Protein AF-0000000076581565 (afdb_homodimer)

InterPro domains:
  IPR003347 JmjC domain [PS51184] (188-381)
  IPR003347 JmjC domain [SM00558] (191-381)
  IPR014710 RmlC-like jelly roll fold [G3DSA:2.60.120.10] (54-390)
  IPR041667 Cupin-like domain 8 [PF13621] (93-371)

Foldseek 3Di:
DPPVVVVVVVVVVVVVVVVVVVVVVVVVVVVVVVVVVVVVVVVVVPPDDDPPVVLVVVCVVFVLVSVLQVVLVCLCVPAAPQAAAEEEDDAQVCCLVRDQVSLYKHKYFLLFVVFLCLPDDDPVVCCVQFQAWKAKKFKFLQQEAFAWDFADADDVDGTDTAGEHTDIDIDGPNVVSVCQQVDDHRIFIKRDDWQQCCVVTPVRCPNRGDQDRPSVCVNLVDGFPHKGKIKGAQRHKYAKDFAQWWKKKAWSFFKKKKWWDALLLPLQLQKDKHKYWYWDQDPNHTHTDGDPPIDIDTDRNADLDDPDPVVRCVVRVSQVPPSGRRTHMDMHHRSMIMGRGGNIIMIMGTHGHPPRRMIMMMMTTHHDDDDPVVVVSVVSVVSSCVSVSYPDDPDPPPPPPPPPPPPPPDPPPPPDDDDDD/DPPVVVVVVVVVVVVVVVVVVVVVVVVVVVVVVVVVVVVVVVVVVPPDDDPPVVLVVVCVVFVLVSVLQVVLVCLCVPAAPQAAAEEEDDAQVCCCPRDQVSLYKHKYFLLFVVFQCLPDDDPVVCCVQFQAWKAKKFKFLQQEAFAWDFADADDVDGTDTAGEHTDIDIDGVNVVSCCQQVDDHRIFIKRDDWQQCCVVTPVRCPNRGDQDRPSVCVNLVDGFPHKGKIKGAQRHKYAKDFAQWWKKKAWSFFKKKKWWDALLLPLQLQKDKHKYWYWDQDPNHTHTDTDPPIDIDTDRNADLDDPDPVVRCVVRVSQVPPSGRRTHMDMHHRSMIMGRGGNIIMIMGTHGHPPRRMIMMMMTTHHDDDDPVVVVSVVSVVSSCVSVSYPDDPDPPPPPVPPPPPPPPDPPDPDDDDDDD

Organism: Tetradesmus obliquus (NCBI:txid3088)

Radius of gyration: 33.64 Å; Cα contacts (8 Å, |Δi|>4): 1573; chains: 2; bounding box: 87×87×158 Å

Secondary structure (DSSP, 8-state):
--GGGHHHHHHHHHHHHHHHHHHHHHHHHHHHHHHHHHHHHHHHH---SS-HHHHHHHHHH-HHHHHHHHHHHHHIIIII-SS-EEEES--HHHHIIIIITTT--EEEETTTTT-HHHHH--HHHHHHHHTTSEEEEEEESSSEESEEEEE--STTPPPEEEEEEPEEEEEEHHHHHHHHHH-BTTBEEEB---S-HHHHH-GGGGGGS-SS-HHHHHHHTS--SEEEEEEE-TT-EEEEEE-SEEEEEEEEESEEEEEEE-GGGGGGS--EEEEEEEEEEETTEEEEEE-SS--EEEE----SS-SSHHHHHHH-TTTT-TTSPPPEEEEE-TT-EEEE-TT-EEEEEEE--TTTS-EEEEEEEEEPP-SHHHHHHHHHHHHHHHTTSS-----TT-----------TT--------S--/--TTTHHHHHHHHHHHHHHHHHHHHHHHHHHHHHHHHHHHHHHHH---SS-HHHHHHHHHH-HHHHHHHHHHHHHIIIII-SS-EEEES--HHHHIIIIITTT--EEEETTTTT-HHHHH--HHHHHHHHTTSEEEEEEESSSEESEEEEE--STTPPPEEEEEEPEEEEEEHHHHHHHHHH-BTTBEEEB---S-HHHHH-GGGGGGS-SS-HHHHHHHTS--SEEEEEEE-TT-EEEEE--SEEEEEEEEESEEEEEEE-GGGGGGS--EEEEEEEEEEETTEEEEEE-SS--EEEE----SS-SSHHHHHHH-TTTT-TTSPPPEEEEE-TT-EEEE-TT-EEEEEEE--TTTS-EEEEEEEEEPP-SHHHHHHHHHHHHHHHTTSS-----TT-----------TT-----------

pLDDT: mean 82.8, std 25.44, range [16.7, 99.0]

Structure (mmCIF, N/CA/C/O backbone):
data_AF-0000000076581565-model_v1
#
loop_
_entity.id
_entity.type
_entity.pdbx_description
1 polymer 'JmjC domain-containing protein'
#
loop_
_atom_site.group_PDB
_atom_site.id
_atom_site.type_symbol
_atom_site.label_atom_id
_atom_site.label_alt_id
_atom_site.label_comp_id
_atom_site.label_asym_id
_atom_site.label_entity_id
_atom_site.label_seq_id
_atom_site.pdbx_PDB_ins_code
_atom_site.Cartn_x
_atom_site.Cartn_y
_atom_site.Cartn_z
_atom_site.occupancy
_atom_site.B_iso_or_equiv
_atom_site.auth_seq_id
_atom_site.auth_comp_id
_atom_site.auth_asym_id
_atom_site.auth_atom_id
_atom_site.pdbx_PDB_model_num
ATOM 1 N N . MET A 1 1 ? -32.312 6.695 55.781 1 26.33 1 MET A N 1
ATOM 2 C CA . MET A 1 1 ? -31.453 7.801 55.406 1 26.33 1 MET A CA 1
ATOM 3 C C . MET A 1 1 ? -30 7.328 55.281 1 26.33 1 MET A C 1
ATOM 5 O O . MET A 1 1 ? -29.219 7.91 54.531 1 26.33 1 MET A O 1
ATOM 9 N N . GLN A 1 2 ? -29.594 6.312 56.125 1 29.3 2 GLN A N 1
ATOM 10 C CA . GLN A 1 2 ? -28.188 5.941 56.312 1 29.3 2 GLN A CA 1
ATOM 11 C C . GLN A 1 2 ? -27.703 5.031 55.188 1 29.3 2 GLN A C 1
ATOM 13 O O . GLN A 1 2 ? -26.531 5.051 54.844 1 29.3 2 GLN A O 1
ATOM 18 N N . ASP A 1 3 ? -28.531 4.047 54.781 1 34.47 3 ASP A N 1
ATOM 19 C CA . ASP A 1 3 ? -28.016 2.945 53.969 1 34.47 3 ASP A CA 1
ATOM 20 C C . ASP A 1 3 ? -27.672 3.42 52.562 1 34.47 3 ASP A C 1
ATOM 22 O O . ASP A 1 3 ? -27 2.703 51.812 1 34.47 3 ASP A O 1
ATOM 26 N N . GLN A 1 4 ? -28.328 4.477 52.125 1 32.69 4 GLN A N 1
ATOM 27 C CA . GLN A 1 4 ? -28.141 4.848 50.719 1 32.69 4 GLN A CA 1
ATOM 28 C C . GLN A 1 4 ? -26.781 5.496 50.5 1 32.69 4 GLN A C 1
ATOM 30 O O . GLN A 1 4 ? -26.438 5.852 49.375 1 32.69 4 GLN A O 1
ATOM 35 N N . GLN A 1 5 ? -26.031 5.832 51.656 1 33.09 5 GLN A N 1
ATOM 36 C CA . GLN A 1 5 ? -24.781 6.551 51.5 1 33.09 5 GLN A CA 1
ATOM 37 C C . GLN A 1 5 ? -23.641 5.609 51.094 1 33.09 5 GLN A C 1
ATOM 39 O O . GLN A 1 5 ? -22.625 6.051 50.562 1 33.09 5 GLN A O 1
ATOM 44 N N . GLN A 1 6 ? -23.797 4.312 51.562 1 32.72 6 GLN A N 1
ATOM 45 C CA . GLN A 1 6 ? -22.594 3.492 51.438 1 32.72 6 GLN A CA 1
ATOM 46 C C . GLN A 1 6 ? -22.391 3.051 49.969 1 32.72 6 GLN A C 1
ATOM 48 O O . GLN A 1 6 ? -21.297 2.611 49.594 1 32.72 6 GLN A O 1
ATOM 53 N N . SER A 1 7 ? -23.594 2.936 49.281 1 35.91 7 SER A N 1
ATOM 54 C CA . SER A 1 7 ? -23.406 2.314 47.969 1 35.91 7 SER A CA 1
ATOM 55 C C . SER A 1 7 ? -22.672 3.25 47 1 35.91 7 SER A C 1
ATOM 57 O O . SER A 1 7 ? -22.156 2.812 45.969 1 35.91 7 SER A O 1
ATOM 59 N N . GLY A 1 8 ? -22.703 4.602 47.344 1 34.56 8 GLY A N 1
ATOM 60 C CA . GLY A 1 8 ? -22.094 5.551 46.438 1 34.56 8 GLY A CA 1
ATOM 61 C C . GLY A 1 8 ? -20.578 5.539 46.469 1 34.56 8 GLY A C 1
ATOM 62 O O . GLY A 1 8 ? -19.938 6.012 45.531 1 34.56 8 GLY A O 1
ATOM 63 N N . HIS A 1 9 ? -20.062 5.176 47.688 1 33.94 9 HIS A N 1
ATOM 64 C CA . HIS A 1 9 ? -18.609 5.25 47.844 1 33.94 9 HIS A CA 1
ATOM 65 C C . HIS A 1 9 ? -17.922 4.094 47.125 1 33.94 9 HIS A C 1
ATOM 67 O O . HIS A 1 9 ? -16.719 4.16 46.844 1 33.94 9 HIS A O 1
ATOM 73 N N . ALA A 1 10 ? -18.609 2.871 47.125 1 38.34 10 ALA A N 1
ATOM 74 C CA . ALA A 1 10 ? -17.906 1.735 46.531 1 38.34 10 ALA A CA 1
ATOM 75 C C . ALA A 1 10 ? -17.734 1.92 45.031 1 38.34 10 ALA A C 1
ATOM 77 O O . ALA A 1 10 ? -16.75 1.48 44.469 1 38.34 10 ALA A O 1
ATOM 78 N N . GLN A 1 11 ? -18.844 2.514 44.469 1 34.88 11 GLN A N 1
ATOM 79 C CA . GLN A 1 11 ? -18.734 2.629 43.031 1 34.88 11 GLN A CA 1
ATOM 80 C C . GLN A 1 11 ? -17.641 3.621 42.625 1 34.88 11 GLN A C 1
ATOM 82 O O . GLN A 1 11 ? -17.125 3.564 41.531 1 34.88 11 GLN A O 1
ATOM 87 N N . LEU A 1 12 ? -17.328 4.609 43.625 1 38.5 12 LEU A N 1
ATOM 88 C CA . LEU A 1 12 ? -16.281 5.57 43.281 1 38.5 12 LEU A CA 1
ATOM 89 C C . LEU A 1 12 ? -14.898 4.926 43.375 1 38.5 12 LEU A C 1
ATOM 91 O O . LEU A 1 12 ? -14.008 5.215 42.594 1 38.5 12 LEU A O 1
ATOM 95 N N . LEU A 1 13 ? -14.734 3.965 44.406 1 39.19 13 LEU A N 1
ATOM 96 C CA . LEU A 1 13 ? -13.406 3.393 44.594 1 39.19 13 LEU A CA 1
ATOM 97 C C . LEU A 1 13 ? -13.086 2.398 43.5 1 39.19 13 LEU A C 1
ATOM 99 O O . LEU A 1 13 ? -11.93 2.279 43.062 1 39.19 13 LEU A O 1
ATOM 103 N N . PHE A 1 14 ? -14.156 1.626 43.062 1 39.12 14 PHE A N 1
ATOM 104 C CA . PHE A 1 14 ? -13.875 0.671 42 1 39.12 14 PHE A CA 1
ATOM 105 C C . PHE A 1 14 ? -13.461 1.392 40.719 1 39.12 14 PHE A C 1
ATOM 107 O O . PHE A 1 14 ? -12.586 0.92 39.969 1 39.12 14 PHE A O 1
ATOM 114 N N . SER A 1 15 ? -14.055 2.65 40.562 1 40.38 15 SER A N 1
ATOM 115 C CA . SER A 1 15 ? -13.734 3.371 39.344 1 40.38 15 SER A CA 1
ATOM 116 C C . SER A 1 15 ? -12.312 3.926 39.375 1 40.38 15 SER A C 1
ATOM 118 O O . SER A 1 15 ? -11.633 3.977 38.375 1 40.38 15 SER A O 1
ATOM 120 N N . GLN A 1 16 ? -11.828 4.145 40.688 1 39.91 16 GLN A N 1
ATOM 121 C CA . GLN A 1 16 ? -10.469 4.656 40.75 1 39.91 16 GLN A CA 1
ATOM 122 C C . GLN A 1 16 ? -9.445 3.545 40.531 1 39.91 16 GLN A C 1
ATOM 124 O O . GLN A 1 16 ? -8.43 3.766 39.875 1 39.91 16 GLN A O 1
ATOM 129 N N . HIS A 1 17 ? -9.727 2.334 41.062 1 41.78 17 HIS A N 1
ATOM 130 C CA . HIS A 1 17 ? -8.773 1.239 40.906 1 41.78 17 HIS A CA 1
ATOM 131 C C . HIS A 1 17 ? -8.695 0.795 39.469 1 41.78 17 HIS A C 1
ATOM 133 O O . HIS A 1 17 ? -7.613 0.501 38.938 1 41.78 17 HIS A O 1
ATOM 139 N N . GLU A 1 18 ? -9.828 0.765 38.75 1 41.97 18 GLU A N 1
ATOM 140 C CA . GLU A 1 18 ? -9.797 0.39 37.344 1 41.97 18 GLU A CA 1
ATOM 141 C C . GLU A 1 18 ? -9.109 1.46 36.5 1 41.97 18 GLU A C 1
ATOM 143 O O . GLU A 1 18 ? -8.422 1.145 35.531 1 41.97 18 GLU A O 1
ATOM 148 N N . GLN A 1 19 ? -9.234 2.65 37.062 1 37.78 19 GLN A N 1
ATOM 149 C CA . GLN A 1 19 ? -8.539 3.727 36.375 1 37.78 19 GLN A CA 1
ATOM 150 C C . GLN A 1 19 ? -7.027 3.635 36.562 1 37.78 19 GLN A C 1
ATOM 152 O O . GLN A 1 19 ? -6.254 3.861 35.625 1 37.78 19 GLN A O 1
ATOM 157 N N . GLN A 1 20 ? -6.594 3.271 37.844 1 40.56 20 GLN A N 1
ATOM 158 C CA . GLN A 1 20 ? -5.164 3.102 38.094 1 40.56 20 GLN A CA 1
ATOM 159 C C . GLN A 1 20 ? -4.617 1.912 37.281 1 40.56 20 GLN A C 1
ATOM 161 O O . GLN A 1 20 ? -3.51 1.976 36.75 1 40.56 20 GLN A O 1
ATOM 166 N N . GLN A 1 21 ? -5.375 0.827 37.25 1 40.78 21 GLN A N 1
ATOM 167 C CA . GLN A 1 21 ? -4.906 -0.319 36.469 1 40.78 21 GLN A CA 1
ATOM 168 C C . GLN A 1 21 ? -4.863 0.003 34.969 1 40.78 21 GLN A C 1
ATOM 170 O O . GLN A 1 21 ? -3.941 -0.412 34.281 1 40.78 21 GLN A O 1
ATOM 175 N N . GLN A 1 22 ? -5.785 0.793 34.531 1 36.28 22 GLN A N 1
ATOM 176 C CA . GLN A 1 22 ? -5.797 1.166 33.125 1 36.28 22 GLN A CA 1
ATOM 177 C C . GLN A 1 22 ? -4.695 2.174 32.812 1 36.28 22 GLN A C 1
ATOM 179 O O . GLN A 1 22 ? -4.066 2.105 31.766 1 36.28 22 GLN A O 1
ATOM 184 N N . GLN A 1 23 ? -4.375 3.029 33.812 1 38.19 23 GLN A N 1
ATOM 185 C CA . GLN A 1 23 ? -3.232 3.922 33.656 1 38.19 23 GLN A CA 1
ATOM 186 C C . GLN A 1 23 ? -1.923 3.139 33.625 1 38.19 23 GLN A C 1
ATOM 188 O O . GLN A 1 23 ? -1.025 3.443 32.844 1 38.19 23 GLN A O 1
ATOM 193 N N . GLN A 1 24 ? -1.737 2.17 34.5 1 40.31 24 GLN A N 1
ATOM 194 C CA . GLN A 1 24 ? -0.532 1.348 34.5 1 40.31 24 GLN A CA 1
ATOM 195 C C . GLN A 1 24 ? -0.431 0.531 33.219 1 40.31 24 GLN A C 1
ATOM 197 O O . GLN A 1 24 ? 0.657 0.377 32.656 1 40.31 24 GLN A O 1
ATOM 202 N N . GLN A 1 25 ? -1.54 0.106 32.719 1 37.56 25 GLN A N 1
ATOM 203 C CA . GLN A 1 25 ? -1.507 -0.643 31.469 1 37.56 25 GLN A CA 1
ATOM 204 C C . GLN A 1 25 ? -1.219 0.276 30.281 1 37.56 25 GLN A C 1
ATOM 206 O O . GLN A 1 25 ? -0.501 -0.104 29.359 1 37.56 25 GLN A O 1
ATOM 211 N N . GLN A 1 26 ? -1.717 1.478 30.375 1 35.91 26 GLN A N 1
ATOM 212 C CA . GLN A 1 26 ? -1.449 2.441 29.312 1 35.91 26 GLN A CA 1
ATOM 213 C C . GLN A 1 26 ? 0.002 2.912 29.344 1 35.91 26 GLN A C 1
ATOM 215 O O . GLN A 1 26 ? 0.639 3.062 28.297 1 35.91 26 GLN A O 1
ATOM 220 N N . GLN A 1 27 ? 0.596 3.172 30.516 1 38.53 27 GLN A N 1
ATOM 221 C CA . GLN A 1 27 ? 2.021 3.451 30.641 1 38.53 27 GLN A CA 1
ATOM 222 C C . GLN A 1 27 ? 2.857 2.26 30.188 1 38.53 27 GLN A C 1
ATOM 224 O O . GLN A 1 27 ? 3.893 2.436 29.531 1 38.53 27 GLN A O 1
ATOM 229 N N . GLN A 1 28 ? 2.418 1.092 30.469 1 38.47 28 GLN A N 1
ATOM 230 C CA . GLN A 1 28 ? 3.131 -0.092 30.016 1 38.47 28 GLN A CA 1
ATOM 231 C C . GLN A 1 28 ? 3.033 -0.233 28.5 1 38.47 28 GLN A C 1
ATOM 233 O O . GLN A 1 28 ? 4.004 -0.608 27.828 1 38.47 28 GLN A O 1
ATOM 238 N N . GLN A 1 29 ? 1.911 0.152 27.953 1 35.78 29 GLN A N 1
ATOM 239 C CA . GLN A 1 29 ? 1.755 0.038 26.5 1 35.78 29 GLN A CA 1
ATOM 240 C C . GLN A 1 29 ? 2.488 1.164 25.781 1 35.78 29 GLN A C 1
ATOM 242 O O . GLN A 1 29 ? 3.09 0.945 24.719 1 35.78 29 GLN A O 1
ATOM 247 N N . GLN A 1 30 ? 2.484 2.375 26.281 1 37.09 30 GLN A N 1
ATOM 248 C CA . GLN A 1 30 ? 3.33 3.436 25.734 1 37.09 30 GLN A CA 1
ATOM 249 C C . GLN A 1 30 ? 4.809 3.078 25.875 1 37.09 30 GLN A C 1
ATOM 251 O O . GLN A 1 30 ? 5.594 3.324 24.953 1 37.09 30 GLN A O 1
ATOM 256 N N . GLN A 1 31 ? 5.238 2.523 26.969 1 38.34 31 GLN A N 1
ATOM 257 C CA . GLN A 1 31 ? 6.594 2.012 27.125 1 38.34 31 GLN A CA 1
ATOM 258 C C . GLN A 1 31 ? 6.863 0.843 26.188 1 38.34 31 GLN A C 1
ATOM 260 O O . GLN A 1 31 ? 7.961 0.716 25.641 1 38.34 31 GLN A O 1
ATOM 265 N N . GLN A 1 32 ? 5.844 0.114 25.969 1 37.66 32 GLN A N 1
ATOM 266 C CA . GLN A 1 32 ? 6.035 -0.985 25.016 1 37.66 32 GLN A CA 1
ATOM 267 C C . GLN A 1 32 ? 6.113 -0.473 23.594 1 37.66 32 GLN A C 1
ATOM 269 O O . GLN A 1 32 ? 6.91 -0.967 22.781 1 37.66 32 GLN A O 1
ATOM 274 N N . GLN A 1 33 ? 5.285 0.43 23.234 1 37.62 33 GLN A N 1
ATOM 275 C CA . GLN A 1 33 ? 5.328 0.996 21.891 1 37.62 33 GLN A CA 1
ATOM 276 C C . GLN A 1 33 ? 6.578 1.849 21.688 1 37.62 33 GLN A C 1
ATOM 278 O O . GLN A 1 33 ? 7.219 1.785 20.625 1 37.62 33 GLN A O 1
ATOM 283 N N . GLN A 1 34 ? 6.988 2.684 22.594 1 40.53 34 GLN A N 1
ATOM 284 C CA . GLN A 1 34 ? 8.32 3.275 22.609 1 40.53 34 GLN A CA 1
ATOM 285 C C . GLN A 1 34 ? 9.398 2.197 22.656 1 40.53 34 GLN A C 1
ATOM 287 O O . GLN A 1 34 ? 10.469 2.348 22.062 1 40.53 34 GLN A O 1
ATOM 292 N N . GLN A 1 35 ? 9.07 1.171 23.281 1 39.44 35 GLN A N 1
ATOM 293 C CA . GLN A 1 35 ? 9.969 0.021 23.281 1 39.44 35 GLN A CA 1
ATOM 294 C C . GLN A 1 35 ? 9.977 -0.681 21.938 1 39.44 35 GLN A C 1
ATOM 296 O O . GLN A 1 35 ? 11.031 -1.105 21.453 1 39.44 35 GLN A O 1
ATOM 301 N N . GLN A 1 36 ? 8.867 -0.865 21.344 1 39.81 36 GLN A N 1
ATOM 302 C CA . GLN A 1 36 ? 8.875 -1.46 20 1 39.81 36 GLN A CA 1
ATOM 303 C C . GLN A 1 36 ? 9.5 -0.515 18.984 1 39.81 36 GLN A C 1
ATOM 305 O O . GLN A 1 36 ? 10.234 -0.951 18.094 1 39.81 36 GLN A O 1
ATOM 310 N N . GLN A 1 37 ? 9.188 0.705 18.969 1 41.22 37 GLN A N 1
ATOM 311 C CA . GLN A 1 37 ? 9.93 1.695 18.188 1 41.22 37 GLN A CA 1
ATOM 312 C C . GLN A 1 37 ? 11.406 1.703 18.562 1 41.22 37 GLN A C 1
ATOM 314 O O . GLN A 1 37 ? 12.273 1.731 17.688 1 41.22 37 GLN A O 1
ATOM 319 N N . ARG A 1 38 ? 11.703 1.734 19.859 1 40.72 38 ARG A N 1
ATOM 320 C CA . ARG A 1 38 ? 13.07 1.575 20.344 1 40.72 38 ARG A CA 1
ATOM 321 C C . ARG A 1 38 ? 13.617 0.199 19.984 1 40.72 38 ARG A C 1
ATOM 323 O O . ARG A 1 38 ? 14.789 0.067 19.641 1 40.72 38 ARG A O 1
ATOM 330 N N . GLN A 1 39 ? 12.867 -0.815 20.125 1 41.16 39 GLN A N 1
ATOM 331 C CA . GLN A 1 39 ? 13.305 -2.141 19.719 1 41.16 39 GLN A CA 1
ATOM 332 C C . GLN A 1 39 ? 13.523 -2.195 18.203 1 41.16 39 GLN A C 1
ATOM 334 O O . GLN A 1 39 ? 14.477 -2.818 17.734 1 41.16 39 GLN A O 1
ATOM 339 N N . HIS A 1 40 ? 12.711 -1.688 17.422 1 39.88 40 HIS A N 1
ATOM 340 C CA . HIS A 1 40 ? 12.891 -1.65 15.977 1 39.88 40 HIS A CA 1
ATOM 341 C C . HIS A 1 40 ? 14.023 -0.715 15.586 1 39.88 40 HIS A C 1
ATOM 343 O O . HIS A 1 40 ? 14.828 -1.039 14.703 1 39.88 40 HIS A O 1
ATOM 349 N N . GLU A 1 41 ? 14.109 0.388 16.172 1 41.12 41 GLU A N 1
ATOM 350 C CA . GLU A 1 41 ? 15.305 1.212 16.016 1 41.12 41 GLU A CA 1
ATOM 351 C C . GLU A 1 41 ? 16.547 0.491 16.547 1 41.12 41 GLU A C 1
ATOM 353 O O . GLU A 1 41 ? 17.625 0.596 15.961 1 41.12 41 GLU A O 1
ATOM 358 N N . GLN A 1 42 ? 16.375 -0.149 17.625 1 37.22 42 GLN A N 1
ATOM 359 C CA . GLN A 1 42 ? 17.422 -1.01 18.141 1 37.22 42 GLN A CA 1
ATOM 360 C C . GLN A 1 42 ? 17.688 -2.193 17.203 1 37.22 42 GLN A C 1
ATOM 362 O O . GLN A 1 42 ? 18.828 -2.615 17.031 1 37.22 42 GLN A O 1
ATOM 367 N N . HIS A 1 43 ? 16.703 -2.832 16.781 1 36.53 43 HIS A N 1
ATOM 368 C CA . HIS A 1 43 ? 16.938 -3.896 15.82 1 36.53 43 HIS A CA 1
ATOM 369 C C . HIS A 1 43 ? 17.625 -3.363 14.57 1 36.53 43 HIS A C 1
ATOM 371 O O . HIS A 1 43 ? 18.406 -4.082 13.93 1 36.53 43 HIS A O 1
ATOM 377 N N . GLN A 1 44 ? 17.266 -2.318 14.07 1 35.34 44 GLN A N 1
ATOM 378 C CA . GLN A 1 44 ? 18.062 -1.719 13.008 1 35.34 44 GLN A CA 1
ATOM 379 C C . GLN A 1 44 ? 19.516 -1.545 13.438 1 35.34 44 GLN A C 1
ATOM 381 O O . GLN A 1 44 ? 20.422 -1.557 12.602 1 35.34 44 GLN A O 1
ATOM 386 N N . GLN A 1 45 ? 19.656 -1.284 14.719 1 32.78 45 GLN A N 1
ATOM 387 C CA . GLN A 1 45 ? 21.031 -1.22 15.219 1 32.78 45 GLN A CA 1
ATOM 388 C C . GLN A 1 45 ? 21.641 -2.611 15.32 1 32.78 45 GLN A C 1
ATOM 390 O O . GLN A 1 45 ? 22.875 -2.758 15.312 1 32.78 45 GLN A O 1
ATOM 395 N N . GLN A 1 46 ? 20.938 -3.582 15.734 1 30.89 46 GLN A N 1
ATOM 396 C CA . GLN A 1 46 ? 21.562 -4.895 15.906 1 30.89 46 GLN A CA 1
ATOM 397 C C . GLN A 1 46 ? 21.812 -5.559 14.555 1 30.89 46 GLN A C 1
ATOM 399 O O . GLN A 1 46 ? 22.156 -6.738 14.492 1 30.89 46 GLN A O 1
ATOM 404 N N . GLN A 1 47 ? 21.344 -5.125 13.539 1 32.16 47 GLN A N 1
ATOM 405 C CA . GLN A 1 47 ? 21.781 -5.848 12.344 1 32.16 47 GLN A CA 1
ATOM 406 C C . GLN A 1 47 ? 23.281 -6.145 12.398 1 32.16 47 GLN A C 1
ATOM 408 O O . GLN A 1 47 ? 24.094 -5.23 12.508 1 32.16 47 GLN A O 1
ATOM 413 N N . HIS A 1 48 ? 23.562 -7.402 12.648 1 33.16 48 HIS A N 1
ATOM 414 C CA . HIS A 1 48 ? 24.703 -8.242 13.008 1 33.16 48 HIS A CA 1
ATOM 415 C C . HIS A 1 48 ? 25.953 -7.812 12.258 1 33.16 48 HIS A C 1
ATOM 417 O O . HIS A 1 48 ? 25.891 -6.992 11.344 1 33.16 48 HIS A O 1
ATOM 423 N N . ALA A 1 49 ? 26.766 -9.102 11.859 1 36.44 49 ALA A N 1
ATOM 424 C CA . ALA A 1 49 ? 28.125 -9.633 11.805 1 36.44 49 ALA A CA 1
ATOM 425 C C . ALA A 1 49 ? 28.844 -9.164 10.547 1 36.44 49 ALA A C 1
ATOM 427 O O . ALA A 1 49 ? 29.953 -9.625 10.25 1 36.44 49 ALA A O 1
ATOM 428 N N . VAL A 1 50 ? 28.125 -8.773 9.469 1 39.69 50 VAL A N 1
ATOM 429 C CA . VAL A 1 50 ? 29.078 -8.453 8.414 1 39.69 50 VAL A CA 1
ATOM 430 C C . VAL A 1 50 ? 29.875 -7.203 8.797 1 39.69 50 VAL A C 1
ATOM 432 O O . VAL A 1 50 ? 29.297 -6.207 9.242 1 39.69 50 VAL A O 1
ATOM 435 N N . PRO A 1 51 ? 30.984 -7.168 8.82 1 41.38 51 PRO A N 1
ATOM 436 C CA . PRO A 1 51 ? 31.812 -6.035 9.227 1 41.38 51 PRO A CA 1
ATOM 437 C C . PRO A 1 51 ? 31.422 -4.734 8.523 1 41.38 51 PRO A C 1
ATOM 439 O O . PRO A 1 51 ? 31.109 -4.75 7.332 1 41.38 51 PRO A O 1
ATOM 442 N N . GLN A 1 52 ? 30.922 -3.721 9.297 1 45.22 52 GLN A N 1
ATOM 443 C CA . GLN A 1 52 ? 30.609 -2.365 8.859 1 45.22 52 GLN A CA 1
ATOM 444 C C . GLN A 1 52 ? 31.406 -1.994 7.609 1 45.22 52 GLN A C 1
ATOM 446 O O . GLN A 1 52 ? 30.891 -1.333 6.711 1 45.22 52 GLN A O 1
ATOM 451 N N . GLN A 1 53 ? 32.5 -2.541 7.668 1 45.19 53 GLN A N 1
ATOM 452 C CA . GLN A 1 53 ? 33.406 -2.184 6.566 1 45.19 53 GLN A CA 1
ATOM 453 C C . GLN A 1 53 ? 32.938 -2.807 5.254 1 45.19 53 GLN A C 1
ATOM 455 O O . GLN A 1 53 ? 32.969 -2.158 4.207 1 45.19 53 GLN A O 1
ATOM 460 N N . GLN A 1 54 ? 32.531 -3.967 5.273 1 45.28 54 GLN A N 1
ATOM 461 C CA . GLN A 1 54 ? 32.125 -4.645 4.051 1 45.28 54 GLN A CA 1
ATOM 462 C C . GLN A 1 54 ? 30.797 -4.102 3.539 1 45.28 54 GLN A C 1
ATOM 464 O O . GLN A 1 54 ? 30.594 -3.973 2.328 1 45.28 54 GLN A O 1
ATOM 469 N N . GLN A 1 55 ? 29.969 -3.746 4.398 1 49.97 55 GLN A N 1
ATOM 470 C CA . GLN A 1 55 ? 28.703 -3.127 3.984 1 49.97 55 GLN A CA 1
ATOM 471 C C . GLN A 1 55 ? 28.953 -1.793 3.287 1 49.97 55 GLN A C 1
ATOM 473 O O . GLN A 1 55 ? 28.328 -1.49 2.271 1 49.97 55 GLN A O 1
ATOM 478 N N . GLN A 1 56 ? 29.844 -1.105 3.836 1 51.66 56 GLN A N 1
ATOM 479 C CA . GLN A 1 56 ? 30.172 0.18 3.232 1 51.66 56 GLN A CA 1
ATOM 480 C C . GLN A 1 56 ? 30.781 -0.004 1.844 1 51.66 56 GLN A C 1
ATOM 482 O O . GLN A 1 56 ? 30.484 0.771 0.929 1 51.66 56 GLN A O 1
ATOM 487 N N . GLN A 1 57 ? 31.531 -1.041 1.679 1 48.06 57 GLN A N 1
ATOM 488 C CA . GLN A 1 57 ? 32.156 -1.271 0.379 1 48.06 57 GLN A CA 1
ATOM 489 C C . GLN A 1 57 ? 31.125 -1.719 -0.653 1 48.06 57 GLN A C 1
ATOM 491 O O . GLN A 1 57 ? 31.156 -1.276 -1.804 1 48.06 57 GLN A O 1
ATOM 496 N N . GLN A 1 58 ? 30.297 -2.535 -0.32 1 51.59 58 GLN A N 1
ATOM 497 C CA . GLN A 1 58 ? 29.266 -2.996 -1.249 1 51.59 58 GLN A CA 1
ATOM 498 C C . GLN A 1 58 ? 28.328 -1.858 -1.637 1 51.59 58 GLN A C 1
ATOM 500 O O . GLN A 1 58 ? 27.891 -1.766 -2.789 1 51.59 58 GLN A O 1
ATOM 505 N N . GLN A 1 59 ? 28.031 -1.045 -0.705 1 56.22 59 GLN A N 1
ATOM 506 C CA . GLN A 1 59 ? 27.188 0.118 -0.971 1 56.22 59 GLN A CA 1
ATOM 507 C C . GLN A 1 59 ? 27.828 1.034 -2.008 1 56.22 59 GLN A C 1
ATOM 509 O O . GLN A 1 59 ? 27.141 1.576 -2.877 1 56.22 59 GLN A O 1
ATOM 514 N N . GLN A 1 60 ? 29.016 1.121 -1.932 1 56.09 60 GLN A N 1
ATOM 515 C CA . GLN A 1 60 ? 29.719 2.023 -2.836 1 56.09 60 GLN A CA 1
ATOM 516 C C . GLN A 1 60 ? 29.797 1.44 -4.246 1 56.09 60 GLN A C 1
ATOM 518 O O . GLN A 1 60 ? 29.703 2.172 -5.23 1 56.09 60 GLN A O 1
ATOM 523 N N . GLN A 1 61 ? 29.875 0.142 -4.309 1 61.22 61 GLN A N 1
ATOM 524 C CA . GLN A 1 61 ? 30.109 -0.436 -5.629 1 61.22 61 GLN A CA 1
ATOM 525 C C . GLN A 1 61 ? 28.781 -0.683 -6.359 1 61.22 61 GLN A C 1
ATOM 527 O O . GLN A 1 61 ? 28.703 -0.488 -7.574 1 61.22 61 GLN A O 1
ATOM 532 N N . HIS A 1 62 ? 27.703 -0.991 -5.605 1 79.19 62 HIS A N 1
ATOM 533 C CA . HIS A 1 62 ? 26.406 -1.256 -6.219 1 79.19 62 HIS A CA 1
ATOM 534 C C . HIS A 1 62 ? 25.266 -0.714 -5.359 1 79.19 62 HIS A C 1
ATOM 536 O O . HIS A 1 62 ? 24.531 -1.486 -4.75 1 79.19 62 HIS A O 1
ATOM 542 N N . PRO A 1 63 ? 25.156 0.543 -5.355 1 83.31 63 PRO A N 1
ATOM 543 C CA . PRO A 1 63 ? 24.234 1.184 -4.414 1 83.31 63 PRO A CA 1
ATOM 544 C C . PRO A 1 63 ? 22.797 0.679 -4.559 1 83.31 63 PRO A C 1
ATOM 546 O O . PRO A 1 63 ? 22.109 0.473 -3.559 1 83.31 63 PRO A O 1
ATOM 549 N N . ASN A 1 64 ? 22.391 0.407 -5.758 1 89.75 64 ASN A N 1
ATOM 550 C CA . ASN A 1 64 ? 21.016 -0.048 -5.957 1 89.75 64 ASN A CA 1
ATOM 551 C C . ASN A 1 64 ? 20.812 -1.459 -5.41 1 89.75 64 ASN A C 1
ATOM 553 O O . ASN A 1 64 ? 19.781 -1.747 -4.797 1 89.75 64 ASN A O 1
ATOM 557 N N . LEU A 1 65 ? 21.781 -2.293 -5.621 1 93.88 65 LEU A N 1
ATOM 558 C CA . LEU A 1 65 ? 21.641 -3.65 -5.105 1 93.88 65 LEU A CA 1
ATOM 559 C C . LEU A 1 65 ? 21.578 -3.646 -3.582 1 93.88 65 LEU A C 1
ATOM 561 O O . LEU A 1 65 ? 20.797 -4.398 -2.99 1 93.88 65 LEU A O 1
ATOM 565 N N . TYR A 1 66 ? 22.422 -2.818 -2.977 1 94.5 66 TYR A N 1
ATOM 566 C CA . TYR A 1 66 ? 22.391 -2.707 -1.522 1 94.5 66 TYR A CA 1
ATOM 567 C C . TYR A 1 66 ? 21.016 -2.301 -1.028 1 94.5 66 TYR A C 1
ATOM 569 O O . TYR A 1 66 ? 20.469 -2.908 -0.099 1 94.5 66 TYR A O 1
ATOM 577 N N . LEU A 1 67 ? 20.438 -1.315 -1.632 1 95.31 67 LEU A N 1
ATOM 578 C CA . LEU A 1 67 ? 19.125 -0.806 -1.242 1 95.31 67 LEU A CA 1
ATOM 579 C C . LEU A 1 67 ? 18.047 -1.857 -1.469 1 95.31 67 LEU A C 1
ATOM 581 O O . LEU A 1 67 ? 17.125 -1.993 -0.658 1 95.31 67 LEU A O 1
ATOM 585 N N . LEU A 1 68 ? 18.141 -2.566 -2.549 1 97.12 68 LEU A N 1
ATOM 586 C CA . LEU A 1 68 ? 17.172 -3.602 -2.863 1 97.12 68 LEU A CA 1
ATOM 587 C C . LEU A 1 68 ? 17.219 -4.723 -1.833 1 97.12 68 LEU A C 1
ATOM 589 O O . LEU A 1 68 ? 16.172 -5.191 -1.37 1 97.12 68 LEU A O 1
ATOM 593 N N . LYS A 1 69 ? 18.406 -5.137 -1.451 1 97.75 69 LYS A N 1
ATOM 594 C CA . LYS A 1 69 ? 18.547 -6.168 -0.426 1 97.75 69 LYS A CA 1
ATOM 595 C C . LYS A 1 69 ? 18 -5.691 0.914 1 97.75 69 LYS A C 1
ATOM 597 O O . LYS A 1 69 ? 17.328 -6.449 1.619 1 97.75 69 LYS A O 1
ATOM 602 N N . GLN A 1 70 ? 18.281 -4.484 1.205 1 96.88 70 GLN A N 1
ATOM 603 C CA . GLN A 1 70 ? 17.766 -3.91 2.447 1 96.88 70 GLN A CA 1
ATOM 604 C C . GLN A 1 70 ? 16.25 -3.891 2.463 1 96.88 70 GLN A C 1
ATOM 606 O O . GLN A 1 70 ? 15.625 -4.16 3.494 1 96.88 70 GLN A O 1
ATOM 611 N N . LEU A 1 71 ? 15.664 -3.527 1.376 1 97.69 71 LEU A N 1
ATOM 612 C CA . LEU A 1 71 ? 14.211 -3.502 1.263 1 97.69 71 LEU A CA 1
ATOM 613 C C . LEU A 1 71 ? 13.617 -4.875 1.557 1 97.69 71 LEU A C 1
ATOM 615 O O . LEU A 1 71 ? 12.656 -4.992 2.312 1 97.69 71 LEU A O 1
ATOM 619 N N . SER A 1 72 ? 14.203 -5.914 0.958 1 98 72 SER A N 1
ATOM 620 C CA . SER A 1 72 ? 13.727 -7.273 1.195 1 98 72 SER A CA 1
ATOM 621 C C . SER A 1 72 ? 13.781 -7.629 2.678 1 98 72 SER A C 1
ATOM 623 O O . SER A 1 72 ? 12.836 -8.203 3.219 1 98 72 SER A O 1
ATOM 625 N N . ARG A 1 73 ? 14.883 -7.262 3.316 1 97.88 73 ARG A N 1
ATOM 626 C CA . ARG A 1 73 ? 15.047 -7.566 4.734 1 97.88 73 ARG A CA 1
ATOM 627 C C . ARG A 1 73 ? 14.039 -6.793 5.582 1 97.88 73 ARG A C 1
ATOM 629 O O . ARG A 1 73 ? 13.438 -7.352 6.5 1 97.88 73 ARG A O 1
ATOM 636 N N . GLU A 1 74 ? 13.828 -5.582 5.258 1 97 74 GLU A N 1
ATOM 637 C CA . GLU A 1 74 ? 12.922 -4.738 6.027 1 97 74 GLU A CA 1
ATOM 638 C C . GLU A 1 74 ? 11.477 -5.223 5.902 1 97 74 GLU A C 1
ATOM 640 O O . GLU A 1 74 ? 10.742 -5.258 6.891 1 97 74 GLU A O 1
ATOM 645 N N . ILE A 1 75 ? 11.109 -5.578 4.734 1 97.44 75 ILE A N 1
ATOM 646 C CA . ILE A 1 75 ? 9.75 -6.055 4.512 1 97.44 75 ILE A CA 1
ATOM 647 C C . ILE A 1 75 ? 9.5 -7.32 5.332 1 97.44 75 ILE A C 1
ATOM 649 O O . ILE A 1 75 ? 8.453 -7.465 5.965 1 97.44 75 ILE A O 1
ATOM 653 N N . SER A 1 76 ? 10.43 -8.188 5.34 1 97.44 76 SER A N 1
ATOM 654 C CA . SER A 1 76 ? 10.312 -9.422 6.105 1 97.44 76 SER A CA 1
ATOM 655 C C . SER A 1 76 ? 10.242 -9.141 7.605 1 97.44 76 SER A C 1
ATOM 657 O O . SER A 1 76 ? 9.406 -9.703 8.312 1 97.44 76 SER A O 1
ATOM 659 N N . GLU A 1 77 ? 11.031 -8.227 8.031 1 96.19 77 GLU A N 1
ATOM 660 C CA . GLU A 1 77 ? 11.141 -7.934 9.461 1 96.19 77 GLU A CA 1
ATOM 661 C C . GLU A 1 77 ? 9.914 -7.176 9.969 1 96.19 77 GLU A C 1
ATOM 663 O O . GLU A 1 77 ? 9.461 -7.402 11.086 1 96.19 77 GLU A O 1
ATOM 668 N N . LEU A 1 78 ? 9.398 -6.352 9.18 1 94.12 78 LEU A N 1
ATOM 669 C CA . LEU A 1 78 ? 8.32 -5.469 9.609 1 94.12 78 LEU A CA 1
ATOM 670 C C . LEU A 1 78 ? 6.984 -6.203 9.609 1 94.12 78 LEU A C 1
ATOM 672 O O . LEU A 1 78 ? 6.16 -6.004 10.508 1 94.12 78 LEU A O 1
ATOM 676 N N . ASP A 1 79 ? 6.762 -7.016 8.609 1 93.12 79 ASP A N 1
ATOM 677 C CA . ASP A 1 79 ? 5.367 -7.422 8.461 1 93.12 79 ASP A CA 1
ATOM 678 C C . ASP A 1 79 ? 5.258 -8.859 7.953 1 93.12 79 ASP A C 1
ATOM 680 O O . ASP A 1 79 ? 4.555 -9.68 8.547 1 93.12 79 ASP A O 1
ATOM 684 N N . ILE A 1 80 ? 5.961 -9.227 6.914 1 95.88 80 ILE A N 1
ATOM 685 C CA . ILE A 1 80 ? 5.723 -10.469 6.184 1 95.88 80 ILE A CA 1
ATOM 686 C C . ILE A 1 80 ? 6.188 -11.656 7.023 1 95.88 80 ILE A C 1
ATOM 688 O O . ILE A 1 80 ? 5.484 -12.664 7.133 1 95.88 80 ILE A O 1
ATOM 692 N N . GLY A 1 81 ? 7.402 -11.547 7.594 1 95.62 81 GLY A N 1
ATOM 693 C CA . GLY A 1 81 ? 7.945 -12.648 8.375 1 95.62 81 GLY A CA 1
ATOM 694 C C . GLY A 1 81 ? 8.391 -13.828 7.527 1 95.62 81 GLY A C 1
ATOM 695 O O . GLY A 1 81 ? 8.711 -13.656 6.352 1 95.62 81 GLY A O 1
ATOM 696 N N . ASP A 1 82 ? 8.398 -15.055 8.195 1 96.56 82 ASP A N 1
ATOM 697 C CA . ASP A 1 82 ? 8.93 -16.234 7.516 1 96.56 82 ASP A CA 1
ATOM 698 C C . ASP A 1 82 ? 7.84 -17.266 7.289 1 96.56 82 ASP A C 1
ATOM 700 O O . ASP A 1 82 ? 8.109 -18.359 6.789 1 96.56 82 ASP A O 1
ATOM 704 N N . THR A 1 83 ? 6.664 -16.953 7.734 1 97.94 83 THR A N 1
ATOM 705 C CA . THR A 1 83 ? 5.535 -17.844 7.527 1 97.94 83 THR A CA 1
ATOM 706 C C . THR A 1 83 ? 4.301 -17.078 7.078 1 97.94 83 THR A C 1
ATOM 708 O O . THR A 1 83 ? 4.18 -15.883 7.344 1 97.94 83 THR A O 1
ATOM 711 N N . VAL A 1 84 ? 3.455 -17.734 6.434 1 98.69 84 VAL A N 1
ATOM 712 C CA . VAL A 1 84 ? 2.189 -17.141 6.012 1 98.69 84 VAL A CA 1
ATOM 713 C C . VAL A 1 84 ? 1.197 -17.156 7.176 1 98.69 84 VAL A C 1
ATOM 715 O O . VAL A 1 84 ? 1.041 -18.188 7.844 1 98.69 84 VAL A O 1
ATOM 718 N N . ASP A 1 85 ? 0.519 -16.031 7.43 1 98.31 85 ASP A N 1
ATOM 719 C CA . ASP A 1 85 ? -0.516 -15.969 8.453 1 98.31 85 ASP A CA 1
ATOM 720 C C . ASP A 1 85 ? -1.634 -16.969 8.164 1 98.31 85 ASP A C 1
ATOM 722 O O . ASP A 1 85 ? -1.95 -17.234 7.008 1 98.31 85 ASP A O 1
ATOM 726 N N . ILE A 1 86 ? -2.17 -17.562 9.234 1 98.75 86 ILE A N 1
ATOM 727 C CA . ILE A 1 86 ? -3.318 -18.453 9.148 1 98.75 86 ILE A CA 1
ATOM 728 C C . ILE A 1 86 ? -4.48 -17.891 9.953 1 98.75 86 ILE A C 1
ATOM 730 O O . ILE A 1 86 ? -4.352 -17.641 11.156 1 98.75 86 ILE A O 1
ATOM 734 N N . ILE A 1 87 ? -5.582 -17.641 9.242 1 98.62 87 ILE A N 1
ATOM 735 C CA . ILE A 1 87 ? -6.75 -17.094 9.914 1 98.62 87 ILE A CA 1
ATOM 736 C C . ILE A 1 87 ? -7.996 -17.875 9.516 1 98.62 87 ILE A C 1
ATOM 738 O O . ILE A 1 87 ? -7.922 -18.797 8.695 1 98.62 87 ILE A O 1
ATOM 742 N N . SER A 1 88 ? -9.125 -17.516 10.164 1 98.06 88 SER A N 1
ATOM 743 C CA . SER A 1 88 ? -10.414 -18.109 9.82 1 98.06 88 SER A CA 1
ATOM 744 C C . SER A 1 88 ? -11.516 -17.062 9.789 1 98.06 88 SER A C 1
ATOM 746 O O . SER A 1 88 ? -11.508 -16.125 10.594 1 98.06 88 SER A O 1
ATOM 748 N N . ASP A 1 89 ? -12.352 -17.172 8.867 1 95.19 89 ASP A N 1
ATOM 749 C CA . ASP A 1 89 ? -13.609 -16.438 8.773 1 95.19 89 ASP A CA 1
ATOM 750 C C . ASP A 1 89 ? -13.383 -14.938 8.961 1 95.19 89 ASP A C 1
ATOM 752 O O . ASP A 1 89 ? -14 -14.312 9.828 1 95.19 89 ASP A O 1
ATOM 756 N N . PRO A 1 90 ? -12.609 -14.391 8.141 1 96.62 90 PRO A N 1
ATOM 757 C CA . PRO A 1 90 ? -12.414 -12.945 8.273 1 96.62 90 PRO A CA 1
ATOM 758 C C . PRO A 1 90 ? -13.617 -12.133 7.812 1 96.62 90 PRO A C 1
ATOM 760 O O . PRO A 1 90 ? -14.328 -12.547 6.891 1 96.62 90 PRO A O 1
ATOM 763 N N . ASP A 1 91 ? -13.844 -10.969 8.484 1 96.38 91 ASP A N 1
ATOM 764 C CA . ASP A 1 91 ? -14.742 -10 7.871 1 96.38 91 ASP A CA 1
ATOM 765 C C . ASP A 1 91 ? -14.008 -9.141 6.84 1 96.38 91 ASP A C 1
ATOM 767 O O . ASP A 1 91 ? -12.781 -9.141 6.789 1 96.38 91 ASP A O 1
ATOM 771 N N . ALA A 1 92 ? -14.742 -8.422 6.055 1 97.25 92 ALA A N 1
ATOM 772 C CA . ALA A 1 92 ? -14.195 -7.676 4.922 1 97.25 92 ALA A CA 1
ATOM 773 C C . ALA A 1 92 ? -13.211 -6.609 5.391 1 97.25 92 ALA A C 1
ATOM 775 O O . ALA A 1 92 ? -12.148 -6.43 4.789 1 97.25 92 ALA A O 1
ATOM 776 N N . ALA A 1 93 ? -13.508 -5.898 6.43 1 96.62 93 ALA A N 1
ATOM 777 C CA . ALA A 1 93 ? -12.672 -4.809 6.914 1 96.62 93 ALA A CA 1
ATOM 778 C C . ALA A 1 93 ? -11.32 -5.332 7.398 1 96.62 93 ALA A C 1
ATOM 780 O O . ALA A 1 93 ? -10.273 -4.77 7.07 1 96.62 93 ALA A O 1
ATOM 781 N N . THR A 1 94 ? -11.406 -6.379 8.156 1 96.44 94 THR A N 1
ATOM 782 C CA . THR A 1 94 ? -10.18 -6.984 8.656 1 96.44 94 THR A CA 1
ATOM 783 C C . THR A 1 94 ? -9.32 -7.512 7.512 1 96.44 94 THR A C 1
ATOM 785 O O . THR A 1 94 ? -8.109 -7.293 7.48 1 96.44 94 THR A O 1
ATOM 788 N N . PHE A 1 95 ? -9.953 -8.219 6.609 1 98.31 95 PHE A N 1
ATOM 789 C CA . PHE A 1 95 ? -9.273 -8.758 5.438 1 98.31 95 PHE A CA 1
ATOM 790 C C . PHE A 1 95 ? -8.617 -7.645 4.633 1 98.31 95 PHE A C 1
ATOM 792 O O . PHE A 1 95 ? -7.453 -7.754 4.246 1 98.31 95 PHE A O 1
ATOM 799 N N . LEU A 1 96 ? -9.32 -6.531 4.422 1 97.56 96 LEU A N 1
ATOM 800 C CA . LEU A 1 96 ? -8.805 -5.383 3.684 1 97.56 96 LEU A CA 1
ATOM 801 C C . LEU A 1 96 ? -7.648 -4.73 4.43 1 97.56 96 LEU A C 1
ATOM 803 O O . LEU A 1 96 ? -6.602 -4.461 3.838 1 97.56 96 LEU A O 1
ATOM 807 N N . ARG A 1 97 ? -7.805 -4.516 5.637 1 96.38 97 ARG A N 1
ATOM 808 C CA . ARG A 1 97 ? -6.867 -3.76 6.461 1 96.38 97 ARG A CA 1
ATOM 809 C C . ARG A 1 97 ? -5.566 -4.527 6.652 1 96.38 97 ARG A C 1
ATOM 811 O O . ARG A 1 97 ? -4.477 -3.977 6.465 1 96.38 97 ARG A O 1
ATOM 818 N N . GLU A 1 98 ? -5.664 -5.816 6.898 1 96.75 98 GLU A N 1
ATOM 819 C CA . GLU A 1 98 ? -4.5 -6.562 7.363 1 96.75 98 GLU A CA 1
ATOM 820 C C . GLU A 1 98 ? -3.764 -7.223 6.199 1 96.75 98 GLU A C 1
ATOM 822 O O . GLU A 1 98 ? -2.562 -7.484 6.285 1 96.75 98 GLU A O 1
ATOM 827 N N . TYR A 1 99 ? -4.461 -7.406 5.102 1 98 99 TYR A N 1
ATOM 828 C CA . TYR A 1 99 ? -3.822 -8.258 4.102 1 98 99 TYR A CA 1
ATOM 829 C C . TYR A 1 99 ? -3.865 -7.598 2.727 1 98 99 TYR A C 1
ATOM 831 O O . TYR A 1 99 ? -2.832 -7.457 2.066 1 98 99 TYR A O 1
ATOM 839 N N . VAL A 1 100 ? -5.051 -7.141 2.301 1 97.88 100 VAL A N 1
ATOM 840 C CA . VAL A 1 100 ? -5.125 -6.539 0.974 1 97.88 100 VAL A CA 1
ATOM 841 C C . VAL A 1 100 ? -4.301 -5.25 0.945 1 97.88 100 VAL A C 1
ATOM 843 O O . VAL A 1 100 ? -3.459 -5.066 0.065 1 97.88 100 VAL A O 1
ATOM 846 N N . ALA A 1 101 ? -4.488 -4.359 1.951 1 96.19 101 ALA A N 1
ATOM 847 C CA . ALA A 1 101 ? -3.785 -3.082 2.01 1 96.19 101 ALA A CA 1
ATOM 848 C C . ALA A 1 101 ? -2.279 -3.293 2.152 1 96.19 101 ALA A C 1
ATOM 850 O O . ALA A 1 101 ? -1.485 -2.547 1.573 1 96.19 101 ALA A O 1
ATOM 851 N N . ALA A 1 102 ? -1.927 -4.293 2.873 1 96.19 102 ALA A N 1
ATOM 852 C CA . ALA A 1 102 ? -0.522 -4.578 3.15 1 96.19 102 ALA A CA 1
ATOM 853 C C . ALA A 1 102 ? 0.103 -5.402 2.029 1 96.19 102 ALA A C 1
ATOM 855 O O . ALA A 1 102 ? 1.308 -5.672 2.043 1 96.19 102 ALA A O 1
ATOM 856 N N . ASN A 1 103 ? -0.69 -5.812 1.042 1 97.25 103 ASN A N 1
ATOM 857 C CA . ASN A 1 103 ? -0.212 -6.73 0.015 1 97.25 103 ASN A CA 1
ATOM 858 C C . ASN A 1 103 ? 0.473 -7.949 0.629 1 97.25 103 ASN A C 1
ATOM 860 O O . ASN A 1 103 ? 1.605 -8.273 0.269 1 97.25 103 ASN A O 1
ATOM 864 N N . LYS A 1 104 ? -0.227 -8.586 1.543 1 98.38 104 LYS A N 1
ATOM 865 C CA . LYS A 1 104 ? 0.33 -9.68 2.332 1 98.38 104 LYS A CA 1
ATOM 866 C C . LYS A 1 104 ? -0.497 -10.953 2.168 1 98.38 104 LYS A C 1
ATOM 868 O O . LYS A 1 104 ? -1.706 -10.945 2.408 1 98.38 104 LYS A O 1
ATOM 873 N N . PRO A 1 105 ? 0.169 -12.078 1.773 1 98.81 105 PRO A N 1
ATOM 874 C CA . PRO A 1 105 ? -0.585 -13.328 1.647 1 98.81 105 PRO A CA 1
ATOM 875 C C . PRO A 1 105 ? -1.115 -13.836 2.986 1 98.81 105 PRO A C 1
ATOM 877 O O . PRO A 1 105 ? -0.507 -13.586 4.031 1 98.81 105 PRO A O 1
ATOM 880 N N . VAL A 1 106 ? -2.213 -14.594 2.9 1 98.94 106 VAL A N 1
ATOM 881 C CA . VAL A 1 106 ? -2.781 -15.188 4.109 1 98.94 106 VAL A CA 1
ATOM 882 C C . VAL A 1 106 ? -3.553 -16.453 3.748 1 98.94 106 VAL A C 1
ATOM 884 O O . VAL A 1 106 ? -4.195 -16.516 2.699 1 98.94 106 VAL A O 1
ATOM 887 N N . LEU A 1 107 ? -3.404 -17.469 4.578 1 98.94 107 LEU A N 1
ATOM 888 C CA . LEU A 1 107 ? -4.176 -18.703 4.453 1 98.94 107 LEU A CA 1
ATOM 889 C C . LEU A 1 107 ? -5.449 -18.625 5.293 1 98.94 107 LEU A C 1
ATOM 891 O O . LEU A 1 107 ? -5.387 -18.422 6.508 1 98.94 107 LEU A O 1
ATOM 895 N N . ILE A 1 108 ? -6.594 -18.781 4.676 1 98.94 108 ILE A N 1
ATOM 896 C CA . ILE A 1 108 ? -7.887 -18.75 5.352 1 98.94 108 ILE A CA 1
ATOM 897 C C . ILE A 1 108 ? -8.438 -20.172 5.477 1 98.94 108 ILE A C 1
ATOM 899 O O . ILE A 1 108 ? -8.883 -20.766 4.488 1 98.94 108 ILE A O 1
ATOM 903 N N . LYS A 1 109 ? -8.539 -20.656 6.648 1 98.75 109 LYS A N 1
ATOM 904 C CA . LYS A 1 109 ? -8.914 -22.047 6.914 1 98.75 109 LYS A CA 1
ATOM 905 C C . LYS A 1 109 ? -10.422 -22.234 6.789 1 98.75 109 LYS A C 1
ATOM 907 O O . LYS A 1 109 ? -11.195 -21.406 7.266 1 98.75 109 LYS A O 1
ATOM 912 N N . GLY A 1 110 ? -10.789 -23.266 6.109 1 98.56 110 GLY A N 1
ATOM 913 C CA . GLY A 1 110 ? -12.164 -23.734 6.078 1 98.56 110 GLY A CA 1
ATOM 914 C C . GLY A 1 110 ? -13.109 -22.766 5.391 1 98.56 110 GLY A C 1
ATOM 915 O O . GLY A 1 110 ? -14.305 -22.75 5.668 1 98.56 110 GLY A O 1
ATOM 916 N N . ALA A 1 111 ? -12.617 -21.969 4.551 1 98.44 111 ALA A N 1
ATOM 917 C CA . ALA A 1 111 ? -13.406 -20.891 3.959 1 98.44 111 ALA A CA 1
ATOM 918 C C . ALA A 1 111 ? -14.469 -21.438 3.014 1 98.44 111 ALA A C 1
ATOM 920 O O . ALA A 1 111 ? -15.484 -20.797 2.76 1 98.44 111 ALA A O 1
ATOM 921 N N . ILE A 1 112 ? -14.312 -22.688 2.494 1 98.62 112 ILE A N 1
ATOM 922 C CA . ILE A 1 112 ? -15.266 -23.188 1.507 1 98.62 112 ILE A CA 1
ATOM 923 C C . ILE A 1 112 ? -15.828 -24.531 1.973 1 98.62 112 ILE A C 1
ATOM 925 O O . ILE A 1 112 ? -16.375 -25.281 1.17 1 98.62 112 ILE A O 1
ATOM 929 N N . ASP A 1 113 ? -15.695 -24.844 3.17 1 98.31 113 ASP A N 1
ATOM 930 C CA . ASP A 1 113 ? -16.156 -26.109 3.723 1 98.31 113 ASP A CA 1
ATOM 931 C C . ASP A 1 113 ? -17.641 -26.328 3.434 1 98.31 113 ASP A C 1
ATOM 933 O O . ASP A 1 113 ? -18.094 -27.469 3.295 1 98.31 113 ASP A O 1
ATOM 937 N N . HIS A 1 114 ? -18.344 -25.266 3.309 1 97.81 114 HIS A N 1
ATOM 938 C CA . HIS A 1 114 ? -19.797 -25.328 3.188 1 97.81 114 HIS A CA 1
ATOM 939 C C . HIS A 1 114 ? -20.219 -25.562 1.741 1 97.81 114 HIS A C 1
ATOM 941 O O . HIS A 1 114 ? -21.406 -25.781 1.463 1 97.81 114 HIS A O 1
ATOM 947 N N . TRP A 1 115 ? -19.297 -25.547 0.789 1 98.56 115 TRP A N 1
ATOM 948 C CA . TRP A 1 115 ? -19.656 -25.734 -0.614 1 98.56 115 TRP A CA 1
ATOM 949 C C . TRP A 1 115 ? -20.188 -27.141 -0.861 1 98.56 115 TRP A C 1
ATOM 951 O O . TRP A 1 115 ? -19.625 -28.109 -0.374 1 98.56 115 TRP A O 1
ATOM 961 N N . PRO A 1 116 ? -21.25 -27.312 -1.667 1 98.38 116 PRO A N 1
ATOM 962 C CA . PRO A 1 116 ? -21.656 -28.656 -2.096 1 98.38 116 PRO A CA 1
ATOM 963 C C . PRO A 1 116 ? -20.531 -29.406 -2.801 1 98.38 116 PRO A C 1
ATOM 965 O O . PRO A 1 116 ? -20.422 -30.625 -2.686 1 98.38 116 PRO A O 1
ATOM 968 N N . ALA A 1 117 ? -19.672 -28.734 -3.496 1 98.5 117 ALA A N 1
ATOM 969 C CA . ALA A 1 117 ? -18.547 -29.344 -4.211 1 98.5 117 ALA A CA 1
ATOM 970 C C . ALA A 1 117 ? -17.656 -30.125 -3.26 1 98.5 117 ALA A C 1
ATOM 972 O O . ALA A 1 117 ? -17.094 -31.156 -3.639 1 98.5 117 ALA A O 1
ATOM 973 N N . MET A 1 118 ? -17.531 -29.672 -2.037 1 97.94 118 MET A N 1
ATOM 974 C CA . MET A 1 118 ? -16.656 -30.312 -1.049 1 97.94 118 MET A CA 1
ATOM 975 C C . MET A 1 118 ? -17.203 -31.688 -0.667 1 97.94 118 MET A C 1
ATOM 977 O O . MET A 1 118 ? -16.438 -32.594 -0.317 1 97.94 118 MET A O 1
ATOM 981 N N . GLN A 1 119 ? -18.422 -31.812 -0.863 1 95.25 119 GLN A N 1
ATOM 982 C CA . GLN A 1 119 ? -19.078 -33.031 -0.44 1 95.25 119 GLN A CA 1
ATOM 983 C C . GLN A 1 119 ? -19.312 -33.969 -1.626 1 95.25 119 GLN A C 1
ATOM 985 O O . GLN A 1 119 ? -19.156 -35.188 -1.514 1 95.25 119 GLN A O 1
ATOM 990 N N . HIS A 1 120 ? -19.609 -33.406 -2.734 1 93.88 120 HIS A N 1
ATOM 991 C CA . HIS A 1 120 ? -20.219 -34.25 -3.771 1 93.88 120 HIS A CA 1
ATOM 992 C C . HIS A 1 120 ? -19.25 -34.469 -4.93 1 93.88 120 HIS A C 1
ATOM 994 O O . HIS A 1 120 ? -19.453 -35.406 -5.727 1 93.88 120 HIS A O 1
ATOM 1000 N N . TRP A 1 121 ? -18.266 -33.656 -5.105 1 96.56 121 TRP A N 1
ATOM 1001 C CA . TRP A 1 121 ? -17.438 -33.781 -6.301 1 96.56 121 TRP A CA 1
ATOM 1002 C C . TRP A 1 121 ? -16.609 -35.031 -6.25 1 96.56 121 TRP A C 1
ATOM 1004 O O . TRP A 1 121 ? -15.844 -35.25 -5.301 1 96.56 121 TRP A O 1
ATOM 1014 N N . SER A 1 122 ? -16.797 -35.875 -7.141 1 95.75 122 SER A N 1
ATOM 1015 C CA . SER A 1 122 ? -16.031 -37.062 -7.469 1 95.75 122 SER A CA 1
ATOM 1016 C C . SER A 1 122 ? -15.867 -37.219 -8.977 1 95.75 122 SER A C 1
ATOM 1018 O O . SER A 1 122 ? -16.5 -36.5 -9.75 1 95.75 122 SER A O 1
ATOM 1020 N N . ARG A 1 123 ? -14.984 -38.156 -9.305 1 95.31 123 ARG A N 1
ATOM 1021 C CA . ARG A 1 123 ? -14.812 -38.438 -10.719 1 95.31 123 ARG A CA 1
ATOM 1022 C C . ARG A 1 123 ? -16.141 -38.781 -11.383 1 95.31 123 ARG A C 1
ATOM 1024 O O . ARG A 1 123 ? -16.469 -38.25 -12.453 1 95.31 123 ARG A O 1
ATOM 1031 N N . ALA A 1 124 ? -16.891 -39.562 -10.75 1 96.5 124 ALA A N 1
ATOM 1032 C CA . ALA A 1 124 ? -18.156 -40.031 -11.289 1 96.5 124 ALA A CA 1
ATOM 1033 C C . ALA A 1 124 ? -19.141 -38.875 -11.414 1 96.5 124 ALA A C 1
ATOM 1035 O O . ALA A 1 124 ? -19.844 -38.719 -12.422 1 96.5 124 ALA A O 1
ATOM 1036 N N . VAL A 1 125 ? -19.234 -38.125 -10.422 1 96.94 125 VAL A N 1
ATOM 1037 C CA . VAL A 1 125 ? -20.188 -37 -10.383 1 96.94 125 VAL A CA 1
ATOM 1038 C C . VAL A 1 125 ? -19.812 -35.969 -11.461 1 96.94 125 VAL A C 1
ATOM 1040 O O . VAL A 1 125 ? -20.688 -35.469 -12.172 1 96.94 125 VAL A O 1
ATOM 1043 N N . LEU A 1 126 ? -18.531 -35.688 -11.57 1 97.38 126 LEU A N 1
ATOM 1044 C CA . LEU A 1 126 ? -18.094 -34.688 -12.555 1 97.38 126 LEU A CA 1
ATOM 1045 C C . LEU A 1 126 ? -18.297 -35.219 -13.977 1 97.38 126 LEU A C 1
ATOM 1047 O O . LEU A 1 126 ? -18.672 -34.438 -14.875 1 97.38 126 LEU A O 1
ATOM 1051 N N . GLN A 1 127 ? -18.047 -36.469 -14.156 1 97.12 127 GLN A N 1
ATOM 1052 C CA . GLN A 1 127 ? -18.312 -37.094 -15.445 1 97.12 127 GLN A CA 1
ATOM 1053 C C . GLN A 1 127 ? -19.781 -36.969 -15.828 1 97.12 127 GLN A C 1
ATOM 1055 O O . GLN A 1 127 ? -20.109 -36.656 -16.969 1 97.12 127 GLN A O 1
ATOM 1060 N N . ALA A 1 128 ? -20.578 -37.25 -14.953 1 97.5 128 ALA A N 1
ATOM 1061 C CA . ALA A 1 128 ? -22.016 -37.188 -15.203 1 97.5 128 ALA A CA 1
ATOM 1062 C C . ALA A 1 128 ? -22.469 -35.781 -15.492 1 97.5 128 ALA A C 1
ATOM 1064 O O . ALA A 1 128 ? -23.297 -35.531 -16.391 1 97.5 128 ALA A O 1
ATOM 1065 N N . LYS A 1 129 ? -21.969 -34.812 -14.75 1 96.94 129 LYS A N 1
ATOM 1066 C CA . LYS A 1 129 ? -22.438 -33.406 -14.828 1 96.94 129 LYS A CA 1
ATOM 1067 C C . LYS A 1 129 ? -21.828 -32.719 -16.031 1 96.94 129 LYS A C 1
ATOM 1069 O O . LYS A 1 129 ? -22.469 -31.859 -16.656 1 96.94 129 LYS A O 1
ATOM 1074 N N . ALA A 1 130 ? -20.578 -33.031 -16.359 1 97.81 130 ALA A N 1
ATOM 1075 C CA . ALA A 1 130 ? -19.844 -32.156 -17.25 1 97.81 130 ALA A CA 1
ATOM 1076 C C . ALA A 1 130 ? -19.125 -32.938 -18.344 1 97.81 130 ALA A C 1
ATOM 1078 O O . ALA A 1 130 ? -18.453 -32.375 -19.188 1 97.81 130 ALA A O 1
ATOM 1079 N N . GLY A 1 131 ? -19.25 -34.188 -18.391 1 97.88 131 GLY A N 1
ATOM 1080 C CA . GLY A 1 131 ? -18.484 -35.062 -19.281 1 97.88 131 GLY A CA 1
ATOM 1081 C C . GLY A 1 131 ? -18.641 -34.688 -20.75 1 97.88 131 GLY A C 1
ATOM 1082 O O . GLY A 1 131 ? -17.719 -34.875 -21.547 1 97.88 131 GLY A O 1
ATOM 1083 N N . HIS A 1 132 ? -19.719 -34.125 -21.125 1 97.44 132 HIS A N 1
ATOM 1084 C CA . HIS A 1 132 ? -20.047 -33.844 -22.516 1 97.44 132 HIS A CA 1
ATOM 1085 C C . HIS A 1 132 ? -19.5 -32.469 -22.938 1 97.44 132 HIS A C 1
ATOM 1087 O O . HIS A 1 132 ? -19.453 -32.156 -24.141 1 97.44 132 HIS A O 1
ATOM 1093 N N . LEU A 1 133 ? -19.094 -31.625 -22.031 1 97.69 133 LEU A N 1
ATOM 1094 C CA . LEU A 1 133 ? -18.656 -30.266 -22.312 1 97.69 133 LEU A CA 1
ATOM 1095 C C . LEU A 1 133 ? -17.281 -30.266 -22.984 1 97.69 133 LEU A C 1
ATOM 1097 O O . LEU A 1 133 ? -16.406 -31.047 -22.625 1 97.69 133 LEU A O 1
ATOM 1101 N N . GLN A 1 134 ? -17.156 -29.359 -23.938 1 97.31 134 GLN A N 1
ATOM 1102 C CA . GLN A 1 134 ? -15.852 -29.156 -24.562 1 97.31 134 GLN A CA 1
ATOM 1103 C C . GLN A 1 134 ? -14.977 -28.234 -23.734 1 97.31 134 GLN A C 1
ATOM 1105 O O . GLN A 1 134 ? -15.391 -27.125 -23.375 1 97.31 134 GLN A O 1
ATOM 1110 N N . VAL A 1 135 ? -13.789 -28.75 -23.438 1 96.38 135 VAL A N 1
ATOM 1111 C CA . VAL A 1 135 ? -12.906 -27.984 -22.562 1 96.38 135 VAL A CA 1
ATOM 1112 C C . VAL A 1 135 ? -11.508 -27.938 -23.156 1 96.38 135 VAL A C 1
ATOM 1114 O O . VAL A 1 135 ? -11.164 -28.75 -24.031 1 96.38 135 VAL A O 1
ATOM 1117 N N . SER A 1 136 ? -10.758 -26.922 -22.75 1 94.94 136 SER A N 1
ATOM 1118 C CA . SER A 1 136 ? -9.359 -26.797 -23.156 1 94.94 136 SER A CA 1
ATOM 1119 C C . SER A 1 136 ? -8.422 -27.453 -22.156 1 94.94 136 SER A C 1
ATOM 1121 O O . SER A 1 136 ? -8.477 -27.156 -20.953 1 94.94 136 SER A O 1
ATOM 1123 N N . VAL A 1 137 ? -7.574 -28.312 -22.672 1 96.44 137 VAL A N 1
ATOM 1124 C CA . VAL A 1 137 ? -6.664 -29.047 -21.797 1 96.44 137 VAL A CA 1
ATOM 1125 C C . VAL A 1 137 ? -5.223 -28.812 -22.234 1 96.44 137 VAL A C 1
ATOM 1127 O O . VAL A 1 137 ? -4.918 -28.844 -23.422 1 96.44 137 VAL A O 1
ATOM 1130 N N . ALA A 1 138 ? -4.418 -28.516 -21.281 1 96.81 138 ALA A N 1
ATOM 1131 C CA . ALA A 1 138 ? -2.979 -28.422 -21.516 1 96.81 138 ALA A CA 1
ATOM 1132 C C . ALA A 1 138 ? -2.287 -29.75 -21.297 1 96.81 138 ALA A C 1
ATOM 1134 O O . ALA A 1 138 ? -2.613 -30.484 -20.344 1 96.81 138 ALA A O 1
ATOM 1135 N N . THR A 1 139 ? -1.329 -30.109 -22.172 1 97.12 139 THR A N 1
ATOM 1136 C CA . THR A 1 139 ? -0.527 -31.312 -22 1 97.12 139 THR A CA 1
ATOM 1137 C C . THR A 1 139 ? 0.956 -31 -22.188 1 97.12 139 THR A C 1
ATOM 1139 O O . THR A 1 139 ? 1.322 -30.203 -23.047 1 97.12 139 THR A O 1
ATOM 1142 N N . THR A 1 140 ? 1.712 -31.562 -21.391 1 97.19 140 THR A N 1
ATOM 1143 C CA . THR A 1 140 ? 3.168 -31.547 -21.484 1 97.19 140 THR A CA 1
ATOM 1144 C C . THR A 1 140 ? 3.752 -32.938 -21.188 1 97.19 140 THR A C 1
ATOM 1146 O O . THR A 1 140 ? 3.086 -33.781 -20.594 1 97.19 140 THR A O 1
ATOM 1149 N N . PRO A 1 141 ? 4.996 -33.156 -21.641 1 96.12 141 PRO A N 1
ATOM 1150 C CA . PRO A 1 141 ? 5.582 -34.469 -21.359 1 96.12 141 PRO A CA 1
ATOM 1151 C C . PRO A 1 141 ? 6.055 -34.594 -19.906 1 96.12 141 PRO A C 1
ATOM 1153 O O . PRO A 1 141 ? 6.199 -35.688 -19.391 1 96.12 141 PRO A O 1
ATOM 1156 N N . ASN A 1 142 ? 6.266 -33.5 -19.25 1 94.44 142 ASN A N 1
ATOM 1157 C CA . ASN A 1 142 ? 6.926 -33.531 -17.953 1 94.44 142 ASN A CA 1
ATOM 1158 C C . ASN A 1 142 ? 6.098 -32.812 -16.875 1 94.44 142 ASN A C 1
ATOM 1160 O O . ASN A 1 142 ? 6.535 -32.688 -15.734 1 94.44 142 ASN A O 1
ATOM 1164 N N . GLY A 1 143 ? 4.984 -32.219 -17.188 1 96.06 143 GLY A N 1
ATOM 1165 C CA . GLY A 1 143 ? 4.105 -31.578 -16.219 1 96.06 143 GLY A CA 1
ATOM 1166 C C . GLY A 1 143 ? 4.398 -30.094 -16.047 1 96.06 143 GLY A C 1
ATOM 1167 O O . GLY A 1 143 ? 3.697 -29.406 -15.297 1 96.06 143 GLY A O 1
ATOM 1168 N N . LEU A 1 144 ? 5.363 -29.609 -16.703 1 94.56 144 LEU A N 1
ATOM 1169 C CA . LEU A 1 144 ? 5.777 -28.219 -16.562 1 94.56 144 LEU A CA 1
ATOM 1170 C C . LEU A 1 144 ? 5.18 -27.344 -17.672 1 94.56 144 LEU A C 1
ATOM 1172 O O . LEU A 1 144 ? 5.805 -27.156 -18.719 1 94.56 144 LEU A O 1
ATOM 1176 N N . ALA A 1 145 ? 3.949 -26.859 -17.266 1 87.56 145 ALA A N 1
ATOM 1177 C CA . ALA A 1 145 ? 3.328 -25.922 -18.188 1 87.56 145 ALA A CA 1
ATOM 1178 C C . ALA A 1 145 ? 3.893 -24.516 -18 1 87.56 145 ALA A C 1
ATOM 1180 O O . ALA A 1 145 ? 3.877 -23.969 -16.891 1 87.56 145 ALA A O 1
ATOM 1181 N N . ASP A 1 146 ? 4.5 -23.844 -19 1 92.31 146 ASP A N 1
ATOM 1182 C CA . ASP A 1 146 ? 5.129 -22.531 -18.906 1 92.31 146 ASP A CA 1
ATOM 1183 C C . ASP A 1 146 ? 6.438 -22.609 -18.125 1 92.31 146 ASP A C 1
ATOM 1185 O O . ASP A 1 146 ? 6.512 -22.125 -16.984 1 92.31 146 ASP A O 1
ATOM 1189 N N . ALA A 1 147 ? 7.383 -23.109 -18.688 1 96.56 147 ALA A N 1
ATOM 1190 C CA . ALA A 1 147 ? 8.672 -23.312 -18.031 1 96.56 147 ALA A CA 1
ATOM 1191 C C . ALA A 1 147 ? 9.828 -23.109 -19.016 1 96.56 147 ALA A C 1
ATOM 1193 O O . ALA A 1 147 ? 9.656 -23.266 -20.219 1 96.56 147 ALA A O 1
ATOM 1194 N N . VAL A 1 148 ? 10.906 -22.719 -18.438 1 96.69 148 VAL A N 1
ATOM 1195 C CA . VAL A 1 148 ? 12.133 -22.656 -19.234 1 96.69 148 VAL A CA 1
ATOM 1196 C C . VAL A 1 148 ? 12.758 -24.047 -19.328 1 96.69 148 VAL A C 1
ATOM 1198 O O . VAL A 1 148 ? 13.086 -24.656 -18.297 1 96.69 148 VAL A O 1
ATOM 1201 N N . MET A 1 149 ? 12.922 -24.531 -20.594 1 94.5 149 MET A N 1
ATOM 1202 C CA . MET A 1 149 ? 13.453 -25.859 -20.844 1 94.5 149 MET A CA 1
ATOM 1203 C C . MET A 1 149 ? 14.477 -25.844 -21.969 1 94.5 149 MET A C 1
ATOM 1205 O O . MET A 1 149 ? 14.398 -24.984 -22.875 1 94.5 149 MET A O 1
ATOM 1209 N N . PRO A 1 150 ? 15.398 -26.734 -21.875 1 93.25 150 PRO A N 1
ATOM 1210 C CA . PRO A 1 150 ? 16.297 -26.875 -23.016 1 93.25 150 PRO A CA 1
ATOM 1211 C C . PRO A 1 150 ? 15.609 -27.453 -24.25 1 93.25 150 PRO A C 1
ATOM 1213 O O . PRO A 1 150 ? 14.914 -28.469 -24.141 1 93.25 150 PRO A O 1
ATOM 1216 N N . VAL A 1 151 ? 15.766 -26.812 -25.391 1 92.06 151 VAL A N 1
ATOM 1217 C CA . VAL A 1 151 ? 15.172 -27.25 -26.641 1 92.06 151 VAL A CA 1
ATOM 1218 C C . VAL A 1 151 ? 16.266 -27.422 -27.703 1 92.06 151 VAL A C 1
ATOM 1220 O O . VAL A 1 151 ? 17.094 -26.531 -27.891 1 92.06 151 VAL A O 1
ATOM 1223 N N . VAL A 1 152 ? 16.25 -28.609 -28.297 1 85.06 152 VAL A N 1
ATOM 1224 C CA . VAL A 1 152 ? 17.188 -28.859 -29.391 1 85.06 152 VAL A CA 1
ATOM 1225 C C . VAL A 1 152 ? 16.516 -28.484 -30.719 1 85.06 152 VAL A C 1
ATOM 1227 O O . VAL A 1 152 ? 15.508 -29.078 -31.109 1 85.06 152 VAL A O 1
ATOM 1230 N N . THR A 1 153 ? 16.812 -27.375 -31.453 1 72.94 153 THR A N 1
ATOM 1231 C CA . THR A 1 153 ? 16.156 -26.859 -32.656 1 72.94 153 THR A CA 1
ATOM 1232 C C . THR A 1 153 ? 16.703 -27.531 -33.906 1 72.94 153 THR A C 1
ATOM 1234 O O . THR A 1 153 ? 16.016 -27.609 -34.938 1 72.94 153 THR A O 1
ATOM 1237 N N . ALA A 1 154 ? 17.875 -27.75 -34.125 1 64.62 154 ALA A N 1
ATOM 1238 C CA . ALA A 1 154 ? 18.406 -28.406 -35.312 1 64.62 154 ALA A CA 1
ATOM 1239 C C . ALA A 1 154 ? 19.109 -29.719 -34.938 1 64.62 154 ALA A C 1
ATOM 1241 O O . ALA A 1 154 ? 19.656 -29.844 -33.844 1 64.62 154 ALA A O 1
ATOM 1242 N N . ALA A 1 155 ? 18.719 -30.656 -35.844 1 61 155 ALA A N 1
ATOM 1243 C CA . ALA A 1 155 ? 19.391 -31.938 -35.656 1 61 155 ALA A CA 1
ATOM 1244 C C . ALA A 1 155 ? 20.891 -31.75 -35.438 1 61 155 ALA A C 1
ATOM 1246 O O . ALA A 1 155 ? 21.562 -31.109 -36.219 1 61 155 ALA A O 1
ATOM 1247 N N . GLY A 1 156 ? 21.359 -32.25 -34.25 1 64.88 156 GLY A N 1
ATOM 1248 C CA . GLY A 1 156 ? 22.766 -32.219 -33.875 1 64.88 156 GLY A CA 1
ATOM 1249 C C . GLY A 1 156 ? 23.188 -30.906 -33.25 1 64.88 156 GLY A C 1
ATOM 1250 O O . GLY A 1 156 ? 24.375 -30.703 -32.969 1 64.88 156 GLY A O 1
ATOM 1251 N N . GLY A 1 157 ? 22.188 -29.984 -33.031 1 68.19 157 GLY A N 1
ATOM 1252 C CA . GLY A 1 157 ? 22.594 -28.672 -32.562 1 68.19 157 GLY A CA 1
ATOM 1253 C C . GLY A 1 157 ? 22.562 -28.562 -31.062 1 68.19 157 GLY A C 1
ATOM 1254 O O . GLY A 1 157 ? 22.172 -29.5 -30.359 1 68.19 157 GLY A O 1
ATOM 1255 N N . GLU A 1 158 ? 23.156 -27.562 -30.5 1 82.62 158 GLU A N 1
ATOM 1256 C CA . GLU A 1 158 ? 23.203 -27.25 -29.062 1 82.62 158 GLU A CA 1
ATOM 1257 C C . GLU A 1 158 ? 21.828 -26.844 -28.547 1 82.62 158 GLU A C 1
ATOM 1259 O O . GLU A 1 158 ? 21.062 -26.203 -29.25 1 82.62 158 GLU A O 1
ATOM 1264 N N . ALA A 1 159 ? 21.516 -27.391 -27.375 1 88.94 159 ALA A N 1
ATOM 1265 C CA . ALA A 1 159 ? 20.234 -27.062 -26.734 1 88.94 159 ALA A CA 1
ATOM 1266 C C . ALA A 1 159 ? 20.203 -25.609 -26.312 1 88.94 159 ALA A C 1
ATOM 1268 O O . ALA A 1 159 ? 21.203 -25.062 -25.828 1 88.94 159 ALA A O 1
ATOM 1269 N N . GLN A 1 160 ? 19.125 -25 -26.656 1 92 160 GLN A N 1
ATOM 1270 C CA . GLN A 1 160 ? 18.875 -23.625 -26.219 1 92 160 GLN A CA 1
ATOM 1271 C C . GLN A 1 160 ? 17.75 -23.562 -25.188 1 92 160 GLN A C 1
ATOM 1273 O O . GLN A 1 160 ? 16.766 -24.297 -25.297 1 92 160 GLN A O 1
ATOM 1278 N N . GLN A 1 161 ? 17.969 -22.719 -24.141 1 95.25 161 GLN A N 1
ATOM 1279 C CA . GLN A 1 161 ? 16.906 -22.516 -23.172 1 95.25 161 GLN A CA 1
ATOM 1280 C C . GLN A 1 161 ? 15.742 -21.75 -23.781 1 95.25 161 GLN A C 1
ATOM 1282 O O . GLN A 1 161 ? 15.93 -20.656 -24.328 1 95.25 161 GLN A O 1
ATOM 1287 N N . CYS A 1 162 ? 14.516 -22.344 -23.734 1 96.56 162 CYS A N 1
ATOM 1288 C CA . CYS A 1 162 ? 13.312 -21.719 -24.281 1 96.56 162 CYS A CA 1
ATOM 1289 C C . CYS A 1 162 ? 12.18 -21.734 -23.266 1 96.56 162 CYS A C 1
ATOM 1291 O O . CYS A 1 162 ? 12.141 -22.594 -22.375 1 96.56 162 CYS A O 1
ATOM 1293 N N . PHE A 1 163 ? 11.398 -20.688 -23.375 1 97.38 163 PHE A N 1
ATOM 1294 C CA . PHE A 1 163 ? 10.125 -20.719 -22.641 1 97.38 163 PHE A CA 1
ATOM 1295 C C . PHE A 1 163 ? 9.117 -21.609 -23.375 1 97.38 163 PHE A C 1
ATOM 1297 O O . PHE A 1 163 ? 8.672 -21.281 -24.469 1 97.38 163 PHE A O 1
ATOM 1304 N N . CYS A 1 164 ? 8.695 -22.672 -22.75 1 96.88 164 CYS A N 1
ATOM 1305 C CA . CYS A 1 164 ? 7.859 -23.672 -23.422 1 96.88 164 CYS A CA 1
ATOM 1306 C C . CYS A 1 164 ? 6.426 -23.609 -22.906 1 96.88 164 CYS A C 1
ATOM 1308 O O . CYS A 1 164 ? 6.168 -23.859 -21.734 1 96.88 164 CYS A O 1
ATOM 1310 N N . LEU A 1 165 ? 5.547 -23.297 -23.797 1 96.5 165 LEU A N 1
ATOM 1311 C CA . LEU A 1 165 ? 4.113 -23.375 -23.531 1 96.5 165 LEU A CA 1
ATOM 1312 C C . LEU A 1 165 ? 3.596 -24.797 -23.734 1 96.5 165 LEU A C 1
ATOM 1314 O O . LEU A 1 165 ? 4.18 -25.578 -24.484 1 96.5 165 LEU A O 1
ATOM 1318 N N . PRO A 1 166 ? 2.564 -25.156 -23.094 1 96.81 166 PRO A N 1
ATOM 1319 C CA . PRO A 1 166 ? 2.01 -26.5 -23.266 1 96.81 166 PRO A CA 1
ATOM 1320 C C . PRO A 1 166 ? 1.312 -26.672 -24.625 1 96.81 166 PRO A C 1
ATOM 1322 O O . PRO A 1 166 ? 1.044 -25.688 -25.312 1 96.81 166 PRO A O 1
ATOM 1325 N N . HIS A 1 167 ? 1.18 -27.922 -24.938 1 96.69 167 HIS A N 1
ATOM 1326 C CA . HIS A 1 167 ? 0.236 -28.25 -26.016 1 96.69 167 HIS A CA 1
ATOM 1327 C C . HIS A 1 167 ? -1.204 -28.094 -25.531 1 96.69 167 HIS A C 1
ATOM 1329 O O . HIS A 1 167 ? -1.592 -28.703 -24.531 1 96.69 167 HIS A O 1
ATOM 1335 N N . THR A 1 168 ? -1.981 -27.25 -26.172 1 95 168 THR A N 1
ATOM 1336 C CA . THR A 1 168 ? -3.371 -27.062 -25.766 1 95 168 THR A CA 1
ATOM 1337 C C . THR A 1 168 ? -4.32 -27.688 -26.797 1 95 168 THR A C 1
ATOM 1339 O O . THR A 1 168 ? -4.195 -27.438 -28 1 95 168 THR A O 1
ATOM 1342 N N . GLN A 1 169 ? -5.238 -28.469 -26.281 1 94.12 169 GLN A N 1
ATOM 1343 C CA . GLN A 1 169 ? -6.215 -29.109 -27.156 1 94.12 169 GLN A CA 1
ATOM 1344 C C . GLN A 1 169 ? -7.621 -29.016 -26.562 1 94.12 169 GLN A C 1
ATOM 1346 O O . GLN A 1 169 ? -7.793 -29.094 -25.344 1 94.12 169 GLN A O 1
ATOM 1351 N N . ARG A 1 170 ? -8.555 -28.859 -27.453 1 96.44 170 ARG A N 1
ATOM 1352 C CA . ARG A 1 170 ? -9.953 -28.953 -27.062 1 96.44 170 ARG A CA 1
ATOM 1353 C C . ARG A 1 170 ? -10.445 -30.391 -27.094 1 96.44 170 ARG A C 1
ATOM 1355 O O . ARG A 1 170 ? -10.141 -31.141 -28.031 1 96.44 170 ARG A O 1
ATOM 1362 N N . MET A 1 171 ? -11.164 -30.828 -26.078 1 97.25 171 MET A N 1
ATOM 1363 C CA . MET A 1 171 ? -11.734 -32.156 -26 1 97.25 171 MET A CA 1
ATOM 1364 C C . MET A 1 171 ? -12.906 -32.188 -25.031 1 97.25 171 MET A C 1
ATOM 1366 O O . MET A 1 171 ? -13.117 -31.25 -24.266 1 97.25 171 MET A O 1
ATOM 1370 N N . ALA A 1 172 ? -13.625 -33.25 -25.156 1 98.31 172 ALA A N 1
ATOM 1371 C CA . ALA A 1 172 ? -14.68 -33.438 -24.156 1 98.31 172 ALA A CA 1
ATOM 1372 C C . ALA A 1 172 ? -14.086 -33.656 -22.766 1 98.31 172 ALA A C 1
ATOM 1374 O O . ALA A 1 172 ? -13.078 -34.375 -22.625 1 98.31 172 ALA A O 1
ATOM 1375 N N . PHE A 1 173 ? -14.727 -33.062 -21.797 1 98.5 173 PHE A N 1
ATOM 1376 C CA . PHE A 1 173 ? -14.258 -33.219 -20.422 1 98.5 173 PHE A CA 1
ATOM 1377 C C . PHE A 1 173 ? -14.156 -34.688 -20.031 1 98.5 173 PHE A C 1
ATOM 1379 O O . PHE A 1 173 ? -13.234 -35.062 -19.312 1 98.5 173 PHE A O 1
ATOM 1386 N N . GLY A 1 174 ? -15.078 -35.469 -20.453 1 98.12 174 GLY A N 1
ATOM 1387 C CA . GLY A 1 174 ? -14.992 -36.906 -20.219 1 98.12 174 GLY A CA 1
ATOM 1388 C C . GLY A 1 174 ? -13.734 -37.531 -20.781 1 98.12 174 GLY A C 1
ATOM 1389 O O . GLY A 1 174 ? -13.148 -38.406 -20.172 1 98.12 174 GLY A O 1
ATOM 1390 N N . ASP A 1 175 ? -13.383 -37.125 -22 1 97.88 175 ASP A N 1
ATOM 1391 C CA . ASP A 1 175 ? -12.141 -37.625 -22.609 1 97.88 175 ASP A CA 1
ATOM 1392 C C . ASP A 1 175 ? -10.922 -37.188 -21.797 1 97.88 175 ASP A C 1
ATOM 1394 O O . ASP A 1 175 ? -9.953 -37.906 -21.672 1 97.88 175 ASP A O 1
ATOM 1398 N N . PHE A 1 176 ? -10.961 -36.031 -21.328 1 98.06 176 PHE A N 1
ATOM 1399 C CA . PHE A 1 176 ? -9.906 -35.531 -20.453 1 98.06 176 PHE A CA 1
ATOM 1400 C C . PHE A 1 176 ? -9.781 -36.438 -19.219 1 98.06 176 PHE A C 1
ATOM 1402 O O . PHE A 1 176 ? -8.672 -36.844 -18.844 1 98.06 176 PHE A O 1
ATOM 1409 N N . LEU A 1 177 ? -10.953 -36.688 -18.547 1 97.69 177 LEU A N 1
ATOM 1410 C CA . LEU A 1 177 ? -10.93 -37.531 -17.359 1 97.69 177 LEU A CA 1
ATOM 1411 C C . LEU A 1 177 ? -10.336 -38.906 -17.672 1 97.69 177 LEU A C 1
ATOM 1413 O O . LEU A 1 177 ? -9.57 -39.438 -16.891 1 97.69 177 LEU A O 1
ATOM 1417 N N . GLN A 1 178 ? -10.688 -39.375 -18.812 1 96.81 178 GLN A N 1
ATOM 1418 C CA . GLN A 1 178 ? -10.141 -40.656 -19.25 1 96.81 178 GLN A CA 1
ATOM 1419 C C . GLN A 1 178 ? -8.625 -40.594 -19.422 1 96.81 178 GLN A C 1
ATOM 1421 O O . GLN A 1 178 ? -7.895 -41.438 -18.906 1 96.81 178 GLN A O 1
ATOM 1426 N N . LEU A 1 179 ? -8.211 -39.656 -20.156 1 95.94 179 LEU A N 1
ATOM 1427 C CA . LEU A 1 179 ? -6.785 -39.438 -20.391 1 95.94 179 LEU A CA 1
ATOM 1428 C C . LEU A 1 179 ? -6.051 -39.25 -19.062 1 95.94 179 LEU A C 1
ATOM 1430 O O . LEU A 1 179 ? -4.957 -39.781 -18.875 1 95.94 179 LEU A O 1
ATOM 1434 N N . PHE A 1 180 ? -6.652 -38.562 -18.219 1 96.19 180 PHE A N 1
ATOM 1435 C CA . PHE A 1 180 ? -6.09 -38.219 -16.906 1 96.19 180 PHE A CA 1
ATOM 1436 C C . PHE A 1 180 ? -5.895 -39.438 -16.047 1 96.19 180 PHE A C 1
ATOM 1438 O O . PHE A 1 180 ? -4.816 -39.656 -15.492 1 96.19 180 PHE A O 1
ATOM 1445 N N . PHE A 1 181 ? -6.859 -40.312 -15.93 1 95.19 181 PHE A N 1
ATOM 1446 C CA . PHE A 1 181 ? -6.836 -41.406 -14.969 1 95.19 181 PHE A CA 1
ATOM 1447 C C . PHE A 1 181 ? -6.223 -42.656 -15.594 1 95.19 181 PHE A C 1
ATOM 1449 O O . PHE A 1 181 ? -5.605 -43.469 -14.898 1 95.19 181 PHE A O 1
ATOM 1456 N N . GLU A 1 182 ? -6.406 -42.844 -16.859 1 94.56 182 GLU A N 1
ATOM 1457 C CA . GLU A 1 182 ? -5.785 -43.969 -17.516 1 94.56 182 GLU A CA 1
ATOM 1458 C C . GLU A 1 182 ? -4.301 -43.719 -17.781 1 94.56 182 GLU A C 1
ATOM 1460 O O . GLU A 1 182 ? -3.496 -44.656 -17.781 1 94.56 182 GLU A O 1
ATOM 1465 N N . GLY A 1 183 ? -4.02 -42.562 -18.016 1 91.81 183 GLY A N 1
ATOM 1466 C CA . GLY A 1 183 ? -2.631 -42.188 -18.234 1 91.81 183 GLY A CA 1
ATOM 1467 C C . GLY A 1 183 ? -2.125 -42.531 -19.625 1 91.81 183 GLY A C 1
ATOM 1468 O O . GLY A 1 183 ? -2.676 -43.406 -20.281 1 91.81 183 GLY A O 1
ATOM 1469 N N . ARG A 1 184 ? -1.19 -41.781 -20.031 1 91.25 184 ARG A N 1
ATOM 1470 C CA . ARG A 1 184 ? -0.409 -42.031 -21.25 1 91.25 184 ARG A CA 1
ATOM 1471 C C . ARG A 1 184 ? 1.035 -41.562 -21.062 1 91.25 184 ARG A C 1
ATOM 1473 O O . ARG A 1 184 ? 1.286 -40.469 -20.547 1 91.25 184 ARG A O 1
ATOM 1480 N N . GLU A 1 185 ? 1.881 -42.438 -21.469 1 92.31 185 GLU A N 1
ATOM 1481 C CA . GLU A 1 185 ? 3.295 -42.125 -21.297 1 92.31 185 GLU A CA 1
ATOM 1482 C C . GLU A 1 185 ? 3.666 -40.844 -22.031 1 92.31 185 GLU A C 1
ATOM 1484 O O . GLU A 1 185 ? 3.266 -40.625 -23.172 1 92.31 185 GLU A O 1
ATOM 1489 N N . GLY A 1 186 ? 4.32 -40.031 -21.328 1 94 186 GLY A N 1
ATOM 1490 C CA . GLY A 1 186 ? 4.824 -38.781 -21.938 1 94 186 GLY A CA 1
ATOM 1491 C C . GLY A 1 186 ? 3.764 -37.719 -22.062 1 94 186 GLY A C 1
ATOM 1492 O O . GLY A 1 186 ? 3.963 -36.719 -22.766 1 94 186 GLY A O 1
ATOM 1493 N N . VAL A 1 187 ? 2.686 -37.938 -21.469 1 96.12 187 VAL A N 1
ATOM 1494 C CA . VAL A 1 187 ? 1.607 -36.938 -21.547 1 96.12 187 VAL A CA 1
ATOM 1495 C C . VAL A 1 187 ? 1.068 -36.656 -20.141 1 96.12 187 VAL A C 1
ATOM 1497 O O . VAL A 1 187 ? 0.531 -37.562 -19.484 1 96.12 187 VAL A O 1
ATOM 1500 N N . VAL A 1 188 ? 1.234 -35.5 -19.672 1 97.25 188 VAL A N 1
ATOM 1501 C CA . VAL A 1 188 ? 0.68 -35.062 -18.391 1 97.25 188 VAL A CA 1
ATOM 1502 C C . VAL A 1 188 ? -0.415 -34.031 -18.656 1 97.25 188 VAL A C 1
ATOM 1504 O O . VAL A 1 188 ? -0.125 -32.875 -18.984 1 97.25 188 VAL A O 1
ATOM 1507 N N . PRO A 1 189 ? -1.642 -34.375 -18.516 1 97.19 189 PRO A N 1
ATOM 1508 C CA . PRO A 1 189 ? -2.732 -33.438 -18.75 1 97.19 189 PRO A CA 1
ATOM 1509 C C . PRO A 1 189 ? -2.977 -32.531 -17.547 1 97.19 189 PRO A C 1
ATOM 1511 O O . PRO A 1 189 ? -2.848 -32.969 -16.391 1 97.19 189 PRO A O 1
ATOM 1514 N N . TYR A 1 190 ? -3.32 -31.344 -17.75 1 97.5 190 TYR A N 1
ATOM 1515 C CA . TYR A 1 190 ? -3.623 -30.344 -16.734 1 97.5 190 TYR A CA 1
ATOM 1516 C C . TYR A 1 190 ? -4.711 -29.391 -17.219 1 97.5 190 TYR A C 1
ATOM 1518 O O . TYR A 1 190 ? -4.547 -28.703 -18.219 1 97.5 190 TYR A O 1
ATOM 1526 N N . LEU A 1 191 ? -5.902 -29.453 -16.562 1 97.44 191 LEU A N 1
ATOM 1527 C CA . LEU A 1 191 ? -6.926 -28.438 -16.797 1 97.44 191 LEU A CA 1
ATOM 1528 C C . LEU A 1 191 ? -6.562 -27.125 -16.109 1 97.44 191 LEU A C 1
ATOM 1530 O O . LEU A 1 191 ? -6.75 -26.984 -14.906 1 97.44 191 LEU A O 1
ATOM 1534 N N . GLN A 1 192 ? -6.113 -26.141 -16.922 1 94.38 192 GLN A N 1
ATOM 1535 C CA . GLN A 1 192 ? -5.523 -24.953 -16.297 1 94.38 192 GLN A CA 1
ATOM 1536 C C . GLN A 1 192 ? -5.805 -23.703 -17.125 1 94.38 192 GLN A C 1
ATOM 1538 O O . GLN A 1 192 ? -5.094 -22.703 -17 1 94.38 192 GLN A O 1
ATOM 1543 N N . GLN A 1 193 ? -6.777 -23.781 -17.984 1 92.31 193 GLN A N 1
ATOM 1544 C CA . GLN A 1 193 ? -7.105 -22.594 -18.75 1 92.31 193 GLN A CA 1
ATOM 1545 C C . GLN A 1 193 ? -7.504 -21.438 -17.828 1 92.31 193 GLN A C 1
ATOM 1547 O O . GLN A 1 193 ? -8.25 -21.625 -16.875 1 92.31 193 GLN A O 1
ATOM 1552 N N . GLN A 1 194 ? -6.988 -20.266 -18.125 1 90.56 194 GLN A N 1
ATOM 1553 C CA . GLN A 1 194 ? -7.117 -19.141 -17.203 1 90.56 194 GLN A CA 1
ATOM 1554 C C . GLN A 1 194 ? -7.969 -18.031 -17.812 1 90.56 194 GLN A C 1
ATOM 1556 O O . GLN A 1 194 ? -7.594 -16.859 -17.766 1 90.56 194 GLN A O 1
ATOM 1561 N N . ASN A 1 195 ? -8.992 -18.312 -18.391 1 91.19 195 ASN A N 1
ATOM 1562 C CA . ASN A 1 195 ? -9.898 -17.359 -19.016 1 91.19 195 ASN A CA 1
ATOM 1563 C C . ASN A 1 195 ? -11.305 -17.453 -18.438 1 91.19 195 ASN A C 1
ATOM 1565 O O . ASN A 1 195 ? -12.289 -17.391 -19.172 1 91.19 195 ASN A O 1
ATOM 1569 N N . SER A 1 196 ? -11.281 -17.734 -17.203 1 96.31 196 SER A N 1
ATOM 1570 C CA . SER A 1 196 ? -12.539 -17.953 -16.5 1 96.31 196 SER A CA 1
ATOM 1571 C C . SER A 1 196 ? -13.227 -19.219 -16.984 1 96.31 196 SER A C 1
ATOM 1573 O O . SER A 1 196 ? -14.422 -19.219 -17.266 1 96.31 196 SER A O 1
ATOM 1575 N N . ASN A 1 197 ? -12.562 -20.266 -17.125 1 96.12 197 ASN A N 1
ATOM 1576 C CA . ASN A 1 197 ? -13.07 -21.5 -17.703 1 96.12 197 ASN A CA 1
ATOM 1577 C C . ASN A 1 197 ? -14.234 -22.062 -16.891 1 96.12 197 ASN A C 1
ATOM 1579 O O . ASN A 1 197 ? -15.141 -22.688 -17.453 1 96.12 197 ASN A O 1
ATOM 1583 N N . LEU A 1 198 ? -14.234 -21.875 -15.578 1 97.31 198 LEU A N 1
ATOM 1584 C CA . LEU A 1 198 ? -15.344 -22.406 -14.781 1 97.31 198 LEU A CA 1
ATOM 1585 C C . LEU A 1 198 ? -16.656 -21.766 -15.203 1 97.31 198 LEU A C 1
ATOM 1587 O O . LEU A 1 198 ? -17.656 -22.453 -15.414 1 97.31 198 LEU A O 1
ATOM 1591 N N . THR A 1 199 ? -16.625 -20.469 -15.328 1 96.44 199 THR A N 1
ATOM 1592 C CA . THR A 1 199 ? -17.859 -19.781 -15.68 1 96.44 199 THR A CA 1
ATOM 1593 C C . THR A 1 199 ? -18.172 -19.922 -17.172 1 96.44 199 THR A C 1
ATOM 1595 O O . THR A 1 199 ? -19.328 -19.953 -17.562 1 96.44 199 THR A O 1
ATOM 1598 N N . GLU A 1 200 ? -17.141 -20.141 -18 1 94.44 200 GLU A N 1
ATOM 1599 C CA . GLU A 1 200 ? -17.328 -20.109 -19.438 1 94.44 2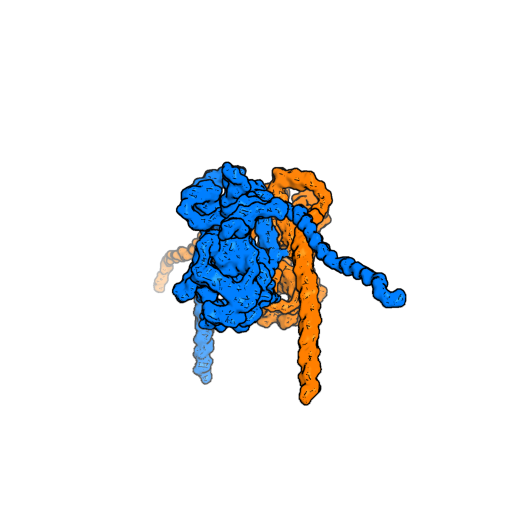00 GLU A CA 1
ATOM 1600 C C . GLU A 1 200 ? -17.547 -21.516 -19.984 1 94.44 200 GLU A C 1
ATOM 1602 O O . GLU A 1 200 ? -18.234 -21.688 -21 1 94.44 200 GLU A O 1
ATOM 1607 N N . GLU A 1 201 ? -17 -22.516 -19.297 1 92.75 201 GLU A N 1
ATOM 1608 C CA . GLU A 1 201 ? -17 -23.844 -19.891 1 92.75 201 GLU A CA 1
ATOM 1609 C C . GLU A 1 201 ? -17.75 -24.844 -19.031 1 92.75 201 GLU A C 1
ATOM 1611 O O . GLU A 1 201 ? -18.141 -25.922 -19.5 1 92.75 201 GLU A O 1
ATOM 1616 N N . PHE A 1 202 ? -18 -24.484 -17.781 1 96.56 202 PHE A N 1
ATOM 1617 C CA . PHE A 1 202 ? -18.516 -25.484 -16.844 1 96.56 202 PHE A CA 1
ATOM 1618 C C . PHE A 1 202 ? -19.781 -24.984 -16.172 1 96.56 202 PHE A C 1
ATOM 1620 O O . PHE A 1 202 ? -19.906 -25.031 -14.938 1 96.56 202 PHE A O 1
ATOM 1627 N N . ALA A 1 203 ? -20.75 -24.594 -16.844 1 94 203 ALA A N 1
ATOM 1628 C CA . ALA A 1 203 ? -21.984 -24 -16.328 1 94 203 ALA A CA 1
ATOM 1629 C C . ALA A 1 203 ? -22.672 -24.938 -15.336 1 94 203 ALA A C 1
ATOM 1631 O O . ALA A 1 203 ? -23.094 -24.5 -14.266 1 94 203 ALA A O 1
ATOM 1632 N N . PRO A 1 204 ? -22.703 -26.234 -15.555 1 95.81 204 PRO A N 1
ATOM 1633 C CA . PRO A 1 204 ? -23.406 -27.125 -14.648 1 95.81 204 PRO A CA 1
ATOM 1634 C C . PRO A 1 204 ? -22.75 -27.234 -13.273 1 95.81 204 PRO A C 1
ATOM 1636 O O . PRO A 1 204 ? -23.375 -27.672 -12.312 1 95.81 204 PRO A O 1
ATOM 1639 N N . LEU A 1 205 ? -21.484 -26.891 -13.18 1 97.5 205 LEU A N 1
ATOM 1640 C CA . LEU A 1 205 ? -20.75 -27.031 -11.93 1 97.5 205 LEU A CA 1
ATOM 1641 C C . LEU A 1 205 ? -20.906 -25.797 -11.062 1 97.5 205 LEU A C 1
ATOM 1643 O O . LEU A 1 205 ? -20.562 -25.812 -9.875 1 97.5 205 LEU A O 1
ATOM 1647 N N . LEU A 1 206 ? -21.469 -24.734 -11.594 1 97.19 206 LEU A N 1
ATOM 1648 C CA . LEU A 1 206 ? -21.516 -23.453 -10.914 1 97.19 206 LEU A CA 1
ATOM 1649 C C . LEU A 1 206 ? -22.438 -23.5 -9.703 1 97.19 206 LEU A C 1
ATOM 1651 O O . LEU A 1 206 ? -22.25 -22.75 -8.742 1 97.19 206 LEU A O 1
ATOM 1655 N N . ALA A 1 207 ? -23.344 -24.406 -9.711 1 96.62 207 ALA A N 1
ATOM 1656 C CA . ALA A 1 207 ? -24.297 -24.531 -8.602 1 96.62 207 ALA A CA 1
ATOM 1657 C C . ALA A 1 207 ? -23.609 -25.109 -7.363 1 96.62 207 ALA A C 1
ATOM 1659 O O . ALA A 1 207 ? -24.125 -25 -6.25 1 96.62 207 ALA A O 1
ATOM 1660 N N . ASP A 1 208 ? -22.484 -25.734 -7.531 1 98.25 208 ASP A N 1
ATOM 1661 C CA . ASP A 1 208 ? -21.812 -26.422 -6.434 1 98.25 208 ASP A CA 1
ATOM 1662 C C . ASP A 1 208 ? -20.75 -25.531 -5.781 1 98.25 208 ASP A C 1
ATOM 1664 O O . ASP A 1 208 ? -20.125 -25.922 -4.793 1 98.25 208 ASP A O 1
ATOM 1668 N N . VAL A 1 209 ? -20.5 -24.375 -6.395 1 98.12 209 VAL A N 1
ATOM 1669 C CA . VAL A 1 209 ? -19.5 -23.438 -5.895 1 98.12 209 VAL A CA 1
ATOM 1670 C C . VAL A 1 209 ? -20.094 -22.047 -5.801 1 98.12 209 VAL A C 1
ATOM 1672 O O . VAL A 1 209 ? -21.016 -21.703 -6.543 1 98.12 209 VAL A O 1
ATOM 1675 N N . GLU A 1 210 ? -19.594 -21.266 -4.875 1 97.56 210 GLU A N 1
ATOM 1676 C CA . GLU A 1 210 ? -20.031 -19.875 -4.816 1 97.56 210 GLU A CA 1
ATOM 1677 C C . GLU A 1 210 ? -19.359 -19.031 -5.902 1 97.56 210 GLU A C 1
ATOM 1679 O O . GLU A 1 210 ? -18.188 -19.219 -6.207 1 97.56 210 GLU A O 1
ATOM 1684 N N . PRO A 1 211 ? -20.172 -18.156 -6.484 1 96.25 211 PRO A N 1
ATOM 1685 C CA . PRO A 1 211 ? -19.594 -17.312 -7.531 1 96.25 211 PRO A CA 1
ATOM 1686 C C . PRO A 1 211 ? -18.469 -16.422 -7.012 1 96.25 211 PRO A C 1
ATOM 1688 O O . PRO A 1 211 ? -17.656 -15.93 -7.797 1 96.25 211 PRO A O 1
ATOM 1691 N N . GLN A 1 212 ? -18.531 -16.141 -5.758 1 96.62 212 GLN A N 1
ATOM 1692 C CA . GLN A 1 212 ? -17.469 -15.422 -5.059 1 96.62 212 GLN A CA 1
ATOM 1693 C C . GLN A 1 212 ? -17.5 -15.711 -3.561 1 96.62 212 GLN A C 1
ATOM 1695 O O . GLN A 1 212 ? -18.5 -16.188 -3.037 1 96.62 212 GLN A O 1
ATOM 1700 N N . LEU A 1 213 ? -16.438 -15.422 -2.91 1 97.31 213 LEU A N 1
ATOM 1701 C CA . LEU A 1 213 ? -16.422 -15.477 -1.453 1 97.31 213 LEU A CA 1
ATOM 1702 C C . LEU A 1 213 ? -16.984 -14.18 -0.857 1 97.31 213 LEU A C 1
ATOM 1704 O O . LEU A 1 213 ? -16.531 -13.094 -1.216 1 97.31 213 LEU A O 1
ATOM 1708 N N . GLY A 1 214 ? -17.906 -14.297 0.057 1 96.62 214 GLY A N 1
ATOM 1709 C CA . GLY A 1 214 ? -18.625 -13.148 0.589 1 96.62 214 GLY A CA 1
ATOM 1710 C C . GLY A 1 214 ? -17.703 -12.047 1.087 1 96.62 214 GLY A C 1
ATOM 1711 O O . GLY A 1 214 ? -17.859 -10.883 0.706 1 96.62 214 GLY A O 1
ATOM 1712 N N . PHE A 1 215 ? -16.75 -12.375 1.966 1 97.12 215 PHE A N 1
ATOM 1713 C CA . PHE A 1 215 ? -15.859 -11.375 2.535 1 97.12 215 PHE A CA 1
ATOM 1714 C C . PHE A 1 215 ? -15.023 -10.719 1.448 1 97.12 215 PHE A C 1
ATOM 1716 O O . PHE A 1 215 ? -14.75 -9.516 1.508 1 97.12 215 PHE A O 1
ATOM 1723 N N . ALA A 1 216 ? -14.617 -11.453 0.439 1 97.94 216 ALA A N 1
ATOM 1724 C CA . ALA A 1 216 ? -13.797 -10.922 -0.648 1 97.94 216 ALA A CA 1
ATOM 1725 C C . ALA A 1 216 ? -14.625 -10 -1.548 1 97.94 216 ALA A C 1
ATOM 1727 O O . ALA A 1 216 ? -14.148 -8.945 -1.963 1 97.94 216 ALA A O 1
ATOM 1728 N N . GLY A 1 217 ? -15.789 -10.469 -1.853 1 97.19 217 GLY A N 1
ATOM 1729 C CA . GLY A 1 217 ? -16.672 -9.617 -2.633 1 97.19 217 GLY A CA 1
ATOM 1730 C C . GLY A 1 217 ? -16.891 -8.258 -2.004 1 97.19 217 GLY A C 1
ATOM 1731 O O . GLY A 1 217 ? -16.859 -7.234 -2.691 1 97.19 217 GLY A O 1
ATOM 1732 N N . GLU A 1 218 ? -17.141 -8.297 -0.737 1 96.5 218 GLU A N 1
ATOM 1733 C CA . GLU A 1 218 ? -17.344 -7.047 -0.004 1 96.5 218 GLU A CA 1
ATOM 1734 C C . GLU A 1 218 ? -16.062 -6.223 0.031 1 96.5 218 GLU A C 1
ATOM 1736 O O . GLU A 1 218 ? -16.094 -5 -0.133 1 96.5 218 GLU A O 1
ATOM 1741 N N . ALA A 1 219 ? -15.008 -6.844 0.237 1 97.5 219 ALA A N 1
ATOM 1742 C CA . ALA A 1 219 ? -13.719 -6.172 0.348 1 97.5 219 ALA A CA 1
ATOM 1743 C C . ALA A 1 219 ? -13.328 -5.504 -0.968 1 97.5 219 ALA A C 1
ATOM 1745 O O . ALA A 1 219 ? -12.938 -4.332 -0.986 1 97.5 219 ALA A O 1
ATOM 1746 N N . PHE A 1 220 ? -13.484 -6.223 -2.037 1 97.81 220 PHE A N 1
ATOM 1747 C CA . PHE A 1 220 ? -13.016 -5.715 -3.322 1 97.81 220 PHE A CA 1
ATOM 1748 C C . PHE A 1 220 ? -14.086 -4.859 -3.988 1 97.81 220 PHE A C 1
ATOM 1750 O O . PHE A 1 220 ? -13.797 -4.105 -4.918 1 97.81 220 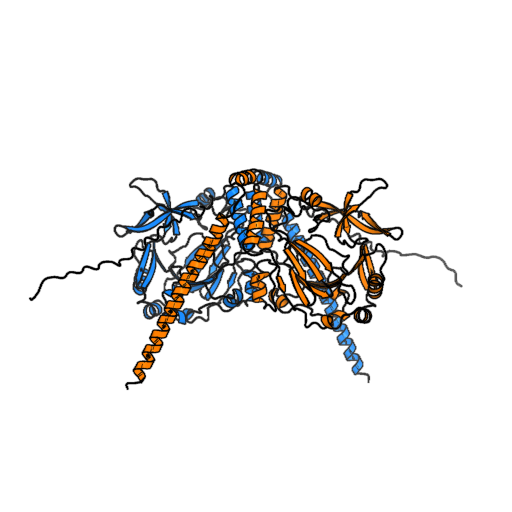PHE A O 1
ATOM 1757 N N . GLY A 1 221 ? -15.32 -4.992 -3.523 1 95.88 221 GLY A N 1
ATOM 1758 C CA . GLY A 1 221 ? -16.406 -4.164 -4.023 1 95.88 221 GLY A CA 1
ATOM 1759 C C . GLY A 1 221 ? -16.797 -4.48 -5.457 1 95.88 221 GLY A C 1
ATOM 1760 O O . GLY A 1 221 ? -17.328 -3.623 -6.164 1 95.88 221 GLY A O 1
ATOM 1761 N N . ALA A 1 222 ? -16.391 -5.625 -5.926 1 95.69 222 ALA A N 1
ATOM 1762 C CA . ALA A 1 222 ? -16.656 -6.062 -7.297 1 95.69 222 ALA A CA 1
ATOM 1763 C C . ALA A 1 222 ? -16.703 -7.586 -7.387 1 95.69 222 ALA A C 1
ATOM 1765 O O . ALA A 1 222 ? -16.203 -8.281 -6.504 1 95.69 222 ALA A O 1
ATOM 1766 N N . ALA A 1 223 ? -17.375 -8.047 -8.406 1 96.56 223 ALA A N 1
ATOM 1767 C CA . ALA A 1 223 ? -17.328 -9.477 -8.719 1 96.56 223 ALA A CA 1
ATOM 1768 C C . ALA A 1 223 ? -15.969 -9.859 -9.312 1 96.56 223 ALA A C 1
ATOM 1770 O O . ALA A 1 223 ? -15.258 -9.016 -9.859 1 96.56 223 ALA A O 1
ATOM 1771 N N . PRO A 1 224 ? -15.617 -11.117 -9.188 1 97.81 224 PRO A N 1
ATOM 1772 C CA . PRO A 1 224 ? -14.367 -11.547 -9.828 1 97.81 224 PRO A CA 1
ATOM 1773 C C . PRO A 1 224 ? -14.398 -11.398 -11.344 1 97.81 224 PRO A C 1
ATOM 1775 O O . PRO A 1 224 ? -15.445 -11.625 -11.969 1 97.81 224 PRO A O 1
ATOM 1778 N N . ASP A 1 225 ? -13.242 -11.023 -11.836 1 97.19 225 ASP A N 1
ATOM 1779 C CA . ASP A 1 225 ? -13.07 -10.938 -13.289 1 97.19 225 ASP A CA 1
ATOM 1780 C C . ASP A 1 225 ? -13.055 -12.328 -13.922 1 97.19 225 ASP A C 1
ATOM 1782 O O . ASP A 1 225 ? -13.469 -12.5 -15.07 1 97.19 225 ASP A O 1
ATOM 1786 N N . ALA A 1 226 ? -12.492 -13.242 -13.211 1 97.56 226 ALA A N 1
ATOM 1787 C CA . ALA A 1 226 ? -12.383 -14.609 -13.703 1 97.56 226 ALA A CA 1
ATOM 1788 C C . ALA A 1 226 ? -12.477 -15.617 -12.562 1 97.56 226 ALA A C 1
ATOM 1790 O O . ALA A 1 226 ? -12.008 -15.344 -11.453 1 97.56 226 ALA A O 1
ATOM 1791 N N . VAL A 1 227 ? -13.109 -16.672 -12.844 1 98.25 227 VAL A N 1
ATOM 1792 C CA . VAL A 1 227 ? -13.172 -17.844 -11.969 1 98.25 227 VAL A CA 1
ATOM 1793 C C . VAL A 1 227 ? -12.719 -19.078 -12.734 1 98.25 227 VAL A C 1
ATOM 1795 O O . VAL A 1 227 ? -13.305 -19.438 -13.758 1 98.25 227 VAL A O 1
ATOM 1798 N N . ASN A 1 228 ? -11.656 -19.734 -12.219 1 98.31 228 ASN A N 1
ATOM 1799 C CA . ASN A 1 228 ? -11.07 -20.844 -12.961 1 98.31 228 ASN A CA 1
ATOM 1800 C C . ASN A 1 228 ? -11.102 -22.141 -12.164 1 98.31 228 ASN A C 1
ATOM 1802 O O . ASN A 1 228 ? -10.898 -22.125 -10.945 1 98.31 228 ASN A O 1
ATOM 1806 N N . LEU A 1 229 ? -11.359 -23.156 -12.891 1 98.38 229 LEU A N 1
ATOM 1807 C CA . LEU A 1 229 ? -11.234 -24.516 -12.383 1 98.38 229 LEU A CA 1
ATOM 1808 C C . LEU A 1 229 ? -9.891 -25.125 -12.773 1 98.38 229 LEU A C 1
ATOM 1810 O O . LEU A 1 229 ? -9.453 -24.984 -13.922 1 98.38 229 LEU A O 1
ATOM 1814 N N . TRP A 1 230 ? -9.219 -25.734 -11.805 1 98.25 230 TRP A N 1
ATOM 1815 C CA . TRP A 1 230 ? -7.934 -26.391 -12 1 98.25 230 TRP A CA 1
ATOM 1816 C C . TRP A 1 230 ? -8.016 -27.859 -11.625 1 98.25 230 TRP A C 1
ATOM 1818 O O . TRP A 1 230 ? -8.43 -28.203 -10.516 1 98.25 230 TRP A O 1
ATOM 1828 N N . ILE A 1 231 ? -7.594 -28.75 -12.516 1 98.19 231 ILE A N 1
ATOM 1829 C CA . ILE A 1 231 ? -7.539 -30.188 -12.219 1 98.19 231 ILE A CA 1
ATOM 1830 C C . ILE A 1 231 ? -6.219 -30.766 -12.734 1 98.19 231 ILE A C 1
ATOM 1832 O O . ILE A 1 231 ? -5.941 -30.719 -13.93 1 98.19 231 ILE A O 1
ATOM 1836 N N . GLY A 1 232 ? -5.449 -31.219 -11.859 1 97.62 232 GLY A N 1
ATOM 1837 C CA . GLY A 1 232 ? -4.18 -31.844 -12.164 1 97.62 232 GLY A CA 1
ATOM 1838 C C . GLY A 1 232 ? -3.75 -32.844 -11.109 1 97.62 232 GLY A C 1
ATOM 1839 O O . GLY A 1 232 ? -4.566 -33.281 -10.297 1 97.62 232 GLY A O 1
ATOM 1840 N N . ASP A 1 233 ? -2.518 -33.375 -11.234 1 95.19 233 ASP A N 1
ATOM 1841 C CA . ASP A 1 233 ? -1.941 -34.25 -10.227 1 95.19 233 ASP A CA 1
ATOM 1842 C C . ASP A 1 233 ? -0.512 -33.844 -9.883 1 95.19 233 ASP A C 1
ATOM 1844 O O . ASP A 1 233 ? -0.093 -32.719 -10.188 1 95.19 233 ASP A O 1
ATOM 1848 N N . ALA A 1 234 ? 0.149 -34.656 -9.133 1 95.19 234 ALA A N 1
ATOM 1849 C CA . ALA A 1 234 ? 1.433 -34.312 -8.523 1 95.19 234 ALA A CA 1
ATOM 1850 C C . ALA A 1 234 ? 2.475 -34 -9.594 1 95.19 234 ALA A C 1
ATOM 1852 O O . ALA A 1 234 ? 3.492 -33.344 -9.312 1 95.19 234 ALA A O 1
ATOM 1853 N N . ARG A 1 235 ? 2.285 -34.406 -10.82 1 95 235 ARG A N 1
ATOM 1854 C CA . ARG A 1 235 ? 3.254 -34.188 -11.891 1 95 235 ARG A CA 1
ATOM 1855 C C . ARG A 1 235 ? 3.217 -32.719 -12.383 1 95 235 ARG A C 1
ATOM 1857 O O . ARG A 1 235 ? 4.211 -32.219 -12.906 1 95 235 ARG A O 1
ATOM 1864 N N . SER A 1 236 ? 2.092 -32.094 -12.289 1 95.75 236 SER A N 1
ATOM 1865 C CA . SER A 1 236 ? 1.91 -30.75 -12.844 1 95.75 236 SER A CA 1
ATOM 1866 C C . SER A 1 236 ? 2.414 -29.672 -11.883 1 95.75 236 SER A C 1
ATOM 1868 O O . SER A 1 236 ? 2.02 -29.641 -10.711 1 95.75 236 SER A O 1
ATOM 1870 N N . GLU A 1 237 ? 3.281 -28.875 -12.328 1 95.81 237 GLU A N 1
ATOM 1871 C CA . GLU A 1 237 ? 3.783 -27.703 -11.602 1 95.81 237 GLU A CA 1
ATOM 1872 C C . GLU A 1 237 ? 3.76 -26.453 -12.469 1 95.81 237 GLU A C 1
ATOM 1874 O O . GLU A 1 237 ? 3.771 -26.547 -13.695 1 95.81 237 GLU A O 1
ATOM 1879 N N . THR A 1 238 ? 3.598 -25.359 -11.859 1 96.38 238 THR A N 1
ATOM 1880 C CA . THR A 1 238 ? 3.744 -24.078 -12.539 1 96.38 238 THR A CA 1
ATOM 1881 C C . THR A 1 238 ? 4.934 -23.297 -11.984 1 96.38 238 THR A C 1
ATOM 1883 O O . THR A 1 238 ? 5.027 -23.078 -10.773 1 96.38 238 THR A O 1
ATOM 1886 N N . THR A 1 239 ? 5.832 -22.906 -12.867 1 97.62 239 THR A N 1
ATOM 1887 C CA . THR A 1 239 ? 7.078 -22.281 -12.445 1 97.62 239 THR A CA 1
ATOM 1888 C C . THR A 1 239 ? 6.844 -20.844 -12 1 97.62 239 THR A C 1
ATOM 1890 O O . THR A 1 239 ? 5.727 -20.328 -12.117 1 97.62 239 THR A O 1
ATOM 1893 N N . PHE A 1 240 ? 7.863 -20.188 -11.438 1 98.19 240 PHE A N 1
ATOM 1894 C CA . PHE A 1 240 ? 7.742 -18.875 -10.836 1 98.19 240 PHE A CA 1
ATOM 1895 C C . PHE A 1 240 ? 7.18 -17.875 -11.844 1 98.19 240 PHE A C 1
ATOM 1897 O O . PHE A 1 240 ? 7.695 -17.734 -12.953 1 98.19 240 PHE A O 1
ATOM 1904 N N . HIS A 1 241 ? 6.195 -17.156 -11.438 1 97.62 241 HIS A N 1
ATOM 1905 C CA . HIS A 1 241 ? 5.598 -16.047 -12.188 1 97.62 241 HIS A CA 1
ATOM 1906 C C . HIS A 1 241 ? 4.797 -15.133 -11.273 1 97.62 241 HIS A C 1
ATOM 1908 O O . HIS A 1 241 ? 4.723 -15.367 -10.062 1 97.62 241 HIS A O 1
ATOM 1914 N N . LYS A 1 242 ? 4.355 -14.07 -11.797 1 97.38 242 LYS A N 1
ATOM 1915 C CA . LYS A 1 242 ? 3.469 -13.156 -11.086 1 97.38 242 LYS A CA 1
ATOM 1916 C C . LYS A 1 242 ? 2.221 -12.852 -11.906 1 97.38 242 LYS A C 1
ATOM 1918 O O . LYS A 1 242 ? 2.238 -12.953 -13.141 1 97.38 242 LYS A O 1
ATOM 1923 N N . ASP A 1 243 ? 1.161 -12.609 -11.211 1 96.06 243 ASP A N 1
ATOM 1924 C CA . ASP A 1 243 ? -0.094 -12.242 -11.859 1 96.06 243 ASP A CA 1
ATOM 1925 C C . ASP A 1 243 ? -0.506 -10.82 -11.477 1 96.06 243 ASP A C 1
ATOM 1927 O O . ASP A 1 243 ? -0.196 -10.344 -10.383 1 96.06 243 ASP A O 1
ATOM 1931 N N . HIS A 1 244 ? -1.255 -10.172 -12.383 1 96.44 244 HIS A N 1
ATOM 1932 C CA . HIS A 1 244 ? -1.767 -8.828 -12.141 1 96.44 244 HIS A CA 1
ATOM 1933 C C . HIS A 1 244 ? -3.207 -8.867 -11.633 1 96.44 244 HIS A C 1
ATOM 1935 O O . HIS A 1 244 ? -4.055 -8.102 -12.102 1 96.44 244 HIS A O 1
ATOM 1941 N N . TYR A 1 245 ? -3.475 -9.82 -10.703 1 97.69 245 TYR A N 1
ATOM 1942 C CA . TYR A 1 245 ? -4.785 -9.992 -10.094 1 97.69 245 TYR A CA 1
ATOM 1943 C C . TYR A 1 245 ? -4.66 -10.258 -8.594 1 97.69 245 TYR A C 1
ATOM 1945 O O . TYR A 1 245 ? -3.688 -10.875 -8.156 1 97.69 245 TYR A O 1
ATOM 1953 N N . GLU A 1 246 ? -5.656 -9.727 -7.918 1 98.56 246 GLU A N 1
ATOM 1954 C CA . GLU A 1 246 ? -5.887 -10.273 -6.586 1 98.56 246 GLU A CA 1
ATOM 1955 C C . GLU A 1 246 ? -6.48 -11.68 -6.664 1 98.56 246 GLU A C 1
ATOM 1957 O O . GLU A 1 246 ? -7.523 -11.883 -7.281 1 98.56 246 GLU A O 1
ATOM 1962 N N . ASN A 1 247 ? -5.766 -12.633 -6.035 1 98.81 247 ASN A N 1
ATOM 1963 C CA . ASN A 1 247 ? -6.113 -14.039 -6.242 1 98.81 247 ASN A CA 1
ATOM 1964 C C . ASN A 1 247 ? -6.586 -14.695 -4.945 1 98.81 247 ASN A C 1
ATOM 1966 O O . ASN A 1 247 ? -5.902 -14.625 -3.924 1 98.81 247 ASN A O 1
ATOM 1970 N N . LEU A 1 248 ? -7.762 -15.227 -4.93 1 98.94 248 LEU A N 1
ATOM 1971 C CA . LEU A 1 248 ? -8.219 -16.156 -3.898 1 98.94 248 LEU A CA 1
ATOM 1972 C C . LEU A 1 248 ? -8.258 -17.578 -4.43 1 98.94 248 LEU A C 1
ATOM 1974 O O . LEU A 1 248 ? -9.094 -17.922 -5.27 1 98.94 248 LEU A O 1
ATOM 1978 N N . TYR A 1 249 ? -7.352 -18.391 -3.904 1 98.88 249 TYR A N 1
ATOM 1979 C CA . TYR A 1 249 ? -7.129 -19.734 -4.438 1 98.88 249 TYR A CA 1
ATOM 1980 C C . TYR A 1 249 ? -7.66 -20.797 -3.477 1 98.88 249 TYR A C 1
ATOM 1982 O O . TYR A 1 249 ? -7.051 -21.062 -2.436 1 98.88 249 TYR A O 1
ATOM 1990 N N . ALA A 1 250 ? -8.719 -21.469 -3.881 1 98.88 250 ALA A N 1
ATOM 1991 C CA . ALA A 1 250 ? -9.406 -22.453 -3.049 1 98.88 250 ALA A CA 1
ATOM 1992 C C . ALA A 1 250 ? -9.07 -23.875 -3.494 1 98.88 250 ALA A C 1
ATOM 1994 O O . ALA A 1 250 ? -9.141 -24.188 -4.684 1 98.88 250 ALA A O 1
ATOM 1995 N N . VAL A 1 251 ? -8.766 -24.719 -2.545 1 98.88 251 VAL A N 1
ATOM 1996 C CA . VAL A 1 251 ? -8.477 -26.109 -2.881 1 98.88 251 VAL A CA 1
ATOM 1997 C C . VAL A 1 251 ? -9.625 -27.016 -2.41 1 98.88 251 VAL A C 1
ATOM 1999 O O . VAL A 1 251 ? -10.031 -26.953 -1.248 1 98.88 251 VAL A O 1
ATOM 2002 N N . LEU A 1 252 ? -10.117 -27.828 -3.289 1 98.56 252 LEU A N 1
ATOM 2003 C CA . LEU A 1 252 ? -11.227 -28.734 -2.98 1 98.56 252 LEU A CA 1
ATOM 2004 C C . LEU A 1 252 ? -10.727 -30.141 -2.693 1 98.56 252 LEU A C 1
ATOM 2006 O O . LEU A 1 252 ? -11.258 -30.828 -1.816 1 98.56 252 LEU A O 1
ATOM 2010 N N . ARG A 1 253 ? -9.781 -30.609 -3.473 1 98.12 253 ARG A N 1
ATOM 2011 C CA . ARG A 1 253 ? -9.156 -31.922 -3.328 1 98.12 253 ARG A CA 1
ATOM 2012 C C . ARG A 1 253 ? -7.641 -31.828 -3.49 1 98.12 253 ARG A C 1
ATOM 2014 O O . ARG A 1 253 ? -7.145 -31.016 -4.277 1 98.12 253 ARG A O 1
ATOM 2021 N N . GLY A 1 254 ? -6.973 -32.75 -2.76 1 98.38 254 GLY A N 1
ATOM 2022 C CA . GLY A 1 254 ? -5.52 -32.688 -2.82 1 98.38 254 GLY A CA 1
ATOM 2023 C C . GLY A 1 254 ? -4.945 -31.5 -2.062 1 98.38 254 GLY A C 1
ATOM 2024 O O . GLY A 1 254 ? -5.52 -31.062 -1.068 1 98.38 254 GLY A O 1
ATOM 2025 N N . ARG A 1 255 ? -3.709 -31.141 -2.533 1 98.56 255 ARG A N 1
ATOM 2026 C CA . ARG A 1 255 ? -3.008 -30.016 -1.896 1 98.56 255 ARG A CA 1
ATOM 2027 C C . ARG A 1 255 ? -2.193 -29.234 -2.914 1 98.56 255 ARG A C 1
ATOM 2029 O O . ARG A 1 255 ? -1.622 -29.812 -3.842 1 98.56 255 ARG A O 1
ATOM 2036 N N . LYS A 1 256 ? -2.234 -27.953 -2.766 1 98.81 256 LYS A N 1
ATOM 2037 C CA . LYS A 1 256 ? -1.321 -27.078 -3.49 1 98.81 256 LYS A CA 1
ATOM 2038 C C . LYS A 1 256 ? -0.23 -26.531 -2.57 1 98.81 256 LYS A C 1
ATOM 2040 O O . LYS A 1 256 ? -0.496 -26.203 -1.415 1 98.81 256 LYS A O 1
ATOM 2045 N N . VAL A 1 257 ? 0.976 -26.562 -3.047 1 98.69 257 VAL A N 1
ATOM 2046 C CA . VAL A 1 257 ? 2.104 -26 -2.316 1 98.69 257 VAL A CA 1
ATOM 2047 C C . VAL A 1 257 ? 2.641 -24.766 -3.059 1 98.69 257 VAL A C 1
ATOM 2049 O O . VAL A 1 257 ? 3.113 -24.891 -4.191 1 98.69 257 VAL A O 1
ATOM 2052 N N . PHE A 1 258 ? 2.598 -23.641 -2.371 1 98.88 258 PHE A N 1
ATOM 2053 C CA . PHE A 1 258 ? 3.064 -22.375 -2.951 1 98.88 258 PHE A CA 1
ATOM 2054 C C . PHE A 1 258 ? 4.402 -21.969 -2.35 1 98.88 258 PHE A C 1
ATOM 2056 O O . PHE A 1 258 ? 4.617 -22.109 -1.145 1 98.88 258 PHE A O 1
ATOM 2063 N N . HIS A 1 259 ? 5.285 -21.516 -3.205 1 98.81 259 HIS A N 1
ATOM 2064 C CA . HIS A 1 259 ? 6.48 -20.766 -2.82 1 98.81 259 HIS A CA 1
ATOM 2065 C C . HIS A 1 259 ? 6.375 -19.297 -3.232 1 98.81 259 HIS A C 1
ATOM 2067 O O . HIS A 1 259 ? 6.23 -19 -4.418 1 98.81 259 HIS A O 1
ATOM 2073 N N . LEU A 1 260 ? 6.465 -18.422 -2.271 1 98.88 260 LEU A N 1
ATOM 2074 C CA . LEU A 1 260 ? 6.066 -17.047 -2.502 1 98.88 260 LEU A CA 1
ATOM 2075 C C . LEU A 1 260 ? 7.219 -16.094 -2.209 1 98.88 260 LEU A C 1
ATOM 2077 O O . LEU A 1 260 ? 7.965 -16.281 -1.245 1 98.88 260 LEU A O 1
ATOM 2081 N N . LEU A 1 261 ? 7.418 -15.094 -3.008 1 98.75 261 LEU A N 1
ATOM 2082 C CA . LEU A 1 261 ? 8.273 -13.938 -2.764 1 98.75 261 LEU A CA 1
ATOM 2083 C C . LEU A 1 261 ? 7.543 -12.641 -3.094 1 98.75 261 LEU A C 1
ATOM 2085 O O . LEU A 1 261 ? 6.777 -12.586 -4.059 1 98.75 261 LEU A O 1
ATOM 2089 N N . PRO A 1 262 ? 7.754 -11.586 -2.342 1 98.31 262 PRO A N 1
ATOM 2090 C CA . PRO A 1 262 ? 7.051 -10.328 -2.605 1 98.31 262 PRO A CA 1
ATOM 2091 C C . PRO A 1 262 ? 7.457 -9.695 -3.93 1 98.31 262 PRO A C 1
ATOM 2093 O O . PRO A 1 262 ? 8.516 -10.016 -4.48 1 98.31 262 PRO A O 1
ATOM 2096 N N . PRO A 1 263 ? 6.625 -8.75 -4.418 1 97.75 263 PRO A N 1
ATOM 2097 C CA . PRO A 1 263 ? 6.898 -8.062 -5.684 1 97.75 263 PRO A CA 1
ATOM 2098 C C . PRO A 1 263 ? 8.273 -7.395 -5.703 1 97.75 263 PRO A C 1
ATOM 2100 O O . PRO A 1 263 ? 8.922 -7.34 -6.754 1 97.75 263 PRO A O 1
ATOM 2103 N N . THR A 1 264 ? 8.727 -6.984 -4.578 1 97.5 264 THR A N 1
ATOM 2104 C CA . THR A 1 264 ? 9.953 -6.195 -4.496 1 97.5 264 THR A CA 1
ATOM 2105 C C . THR A 1 264 ? 11.18 -7.086 -4.676 1 97.5 264 THR A C 1
ATOM 2107 O O . THR A 1 264 ? 12.289 -6.586 -4.848 1 97.5 264 THR A O 1
ATOM 2110 N N . ASP A 1 265 ? 10.984 -8.375 -4.742 1 98.12 265 ASP A N 1
ATOM 2111 C CA . ASP A 1 265 ? 12.102 -9.297 -4.898 1 98.12 265 ASP A CA 1
ATOM 2112 C C . ASP A 1 265 ? 12.383 -9.57 -6.375 1 98.12 265 ASP A C 1
ATOM 2114 O O . ASP A 1 265 ? 13.148 -10.477 -6.707 1 98.12 265 ASP A O 1
ATOM 2118 N N . VAL A 1 266 ? 11.914 -8.766 -7.211 1 97.81 266 VAL A N 1
ATOM 2119 C CA . VAL A 1 266 ? 12.07 -8.938 -8.656 1 97.81 266 VAL A CA 1
ATOM 2120 C C . VAL A 1 266 ? 13.555 -9.031 -9 1 97.81 266 VAL A C 1
ATOM 2122 O O . VAL A 1 266 ? 13.945 -9.797 -9.891 1 97.81 266 VAL A O 1
ATOM 2125 N N . TYR A 1 267 ? 14.461 -8.383 -8.328 1 97.38 267 TYR A N 1
ATOM 2126 C CA . TYR A 1 267 ? 15.883 -8.281 -8.641 1 97.38 267 TYR A CA 1
ATOM 2127 C C . TYR A 1 267 ? 16.578 -9.617 -8.43 1 97.38 267 TYR A C 1
ATOM 2129 O O . TYR A 1 267 ? 17.672 -9.844 -8.961 1 97.38 267 TYR A O 1
ATOM 2137 N N . ARG A 1 268 ? 16.031 -10.461 -7.746 1 98.38 268 ARG A N 1
ATOM 2138 C CA . ARG A 1 268 ? 16.734 -11.695 -7.406 1 98.38 268 ARG A CA 1
ATOM 2139 C C . ARG A 1 268 ? 16.078 -12.898 -8.07 1 98.38 268 ARG A C 1
ATOM 2141 O O . ARG A 1 268 ? 16.438 -14.047 -7.789 1 98.38 268 ARG A O 1
ATOM 2148 N N . MET A 1 269 ? 15.156 -12.633 -8.984 1 98.25 269 MET A N 1
ATOM 2149 C CA . MET A 1 269 ? 14.422 -13.703 -9.641 1 98.25 269 MET A CA 1
ATOM 2150 C C . MET A 1 269 ? 15.195 -14.234 -10.844 1 98.25 269 MET A C 1
ATOM 2152 O O . MET A 1 269 ? 14.805 -15.242 -11.438 1 98.25 269 MET A O 1
ATOM 2156 N N . HIS A 1 270 ? 16.281 -13.602 -11.18 1 97.69 270 HIS A N 1
ATOM 2157 C CA . HIS A 1 270 ? 17.125 -13.977 -12.312 1 97.69 270 HIS A CA 1
ATOM 2158 C C . HIS A 1 270 ? 16.297 -14.102 -13.594 1 97.69 270 HIS A C 1
ATOM 2160 O O . HIS A 1 270 ? 16.391 -15.109 -14.297 1 97.69 270 HIS A O 1
ATOM 2166 N N . LEU A 1 271 ? 15.562 -13.016 -13.828 1 97.25 271 LEU A N 1
ATOM 2167 C CA . LEU A 1 271 ? 14.742 -12.992 -15.039 1 97.25 271 LEU A CA 1
ATOM 2168 C C . LEU A 1 271 ? 15.609 -12.961 -16.281 1 97.25 271 LEU A C 1
ATOM 2170 O O . LEU A 1 271 ? 16.641 -12.281 -16.312 1 97.25 271 LEU A O 1
ATOM 2174 N N . GLY A 1 272 ? 15.188 -13.742 -17.297 1 95.44 272 GLY A N 1
ATOM 2175 C CA . GLY A 1 272 ? 15.82 -13.758 -18.609 1 95.44 272 GLY A CA 1
ATOM 2176 C C . GLY A 1 272 ? 14.828 -13.734 -19.75 1 95.44 272 GLY A C 1
ATOM 2177 O O . GLY A 1 272 ? 13.648 -14.031 -19.562 1 95.44 272 GLY A O 1
ATOM 2178 N N . LEU A 1 273 ? 15.328 -13.227 -20.859 1 94.44 273 LEU A N 1
ATOM 2179 C CA . LEU A 1 273 ? 14.539 -13.297 -22.094 1 94.44 273 LEU A CA 1
ATOM 2180 C C . LEU A 1 273 ? 14.742 -14.641 -22.781 1 94.44 273 LEU A C 1
ATOM 2182 O O . LEU A 1 273 ? 15.875 -15 -23.125 1 94.44 273 LEU A O 1
ATOM 2186 N N . TYR A 1 274 ? 13.664 -15.32 -23.031 1 95.25 274 TYR A N 1
ATOM 2187 C CA . TYR A 1 274 ? 13.742 -16.656 -23.609 1 95.25 274 TYR A CA 1
ATOM 2188 C C . TYR A 1 274 ? 12.898 -16.75 -24.875 1 95.25 274 TYR A C 1
ATOM 2190 O O . TYR A 1 274 ? 11.773 -16.25 -24.906 1 95.25 274 TYR A O 1
ATOM 2198 N N . PRO A 1 275 ? 13.461 -17.406 -25.891 1 95.31 275 PRO A N 1
ATOM 2199 C CA . PRO A 1 275 ? 12.594 -17.703 -27.031 1 95.31 275 PRO A CA 1
ATOM 2200 C C . PRO A 1 275 ? 11.391 -18.562 -26.656 1 95.31 275 PRO A C 1
ATOM 2202 O O . PRO A 1 275 ? 11.516 -19.469 -25.828 1 95.31 275 PRO A O 1
ATOM 2205 N N . THR A 1 276 ? 10.305 -18.297 -27.359 1 96.19 276 THR A N 1
ATOM 2206 C CA . THR A 1 276 ? 9.078 -19 -27.016 1 96.19 276 THR A CA 1
ATOM 2207 C C . THR A 1 276 ? 8.914 -20.25 -27.875 1 96.19 276 THR A C 1
ATOM 2209 O O . THR A 1 276 ? 9.062 -20.188 -29.094 1 96.19 276 THR A O 1
ATOM 2212 N N . ALA A 1 277 ? 8.672 -21.328 -27.234 1 96.38 277 ALA A N 1
ATOM 2213 C CA . ALA A 1 277 ? 8.328 -22.594 -27.891 1 96.38 277 ALA A CA 1
ATOM 2214 C C . ALA A 1 277 ? 7.004 -23.141 -27.359 1 96.38 277 ALA A C 1
ATOM 2216 O O . ALA A 1 277 ? 6.508 -22.688 -26.312 1 96.38 277 ALA A O 1
ATOM 2217 N N . GLN A 1 278 ? 6.445 -23.984 -28.109 1 96.25 278 GLN A N 1
ATOM 2218 C CA . GLN A 1 278 ? 5.207 -24.641 -27.688 1 96.25 278 GLN A CA 1
ATOM 2219 C C . GLN A 1 278 ? 5.262 -26.141 -27.969 1 96.25 278 GLN A C 1
ATOM 2221 O O . GLN A 1 278 ? 5.758 -26.562 -29.016 1 96.25 278 GLN A O 1
ATOM 2226 N N . TYR A 1 279 ? 4.883 -26.891 -26.984 1 96.62 279 TYR A N 1
ATOM 2227 C CA . TYR A 1 279 ? 4.797 -28.328 -27.234 1 96.62 279 TYR A CA 1
ATOM 2228 C C . TYR A 1 279 ? 3.748 -28.641 -28.297 1 96.62 279 TYR A C 1
ATOM 2230 O O . TYR A 1 279 ? 2.656 -28.062 -28.281 1 96.62 279 TYR A O 1
ATOM 2238 N N . GLN A 1 280 ? 4.113 -29.5 -29.172 1 95.5 280 GLN A N 1
ATOM 2239 C CA . GLN A 1 280 ? 3.238 -30 -30.234 1 95.5 280 GLN A CA 1
ATOM 2240 C C . GLN A 1 280 ? 3.373 -31.5 -30.406 1 95.5 280 GLN A C 1
ATOM 2242 O O . GLN A 1 280 ? 4.379 -32.094 -30 1 95.5 280 GLN A O 1
ATOM 2247 N N . GLN A 1 281 ? 2.311 -32.031 -30.891 1 93.06 281 GLN A N 1
ATOM 2248 C CA . GLN A 1 281 ? 2.379 -33.438 -31.203 1 93.06 281 GLN A CA 1
ATOM 2249 C C . GLN A 1 281 ? 3.156 -33.688 -32.5 1 93.06 281 GLN A C 1
ATOM 2251 O O . GLN A 1 281 ? 2.709 -33.312 -33.562 1 93.06 281 GLN A O 1
ATOM 2256 N N . VAL A 1 282 ? 4.289 -34.25 -32.344 1 89.94 282 VAL A 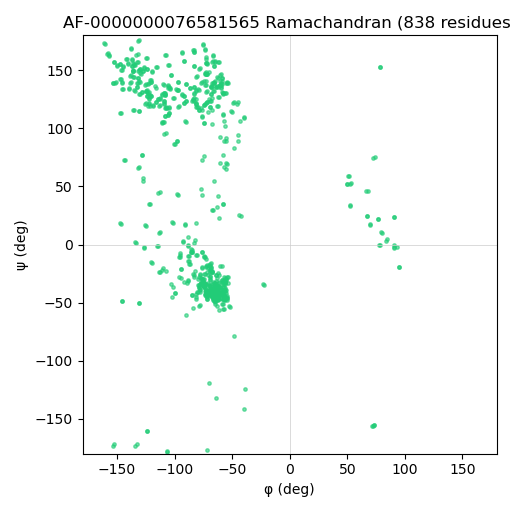N 1
ATOM 2257 C CA . VAL A 1 282 ? 5.133 -34.625 -33.469 1 89.94 282 VAL A CA 1
ATOM 2258 C C . VAL A 1 282 ? 5.43 -36.125 -33.406 1 89.94 282 VAL A C 1
ATOM 2260 O O . VAL A 1 282 ? 6.055 -36.594 -32.469 1 89.94 282 VAL A O 1
ATOM 2263 N N . ASP A 1 283 ? 5.012 -36.844 -34.438 1 90.5 283 ASP A N 1
ATOM 2264 C CA . ASP A 1 283 ? 5.215 -38.281 -34.531 1 90.5 283 ASP A CA 1
ATOM 2265 C C . ASP A 1 283 ? 4.711 -39 -33.281 1 90.5 283 ASP A C 1
ATOM 2267 O O . ASP A 1 283 ? 5.402 -39.844 -32.719 1 90.5 283 ASP A O 1
ATOM 2271 N N . GLY A 1 284 ? 3.67 -38.438 -32.719 1 89.12 284 GLY A N 1
ATOM 2272 C CA . GLY A 1 284 ? 2.996 -39.094 -31.609 1 89.12 284 GLY A CA 1
ATOM 2273 C C . GLY A 1 284 ? 3.551 -38.688 -30.266 1 89.12 284 GLY A C 1
ATOM 2274 O O . GLY A 1 284 ? 3.062 -39.125 -29.219 1 89.12 284 GLY A O 1
ATOM 2275 N N . GLU A 1 285 ? 4.551 -37.875 -30.312 1 93.25 285 GLU A N 1
ATOM 2276 C CA . GLU A 1 285 ? 5.168 -37.438 -29.062 1 93.25 285 GLU A CA 1
ATOM 2277 C C . GLU A 1 285 ? 5.082 -35.906 -28.922 1 93.25 285 GLU A C 1
ATOM 2279 O O . GLU A 1 285 ? 5.031 -35.188 -29.906 1 93.25 285 GLU A O 1
ATOM 2284 N N . LEU A 1 286 ? 5.008 -35.5 -27.734 1 95.62 286 LEU A N 1
ATOM 2285 C CA . LEU A 1 286 ? 5.031 -34.062 -27.469 1 95.62 286 LEU A CA 1
ATOM 2286 C C . LEU A 1 286 ? 6.457 -33.531 -27.516 1 95.62 286 LEU A C 1
ATOM 2288 O O . LEU A 1 286 ? 7.312 -33.969 -26.734 1 95.62 286 LEU A O 1
ATOM 2292 N N . GLN A 1 287 ? 6.664 -32.625 -28.453 1 93.5 287 GLN A N 1
ATOM 2293 C CA . GLN A 1 287 ? 7.973 -32 -28.594 1 93.5 287 GLN A CA 1
ATOM 2294 C C . GLN A 1 287 ? 7.848 -30.484 -28.672 1 93.5 287 GLN A C 1
ATOM 2296 O O . GLN A 1 287 ? 6.902 -29.969 -29.266 1 93.5 287 GLN A O 1
ATOM 2301 N N . PRO A 1 288 ? 8.812 -29.828 -28 1 95 288 PRO A N 1
ATOM 2302 C CA . PRO A 1 288 ? 8.773 -28.375 -28.109 1 95 288 PRO A CA 1
ATOM 2303 C C . PRO A 1 288 ? 9.188 -27.859 -29.484 1 95 288 PRO A C 1
ATOM 2305 O O . PRO A 1 288 ? 10.203 -28.312 -30.031 1 95 288 PRO A O 1
ATOM 2308 N N . VAL A 1 289 ? 8.391 -26.984 -30 1 93.56 289 VAL A N 1
ATOM 2309 C CA . VAL A 1 289 ? 8.648 -26.375 -31.297 1 93.56 289 VAL A CA 1
ATOM 2310 C C . VAL A 1 289 ? 8.695 -24.859 -31.141 1 93.56 289 VAL A C 1
ATOM 2312 O O . VAL A 1 289 ? 7.789 -24.25 -30.562 1 93.56 289 VAL A O 1
ATOM 2315 N N . LEU A 1 290 ? 9.711 -24.297 -31.672 1 94 290 LEU A N 1
ATOM 2316 C CA . LEU A 1 290 ? 9.828 -22.844 -31.609 1 94 290 LEU A CA 1
ATOM 2317 C C . LEU A 1 290 ? 8.664 -22.172 -32.312 1 94 290 LEU A C 1
ATOM 2319 O O . LEU A 1 290 ? 8.266 -22.594 -33.406 1 94 290 LEU A O 1
ATOM 2323 N N . GLN A 1 291 ? 8.203 -21.156 -31.656 1 92.75 291 GLN A N 1
ATOM 2324 C CA . GLN A 1 291 ? 7.094 -20.438 -32.25 1 92.75 291 GLN A CA 1
ATOM 2325 C C . GLN A 1 291 ? 7.559 -19.594 -33.438 1 92.75 291 GLN A C 1
ATOM 2327 O O . GLN A 1 291 ? 8.672 -19.078 -33.438 1 92.75 291 GLN A O 1
ATOM 2332 N N . GLN A 1 292 ? 6.582 -19.469 -34.469 1 90.81 292 GLN A N 1
ATOM 2333 C CA . GLN A 1 292 ? 6.762 -18.609 -35.656 1 90.81 292 GLN A CA 1
ATOM 2334 C C . GLN A 1 292 ? 5.598 -17.641 -35.781 1 90.81 292 GLN A C 1
ATOM 2336 O O . GLN A 1 292 ? 4.434 -18.047 -35.812 1 90.81 292 GLN A O 1
ATOM 2341 N N . PRO A 1 293 ? 5.867 -16.344 -36 1 93.75 293 PRO A N 1
ATOM 2342 C CA . PRO A 1 293 ? 7.184 -15.703 -35.969 1 93.75 293 PRO A CA 1
ATOM 2343 C C . PRO A 1 293 ? 7.836 -15.789 -34.594 1 93.75 293 PRO A C 1
ATOM 2345 O O . PRO A 1 293 ? 7.145 -16.016 -33.594 1 93.75 293 PRO A O 1
ATOM 2348 N N . PRO A 1 294 ? 9.117 -15.68 -34.594 1 91.5 294 PRO A N 1
ATOM 2349 C CA . PRO A 1 294 ? 9.828 -15.781 -33.312 1 91.5 294 PRO A CA 1
ATOM 2350 C C . PRO A 1 294 ? 9.391 -14.719 -32.281 1 91.5 294 PRO A C 1
ATOM 2352 O O . PRO A 1 294 ? 9.102 -13.586 -32.688 1 91.5 294 PRO A O 1
ATOM 2355 N N . SER A 1 295 ? 9.297 -15.148 -31.031 1 93.31 295 SER A N 1
ATOM 2356 C CA . SER A 1 295 ? 8.992 -14.258 -29.922 1 93.31 295 SER A CA 1
ATOM 2357 C C . SER A 1 295 ? 9.797 -14.633 -28.688 1 93.31 295 SER A C 1
ATOM 2359 O O . SER A 1 295 ? 10.398 -15.711 -28.625 1 93.31 295 SER A O 1
ATOM 2361 N N . GLN A 1 296 ? 9.898 -13.656 -27.797 1 93.06 296 GLN A N 1
ATOM 2362 C CA . GLN A 1 296 ? 10.586 -13.883 -26.531 1 93.06 296 GLN A CA 1
ATOM 2363 C C . GLN A 1 296 ? 9.703 -13.492 -25.344 1 93.06 296 GLN A C 1
ATOM 2365 O O . GLN A 1 296 ? 8.828 -12.633 -25.469 1 93.06 296 GLN A O 1
ATOM 2370 N N . VAL A 1 297 ? 9.984 -14.172 -24.266 1 93.75 297 VAL A N 1
ATOM 2371 C CA . VAL A 1 297 ? 9.242 -13.875 -23.031 1 93.75 297 VAL A CA 1
ATOM 2372 C C . VAL A 1 297 ? 10.219 -13.742 -21.859 1 93.75 297 VAL A C 1
ATOM 2374 O O . VAL A 1 297 ? 11.203 -14.477 -21.781 1 93.75 297 VAL A O 1
ATOM 2377 N N . LEU A 1 298 ? 9.992 -12.719 -21.062 1 93.81 298 LEU A N 1
ATOM 2378 C CA . LEU A 1 298 ? 10.719 -12.57 -19.797 1 93.81 298 LEU A CA 1
ATOM 2379 C C . LEU A 1 298 ? 10.203 -13.555 -18.766 1 93.81 298 LEU A C 1
ATOM 2381 O O . LEU A 1 298 ? 9.016 -13.539 -18.422 1 93.81 298 LEU A O 1
ATOM 2385 N N . TRP A 1 299 ? 11.125 -14.453 -18.266 1 96.75 299 TRP A N 1
ATOM 2386 C CA . TRP A 1 299 ? 10.648 -15.484 -17.344 1 96.75 299 TRP A CA 1
ATOM 2387 C C . TRP A 1 299 ? 11.711 -15.844 -16.312 1 96.75 299 TRP A C 1
ATOM 2389 O O . TRP A 1 299 ? 12.898 -15.586 -16.531 1 96.75 299 TRP A O 1
ATOM 2399 N N . CYS A 1 300 ? 11.242 -16.344 -15.203 1 97.44 300 CYS A N 1
ATOM 2400 C CA . CYS A 1 300 ? 12.125 -16.797 -14.133 1 97.44 300 CYS A CA 1
ATOM 2401 C C . CYS A 1 300 ? 12.492 -18.266 -14.297 1 97.44 300 CYS A C 1
ATOM 2403 O O . CYS A 1 300 ? 11.609 -19.125 -14.305 1 97.44 300 CYS A O 1
ATOM 2405 N N . PRO A 1 301 ? 13.742 -18.609 -14.367 1 96.69 301 PRO A N 1
ATOM 2406 C CA . PRO A 1 301 ? 14.164 -19.984 -14.562 1 96.69 301 PRO A CA 1
ATOM 2407 C C . PRO A 1 301 ? 14.422 -20.719 -13.242 1 96.69 301 PRO A C 1
ATOM 2409 O O . PRO A 1 301 ? 14.781 -21.906 -13.242 1 96.69 301 PRO A O 1
ATOM 2412 N N . VAL A 1 302 ? 14.203 -20.094 -12.141 1 97.5 302 VAL A N 1
ATOM 2413 C CA . VAL A 1 302 ? 14.641 -20.594 -10.852 1 97.5 302 VAL A CA 1
ATOM 2414 C C . VAL A 1 302 ? 13.633 -21.609 -10.32 1 97.5 302 VAL A C 1
ATOM 2416 O O . VAL A 1 302 ? 12.422 -21.406 -10.43 1 97.5 302 VAL A O 1
ATOM 2419 N N . HIS A 1 303 ? 14.125 -22.688 -9.82 1 97.06 303 HIS A N 1
ATOM 2420 C CA . HIS A 1 303 ? 13.344 -23.625 -9.031 1 97.06 303 HIS A CA 1
ATOM 2421 C C . HIS A 1 303 ? 13.562 -23.406 -7.539 1 97.06 303 HIS A C 1
ATOM 2423 O O . HIS A 1 303 ? 14.703 -23.297 -7.082 1 97.06 303 HIS A O 1
ATOM 2429 N N . PRO A 1 304 ? 12.5 -23.375 -6.801 1 96.94 304 PRO A N 1
ATOM 2430 C CA . PRO A 1 304 ? 12.672 -23.062 -5.379 1 96.94 304 PRO A CA 1
ATOM 2431 C C . PRO A 1 304 ? 13.383 -24.188 -4.617 1 96.94 304 PRO A C 1
ATOM 2433 O O . PRO A 1 304 ? 14.008 -23.938 -3.584 1 96.94 304 PRO A O 1
ATOM 2436 N N . GLN A 1 305 ? 13.188 -25.375 -5.066 1 95.56 305 GLN A N 1
ATOM 2437 C CA . GLN A 1 305 ? 13.82 -26.547 -4.488 1 95.56 305 GLN A CA 1
ATOM 2438 C C . GLN A 1 305 ? 14.516 -27.391 -5.559 1 95.56 305 GLN A C 1
ATOM 2440 O O . GLN A 1 305 ? 14.102 -28.516 -5.848 1 95.56 305 GLN A O 1
ATOM 2445 N N . PRO A 1 306 ? 15.648 -26.891 -5.941 1 95.44 306 PRO A N 1
ATOM 2446 C CA . PRO A 1 306 ? 16.328 -27.594 -7.043 1 95.44 306 PRO A CA 1
ATOM 2447 C C . PRO A 1 306 ? 16.922 -28.938 -6.621 1 95.44 306 PRO A C 1
ATOM 2449 O O . PRO A 1 306 ? 17.391 -29.078 -5.492 1 95.44 306 PRO A O 1
ATOM 2452 N N . PRO A 1 307 ? 16.906 -29.844 -7.551 1 92.75 307 PRO A N 1
ATOM 2453 C CA . PRO A 1 307 ? 17.531 -31.141 -7.238 1 92.75 307 PRO A CA 1
ATOM 2454 C C . PRO A 1 307 ? 19.016 -31.016 -6.938 1 92.75 307 PRO A C 1
ATOM 2456 O O . PRO A 1 307 ? 19.531 -31.703 -6.047 1 92.75 307 PRO A O 1
ATOM 2459 N N . ASP A 1 308 ? 19.688 -30.172 -7.637 1 95.69 308 ASP A N 1
ATOM 2460 C CA . ASP A 1 308 ? 21.094 -29.859 -7.387 1 95.69 308 ASP A CA 1
ATOM 2461 C C . ASP A 1 308 ? 21.25 -28.469 -6.785 1 95.69 308 ASP A C 1
ATOM 2463 O O . ASP A 1 308 ? 21.422 -27.484 -7.516 1 95.69 308 ASP A O 1
ATOM 2467 N N . ALA A 1 309 ? 21.328 -28.438 -5.605 1 94.56 309 ALA A N 1
ATOM 2468 C CA . ALA A 1 309 ? 21.312 -27.172 -4.879 1 94.56 309 ALA A CA 1
ATOM 2469 C C . ALA A 1 309 ? 22.594 -26.375 -5.141 1 94.56 309 ALA A C 1
ATOM 2471 O O . ALA A 1 309 ? 22.547 -25.156 -5.27 1 94.56 309 ALA A O 1
ATOM 2472 N N . ASP A 1 310 ? 23.672 -27.062 -5.168 1 96.19 310 ASP A N 1
ATOM 2473 C CA . ASP A 1 310 ? 24.953 -26.391 -5.367 1 96.19 310 ASP A CA 1
ATOM 2474 C C . ASP A 1 310 ? 25.016 -25.719 -6.734 1 96.19 310 ASP A C 1
ATOM 2476 O O . ASP A 1 310 ? 25.438 -24.562 -6.848 1 96.19 310 ASP A O 1
ATOM 2480 N N . SER A 1 311 ? 24.625 -26.5 -7.676 1 95.75 311 SER A N 1
ATOM 2481 C CA . SER A 1 311 ? 24.594 -25.938 -9.023 1 95.75 311 SER A CA 1
ATOM 2482 C C . SER A 1 311 ? 23.625 -24.766 -9.109 1 95.75 311 SER A C 1
ATOM 2484 O O . SER A 1 311 ? 23.922 -23.75 -9.742 1 95.75 311 SER A O 1
ATOM 2486 N N . ALA A 1 312 ? 22.484 -24.875 -8.523 1 95.88 312 ALA A N 1
ATOM 2487 C CA . ALA A 1 312 ? 21.469 -23.812 -8.547 1 95.88 312 ALA A CA 1
ATOM 2488 C C . ALA A 1 312 ? 21.984 -22.547 -7.863 1 95.88 312 ALA A C 1
ATOM 2490 O O . ALA A 1 312 ? 21.75 -21.438 -8.344 1 95.88 312 ALA A O 1
ATOM 2491 N N . ARG A 1 313 ? 22.688 -22.688 -6.781 1 96.5 313 ARG A N 1
ATOM 2492 C CA . ARG A 1 313 ? 23.234 -21.562 -6.047 1 96.5 313 ARG A CA 1
ATOM 2493 C C . ARG A 1 313 ? 24.266 -20.797 -6.891 1 96.5 313 ARG A C 1
ATOM 2495 O O . ARG A 1 313 ? 24.359 -19.578 -6.812 1 96.5 313 ARG A O 1
ATOM 2502 N N . ARG A 1 314 ? 25 -21.547 -7.629 1 96.88 314 ARG A N 1
ATOM 2503 C CA . ARG A 1 314 ? 25.984 -20.938 -8.5 1 96.88 314 ARG A CA 1
ATOM 2504 C C . ARG A 1 314 ? 25.328 -20.188 -9.641 1 96.88 314 ARG A C 1
ATOM 2506 O O . ARG A 1 314 ? 25.781 -19.094 -10.031 1 96.88 314 ARG A O 1
ATOM 2513 N N . GLN A 1 315 ? 24.297 -20.734 -10.148 1 95.5 315 GLN A N 1
ATOM 2514 C CA . GLN A 1 315 ? 23.609 -20.156 -11.305 1 95.5 315 GLN A CA 1
ATOM 2515 C C . GLN A 1 315 ? 22.734 -18.984 -10.891 1 95.5 315 GLN A C 1
ATOM 2517 O O . GLN A 1 315 ? 22.531 -18.047 -11.664 1 95.5 315 GLN A O 1
ATOM 2522 N N . HIS A 1 316 ? 22.188 -19.062 -9.75 1 97.81 316 HIS A N 1
ATOM 2523 C CA . HIS A 1 316 ? 21.234 -18.078 -9.273 1 97.81 316 HIS A CA 1
ATOM 2524 C C . HIS A 1 316 ? 21.578 -17.609 -7.859 1 97.81 316 HIS A C 1
ATOM 2526 O O . HIS A 1 316 ? 20.781 -17.75 -6.938 1 97.81 316 HIS A O 1
ATOM 2532 N N . PRO A 1 317 ? 22.672 -16.938 -7.695 1 97.44 317 PRO A N 1
ATOM 2533 C CA . PRO A 1 317 ? 23.203 -16.625 -6.367 1 97.44 317 PRO A CA 1
ATOM 2534 C C . PRO A 1 317 ? 22.312 -15.664 -5.582 1 97.44 317 PRO A C 1
ATOM 2536 O O . PRO A 1 317 ? 22.219 -15.773 -4.355 1 97.44 317 PRO A O 1
ATOM 2539 N N . LEU A 1 318 ? 21.609 -14.734 -6.246 1 97.69 318 LEU A N 1
ATOM 2540 C CA . LEU A 1 318 ? 20.797 -13.766 -5.512 1 97.69 318 LEU A CA 1
ATOM 2541 C C . LEU A 1 318 ? 19.531 -14.414 -4.973 1 97.69 318 LEU A C 1
ATOM 2543 O O . LEU A 1 318 ? 19.047 -14.047 -3.904 1 97.69 318 LEU A O 1
ATOM 2547 N N . PHE A 1 319 ? 19.016 -15.359 -5.727 1 98.56 319 PHE A N 1
ATOM 2548 C CA . PHE A 1 319 ? 17.828 -16.062 -5.238 1 98.56 319 PHE A CA 1
ATOM 2549 C C . PHE A 1 319 ? 18.156 -16.844 -3.971 1 98.56 319 PHE A C 1
ATOM 2551 O O . PHE A 1 319 ? 17.344 -16.875 -3.033 1 98.56 319 PHE A O 1
ATOM 2558 N N . PHE A 1 320 ? 19.328 -17.422 -3.975 1 98.19 320 PHE A N 1
ATOM 2559 C CA . PHE A 1 320 ? 19.688 -18.328 -2.883 1 98.19 320 PHE A CA 1
ATOM 2560 C C . PHE A 1 320 ? 20.609 -17.625 -1.893 1 98.19 320 PHE A C 1
ATOM 2562 O O . PHE A 1 320 ? 21.297 -18.281 -1.101 1 98.19 320 PHE A O 1
ATOM 2569 N N . ASP A 1 321 ? 20.656 -16.344 -1.907 1 97.62 321 ASP A N 1
ATOM 2570 C CA . ASP A 1 321 ? 21.469 -15.586 -0.97 1 97.62 321 ASP A CA 1
ATOM 2571 C C . ASP A 1 321 ? 21.016 -15.812 0.47 1 97.62 321 ASP A C 1
ATOM 2573 O O . ASP A 1 321 ? 19.891 -15.484 0.831 1 97.62 321 ASP A O 1
ATOM 2577 N N . PRO A 1 322 ? 21.875 -16.344 1.329 1 96.25 322 PRO A N 1
ATOM 2578 C CA . PRO A 1 322 ? 21.469 -16.688 2.691 1 96.25 322 PRO A CA 1
ATOM 2579 C C . PRO A 1 322 ? 21.172 -15.469 3.549 1 96.25 322 PRO A C 1
ATOM 2581 O O . PRO A 1 322 ? 20.562 -15.594 4.621 1 96.25 322 PRO A O 1
ATOM 2584 N N . SER A 1 323 ? 21.594 -14.289 3.148 1 96.69 323 SER A N 1
ATOM 2585 C CA . SER A 1 323 ? 21.344 -13.062 3.906 1 96.69 323 SER A CA 1
ATOM 2586 C C . SER A 1 323 ? 19.938 -12.531 3.639 1 96.69 323 SER A C 1
ATOM 2588 O O . SER A 1 323 ? 19.5 -11.594 4.293 1 96.69 323 SER A O 1
ATOM 2590 N N . LEU A 1 324 ? 19.281 -13.102 2.686 1 98 324 LEU A N 1
ATOM 2591 C CA . LEU A 1 324 ? 17.938 -12.648 2.309 1 98 324 LEU A CA 1
ATOM 2592 C C . LEU A 1 324 ? 16.875 -13.625 2.811 1 98 324 LEU A C 1
ATOM 2594 O O . LEU A 1 324 ? 17.156 -14.805 3.008 1 98 324 LEU A O 1
ATOM 2598 N N . PRO A 1 325 ? 15.68 -13.07 2.998 1 98 325 PRO A N 1
ATOM 2599 C CA . PRO A 1 325 ? 14.602 -13.977 3.395 1 98 325 PRO A CA 1
ATOM 2600 C C . PRO A 1 325 ? 14.352 -15.086 2.373 1 98 325 PRO A C 1
ATOM 2602 O O . PRO A 1 325 ? 14.352 -14.828 1.167 1 98 325 PRO A O 1
ATOM 2605 N N . LYS A 1 326 ? 14.125 -16.297 2.898 1 97.38 326 LYS A N 1
ATOM 2606 C CA . LYS A 1 326 ? 13.758 -17.406 2.021 1 97.38 326 LYS A CA 1
ATOM 2607 C C . LYS A 1 326 ? 12.328 -17.25 1.496 1 97.38 326 LYS A C 1
ATOM 2609 O O . LYS A 1 326 ? 11.516 -16.562 2.109 1 97.38 326 LYS A O 1
ATOM 2614 N N . PRO A 1 327 ? 12.031 -17.875 0.313 1 98.25 327 PRO A N 1
ATOM 2615 C CA . PRO A 1 327 ? 10.625 -17.891 -0.099 1 98.25 327 PRO A CA 1
ATOM 2616 C C . PRO A 1 327 ? 9.695 -18.453 0.969 1 98.25 327 PRO A C 1
ATOM 2618 O O . PRO A 1 327 ? 10.047 -19.422 1.643 1 98.25 327 PRO A O 1
ATOM 2621 N N . LEU A 1 328 ? 8.539 -17.797 1.121 1 98.75 328 LEU A N 1
ATOM 2622 C CA . LEU A 1 328 ? 7.516 -18.375 1.989 1 98.75 328 LEU A CA 1
ATOM 2623 C C . LEU A 1 328 ? 6.938 -19.656 1.382 1 98.75 328 LEU A C 1
ATOM 2625 O O . LEU A 1 328 ? 6.715 -19.719 0.171 1 98.75 328 LEU A O 1
ATOM 2629 N N . ARG A 1 329 ? 6.809 -20.609 2.188 1 98.5 329 ARG A N 1
ATOM 2630 C CA . ARG A 1 329 ? 6.164 -21.859 1.763 1 98.5 329 ARG A CA 1
ATOM 2631 C C . ARG A 1 329 ? 4.816 -22.031 2.455 1 98.5 329 ARG A C 1
ATOM 2633 O O . ARG A 1 329 ? 4.719 -21.906 3.678 1 98.5 329 ARG A O 1
ATOM 2640 N N . VAL A 1 330 ? 3.783 -22.297 1.685 1 98.81 330 VAL A N 1
ATOM 2641 C CA . VAL A 1 330 ? 2.463 -22.516 2.271 1 98.81 330 VAL A CA 1
ATOM 2642 C C . VAL A 1 330 ? 1.748 -23.656 1.549 1 98.81 330 VAL A C 1
ATOM 2644 O O . VAL A 1 330 ? 1.838 -23.766 0.324 1 98.81 330 VAL A O 1
ATOM 2647 N N . GLU A 1 331 ? 1.188 -24.5 2.291 1 98.81 331 GLU A N 1
ATOM 2648 C CA . GLU A 1 331 ? 0.359 -25.578 1.779 1 98.81 331 GLU A CA 1
ATOM 2649 C C . GLU A 1 331 ? -1.126 -25.266 1.922 1 98.81 331 GLU A C 1
ATOM 2651 O O . GLU A 1 331 ? -1.586 -24.891 3.008 1 98.81 331 GLU A O 1
ATOM 2656 N N . VAL A 1 332 ? -1.803 -25.344 0.861 1 98.88 332 VAL A N 1
ATOM 2657 C CA . VAL A 1 332 ? -3.244 -25.125 0.844 1 98.88 332 VAL A CA 1
ATOM 2658 C C . VAL A 1 332 ? -3.975 -26.453 0.673 1 98.88 332 VAL A C 1
ATOM 2660 O O . VAL A 1 332 ? -3.822 -27.125 -0.35 1 98.88 332 VAL A O 1
ATOM 2663 N N . GLY A 1 333 ? -4.766 -26.812 1.675 1 98.75 333 GLY A N 1
ATOM 2664 C CA . GLY A 1 333 ? -5.484 -28.078 1.643 1 98.75 333 GLY A CA 1
ATOM 2665 C C . GLY A 1 333 ? -6.969 -27.906 1.386 1 98.75 333 GLY A C 1
ATOM 2666 O O . GLY A 1 333 ? -7.457 -26.797 1.226 1 98.75 333 GLY A O 1
ATOM 2667 N N . PRO A 1 334 ? -7.641 -29.094 1.396 1 98.69 334 PRO A N 1
ATOM 2668 C CA . PRO A 1 334 ? -9.078 -29.047 1.112 1 98.69 334 PRO A CA 1
ATOM 2669 C C . PRO A 1 334 ? -9.844 -28.156 2.088 1 98.69 334 PRO A C 1
ATOM 2671 O O . PRO A 1 334 ? -9.648 -28.266 3.301 1 98.69 334 PRO A O 1
ATOM 2674 N N . GLY A 1 335 ? -10.648 -27.266 1.499 1 98.75 335 GLY A N 1
ATOM 2675 C CA . GLY A 1 335 ? -11.461 -26.375 2.309 1 98.75 335 GLY A CA 1
ATOM 2676 C C . GLY A 1 335 ? -10.82 -25.031 2.545 1 98.75 335 GLY A C 1
ATOM 2677 O O . GLY A 1 335 ? -11.5 -24.062 2.91 1 98.75 335 GLY A O 1
ATOM 2678 N N . ASP A 1 336 ? -9.516 -24.969 2.348 1 98.88 336 ASP A N 1
ATOM 2679 C CA . ASP A 1 336 ? -8.766 -23.75 2.637 1 98.88 336 ASP A CA 1
ATOM 2680 C C . ASP A 1 336 ? -8.672 -22.859 1.401 1 98.88 336 ASP A C 1
ATOM 2682 O O . ASP A 1 336 ? -8.875 -23.312 0.278 1 98.88 336 ASP A O 1
ATOM 2686 N N . VAL A 1 337 ? -8.43 -21.578 1.654 1 98.94 337 VAL A N 1
ATOM 2687 C CA . VAL A 1 337 ? -8.25 -20.578 0.601 1 98.94 337 VAL A CA 1
ATOM 2688 C C . VAL A 1 337 ? -6.984 -19.766 0.872 1 98.94 337 VAL A C 1
ATOM 2690 O O . VAL A 1 337 ? -6.789 -19.266 1.98 1 98.94 337 VAL A O 1
ATOM 2693 N N . LEU A 1 338 ? -6.145 -19.641 -0.109 1 99 338 LEU A N 1
ATOM 2694 C CA . LEU A 1 338 ? -5 -18.734 -0.048 1 99 338 LEU A CA 1
ATOM 2695 C C . LEU A 1 338 ? -5.32 -17.406 -0.73 1 99 338 LEU A C 1
ATOM 2697 O O . LEU A 1 338 ? -5.719 -17.391 -1.897 1 99 338 LEU A O 1
ATOM 2701 N N . TYR A 1 339 ? -5.277 -16.359 0.007 1 98.94 339 TYR A N 1
ATOM 2702 C CA . TYR A 1 339 ? -5.199 -15.062 -0.647 1 98.94 339 TYR A CA 1
ATOM 2703 C C . TYR A 1 339 ? -3.779 -14.766 -1.116 1 98.94 339 TYR A C 1
ATOM 2705 O O . TYR A 1 339 ? -2.859 -14.672 -0.302 1 98.94 339 TYR A O 1
ATOM 2713 N N . LEU A 1 340 ? -3.596 -14.664 -2.352 1 98.88 340 LEU A N 1
ATOM 2714 C CA . LEU A 1 340 ? -2.346 -14.305 -3.014 1 98.88 340 LEU A CA 1
ATOM 2715 C C . LEU A 1 340 ? -2.439 -12.922 -3.637 1 98.88 340 LEU A C 1
ATOM 2717 O O . LEU A 1 340 ? -3.078 -12.742 -4.676 1 98.88 340 LEU A O 1
ATOM 2721 N N . PRO A 1 341 ? -1.807 -11.93 -3.016 1 98.56 341 PRO A N 1
ATOM 2722 C CA . PRO A 1 341 ? -1.945 -10.57 -3.531 1 98.56 341 PRO A CA 1
ATOM 2723 C C . PRO A 1 341 ? -1.335 -10.398 -4.918 1 98.56 341 PRO A C 1
ATOM 2725 O O . PRO A 1 341 ? -0.435 -11.148 -5.301 1 98.56 341 PRO A O 1
ATOM 2728 N N . ALA A 1 342 ? -1.799 -9.406 -5.59 1 98.19 342 ALA A N 1
ATOM 2729 C CA . ALA A 1 342 ? -1.324 -9.094 -6.934 1 98.19 342 ALA A CA 1
ATOM 2730 C C . ALA A 1 342 ? 0.191 -8.914 -6.953 1 98.19 342 ALA A C 1
ATOM 2732 O O . ALA A 1 342 ? 0.766 -8.352 -6.02 1 98.19 342 ALA A O 1
ATOM 2733 N N . ILE A 1 343 ? 0.836 -9.43 -7.98 1 98 343 ILE A N 1
ATOM 2734 C CA . ILE A 1 343 ? 2.213 -9.203 -8.406 1 98 343 ILE A CA 1
ATOM 2735 C C . ILE A 1 343 ? 3.164 -10.016 -7.527 1 98 343 ILE A C 1
ATOM 2737 O O . ILE A 1 343 ? 4.375 -10.023 -7.758 1 98 343 ILE A O 1
ATOM 2741 N N . TRP A 1 344 ? 2.68 -10.766 -6.543 1 98.81 344 TRP A N 1
ATOM 2742 C CA . TRP A 1 344 ? 3.551 -11.672 -5.801 1 98.81 344 TRP A CA 1
ATOM 2743 C C . TRP A 1 344 ? 4.105 -12.758 -6.711 1 98.81 344 TRP A C 1
ATOM 2745 O O . TRP A 1 344 ? 3.377 -13.32 -7.535 1 98.81 344 TRP A O 1
ATOM 2755 N N . TRP A 1 345 ? 5.375 -13.016 -6.578 1 98.69 345 TRP A N 1
ATOM 2756 C CA . TRP A 1 345 ? 5.98 -14.156 -7.258 1 98.69 345 TRP A CA 1
ATOM 2757 C C . TRP A 1 345 ? 5.566 -15.469 -6.594 1 98.69 345 TRP A C 1
ATOM 2759 O O . TRP A 1 345 ? 5.531 -15.562 -5.363 1 98.69 345 TRP A O 1
ATOM 2769 N N . HIS A 1 346 ? 5.25 -16.438 -7.465 1 98.81 346 HIS A N 1
ATOM 2770 C CA . HIS A 1 346 ? 4.844 -17.703 -6.867 1 98.81 346 HIS A CA 1
ATOM 2771 C C . HIS A 1 346 ? 5.172 -18.891 -7.781 1 98.81 346 HIS A C 1
ATOM 2773 O O . HIS A 1 346 ? 5.141 -18.75 -9.008 1 98.81 346 HIS A O 1
ATOM 2779 N N . TYR A 1 347 ? 5.625 -19.922 -7.211 1 98.69 347 TYR A N 1
ATOM 2780 C CA . TYR A 1 347 ? 5.797 -21.25 -7.758 1 98.69 347 TYR A CA 1
ATOM 2781 C C . TYR A 1 347 ? 4.789 -22.234 -7.152 1 98.69 347 TYR A C 1
ATOM 2783 O O . TYR A 1 347 ? 4.625 -22.281 -5.93 1 98.69 347 TYR A O 1
ATOM 2791 N N . VAL A 1 348 ? 4.098 -23 -7.98 1 98.5 348 VAL A N 1
ATOM 2792 C CA . VAL A 1 348 ? 2.996 -23.797 -7.461 1 98.5 348 VAL A CA 1
ATOM 2793 C C . VAL A 1 348 ? 3.244 -25.266 -7.77 1 98.5 348 VAL A C 1
ATOM 2795 O O . VAL A 1 348 ? 3.424 -25.656 -8.93 1 98.5 348 VAL A O 1
ATOM 2798 N N . GLN A 1 349 ? 3.295 -26.047 -6.766 1 98 349 GLN A N 1
ATOM 2799 C CA . GLN A 1 349 ? 3.281 -27.5 -6.836 1 98 349 GLN A CA 1
ATOM 2800 C C . GLN A 1 349 ? 1.948 -28.062 -6.352 1 98 349 GLN A C 1
ATOM 2802 O O . GLN A 1 349 ? 1.131 -27.328 -5.785 1 98 349 GLN A O 1
ATOM 2807 N N . GLN A 1 350 ? 1.698 -29.297 -6.691 1 97.31 350 GLN A N 1
ATOM 2808 C CA . GLN A 1 350 ? 0.448 -29.891 -6.211 1 97.31 350 GLN A CA 1
ATOM 2809 C C . GLN A 1 350 ? 0.609 -31.375 -5.922 1 97.31 350 GLN A C 1
ATOM 2811 O O . GLN A 1 350 ? 1.505 -32.031 -6.461 1 97.31 350 GLN A O 1
ATOM 2816 N N . GLN A 1 351 ? -0.167 -31.781 -4.996 1 97.62 351 GLN A N 1
ATOM 2817 C CA . GLN A 1 351 ? -0.243 -33.188 -4.566 1 97.62 351 GLN A CA 1
ATOM 2818 C C . GLN A 1 351 ? -1.653 -33.719 -4.75 1 97.62 351 GLN A C 1
ATOM 2820 O O . GLN A 1 351 ? -2.639 -33.031 -4.492 1 97.62 351 GLN A O 1
ATOM 2825 N N . ALA A 1 352 ? -1.68 -34.938 -5.195 1 96.44 352 ALA A N 1
ATOM 2826 C CA . ALA A 1 352 ? -2.967 -35.594 -5.414 1 96.44 352 ALA A CA 1
ATOM 2827 C C . ALA A 1 352 ? -3.564 -36.094 -4.102 1 96.44 352 ALA A C 1
ATOM 2829 O O . ALA A 1 352 ? -2.836 -36.344 -3.139 1 96.44 352 ALA A O 1
ATOM 2830 N N . ASP A 1 353 ? -4.887 -36.125 -4.102 1 95.38 353 ASP A N 1
ATOM 2831 C CA . ASP A 1 353 ? -5.531 -36.719 -2.928 1 95.38 353 ASP A CA 1
ATOM 2832 C C . ASP A 1 353 ? -5.383 -38.219 -2.916 1 95.38 353 ASP A C 1
ATOM 2834 O O . ASP A 1 353 ? -5.02 -38.812 -3.93 1 95.38 353 ASP A O 1
ATOM 2838 N N . GLU A 1 354 ? -5.684 -38.844 -1.814 1 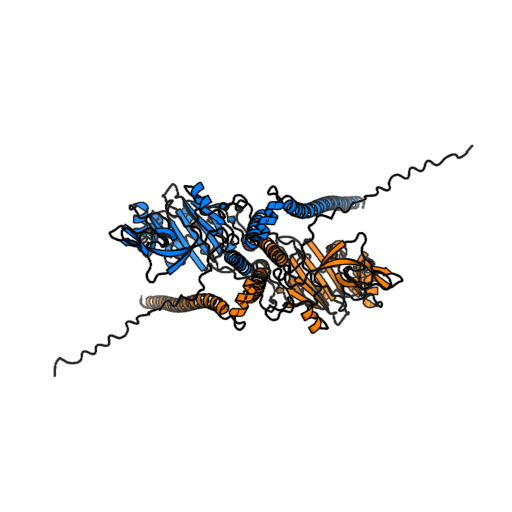92.38 354 GLU A N 1
ATOM 2839 C CA . GLU A 1 354 ? -5.5 -40.281 -1.651 1 92.38 354 GLU A CA 1
ATOM 2840 C C . GLU A 1 354 ? -6.676 -41.062 -2.238 1 92.38 354 GLU A C 1
ATOM 2842 O O . GLU A 1 354 ? -6.52 -42.219 -2.66 1 92.38 354 GLU A O 1
ATOM 2847 N N . ASP A 1 355 ? -7.742 -40.5 -2.293 1 90.31 355 ASP A N 1
ATOM 2848 C CA . ASP A 1 355 ? -8.961 -41.188 -2.684 1 90.31 355 ASP A CA 1
ATOM 2849 C C . ASP A 1 355 ? -9.039 -41.375 -4.199 1 90.31 355 ASP A C 1
ATOM 2851 O O . ASP A 1 355 ? -9.188 -42.469 -4.695 1 90.31 355 ASP A O 1
ATOM 2855 N N . GLU A 1 356 ? -8.867 -40.281 -4.938 1 92.06 356 GLU A N 1
ATOM 2856 C CA . GLU A 1 356 ? -9.086 -40.312 -6.379 1 92.06 356 GLU A CA 1
ATOM 2857 C C . GLU A 1 356 ? -7.777 -40.094 -7.141 1 92.06 356 GLU A C 1
ATOM 2859 O O . GLU A 1 356 ? -7.684 -40.438 -8.328 1 92.06 356 GLU A O 1
ATOM 2864 N N . GLY A 1 357 ? -6.84 -39.469 -6.52 1 95.19 357 GLY A N 1
ATOM 2865 C CA . GLY A 1 357 ? -5.551 -39.312 -7.168 1 95.19 357 GLY A CA 1
ATOM 2866 C C . GLY A 1 357 ? -5.453 -38.031 -7.977 1 95.19 357 GLY A C 1
ATOM 2867 O O . GLY A 1 357 ? -4.723 -37.969 -8.969 1 95.19 357 GLY A O 1
ATOM 2868 N N . TRP A 1 358 ? -6.211 -36.969 -7.715 1 97.38 358 TRP A N 1
ATOM 2869 C CA . TRP A 1 358 ? -6.164 -35.719 -8.414 1 97.38 358 TRP A CA 1
ATOM 2870 C C . TRP A 1 358 ? -6.137 -34.531 -7.426 1 97.38 358 TRP A C 1
ATOM 2872 O O . TRP A 1 358 ? -6.258 -34.75 -6.215 1 97.38 358 TRP A O 1
ATOM 2882 N N . CYS A 1 359 ? -5.781 -33.438 -7.871 1 98.25 359 CYS A N 1
ATOM 2883 C CA . CYS A 1 359 ? -5.934 -32.156 -7.203 1 98.25 359 CYS A CA 1
ATOM 2884 C C . CYS A 1 359 ? -6.934 -31.266 -7.938 1 98.25 359 CYS A C 1
ATOM 2886 O O . CYS A 1 359 ? -6.852 -31.109 -9.156 1 98.25 359 CYS A O 1
ATOM 2888 N N . VAL A 1 360 ? -7.918 -30.797 -7.207 1 98.44 360 VAL A N 1
ATOM 2889 C CA . VAL A 1 360 ? -8.953 -29.938 -7.766 1 98.44 360 VAL A CA 1
ATOM 2890 C C . VAL A 1 360 ? -8.992 -28.609 -7.012 1 98.44 360 VAL A C 1
ATOM 2892 O O . VAL A 1 360 ? -9.047 -28.578 -5.781 1 98.44 360 VAL A O 1
ATOM 2895 N N . ALA A 1 361 ? -8.93 -27.516 -7.766 1 98.69 361 ALA A N 1
ATOM 2896 C CA . ALA A 1 361 ? -8.953 -26.188 -7.152 1 98.69 361 ALA A CA 1
ATOM 2897 C C . ALA A 1 361 ? -9.789 -25.219 -7.973 1 98.69 361 ALA A C 1
ATOM 2899 O O . ALA A 1 361 ? -10.062 -25.453 -9.148 1 98.69 361 ALA A O 1
ATOM 2900 N N . VAL A 1 362 ? -10.273 -24.203 -7.324 1 98.75 362 VAL A N 1
ATOM 2901 C CA . VAL A 1 362 ? -10.969 -23.078 -7.93 1 98.75 362 VAL A CA 1
ATOM 2902 C C . VAL A 1 362 ? -10.336 -21.766 -7.457 1 98.75 362 VAL A C 1
ATOM 2904 O O . VAL A 1 362 ? -10.086 -21.594 -6.262 1 98.75 362 VAL A O 1
ATOM 2907 N N . ASN A 1 363 ? -10.047 -20.906 -8.391 1 98.69 363 ASN A N 1
ATOM 2908 C CA . ASN A 1 363 ? -9.555 -19.609 -7.926 1 98.69 363 ASN A CA 1
ATOM 2909 C C . ASN A 1 363 ? -10.406 -18.469 -8.461 1 98.69 363 ASN A C 1
ATOM 2911 O O . ASN A 1 363 ? -11.086 -18.609 -9.477 1 98.69 363 ASN A O 1
ATOM 2915 N N . TYR A 1 364 ? -10.477 -17.391 -7.73 1 98.81 364 TYR A N 1
ATOM 2916 C CA . TYR A 1 364 ? -11.133 -16.125 -8.07 1 98.81 364 TYR A CA 1
ATOM 2917 C C . TYR A 1 364 ? -10.109 -15.031 -8.336 1 98.81 364 TYR A C 1
ATOM 2919 O O . TYR A 1 364 ? -9.273 -14.734 -7.484 1 98.81 364 TYR A O 1
ATOM 2927 N N . TRP A 1 365 ? -10.172 -14.422 -9.531 1 98.56 365 TRP A N 1
ATOM 2928 C CA . TRP A 1 365 ? -9.32 -13.289 -9.875 1 98.56 365 TRP A CA 1
ATOM 2929 C C . TRP A 1 365 ? -10.102 -11.984 -9.836 1 98.56 365 TRP A C 1
ATOM 2931 O O . TRP A 1 365 ? -11.102 -11.828 -10.547 1 98.56 365 TRP A O 1
ATOM 2941 N N . TYR A 1 366 ? -9.68 -11.133 -8.961 1 98.25 366 TYR A N 1
ATOM 2942 C CA . TYR A 1 366 ? -10.195 -9.773 -8.922 1 98.25 366 TYR A CA 1
ATOM 2943 C C . TYR A 1 366 ? -9.195 -8.789 -9.523 1 98.25 366 TYR A C 1
ATOM 2945 O O . TYR A 1 366 ? -7.98 -8.953 -9.359 1 98.25 366 TYR A O 1
ATOM 2953 N N . ASP A 1 367 ? -9.68 -7.793 -10.156 1 96.06 367 ASP A N 1
ATOM 2954 C CA . ASP A 1 367 ? -8.797 -6.773 -10.703 1 96.06 367 ASP A CA 1
ATOM 2955 C C . ASP A 1 367 ? -7.973 -6.105 -9.609 1 96.06 367 ASP A C 1
ATOM 2957 O O . ASP A 1 367 ? -8.492 -5.816 -8.523 1 96.06 367 ASP A O 1
ATOM 2961 N N . MET A 1 368 ? -6.711 -5.914 -9.922 1 95.38 368 MET A N 1
ATOM 2962 C CA . MET A 1 368 ? -5.891 -5.16 -8.977 1 95.38 368 MET A CA 1
ATOM 2963 C C . MET A 1 368 ? -6.059 -3.66 -9.188 1 95.38 368 MET A C 1
ATOM 2965 O O . MET A 1 368 ? -6.547 -3.227 -10.234 1 95.38 368 MET A O 1
ATOM 2969 N N . ARG A 1 369 ? -5.602 -2.945 -8.211 1 93 369 ARG A N 1
ATOM 2970 C CA . ARG A 1 369 ? -5.57 -1.49 -8.328 1 93 369 ARG A CA 1
ATOM 2971 C C . ARG A 1 369 ? -4.195 -1.001 -8.766 1 93 369 ARG A C 1
ATOM 2973 O O . ARG A 1 369 ? -3.172 -1.532 -8.328 1 93 369 ARG A O 1
ATOM 2980 N N . PHE A 1 370 ? -4.238 -0.008 -9.641 1 94.88 370 PHE A N 1
ATOM 2981 C CA . PHE A 1 370 ? -3.002 0.64 -10.062 1 94.88 370 PHE A CA 1
ATOM 2982 C C . PHE A 1 370 ? -2.803 1.956 -9.32 1 94.88 370 PHE A C 1
ATOM 2984 O O . PHE A 1 370 ? -3.182 3.02 -9.82 1 94.88 370 PHE A O 1
ATOM 2991 N N . ASP A 1 371 ? -2.221 1.814 -8.188 1 95.12 371 ASP A N 1
ATOM 2992 C CA . ASP A 1 371 ? -2.02 2.957 -7.301 1 95.12 371 ASP A CA 1
ATOM 2993 C C . ASP A 1 371 ? -0.543 3.121 -6.945 1 95.12 371 ASP A C 1
ATOM 2995 O O . ASP A 1 371 ? 0.333 2.689 -7.695 1 95.12 371 ASP A O 1
ATOM 2999 N N . SER A 1 372 ? -0.272 3.838 -5.871 1 93.56 372 SER A N 1
ATOM 3000 C CA . SER A 1 372 ? 1.105 4.129 -5.484 1 93.56 372 SER A CA 1
ATOM 3001 C C . SER A 1 372 ? 1.897 2.846 -5.254 1 93.56 372 SER A C 1
ATOM 3003 O O . SER A 1 372 ? 3.107 2.809 -5.48 1 93.56 372 SER A O 1
ATOM 3005 N N . ARG A 1 373 ? 1.208 1.759 -4.801 1 93.5 373 ARG A N 1
ATOM 3006 C CA . ARG A 1 373 ? 1.895 0.487 -4.602 1 93.5 373 ARG A CA 1
ATOM 3007 C C . ARG A 1 373 ? 2.449 -0.048 -5.918 1 93.5 373 ARG A C 1
ATOM 3009 O O . ARG A 1 373 ? 3.621 -0.421 -5.996 1 93.5 373 ARG A O 1
ATOM 3016 N N . TYR A 1 374 ? 1.631 0.011 -6.906 1 96.19 374 TYR A N 1
ATOM 3017 C CA . TYR A 1 374 ? 2.07 -0.448 -8.219 1 96.19 374 TYR A CA 1
ATOM 3018 C C . TYR A 1 374 ? 3.207 0.418 -8.75 1 96.19 374 TYR A C 1
ATOM 3020 O O . TYR A 1 374 ? 4.176 -0.095 -9.312 1 96.19 374 TYR A O 1
ATOM 3028 N N . ALA A 1 375 ? 3.082 1.701 -8.594 1 95.94 375 ALA A N 1
ATOM 3029 C CA . ALA A 1 375 ? 4.129 2.619 -9.039 1 95.94 375 ALA A CA 1
ATOM 3030 C C . ALA A 1 375 ? 5.457 2.309 -8.359 1 95.94 375 ALA A C 1
ATOM 3032 O O . ALA A 1 375 ? 6.516 2.379 -8.984 1 95.94 375 ALA A O 1
ATOM 3033 N N . THR A 1 376 ? 5.398 1.988 -7.152 1 95.25 376 THR A N 1
ATOM 3034 C CA . THR A 1 376 ? 6.617 1.697 -6.41 1 95.25 376 THR A CA 1
ATOM 3035 C C . THR A 1 376 ? 7.211 0.362 -6.848 1 95.25 376 THR A C 1
ATOM 3037 O O . THR A 1 376 ? 8.438 0.212 -6.914 1 95.25 376 THR A O 1
ATOM 3040 N N . TYR A 1 377 ? 6.367 -0.595 -7.094 1 95.06 377 TYR A N 1
ATOM 3041 C CA . TYR A 1 377 ? 6.863 -1.858 -7.629 1 95.06 377 TYR A CA 1
ATOM 3042 C C . TYR A 1 377 ? 7.59 -1.643 -8.953 1 95.06 377 TYR A C 1
ATOM 3044 O O . TYR A 1 377 ? 8.641 -2.236 -9.195 1 95.06 377 TYR A O 1
ATOM 3052 N N . ASN A 1 378 ? 7.031 -0.795 -9.758 1 94.88 378 ASN A N 1
ATOM 3053 C CA . ASN A 1 378 ? 7.668 -0.468 -11.031 1 94.88 378 ASN A CA 1
ATOM 3054 C C . ASN A 1 378 ? 9.031 0.191 -10.828 1 94.88 378 ASN A C 1
ATOM 3056 O O . ASN A 1 378 ? 9.969 -0.064 -11.586 1 94.88 378 ASN A O 1
ATOM 3060 N N . MET A 1 379 ? 9.094 1.025 -9.898 1 96 379 MET A N 1
ATOM 3061 C CA . MET A 1 379 ? 10.375 1.671 -9.617 1 96 379 MET A CA 1
ATOM 3062 C C . MET A 1 379 ? 11.414 0.646 -9.18 1 96 379 MET A C 1
ATOM 3064 O O . MET A 1 379 ? 12.578 0.719 -9.594 1 96 379 MET A O 1
ATOM 3068 N N . VAL A 1 380 ? 11.016 -0.309 -8.359 1 96.38 380 VAL A N 1
ATOM 3069 C CA . VAL A 1 380 ? 11.914 -1.357 -7.902 1 96.38 380 VAL A CA 1
ATOM 3070 C C . VAL A 1 380 ? 12.422 -2.166 -9.094 1 96.38 380 VAL A C 1
ATOM 3072 O O . VAL A 1 380 ? 13.609 -2.475 -9.18 1 96.38 380 VAL A O 1
ATOM 3075 N N . ALA A 1 381 ? 11.523 -2.426 -9.953 1 95.31 381 ALA A N 1
ATOM 3076 C CA . ALA A 1 381 ? 11.922 -3.137 -11.172 1 95.31 381 ALA A CA 1
ATOM 3077 C C . ALA A 1 381 ? 12.906 -2.316 -11.992 1 95.31 381 ALA A C 1
ATOM 3079 O O . ALA A 1 381 ? 13.891 -2.85 -12.508 1 95.31 381 ALA A O 1
ATOM 3080 N N . SER A 1 382 ? 12.656 -1.058 -12.102 1 93.94 382 SER A N 1
ATOM 3081 C CA . SER A 1 382 ? 13.547 -0.169 -12.844 1 93.94 382 SER A CA 1
ATOM 3082 C C . SER A 1 382 ? 14.922 -0.078 -12.18 1 93.94 382 SER A C 1
ATOM 3084 O O . SER A 1 382 ? 15.938 0.031 -12.859 1 93.94 382 SER A O 1
ATOM 3086 N N . MET A 1 383 ? 14.914 -0.079 -10.891 1 93.81 383 MET A N 1
ATOM 3087 C CA . MET A 1 383 ? 16.172 -0.091 -10.156 1 93.81 383 MET A CA 1
ATOM 3088 C C . MET A 1 383 ? 16.969 -1.354 -10.461 1 93.81 383 MET A C 1
ATOM 3090 O O . MET A 1 383 ? 18.188 -1.299 -10.633 1 93.81 383 MET A O 1
ATOM 3094 N N . ALA A 1 384 ? 16.266 -2.455 -10.484 1 94.38 384 ALA A N 1
ATOM 3095 C CA . ALA A 1 384 ? 16.906 -3.729 -10.789 1 94.38 384 ALA A CA 1
ATOM 3096 C C . ALA A 1 384 ? 17.5 -3.717 -12.195 1 94.38 384 ALA A C 1
ATOM 3098 O O . ALA A 1 384 ? 18.625 -4.184 -12.406 1 94.38 384 ALA A O 1
ATOM 3099 N N . GLU A 1 385 ? 16.75 -3.162 -13.102 1 92.44 385 GLU A N 1
ATOM 3100 C CA . GLU A 1 385 ? 17.219 -3.043 -14.477 1 92.44 385 GLU A CA 1
ATOM 3101 C C . GLU A 1 385 ? 18.453 -2.154 -14.562 1 92.44 385 GLU A C 1
ATOM 3103 O O . GLU A 1 385 ? 19.438 -2.514 -15.211 1 92.44 385 GLU A O 1
ATOM 3108 N N . ALA A 1 386 ? 18.391 -1.072 -13.883 1 88.12 386 ALA A N 1
ATOM 3109 C CA . ALA A 1 386 ? 19.484 -0.12 -13.883 1 88.12 386 ALA A CA 1
ATOM 3110 C C . ALA A 1 386 ? 20.75 -0.733 -13.266 1 88.12 386 ALA A C 1
ATOM 3112 O O . ALA A 1 386 ? 21.859 -0.394 -13.656 1 88.12 386 ALA A O 1
ATOM 3113 N N . ALA A 1 387 ? 20.547 -1.676 -12.414 1 90.25 387 ALA A N 1
ATOM 3114 C CA . ALA A 1 387 ? 21.656 -2.336 -11.734 1 90.25 387 ALA A CA 1
ATOM 3115 C C . ALA A 1 387 ? 22.156 -3.527 -12.547 1 90.25 387 ALA A C 1
ATOM 3117 O O . ALA A 1 387 ? 23.094 -4.227 -12.125 1 90.25 387 ALA A O 1
ATOM 3118 N N . GLY A 1 388 ? 21.547 -3.791 -13.672 1 91.19 388 GLY A N 1
ATOM 3119 C CA . GLY A 1 388 ? 21.953 -4.887 -14.531 1 91.19 388 GLY A CA 1
ATOM 3120 C C . GLY A 1 388 ? 21.516 -6.246 -14.023 1 91.19 388 GLY A C 1
ATOM 3121 O O . GLY A 1 388 ? 22.125 -7.266 -14.352 1 91.19 388 GLY A O 1
ATOM 3122 N N . LEU A 1 389 ? 20.516 -6.219 -13.211 1 93.5 389 LEU A N 1
ATOM 3123 C CA . LEU A 1 389 ? 20.094 -7.457 -12.555 1 93.5 389 LEU A CA 1
ATOM 3124 C C . LEU A 1 389 ? 18.953 -8.117 -13.32 1 93.5 389 LEU A C 1
ATOM 3126 O O . LEU A 1 389 ? 18.578 -9.25 -13.016 1 93.5 389 LEU A O 1
ATOM 3130 N N . MET A 1 390 ? 18.391 -7.465 -14.25 1 89.81 390 MET A N 1
ATOM 3131 C CA . MET A 1 390 ? 17.375 -8.016 -15.141 1 89.81 390 MET A CA 1
ATOM 3132 C C . MET A 1 390 ? 17.422 -7.34 -16.5 1 89.81 390 MET A C 1
ATOM 3134 O O . MET A 1 390 ? 17.938 -6.223 -16.625 1 89.81 390 MET A O 1
ATOM 3138 N N . PRO A 1 391 ? 16.969 -8.07 -17.5 1 89.75 391 PRO A N 1
ATOM 3139 C CA . PRO A 1 391 ? 16.922 -7.43 -18.812 1 89.75 391 PRO A CA 1
ATOM 3140 C C . PRO A 1 391 ? 15.906 -6.289 -18.875 1 89.75 391 PRO A C 1
ATOM 3142 O O . PRO A 1 391 ? 15.023 -6.195 -18.016 1 89.75 391 PRO A O 1
ATOM 3145 N N . ALA A 1 392 ? 16.219 -5.445 -19.875 1 80.5 392 ALA A N 1
ATOM 3146 C CA . ALA A 1 392 ? 15.242 -4.379 -20.078 1 80.5 392 ALA A CA 1
ATOM 3147 C C . ALA A 1 392 ? 13.883 -4.945 -20.469 1 80.5 392 ALA A C 1
ATOM 3149 O O . ALA A 1 392 ? 13.805 -5.922 -21.219 1 80.5 392 ALA A O 1
ATOM 3150 N N . MET A 1 393 ? 12.977 -4.586 -19.812 1 65.81 393 MET A N 1
ATOM 3151 C CA . MET A 1 393 ? 11.625 -5.039 -20.141 1 65.81 393 MET A CA 1
ATOM 3152 C C . MET A 1 393 ? 11.242 -4.66 -21.562 1 65.81 393 MET A C 1
ATOM 3154 O O . MET A 1 393 ? 11.531 -3.549 -22.016 1 65.81 393 MET A O 1
ATOM 3158 N N . PRO A 1 394 ? 11.07 -5.672 -22.516 1 55.19 394 PRO A N 1
ATOM 3159 C CA . PRO A 1 394 ? 10.727 -5.348 -23.891 1 55.19 394 PRO A CA 1
ATOM 3160 C C . PRO A 1 394 ? 9.711 -4.219 -24 1 55.19 394 PRO A C 1
ATOM 3162 O O . PRO A 1 394 ? 8.789 -4.133 -23.188 1 55.19 394 PRO A O 1
ATOM 3165 N N . GLY A 1 395 ? 10.203 -3.166 -24.453 1 46 395 GLY A N 1
ATOM 3166 C CA . GLY A 1 395 ? 9.25 -2.104 -24.719 1 46 395 GLY A CA 1
ATOM 3167 C C . GLY A 1 395 ? 8.055 -2.566 -25.531 1 46 395 GLY A C 1
ATOM 3168 O O . GLY A 1 395 ? 8.133 -3.576 -26.234 1 46 395 GLY A O 1
ATOM 3169 N N . ASN A 1 396 ? 6.867 -2.482 -25.172 1 37.72 396 ASN A N 1
ATOM 3170 C CA . ASN A 1 396 ? 5.699 -2.867 -25.969 1 37.72 396 ASN A CA 1
ATOM 3171 C C . ASN A 1 396 ? 5.828 -2.414 -27.422 1 37.72 396 ASN A C 1
ATOM 3173 O O . ASN A 1 396 ? 4.859 -1.946 -28.016 1 37.72 396 ASN A O 1
ATOM 3177 N N . ASP A 1 397 ? 6.887 -2.174 -28.062 1 33.91 397 ASP A N 1
ATOM 3178 C CA . ASP A 1 397 ? 6.805 -1.795 -29.484 1 33.91 397 ASP A CA 1
ATOM 3179 C C . ASP A 1 397 ? 6.086 -2.869 -30.297 1 33.91 397 ASP A C 1
ATOM 3181 O O . ASP A 1 397 ? 5.449 -2.564 -31.297 1 33.91 397 ASP A O 1
ATOM 3185 N N . ASP A 1 398 ? 6.473 -4.082 -30.297 1 31.86 398 ASP A N 1
ATOM 3186 C CA . ASP A 1 398 ? 6.289 -4.965 -31.453 1 31.86 398 ASP A CA 1
ATOM 3187 C C . ASP A 1 398 ? 4.887 -5.574 -31.453 1 31.86 398 ASP A C 1
ATOM 3189 O O . ASP A 1 398 ? 4.637 -6.566 -32.156 1 31.86 398 ASP A O 1
ATOM 3193 N N . ASP A 1 399 ? 4.008 -5.387 -30.672 1 31.31 399 ASP A N 1
ATOM 3194 C CA . ASP A 1 399 ? 2.881 -6.273 -30.938 1 31.31 399 ASP A CA 1
ATOM 3195 C C . ASP A 1 399 ? 2.074 -5.789 -32.125 1 31.31 399 ASP A C 1
ATOM 3197 O O . ASP A 1 399 ? 1.107 -5.043 -31.984 1 31.31 399 ASP A O 1
ATOM 3201 N N . SER A 1 400 ? 2.648 -5.422 -33.312 1 28.62 400 SER A N 1
ATOM 3202 C CA . SER A 1 400 ? 1.882 -5.344 -34.531 1 28.62 400 SER A CA 1
ATOM 3203 C C . SER A 1 400 ? 1.216 -6.676 -34.875 1 28.62 400 SER A C 1
ATOM 3205 O O . SER A 1 400 ? 1.601 -7.352 -35.812 1 28.62 400 SER A O 1
ATOM 3207 N N . SER A 1 401 ? 0.763 -7.473 -33.969 1 26.25 401 SER A N 1
ATOM 3208 C CA . SER A 1 401 ? 0.073 -8.641 -34.5 1 26.25 401 SER A CA 1
ATOM 3209 C C . SER A 1 401 ? -1.091 -8.234 -35.406 1 26.25 401 SER A C 1
ATOM 3211 O O . SER A 1 401 ? -1.941 -7.441 -35 1 26.25 401 SER A O 1
ATOM 3213 N N . SER A 1 402 ? -0.946 -8.391 -36.812 1 24.47 402 SER A N 1
ATOM 3214 C CA . SER A 1 402 ? -1.829 -8.375 -37.969 1 24.47 402 SER A CA 1
ATOM 3215 C C . SER A 1 402 ? -3.057 -9.25 -37.75 1 24.47 402 SER A C 1
ATOM 3217 O O . SER A 1 402 ? -2.936 -10.469 -37.562 1 24.47 402 SER A O 1
ATOM 3219 N N . THR A 1 403 ? -4.109 -8.852 -37.125 1 24.72 403 THR A N 1
ATOM 3220 C CA . THR A 1 403 ? -5.43 -9.469 -37.125 1 24.72 403 THR A CA 1
ATOM 3221 C C . THR A 1 403 ? -5.945 -9.648 -38.562 1 24.72 403 THR A C 1
ATOM 3223 O O . THR A 1 403 ? -6.293 -8.672 -39.219 1 24.72 403 THR A O 1
ATOM 3226 N N . SER A 1 404 ? -5.387 -10.539 -39.438 1 22.83 404 SER A N 1
ATOM 3227 C CA . SER A 1 404 ? -5.957 -10.922 -40.719 1 22.83 404 SER A CA 1
ATOM 3228 C C . SER A 1 404 ? -7.363 -11.492 -40.562 1 22.83 404 SER A C 1
ATOM 3230 O O . SER A 1 404 ? -7.535 -12.594 -40.031 1 22.83 404 SER A O 1
ATOM 3232 N N . SER A 1 405 ? -8.391 -10.766 -40.156 1 22.58 405 SER A N 1
ATOM 3233 C CA . SER A 1 405 ? -9.789 -11.164 -40.281 1 22.58 405 SER A CA 1
ATOM 3234 C C . SER A 1 405 ? -10.18 -11.445 -41.719 1 22.58 405 SER A C 1
ATOM 3236 O O . SER A 1 405 ? -10.227 -10.531 -42.531 1 22.58 405 SER A O 1
ATOM 3238 N N . THR A 1 406 ? -9.812 -12.609 -42.312 1 23.33 406 THR A N 1
ATOM 3239 C CA . THR A 1 406 ? -10.297 -13.078 -43.594 1 23.33 406 THR A CA 1
ATOM 3240 C C . THR A 1 406 ? -11.82 -13.156 -43.625 1 23.33 406 THR A C 1
ATOM 3242 O O . THR A 1 406 ? -12.414 -13.883 -42.812 1 23.33 406 THR A O 1
ATOM 3245 N N . ASP A 1 407 ? -12.57 -12.109 -44 1 22.81 407 ASP A N 1
ATOM 3246 C CA . ASP A 1 407 ? -14 -12.023 -44.281 1 22.81 407 ASP A CA 1
ATOM 3247 C C . ASP A 1 407 ? -14.375 -12.953 -45.438 1 22.81 407 ASP A C 1
ATOM 3249 O O . ASP A 1 407 ? -13.844 -12.828 -46.562 1 22.81 407 ASP A O 1
ATOM 3253 N N . PRO A 1 408 ? -14.797 -14.234 -45.281 1 24.97 408 PRO A N 1
ATOM 3254 C CA . PRO A 1 408 ? -15.172 -15.141 -46.375 1 24.97 408 PRO A CA 1
ATOM 3255 C C . PRO A 1 408 ? -16.375 -14.633 -47.156 1 24.97 408 PRO A C 1
ATOM 3257 O O . PRO A 1 408 ? -16.984 -15.391 -47.938 1 24.97 408 PRO A O 1
ATOM 3260 N N . ASP A 1 409 ? -16.688 -13.367 -47.375 1 22.62 409 ASP A N 1
ATOM 3261 C CA . ASP A 1 409 ? -18 -13.039 -47.938 1 22.62 409 ASP A CA 1
ATOM 3262 C C . ASP A 1 409 ? -18.172 -13.656 -49.312 1 22.62 409 ASP A C 1
ATOM 3264 O O . ASP A 1 409 ? -19.281 -14.07 -49.688 1 22.62 409 ASP A O 1
ATOM 3268 N N . SER A 1 410 ? -17.375 -13.477 -50.344 1 22.25 410 SER A N 1
ATOM 3269 C CA . SER A 1 410 ? -17.906 -12.922 -51.594 1 22.25 410 SER A CA 1
ATOM 3270 C C . SER A 1 410 ? -18.438 -14.023 -52.5 1 22.25 410 SER A C 1
ATOM 3272 O O . SER A 1 410 ? -18.656 -13.797 -53.719 1 22.25 410 SER A O 1
ATOM 3274 N N . THR A 1 411 ? -18.594 -15.352 -52.281 1 21.83 411 THR A N 1
ATOM 3275 C CA . THR A 1 411 ? -18.688 -16.109 -53.531 1 21.83 411 THR A CA 1
ATOM 3276 C C . THR A 1 411 ? -20.062 -15.906 -54.188 1 21.83 411 THR A C 1
ATOM 3278 O O . THR A 1 411 ? -21.078 -16.375 -53.656 1 21.83 411 THR A O 1
ATOM 3281 N N . SER A 1 412 ? -20.406 -14.789 -54.844 1 22.2 412 SER A N 1
ATOM 3282 C CA . SER A 1 412 ? -21.625 -14.469 -55.562 1 22.2 412 SER A CA 1
ATOM 3283 C C . SER A 1 412 ? -21.766 -15.312 -56.812 1 22.2 412 SER A C 1
ATOM 3285 O O . SER A 1 412 ? -22.656 -15.07 -57.625 1 22.2 412 SER A O 1
ATOM 3287 N N . GLY A 1 413 ? -21.312 -16.594 -57.094 1 20.59 413 GLY A N 1
ATOM 3288 C CA . GLY A 1 413 ? -21.359 -16.953 -58.5 1 20.59 413 GLY A CA 1
ATOM 3289 C C . GLY A 1 413 ? -22.766 -17.078 -59.031 1 20.59 413 GLY A C 1
ATOM 3290 O O . GLY A 1 413 ? -23.641 -17.688 -58.406 1 20.59 413 GLY A O 1
ATOM 3291 N N . ASP A 1 414 ? -23.266 -16.25 -60 1 21.77 414 ASP A N 1
ATOM 3292 C CA . ASP A 1 414 ? -24.422 -15.938 -60.844 1 21.77 414 ASP A CA 1
ATOM 3293 C C . ASP A 1 414 ? -24.688 -17.047 -61.844 1 21.77 414 ASP A C 1
ATOM 3295 O O . ASP A 1 414 ? -25.5 -16.891 -62.781 1 21.77 414 ASP A O 1
ATOM 3299 N N . ASP A 1 415 ? -24.453 -18.328 -61.75 1 21.17 415 ASP A N 1
ATOM 3300 C CA . ASP A 1 415 ? -24.516 -19.031 -63 1 21.17 415 ASP A CA 1
ATOM 3301 C C . ASP A 1 415 ? -25.938 -19.062 -63.562 1 21.17 415 ASP A C 1
ATOM 3303 O O . ASP A 1 415 ? -26.859 -19.484 -62.875 1 21.17 415 ASP A O 1
ATOM 3307 N N . GLY A 1 416 ? -26.359 -18.25 -64.625 1 21.48 416 GLY A N 1
ATOM 3308 C CA . GLY A 1 416 ? -27.438 -17.906 -65.562 1 21.48 416 GLY A CA 1
ATOM 3309 C C . GLY A 1 416 ? -28.062 -19.109 -66.25 1 21.48 416 GLY A C 1
ATOM 3310 O O . GLY A 1 416 ? -29.281 -19.219 -66.312 1 21.48 416 GLY A O 1
ATOM 3311 N N . SER A 1 417 ? -27.469 -19.75 -67.312 1 21.11 417 SER A N 1
ATOM 3312 C CA . SER A 1 417 ? -28 -19.781 -68.688 1 21.11 417 SER A CA 1
ATOM 3313 C C . SER A 1 417 ? -29.047 -20.875 -68.875 1 21.11 417 SER A C 1
ATOM 3315 O O . SER A 1 417 ? -29.844 -20.859 -69.812 1 21.11 417 SER A O 1
ATOM 3317 N N . SER A 1 418 ? -28.953 -22.172 -68.625 1 18.75 418 SER A N 1
ATOM 3318 C CA . SER A 1 418 ? -29.219 -23.062 -69.75 1 18.75 418 SER A CA 1
ATOM 3319 C C . SER A 1 418 ? -30.719 -23.25 -69.938 1 18.75 418 SER A C 1
ATOM 3321 O O . SER A 1 418 ? -31.156 -23.75 -71 1 18.75 418 SER A O 1
ATOM 3323 N N . SER A 1 419 ? -31.688 -23.516 -69.125 1 19.47 419 SER A N 1
ATOM 3324 C CA . SER A 1 419 ? -32.594 -24.422 -69.812 1 19.47 419 SER A CA 1
ATOM 3325 C C . SER A 1 419 ? -33.344 -23.734 -70.938 1 19.47 419 SER A C 1
ATOM 3327 O O . SER A 1 419 ? -33.344 -24.203 -72.062 1 19.47 419 SER A O 1
ATOM 3329 N N . ASP A 1 420 ? -34.844 -23.641 -70.938 1 20.73 420 ASP A N 1
ATOM 3330 C CA . ASP A 1 420 ? -35.906 -24.094 -71.812 1 20.73 420 ASP A CA 1
ATOM 3331 C C . ASP A 1 420 ? -36.25 -23.031 -72.875 1 20.73 420 ASP A C 1
ATOM 3333 O O . ASP A 1 420 ? -36.625 -23.344 -74 1 20.73 420 ASP A O 1
ATOM 3337 N N . VAL A 1 421 ? -36.656 -21.891 -72.938 1 16.7 421 VAL A N 1
ATOM 3338 C CA . VAL A 1 421 ? -36.906 -21.453 -74.312 1 16.7 421 VAL A CA 1
ATOM 3339 C C . VAL A 1 421 ? -35.594 -21.25 -75 1 16.7 421 VAL A C 1
ATOM 3341 O O . VAL A 1 421 ? -34.625 -20.719 -74.438 1 16.7 421 VAL A O 1
ATOM 3344 N N . MET B 1 1 ? -54.469 -25.656 -25.719 1 26.39 1 MET B N 1
ATOM 3345 C CA . MET B 1 1 ? -53.281 -26.359 -26.219 1 26.39 1 MET B CA 1
ATOM 3346 C C . MET B 1 1 ? -52.375 -25.391 -26.953 1 26.39 1 MET B C 1
ATOM 3348 O O . MET B 1 1 ? -51.156 -25.562 -26.938 1 26.39 1 MET B O 1
ATOM 3352 N N . GLN B 1 2 ? -53 -24.375 -27.719 1 29.08 2 GLN B N 1
ATOM 3353 C CA . GLN B 1 2 ? -52.281 -23.562 -28.688 1 29.08 2 GLN B CA 1
ATOM 3354 C C . GLN B 1 2 ? -51.531 -22.422 -28 1 29.08 2 GLN B C 1
ATOM 3356 O O . GLN B 1 2 ? -50.469 -22.016 -28.453 1 29.08 2 GLN B O 1
ATOM 3361 N N . ASP B 1 3 ? -52.219 -21.719 -27.047 1 33.09 3 ASP B N 1
ATOM 3362 C CA . ASP B 1 3 ? -51.719 -20.422 -26.609 1 33.09 3 ASP B CA 1
ATOM 3363 C C . ASP B 1 3 ? -50.469 -20.562 -25.766 1 33.09 3 ASP B C 1
ATOM 3365 O O . ASP B 1 3 ? -49.812 -19.562 -25.453 1 33.09 3 ASP B O 1
ATOM 3369 N N . GLN B 1 4 ? -50.312 -21.734 -25.156 1 33.22 4 GLN B N 1
ATOM 3370 C CA . GLN B 1 4 ? -49.188 -21.875 -24.203 1 33.22 4 GLN B CA 1
ATOM 3371 C C . GLN B 1 4 ? -47.875 -21.969 -24.938 1 33.22 4 GLN B C 1
ATOM 3373 O O . GLN B 1 4 ? -46.812 -22.062 -24.297 1 33.22 4 GLN B O 1
ATOM 3378 N N . GLN B 1 5 ? -47.938 -22.141 -26.344 1 34.06 5 GLN B N 1
ATOM 3379 C CA . GLN B 1 5 ? -46.719 -22.344 -27.109 1 34.06 5 GLN B CA 1
ATOM 3380 C C . GLN B 1 5 ? -45.969 -21.031 -27.312 1 34.06 5 GLN B C 1
ATOM 3382 O O . GLN B 1 5 ? -44.75 -21.031 -27.531 1 34.06 5 GLN B O 1
ATOM 3387 N N . GLN B 1 6 ? -46.781 -19.906 -27.406 1 32.25 6 GLN B N 1
ATOM 3388 C CA . GLN B 1 6 ? -46.125 -18.703 -27.922 1 32.25 6 GLN B CA 1
ATOM 3389 C C . GLN B 1 6 ? -45.25 -18.062 -26.844 1 32.25 6 GLN B C 1
ATOM 3391 O O . GLN B 1 6 ? -44.375 -17.25 -27.141 1 32.25 6 GLN B O 1
ATOM 3396 N N . SER B 1 7 ? -45.719 -18.297 -25.531 1 35.47 7 SER B N 1
ATOM 3397 C CA . SER B 1 7 ? -45.031 -17.5 -24.531 1 35.47 7 SER B CA 1
ATOM 3398 C C . SER B 1 7 ? -43.625 -18 -24.312 1 35.47 7 SER B C 1
ATOM 3400 O O . SER B 1 7 ? -42.781 -17.312 -23.719 1 35.47 7 SER B O 1
ATOM 3402 N N . GLY B 1 8 ? -43.375 -19.328 -24.734 1 33.94 8 GLY B N 1
ATOM 3403 C CA . GLY B 1 8 ? -42.062 -19.906 -24.469 1 33.94 8 GLY B CA 1
ATOM 3404 C C . GLY B 1 8 ? -40.969 -19.375 -25.391 1 33.94 8 GLY B C 1
ATOM 3405 O O . GLY B 1 8 ? -39.781 -19.484 -25.094 1 33.94 8 GLY B O 1
ATOM 3406 N N . HIS B 1 9 ? -41.469 -19 -26.641 1 31.28 9 HIS B N 1
ATOM 3407 C CA . HIS B 1 9 ? -40.469 -18.578 -27.641 1 31.28 9 HIS B CA 1
ATOM 3408 C C . HIS B 1 9 ? -39.938 -17.172 -27.328 1 31.28 9 HIS B C 1
ATOM 3410 O O . HIS B 1 9 ? -38.875 -16.781 -27.812 1 31.28 9 HIS B O 1
ATOM 3416 N N . ALA B 1 10 ? -40.875 -16.297 -26.766 1 39.09 10 ALA B N 1
ATOM 3417 C CA . ALA B 1 10 ? -40.438 -14.922 -26.562 1 39.09 10 ALA B CA 1
ATOM 3418 C C . ALA B 1 10 ? -39.344 -14.844 -25.484 1 39.09 10 ALA B C 1
ATOM 3420 O O . ALA B 1 10 ? -38.469 -14 -25.562 1 39.09 10 ALA B O 1
ATOM 3421 N N . GLN B 1 11 ? -39.625 -15.727 -24.484 1 33.59 11 GLN B N 1
ATOM 3422 C CA . GLN B 1 11 ? -38.625 -15.625 -23.406 1 33.59 11 GLN B CA 1
ATOM 3423 C C . GLN B 1 11 ? -37.25 -16.109 -23.859 1 33.59 11 GLN B C 1
ATOM 3425 O O . GLN B 1 11 ? -36.25 -15.758 -23.25 1 33.59 11 GLN B O 1
ATOM 3430 N N . LEU B 1 12 ? -37.281 -17.016 -24.953 1 37.56 12 LEU B N 1
ATOM 3431 C CA . LEU B 1 12 ? -36 -17.484 -25.453 1 37.56 12 LEU B CA 1
ATOM 3432 C C . LEU B 1 12 ? -35.281 -16.406 -26.266 1 37.56 12 LEU B C 1
ATOM 3434 O O . LEU B 1 12 ? -34.062 -16.266 -26.203 1 37.56 12 LEU B O 1
ATOM 3438 N N . LEU B 1 13 ? -36.125 -15.602 -27.047 1 38.16 13 LEU B N 1
ATOM 3439 C CA . LEU B 1 13 ? -35.5 -14.609 -27.922 1 38.16 13 LEU B CA 1
ATOM 3440 C C . LEU B 1 13 ? -34.969 -13.43 -27.109 1 38.16 13 LEU B C 1
ATOM 3442 O O . LEU B 1 13 ? -33.969 -12.82 -27.484 1 38.16 13 LEU B O 1
ATOM 3446 N N . PHE B 1 14 ? -35.75 -13.047 -26.047 1 39.09 14 PHE B N 1
ATOM 3447 C CA . PHE B 1 14 ? -35.25 -11.922 -25.266 1 39.09 14 PHE B CA 1
ATOM 3448 C C . PHE B 1 14 ? -33.938 -12.258 -24.609 1 39.09 14 PHE B C 1
ATOM 3450 O O . PHE B 1 14 ? -33.062 -11.398 -24.469 1 39.09 14 PHE B O 1
ATOM 3457 N N . SER B 1 15 ? -33.812 -13.617 -24.328 1 40 15 SER B N 1
ATOM 3458 C CA . SER B 1 15 ? -32.594 -14.016 -23.641 1 40 15 SER B CA 1
ATOM 3459 C C . SER B 1 15 ? -31.391 -14.008 -24.594 1 40 15 SER B C 1
ATOM 3461 O O . SER B 1 15 ? -30.281 -13.656 -24.188 1 40 15 SER B O 1
ATOM 3463 N N . GLN B 1 16 ? -31.719 -14.18 -25.922 1 39.56 16 GLN B N 1
ATOM 3464 C CA . GLN B 1 16 ? -30.609 -14.164 -26.875 1 39.56 16 GLN B CA 1
ATOM 3465 C C . GLN B 1 16 ? -30.141 -12.734 -27.141 1 39.56 16 GLN B C 1
ATOM 3467 O O . GLN B 1 16 ? -28.938 -12.492 -27.266 1 39.56 16 GLN B O 1
ATOM 3472 N N . HIS B 1 17 ? -31.125 -11.797 -27.266 1 40.84 17 HIS B N 1
ATOM 3473 C CA . HIS B 1 17 ? -30.75 -10.414 -27.562 1 40.84 17 HIS B CA 1
ATOM 3474 C C . HIS B 1 17 ? -29.969 -9.797 -26.406 1 40.84 17 HIS B C 1
ATOM 3476 O O . HIS B 1 17 ? -29 -9.062 -26.625 1 40.84 17 HIS B O 1
ATOM 3482 N N . GLU B 1 18 ? -30.375 -10.086 -25.188 1 41.34 18 GLU B N 1
ATOM 3483 C CA . GLU B 1 18 ? -29.641 -9.547 -24.047 1 41.34 18 GLU B CA 1
ATOM 3484 C C . GLU B 1 18 ? -28.25 -10.18 -23.922 1 41.34 18 GLU B C 1
ATOM 3486 O O . GLU B 1 18 ? -27.297 -9.516 -23.5 1 41.34 18 GLU B O 1
ATOM 3491 N N . GLN B 1 19 ? -28.25 -11.383 -24.438 1 37.38 19 GLN B N 1
ATOM 3492 C CA . GLN B 1 19 ? -26.953 -12.047 -24.438 1 37.38 19 GLN B CA 1
ATOM 3493 C C . GLN B 1 19 ? -26.016 -11.438 -25.484 1 37.38 19 GLN B C 1
ATOM 3495 O O . GLN B 1 19 ? -24.828 -11.258 -25.234 1 37.38 19 GLN B O 1
ATOM 3500 N N . GLN B 1 20 ? -26.578 -11.102 -26.703 1 40.34 20 GLN B N 1
ATOM 3501 C CA . GLN B 1 20 ? -25.75 -10.453 -27.719 1 40.34 20 GLN B CA 1
ATOM 3502 C C . GLN B 1 20 ? -25.312 -9.062 -27.281 1 40.34 20 GLN B C 1
ATOM 3504 O O . GLN B 1 20 ? -24.172 -8.656 -27.516 1 40.34 20 GLN B O 1
ATOM 3509 N N . GLN B 1 21 ? -26.203 -8.344 -26.625 1 40.22 21 GLN B N 1
ATOM 3510 C CA . GLN B 1 21 ? -25.828 -7.023 -26.141 1 40.22 21 GLN B CA 1
ATOM 3511 C C . GLN B 1 21 ? -24.781 -7.125 -25.031 1 40.22 21 GLN B C 1
ATOM 3513 O O . GLN B 1 21 ? -23.844 -6.316 -24.969 1 40.22 21 GLN B O 1
ATOM 3518 N N . GLN B 1 22 ? -24.875 -8.133 -24.266 1 35.84 22 GLN B N 1
ATOM 3519 C CA . GLN B 1 22 ? -23.906 -8.312 -23.172 1 35.84 22 GLN B CA 1
ATOM 3520 C C . GLN B 1 22 ? -22.562 -8.805 -23.719 1 35.84 22 GLN B C 1
ATOM 3522 O O . GLN B 1 22 ? -21.516 -8.375 -23.234 1 35.84 22 GLN B O 1
ATOM 3527 N N . GLN B 1 23 ? -22.625 -9.602 -24.781 1 38.16 23 GLN B N 1
ATOM 3528 C CA . GLN B 1 23 ? -21.375 -9.977 -25.453 1 38.16 23 GLN B CA 1
ATOM 3529 C C . GLN B 1 23 ? -20.719 -8.773 -26.109 1 38.16 23 GLN B C 1
ATOM 3531 O O . GLN B 1 23 ? -19.5 -8.625 -26.062 1 38.16 23 GLN B O 1
ATOM 3536 N N . GLN B 1 24 ? -21.469 -7.91 -26.781 1 39.62 24 GLN B N 1
ATOM 3537 C CA . GLN B 1 24 ? -20.906 -6.707 -27.391 1 39.62 24 GLN B CA 1
ATOM 3538 C C . GLN B 1 24 ? -20.375 -5.758 -26.312 1 39.62 24 GLN B C 1
ATOM 3540 O O . GLN B 1 24 ? -19.312 -5.141 -26.5 1 39.62 24 GLN B O 1
ATOM 3545 N N . GLN B 1 25 ? -21 -5.754 -25.203 1 37 25 GLN B N 1
ATOM 3546 C CA . GLN B 1 25 ? -20.5 -4.891 -24.141 1 37 25 GLN B CA 1
ATOM 3547 C C . GLN B 1 25 ? -19.25 -5.484 -23.484 1 37 25 GLN B C 1
ATOM 3549 O O . GLN B 1 25 ? -18.328 -4.754 -23.141 1 37 25 GLN B O 1
ATOM 3554 N N . GLN B 1 26 ? -19.234 -6.77 -23.406 1 35.47 26 GLN B N 1
ATOM 3555 C CA . GLN B 1 26 ? -18.047 -7.426 -22.844 1 35.47 26 GLN B CA 1
ATOM 3556 C C . GLN B 1 26 ? -16.875 -7.328 -23.797 1 35.47 26 GLN B C 1
ATOM 3558 O O . GLN B 1 26 ? -15.734 -7.098 -23.375 1 35.47 26 GLN B O 1
ATOM 3563 N N . GLN B 1 27 ? -17.047 -7.508 -25.125 1 38.28 27 GLN B N 1
ATOM 3564 C CA . GLN B 1 27 ? -16 -7.242 -26.109 1 38.28 27 GLN B CA 1
ATOM 3565 C C . GLN B 1 27 ? -15.586 -5.777 -26.078 1 38.28 27 GLN B C 1
ATOM 3567 O O . GLN B 1 27 ? -14.398 -5.465 -26.219 1 38.28 27 GLN B O 1
ATOM 3572 N N . GLN B 1 28 ? -16.5 -4.918 -25.875 1 37.69 28 GLN B N 1
ATOM 3573 C CA . GLN B 1 28 ? -16.156 -3.502 -25.766 1 37.69 28 GLN B CA 1
ATOM 3574 C C . GLN B 1 28 ? -15.375 -3.219 -24.484 1 37.69 28 GLN B C 1
ATOM 3576 O O . GLN B 1 28 ? -14.438 -2.424 -24.484 1 37.69 28 GLN B O 1
ATOM 3581 N N . GLN B 1 29 ? -15.719 -3.924 -23.438 1 34.88 29 GLN B N 1
ATOM 3582 C CA . GLN B 1 29 ? -15.016 -3.684 -22.188 1 34.88 29 GLN B CA 1
ATOM 3583 C C . GLN B 1 29 ? -13.641 -4.352 -22.188 1 34.88 29 GLN B C 1
ATOM 3585 O O . GLN B 1 29 ? -12.672 -3.791 -21.672 1 34.88 29 GLN B O 1
ATOM 3590 N N . GLN B 1 30 ? -13.484 -5.539 -22.734 1 36.94 30 GLN B N 1
ATOM 3591 C CA . GLN B 1 30 ? -12.164 -6.117 -22.969 1 36.94 30 GLN B CA 1
ATOM 3592 C C . GLN B 1 30 ? -11.344 -5.246 -23.906 1 36.94 30 GLN B C 1
ATOM 3594 O O . GLN B 1 30 ? -10.141 -5.055 -23.703 1 36.94 30 GLN B O 1
ATOM 3599 N N . GLN B 1 31 ? -11.906 -4.711 -24.938 1 37.47 31 GLN B N 1
ATOM 3600 C CA . GLN B 1 31 ? -11.266 -3.738 -25.828 1 37.47 31 GLN B CA 1
ATOM 3601 C C . GLN B 1 31 ? -10.961 -2.443 -25.078 1 37.47 31 GLN B C 1
ATOM 3603 O O . GLN B 1 31 ? -9.914 -1.823 -25.297 1 37.47 31 GLN B O 1
ATOM 3608 N N . GLN B 1 32 ? -11.828 -2.127 -24.188 1 37.12 32 GLN B N 1
ATOM 3609 C CA . GLN B 1 32 ? -11.547 -0.923 -23.406 1 37.12 32 GLN B CA 1
ATOM 3610 C C . GLN B 1 32 ? -10.438 -1.171 -22.391 1 37.12 32 GLN B C 1
ATOM 3612 O O . GLN B 1 32 ? -9.586 -0.309 -22.172 1 37.12 32 GLN B O 1
ATOM 3617 N N . GLN B 1 33 ? -10.461 -2.26 -21.719 1 37 33 GLN B N 1
ATOM 3618 C CA . GLN B 1 33 ? -9.398 -2.586 -20.766 1 37 33 GLN B CA 1
ATOM 3619 C C . GLN B 1 33 ? -8.086 -2.865 -21.469 1 37 33 GLN B C 1
ATOM 3621 O O . GLN B 1 33 ? -7.023 -2.432 -21.016 1 37 33 GLN B O 1
ATOM 3626 N N . GLN B 1 34 ? -8.023 -3.586 -22.547 1 39.88 34 GLN B N 1
ATOM 3627 C CA . GLN B 1 34 ? -6.887 -3.605 -23.453 1 39.88 34 GLN B CA 1
ATOM 3628 C C . GLN B 1 34 ? -6.59 -2.211 -24 1 39.88 34 GLN B C 1
ATOM 3630 O O . GLN B 1 34 ? -5.43 -1.85 -24.203 1 39.88 34 GLN B O 1
ATOM 3635 N N . GLN B 1 35 ? -7.586 -1.475 -24.125 1 38.69 35 GLN B N 1
ATOM 3636 C CA . GLN B 1 35 ? -7.41 -0.076 -24.5 1 38.69 35 GLN B CA 1
ATOM 3637 C C . GLN B 1 35 ? -6.84 0.739 -23.344 1 38.69 35 GLN B C 1
ATOM 3639 O O . GLN B 1 35 ? -5.977 1.596 -23.547 1 38.69 35 GLN B O 1
ATOM 3644 N N . GLN B 1 36 ? -7.324 0.575 -22.172 1 39.12 36 GLN B N 1
ATOM 3645 C CA . GLN B 1 36 ? -6.73 1.29 -21.047 1 39.12 36 GLN B CA 1
ATOM 3646 C C . GLN B 1 36 ? -5.316 0.787 -20.766 1 39.12 36 GLN B C 1
ATOM 3648 O O . GLN B 1 36 ? -4.426 1.576 -20.453 1 39.12 36 GLN B O 1
ATOM 3653 N N . GLN B 1 37 ? -5.062 -0.446 -20.734 1 40.59 37 GLN B N 1
ATOM 3654 C CA . GLN B 1 37 ? -3.703 -0.975 -20.75 1 40.59 37 GLN B CA 1
ATOM 3655 C C . GLN B 1 37 ? -2.914 -0.46 -21.938 1 40.59 37 GLN B C 1
ATOM 3657 O O . GLN B 1 37 ? -1.76 -0.05 -21.812 1 40.59 37 GLN B O 1
ATOM 3662 N N . ARG B 1 38 ? -3.514 -0.522 -23.125 1 40.12 38 ARG B N 1
ATOM 3663 C CA . ARG B 1 38 ? -2.936 0.102 -24.312 1 40.12 38 ARG B CA 1
ATOM 3664 C C . ARG B 1 38 ? -2.85 1.615 -24.156 1 40.12 38 ARG B C 1
ATOM 3666 O O . ARG B 1 38 ? -1.874 2.236 -24.578 1 40.12 38 ARG B O 1
ATOM 3673 N N . GLN B 1 39 ? -3.824 2.229 -23.641 1 40.69 39 GLN B N 1
ATOM 3674 C CA . GLN B 1 39 ? -3.746 3.66 -23.375 1 40.69 39 GLN B CA 1
ATOM 3675 C C . GLN B 1 39 ? -2.672 3.971 -22.344 1 40.69 39 GLN B C 1
ATOM 3677 O O . GLN B 1 39 ? -1.947 4.961 -22.469 1 40.69 39 GLN B O 1
ATOM 3682 N N . HIS B 1 40 ? -2.549 3.289 -21.312 1 39.12 40 HIS B N 1
ATOM 3683 C CA . HIS B 1 40 ? -1.507 3.484 -20.312 1 39.12 40 HIS B CA 1
ATOM 3684 C C . HIS B 1 40 ? -0.137 3.1 -20.859 1 39.12 40 HIS B C 1
ATOM 3686 O O . HIS B 1 40 ? 0.851 3.801 -20.625 1 39.12 40 HIS B O 1
ATOM 3692 N N . GLU B 1 41 ? -0.063 2.051 -21.547 1 40.5 41 GLU B N 1
ATOM 3693 C CA . GLU B 1 41 ? 1.151 1.763 -22.312 1 40.5 41 GLU B CA 1
ATOM 3694 C C . GLU B 1 41 ? 1.403 2.828 -23.375 1 40.5 41 GLU B C 1
ATOM 3696 O O . GLU B 1 41 ? 2.551 3.209 -23.609 1 40.5 41 GLU B O 1
ATOM 3701 N N . GLN B 1 42 ? 0.384 3.223 -24 1 36.78 42 GLN B N 1
ATOM 3702 C CA . GLN B 1 42 ? 0.466 4.352 -24.906 1 36.78 42 GLN B CA 1
ATOM 3703 C C . GLN B 1 42 ? 0.808 5.641 -24.172 1 36.78 42 GLN B C 1
ATOM 3705 O O . GLN B 1 42 ? 1.553 6.48 -24.688 1 36.78 42 GLN B O 1
ATOM 3710 N N . HIS B 1 43 ? 0.192 5.922 -23.141 1 36.12 43 HIS B N 1
ATOM 3711 C CA . HIS B 1 43 ? 0.595 7.098 -22.375 1 36.12 43 HIS B CA 1
ATOM 3712 C C . HIS B 1 43 ? 2.055 6.996 -21.938 1 36.12 43 HIS B C 1
ATOM 3714 O O . HIS B 1 43 ? 2.74 8.016 -21.828 1 36.12 43 HIS B O 1
ATOM 3720 N N . GLN B 1 44 ? 2.492 5.945 -21.531 1 35.16 44 GLN B N 1
ATOM 3721 C CA . GLN B 1 44 ? 3.93 5.805 -21.312 1 35.16 44 GLN B CA 1
ATOM 3722 C C . GLN B 1 44 ? 4.707 6.125 -22.594 1 35.16 44 GLN B C 1
ATOM 3724 O O . GLN B 1 44 ? 5.844 6.598 -22.531 1 35.16 44 GLN B O 1
ATOM 3729 N N . GLN B 1 45 ? 4.07 5.77 -23.688 1 32.31 45 GLN B N 1
ATOM 3730 C CA . GLN B 1 45 ? 4.707 6.152 -24.953 1 32.31 45 GLN B CA 1
ATOM 3731 C C . GLN B 1 45 ? 4.574 7.652 -25.203 1 32.31 45 GLN B C 1
ATOM 3733 O O . GLN B 1 45 ? 5.359 8.234 -25.953 1 32.31 45 GLN B O 1
ATOM 3738 N N . GLN B 1 46 ? 3.504 8.25 -24.922 1 30.72 46 GLN B N 1
ATOM 3739 C CA . GLN B 1 46 ? 3.369 9.664 -25.234 1 30.72 46 GLN B CA 1
ATOM 3740 C C . GLN B 1 46 ? 4.203 10.516 -24.281 1 30.72 46 GLN B C 1
ATOM 3742 O O . GLN B 1 46 ? 4.082 11.742 -24.266 1 30.72 46 GLN B O 1
ATOM 3747 N N . GLN B 1 47 ? 4.668 10.062 -23.297 1 32.5 47 GLN B N 1
ATOM 3748 C CA . GLN B 1 47 ? 5.527 11.008 -22.594 1 32.5 47 GLN B CA 1
ATOM 3749 C C . GLN B 1 47 ? 6.457 11.727 -23.562 1 32.5 47 GLN B C 1
ATOM 3751 O O . GLN B 1 47 ? 7.32 11.109 -24.188 1 32.5 47 GLN B O 1
ATOM 3756 N N . HIS B 1 48 ? 6.012 12.883 -24 1 32.94 48 HIS B N 1
ATOM 3757 C CA . HIS B 1 48 ? 6.293 13.938 -24.969 1 32.94 48 HIS B CA 1
ATOM 3758 C C . HIS B 1 48 ? 7.793 14.203 -25.078 1 32.94 48 HIS B C 1
ATOM 3760 O O . HIS B 1 48 ? 8.445 13.742 -26.016 1 32.94 48 HIS B O 1
ATOM 3766 N N . ALA B 1 49 ? 8.055 15.727 -24.797 1 36.28 49 ALA B N 1
ATOM 3767 C CA . ALA B 1 49 ? 8.812 16.812 -25.438 1 36.28 49 ALA B CA 1
ATOM 3768 C C . ALA B 1 49 ? 10.281 16.766 -25.031 1 36.28 49 ALA B C 1
ATOM 3770 O O . ALA B 1 49 ? 11.062 17.641 -25.406 1 36.28 49 ALA B O 1
ATOM 3771 N N . VAL B 1 50 ? 10.633 16.234 -23.812 1 40 50 VAL B N 1
ATOM 3772 C CA . VAL B 1 50 ? 12.07 16.406 -23.656 1 40 50 VAL B CA 1
ATOM 3773 C C . VAL B 1 50 ? 12.812 15.484 -24.609 1 40 50 VAL B C 1
ATOM 3775 O O . VAL B 1 50 ? 12.477 14.305 -24.734 1 40 50 VAL B O 1
ATOM 3778 N N . PRO B 1 51 ? 13.578 15.844 -25.344 1 41.5 51 PRO B N 1
ATOM 3779 C CA . PRO B 1 51 ? 14.297 15.031 -26.328 1 41.5 51 PRO B CA 1
ATOM 3780 C C . PRO B 1 51 ? 14.93 13.781 -25.719 1 41.5 51 PRO B C 1
ATOM 3782 O O . PRO B 1 51 ? 15.453 13.828 -24.609 1 41.5 51 PRO B O 1
ATOM 3785 N N . GLN B 1 52 ? 14.445 12.562 -26.125 1 44.75 52 GLN B N 1
ATOM 3786 C CA . GLN B 1 52 ? 14.977 11.25 -25.781 1 44.75 52 GLN B CA 1
ATOM 3787 C C . GLN B 1 52 ? 16.438 11.336 -25.375 1 44.75 52 GLN B C 1
ATOM 3789 O O . GLN B 1 52 ? 16.875 10.648 -24.438 1 44.75 52 GLN B O 1
ATOM 3794 N N . GLN B 1 53 ? 17 12.211 -26.031 1 45.12 53 GLN B N 1
ATOM 3795 C CA . GLN B 1 53 ? 18.438 12.32 -25.797 1 45.12 53 GLN B CA 1
ATOM 3796 C C . GLN B 1 53 ? 18.719 12.898 -24.406 1 45.12 53 GLN B C 1
ATOM 3798 O O . GLN B 1 53 ? 19.609 12.43 -23.703 1 45.12 53 GLN B O 1
ATOM 3803 N N . GLN B 1 54 ? 18.047 13.844 -24.031 1 45.25 54 GLN B N 1
ATOM 3804 C CA . GLN B 1 54 ? 18.297 14.484 -22.75 1 45.25 54 GLN B CA 1
ATOM 3805 C C . GLN B 1 54 ? 17.875 13.586 -21.594 1 45.25 54 GLN B C 1
ATOM 3807 O O . GLN B 1 54 ? 18.547 13.539 -20.547 1 45.25 54 GLN B O 1
ATOM 3812 N N . GLN B 1 55 ? 16.891 12.844 -21.766 1 49.59 55 GLN B N 1
ATOM 3813 C CA . GLN B 1 55 ? 16.484 11.891 -20.75 1 49.59 55 GLN B CA 1
ATOM 3814 C C . GLN B 1 55 ? 17.562 10.82 -20.547 1 49.59 55 GLN B C 1
ATOM 3816 O O . GLN B 1 55 ? 17.859 10.453 -19.406 1 49.59 55 GLN B O 1
ATOM 3821 N N . GLN B 1 56 ? 18.062 10.414 -21.594 1 51.41 56 GLN B N 1
ATOM 3822 C CA . GLN B 1 56 ? 19.109 9.406 -21.5 1 51.41 56 GLN B CA 1
ATOM 3823 C C . GLN B 1 56 ? 20.344 9.961 -20.797 1 51.41 56 GLN B C 1
ATOM 3825 O O . GLN B 1 56 ? 21 9.258 -20.016 1 51.41 56 GLN B O 1
ATOM 3830 N N . GLN B 1 57 ? 20.641 11.211 -21.016 1 48 57 GLN B N 1
ATOM 3831 C CA . GLN B 1 57 ? 21.812 11.805 -20.375 1 48 57 GLN B CA 1
ATOM 3832 C C . GLN B 1 57 ? 21.594 11.992 -18.875 1 48 57 GLN B C 1
ATOM 3834 O O . GLN B 1 57 ? 22.484 11.734 -18.078 1 48 57 GLN B O 1
ATOM 3839 N N . GLN B 1 58 ? 20.516 12.422 -18.516 1 51.47 58 GLN B N 1
ATOM 3840 C CA . GLN B 1 58 ? 20.234 12.609 -17.094 1 51.47 58 GLN B CA 1
ATOM 3841 C C . GLN B 1 58 ? 20.203 11.281 -16.359 1 51.47 58 GLN B C 1
ATOM 3843 O O . GLN B 1 58 ? 20.656 11.188 -15.211 1 51.47 58 GLN B O 1
ATOM 3848 N N . GLN B 1 59 ? 19.703 10.297 -16.984 1 55.88 59 GLN B N 1
ATOM 3849 C CA . GLN B 1 59 ? 19.688 8.961 -16.406 1 55.88 59 GLN B CA 1
ATOM 3850 C C . GLN B 1 59 ? 21.094 8.461 -16.125 1 55.88 59 GLN B C 1
ATOM 3852 O O . GLN B 1 59 ? 21.359 7.836 -15.102 1 55.88 59 GLN B O 1
ATOM 3857 N N . GLN B 1 60 ? 21.891 8.789 -16.938 1 56 60 GLN B N 1
ATOM 3858 C CA . GLN B 1 60 ? 23.266 8.305 -16.797 1 56 60 GLN B CA 1
ATOM 3859 C C . GLN B 1 60 ? 24.016 9.055 -15.695 1 56 60 GLN B C 1
ATOM 3861 O O . GLN B 1 60 ? 24.812 8.469 -14.969 1 56 60 GLN B O 1
ATOM 3866 N N . GLN B 1 61 ? 23.672 10.305 -15.531 1 60.84 61 GLN B N 1
ATOM 3867 C CA . GLN B 1 61 ? 24.469 11.086 -14.594 1 60.84 61 GLN B CA 1
ATOM 3868 C C . GLN B 1 61 ? 23.922 10.969 -13.172 1 60.84 61 GLN B C 1
ATOM 3870 O O . GLN B 1 61 ? 24.703 10.898 -12.211 1 60.84 61 GLN B O 1
ATOM 3875 N N . HIS B 1 62 ? 22.578 10.781 -13.039 1 79.31 62 HIS B N 1
ATOM 3876 C CA . HIS B 1 62 ? 21.969 10.664 -11.719 1 79.31 62 HIS B CA 1
ATOM 3877 C C . HIS B 1 62 ? 20.812 9.664 -11.734 1 79.31 62 HIS B C 1
ATOM 3879 O O . HIS B 1 62 ? 19.641 10.047 -11.641 1 79.31 62 HIS B O 1
ATOM 3885 N N . PRO B 1 63 ? 21.156 8.453 -11.82 1 83.12 63 PRO B N 1
ATOM 3886 C CA . PRO B 1 63 ? 20.141 7.418 -12.047 1 83.12 63 PRO B CA 1
ATOM 3887 C C . PRO B 1 63 ? 19.062 7.414 -10.969 1 83.12 63 PRO B C 1
ATOM 3889 O O . PRO B 1 63 ? 17.875 7.238 -11.281 1 83.12 63 PRO B O 1
ATOM 3892 N N . ASN B 1 64 ? 19.438 7.672 -9.758 1 89.88 64 ASN B N 1
ATOM 3893 C CA . ASN B 1 64 ? 18.438 7.652 -8.688 1 89.88 64 ASN B CA 1
ATOM 3894 C C . ASN B 1 64 ? 17.469 8.82 -8.805 1 89.88 64 ASN B C 1
ATOM 3896 O O . ASN B 1 64 ? 16.266 8.664 -8.602 1 89.88 64 ASN B O 1
ATOM 3900 N N . LEU B 1 65 ? 18 9.961 -9.148 1 93.94 65 LEU B N 1
ATOM 3901 C CA . LEU B 1 65 ? 17.109 11.117 -9.297 1 93.94 65 LEU B CA 1
ATOM 3902 C C . LEU B 1 65 ? 16.109 10.898 -10.422 1 93.94 65 LEU B C 1
ATOM 3904 O O . LEU B 1 65 ? 14.938 11.25 -10.297 1 93.94 65 LEU B O 1
ATOM 3908 N N . TYR B 1 66 ? 16.609 10.336 -11.516 1 94.5 66 TYR B N 1
ATOM 3909 C CA . TYR B 1 66 ? 15.719 10.039 -12.633 1 94.5 66 TYR B CA 1
ATOM 3910 C C . TYR B 1 66 ? 14.578 9.125 -12.195 1 94.5 66 TYR B C 1
ATOM 3912 O O . TYR B 1 66 ? 13.414 9.383 -12.5 1 94.5 66 TYR B O 1
ATOM 3920 N N . LEU B 1 67 ? 14.891 8.078 -11.5 1 95.31 67 LEU B N 1
ATOM 3921 C CA . LEU B 1 67 ? 13.906 7.109 -11.047 1 95.31 67 LEU B CA 1
ATOM 3922 C C . LEU B 1 67 ? 12.93 7.746 -10.062 1 95.31 67 LEU B C 1
ATOM 3924 O O . LEU B 1 67 ? 11.734 7.457 -10.094 1 95.31 67 LEU B O 1
ATOM 3928 N N . LEU B 1 68 ? 13.445 8.578 -9.211 1 97.12 68 LEU B N 1
ATOM 3929 C CA . LEU B 1 68 ? 12.602 9.25 -8.227 1 97.12 68 LEU B CA 1
ATOM 3930 C C . LEU B 1 68 ? 11.602 10.18 -8.898 1 97.12 68 LEU B C 1
ATOM 3932 O O . LEU B 1 68 ? 10.422 10.203 -8.539 1 97.12 68 LEU B O 1
ATOM 3936 N N . LYS B 1 69 ? 12.055 10.93 -9.883 1 97.75 69 LYS B N 1
ATOM 3937 C CA . LYS B 1 69 ? 11.156 11.805 -10.633 1 97.75 69 LYS B CA 1
ATOM 3938 C C . LYS B 1 69 ? 10.094 11.008 -11.375 1 97.75 69 LYS B C 1
ATOM 3940 O O . LYS B 1 69 ? 8.922 11.391 -11.406 1 97.75 69 LYS B O 1
ATOM 3945 N N . GLN B 1 70 ? 10.516 9.938 -11.93 1 96.94 70 GLN B N 1
ATOM 3946 C CA . GLN B 1 70 ? 9.578 9.07 -12.641 1 96.94 70 GLN B CA 1
ATOM 3947 C C . GLN B 1 70 ? 8.508 8.531 -11.695 1 96.94 70 GLN B C 1
ATOM 3949 O O . GLN B 1 70 ? 7.34 8.438 -12.07 1 96.94 70 GLN B O 1
ATOM 3954 N N . LEU B 1 71 ? 8.914 8.133 -10.539 1 97.69 71 LEU B N 1
ATOM 3955 C CA . LEU B 1 71 ? 7.98 7.621 -9.547 1 97.69 71 LEU B CA 1
ATOM 3956 C C . LEU B 1 71 ? 6.914 8.664 -9.227 1 97.69 71 LEU B C 1
ATOM 3958 O O . LEU B 1 71 ? 5.723 8.344 -9.18 1 97.69 71 LEU B O 1
ATOM 3962 N N . SER B 1 72 ? 7.336 9.906 -9 1 98 72 SER B N 1
ATOM 3963 C CA . SER B 1 72 ? 6.391 10.984 -8.711 1 98 72 SER B CA 1
ATOM 3964 C C . SER B 1 72 ? 5.375 11.141 -9.836 1 98 72 SER B C 1
ATOM 3966 O O . SER B 1 72 ? 4.18 11.289 -9.586 1 98 72 SER B O 1
ATOM 3968 N N . ARG B 1 73 ? 5.863 11.094 -11.062 1 97.94 73 ARG B N 1
ATOM 3969 C CA . ARG B 1 73 ? 4.984 11.258 -12.211 1 97.94 73 ARG B CA 1
ATOM 3970 C C . ARG B 1 73 ? 4.016 10.086 -12.328 1 97.94 73 ARG B C 1
ATOM 3972 O O . ARG B 1 73 ? 2.824 10.281 -12.578 1 97.94 73 ARG B O 1
ATOM 3979 N N . GLU B 1 74 ? 4.484 8.93 -12.102 1 97.06 74 GLU B N 1
ATOM 3980 C CA . GLU B 1 74 ? 3.654 7.734 -12.227 1 97.06 74 GLU B CA 1
ATOM 3981 C C . GLU B 1 74 ? 2.562 7.707 -11.164 1 97.06 74 GLU B C 1
ATOM 3983 O O . GLU B 1 74 ? 1.414 7.359 -11.453 1 97.06 74 GLU B O 1
ATOM 3988 N N . ILE B 1 75 ? 2.918 8.055 -9.984 1 97.5 75 ILE B N 1
ATOM 3989 C CA . ILE B 1 75 ? 1.947 8.062 -8.898 1 97.5 75 ILE B CA 1
ATOM 3990 C C . ILE B 1 75 ? 0.827 9.047 -9.219 1 97.5 75 ILE B C 1
ATOM 3992 O O . ILE B 1 75 ? -0.352 8.742 -9.023 1 97.5 75 ILE B O 1
ATOM 3996 N N . SER B 1 76 ? 1.177 10.172 -9.695 1 97.44 76 SER B N 1
ATOM 3997 C CA . SER B 1 76 ? 0.189 11.188 -10.055 1 97.44 76 SER B CA 1
ATOM 3998 C C . SER B 1 76 ? -0.7 10.711 -11.203 1 97.44 76 SER B C 1
ATOM 4000 O O . SER B 1 76 ? -1.922 10.859 -11.148 1 97.44 76 SER B O 1
ATOM 4002 N N . GLU B 1 77 ? -0.109 10.078 -12.141 1 96.25 77 GLU B N 1
ATOM 4003 C CA . GLU B 1 77 ? -0.827 9.664 -13.344 1 96.25 77 GLU B CA 1
ATOM 4004 C C . GLU B 1 77 ? -1.74 8.477 -13.055 1 96.25 77 GLU B C 1
ATOM 4006 O O . GLU B 1 77 ? -2.844 8.391 -13.602 1 96.25 77 GLU B O 1
ATOM 4011 N N . LEU B 1 78 ? -1.332 7.637 -12.234 1 94.25 78 LEU B N 1
ATOM 4012 C CA . LEU B 1 78 ? -2.055 6.391 -12 1 94.25 78 LEU B CA 1
ATOM 4013 C C . LEU B 1 78 ? -3.24 6.617 -11.062 1 94.25 78 LEU B C 1
ATOM 4015 O O . LEU B 1 78 ? -4.309 6.035 -11.258 1 94.25 78 LEU B O 1
ATOM 4019 N N . ASP B 1 79 ? -3.041 7.414 -10.047 1 93.12 79 ASP B N 1
ATOM 4020 C CA . ASP B 1 79 ? -4.066 7.328 -9.016 1 93.12 79 ASP B CA 1
ATOM 4021 C C . ASP B 1 79 ? -4.312 8.695 -8.375 1 93.12 79 ASP B C 1
ATOM 4023 O O . ASP B 1 79 ? -5.453 9.148 -8.281 1 93.12 79 ASP B O 1
ATOM 4027 N N . ILE B 1 80 ? -3.283 9.414 -7.965 1 95.94 80 ILE B N 1
ATOM 4028 C CA . ILE B 1 80 ? -3.414 10.578 -7.102 1 95.94 80 ILE B CA 1
ATOM 4029 C C . ILE B 1 80 ? -4.023 11.742 -7.891 1 95.94 80 ILE B C 1
ATOM 4031 O O . ILE B 1 80 ? -4.922 12.422 -7.398 1 95.94 80 ILE B O 1
ATOM 4035 N N . GLY B 1 81 ? -3.502 11.977 -9.094 1 95.56 81 GLY B N 1
ATOM 4036 C CA . GLY B 1 81 ? -3.988 13.078 -9.898 1 95.56 81 GLY B CA 1
ATOM 4037 C C . GLY B 1 81 ? -3.543 14.438 -9.383 1 95.56 81 GLY B C 1
ATOM 4038 O O . GLY B 1 81 ? -2.514 14.539 -8.719 1 95.56 81 GLY B O 1
ATOM 4039 N N . ASP B 1 82 ? -4.375 15.508 -9.75 1 96.62 82 ASP B N 1
ATOM 4040 C CA . ASP B 1 82 ? -3.98 16.875 -9.422 1 96.62 82 ASP B CA 1
ATOM 4041 C C . ASP B 1 82 ? -4.953 17.5 -8.422 1 96.62 82 ASP B C 1
ATOM 4043 O O . ASP B 1 82 ? -4.82 18.672 -8.07 1 96.62 82 ASP B O 1
ATOM 4047 N N . THR B 1 83 ? -5.945 16.734 -8.062 1 97.94 83 THR B N 1
ATOM 4048 C CA . THR B 1 83 ? -6.906 17.219 -7.078 1 97.94 83 THR B CA 1
ATOM 4049 C C . THR B 1 83 ? -7.227 16.141 -6.055 1 97.94 83 THR B C 1
ATOM 4051 O O . THR B 1 83 ? -7.074 14.945 -6.336 1 97.94 83 THR B O 1
ATOM 4054 N N . VAL B 1 84 ? -7.641 16.531 -4.945 1 98.69 84 VAL B N 1
ATOM 4055 C CA . VAL B 1 84 ? -8.062 15.602 -3.904 1 98.69 84 VAL B CA 1
ATOM 4056 C C . VAL B 1 84 ? -9.492 15.148 -4.172 1 98.69 84 VAL B C 1
ATOM 4058 O O . VAL B 1 84 ? -10.375 15.961 -4.453 1 98.69 84 VAL B O 1
ATOM 4061 N N . ASP B 1 85 ? -9.734 13.828 -4.094 1 98.31 85 ASP B N 1
ATOM 4062 C CA . ASP B 1 85 ? -11.086 13.289 -4.242 1 98.31 85 ASP B CA 1
ATOM 4063 C C . ASP B 1 85 ? -12.031 13.875 -3.191 1 98.31 85 ASP B C 1
ATOM 4065 O O . ASP B 1 85 ? -11.609 14.156 -2.066 1 98.31 85 ASP B O 1
ATOM 4069 N N . ILE B 1 86 ? -13.281 14.117 -3.596 1 98.75 86 ILE B N 1
ATOM 4070 C CA . ILE B 1 86 ? -14.336 14.57 -2.695 1 98.75 86 ILE B CA 1
ATOM 4071 C C . ILE B 1 86 ? -15.461 13.531 -2.662 1 98.75 86 ILE B C 1
ATOM 4073 O O . ILE B 1 86 ? -16.047 13.211 -3.697 1 98.75 86 ILE B O 1
ATOM 4077 N N . ILE B 1 87 ? -15.688 13.008 -1.452 1 98.62 87 ILE B N 1
ATOM 4078 C CA . ILE B 1 87 ? -16.75 12.008 -1.307 1 98.62 87 ILE B CA 1
ATOM 4079 C C . ILE B 1 87 ? -17.641 12.375 -0.123 1 98.62 87 ILE B C 1
ATOM 4081 O O . ILE B 1 87 ? -17.375 13.352 0.58 1 98.62 87 ILE B O 1
ATOM 4085 N N . SER B 1 88 ? -18.703 11.562 0.04 1 98.06 88 SER B N 1
ATOM 4086 C CA . SER B 1 88 ? -19.609 11.719 1.185 1 98.06 88 SER B CA 1
ATOM 4087 C C . SER B 1 88 ? -20 10.367 1.766 1 98.06 88 SER B C 1
ATOM 4089 O O . SER B 1 88 ? -20.172 9.398 1.026 1 98.06 88 SER B O 1
ATOM 4091 N N . ASP B 1 89 ? -20.031 10.312 3.016 1 95.19 89 ASP B N 1
ATOM 4092 C CA . ASP B 1 89 ? -20.609 9.211 3.779 1 95.19 89 ASP B CA 1
ATOM 4093 C C . ASP B 1 89 ? -20.062 7.867 3.309 1 95.19 89 ASP B C 1
ATOM 4095 O O . ASP B 1 89 ? -20.812 6.969 2.943 1 95.19 89 ASP B O 1
ATOM 4099 N N . PRO B 1 90 ? -18.812 7.73 3.391 1 96.75 90 PRO B N 1
ATOM 4100 C CA . PRO B 1 90 ? -18.25 6.438 2.982 1 96.75 90 PRO B CA 1
ATOM 4101 C C . PRO B 1 90 ? -18.547 5.328 3.992 1 96.75 90 PRO B C 1
ATOM 4103 O O . PRO B 1 90 ? -18.594 5.586 5.195 1 96.75 90 PRO B O 1
ATOM 4106 N N . ASP B 1 91 ? -18.719 4.082 3.459 1 96.38 91 ASP B N 1
ATOM 4107 C CA . ASP B 1 91 ? -18.641 2.947 4.375 1 96.38 91 ASP B CA 1
ATOM 4108 C C . ASP B 1 91 ? -17.188 2.529 4.602 1 96.38 91 ASP B C 1
ATOM 4110 O O . ASP B 1 91 ? -16.297 2.953 3.867 1 96.38 91 ASP B O 1
ATOM 4114 N N . ALA B 1 92 ? -16.953 1.701 5.574 1 97.25 92 ALA B N 1
ATOM 4115 C CA . ALA B 1 92 ? -15.617 1.338 6.008 1 97.25 92 ALA B CA 1
ATOM 4116 C C . ALA B 1 92 ? -14.852 0.621 4.895 1 97.25 92 ALA B C 1
ATOM 4118 O O . ALA B 1 92 ? -13.672 0.889 4.668 1 97.25 92 ALA B O 1
ATOM 4119 N N . ALA B 1 93 ? -15.477 -0.275 4.191 1 96.62 93 ALA B N 1
ATOM 4120 C CA . ALA B 1 93 ? -14.812 -1.064 3.154 1 96.62 93 ALA B CA 1
ATOM 4121 C C . ALA B 1 93 ? -14.352 -0.179 1.998 1 96.62 93 ALA B C 1
ATOM 4123 O O . ALA B 1 93 ? -13.227 -0.305 1.522 1 96.62 93 ALA B O 1
ATOM 4124 N N . THR B 1 94 ? -15.242 0.67 1.611 1 96.38 94 THR B N 1
ATOM 4125 C CA . THR B 1 94 ? -14.906 1.588 0.529 1 96.38 94 THR B CA 1
ATOM 4126 C C . THR B 1 94 ? -13.766 2.516 0.941 1 96.38 94 THR B C 1
ATOM 4128 O O . THR B 1 94 ? -12.828 2.73 0.175 1 96.38 94 THR B O 1
ATOM 4131 N N . PHE B 1 95 ? -13.883 3.082 2.119 1 98.31 95 PHE B N 1
ATOM 4132 C CA . PHE B 1 95 ? -12.859 3.963 2.66 1 98.31 95 PHE B CA 1
ATOM 4133 C C . PHE B 1 95 ? -11.508 3.248 2.727 1 98.31 95 PHE B C 1
ATOM 4135 O O . PHE B 1 95 ? -10.492 3.797 2.305 1 98.31 95 PHE B O 1
ATOM 4142 N N . LEU B 1 96 ? -11.492 2 3.184 1 97.62 96 LEU B N 1
ATOM 4143 C CA . LEU B 1 96 ? -10.273 1.198 3.285 1 97.62 96 LEU B CA 1
ATOM 4144 C C . LEU B 1 96 ? -9.711 0.891 1.902 1 97.62 96 LEU B C 1
ATOM 4146 O O . LEU B 1 96 ? -8.516 1.071 1.662 1 97.62 96 LEU B O 1
ATOM 4150 N N . ARG B 1 97 ? -10.5 0.479 1.047 1 96.44 97 ARG B N 1
ATOM 4151 C CA . ARG B 1 97 ? -10.102 -0.007 -0.269 1 96.44 97 ARG B CA 1
ATOM 4152 C C . ARG B 1 97 ? -9.578 1.132 -1.137 1 96.44 97 ARG B C 1
ATOM 4154 O O . ARG B 1 97 ? -8.508 1.014 -1.745 1 96.44 97 ARG B O 1
ATOM 4161 N N . GLU B 1 98 ? -10.242 2.27 -1.107 1 96.75 98 GLU B N 1
ATOM 4162 C CA . GLU B 1 98 ? -9.977 3.305 -2.102 1 96.75 98 GLU B CA 1
ATOM 4163 C C . GLU B 1 98 ? -8.961 4.316 -1.584 1 96.75 98 GLU B C 1
ATOM 4165 O O . GLU B 1 98 ? -8.258 4.961 -2.371 1 96.75 98 GLU B O 1
ATOM 4170 N N . TYR B 1 99 ? -8.82 4.387 -0.281 1 98 99 TYR B N 1
ATOM 4171 C CA . TYR B 1 99 ? -8.031 5.52 0.198 1 98 99 TYR B CA 1
ATOM 4172 C C . TYR B 1 99 ? -6.973 5.066 1.195 1 98 99 TYR B C 1
ATOM 4174 O O . TYR B 1 99 ? -5.785 5.355 1.027 1 98 99 TYR B O 1
ATOM 4182 N N . VAL B 1 100 ? -7.383 4.289 2.215 1 97.88 100 VAL B N 1
ATOM 4183 C CA . VAL B 1 100 ? -6.398 3.867 3.203 1 97.88 100 VAL B CA 1
ATOM 4184 C C . VAL B 1 100 ? -5.367 2.953 2.547 1 97.88 100 VAL B C 1
ATOM 4186 O O . VAL B 1 100 ? -4.16 3.176 2.674 1 97.88 100 VAL B O 1
ATOM 4189 N N . ALA B 1 101 ? -5.824 1.935 1.776 1 96.19 101 ALA B N 1
ATOM 4190 C CA . ALA B 1 101 ? -4.934 0.976 1.128 1 96.19 101 ALA B CA 1
ATOM 4191 C C . ALA B 1 101 ? -4.039 1.665 0.101 1 96.19 101 ALA B C 1
ATOM 4193 O O . ALA B 1 101 ? -2.867 1.311 -0.048 1 96.19 101 ALA B O 1
ATOM 4194 N N . ALA B 1 102 ? -4.578 2.635 -0.55 1 96.19 102 ALA B N 1
ATOM 4195 C CA . ALA B 1 102 ? -3.867 3.344 -1.609 1 96.19 102 ALA B CA 1
ATOM 4196 C C . ALA B 1 102 ? -3.008 4.465 -1.036 1 96.19 102 ALA B C 1
ATOM 4198 O O . ALA B 1 102 ? -2.262 5.121 -1.768 1 96.19 102 ALA B O 1
ATOM 4199 N N . ASN B 1 103 ? -3.084 4.699 0.276 1 97.25 103 ASN B N 1
ATOM 4200 C CA . ASN B 1 103 ? -2.42 5.848 0.881 1 97.25 103 ASN B CA 1
ATOM 4201 C C . ASN B 1 103 ? -2.74 7.141 0.133 1 97.25 103 ASN B C 1
ATOM 4203 O O . ASN B 1 103 ? -1.834 7.879 -0.255 1 97.25 103 ASN B O 1
ATOM 4207 N N . LYS B 1 104 ? -4.023 7.375 -0.051 1 98.38 104 LYS B N 1
ATOM 4208 C CA . LYS B 1 104 ? -4.504 8.484 -0.868 1 98.38 104 LYS B CA 1
ATOM 4209 C C . LYS B 1 104 ? -5.414 9.406 -0.06 1 98.38 104 LYS B C 1
ATOM 4211 O O . LYS B 1 104 ? -6.41 8.961 0.515 1 98.38 104 LYS B O 1
ATOM 4216 N N . PRO B 1 105 ? -5.086 10.742 -0.032 1 98.81 105 PRO B N 1
ATOM 4217 C CA . PRO B 1 105 ? -5.957 11.664 0.697 1 98.81 105 PRO B CA 1
ATOM 4218 C C . PRO B 1 105 ? -7.344 11.789 0.066 1 98.81 105 PRO B C 1
ATOM 4220 O O . PRO B 1 105 ? -7.488 11.633 -1.149 1 98.81 105 PRO B O 1
ATOM 4223 N N . VAL B 1 106 ? -8.312 12.125 0.922 1 98.94 106 VAL B N 1
ATOM 4224 C CA . VAL B 1 106 ? -9.672 12.328 0.426 1 98.94 106 VAL B CA 1
ATOM 4225 C C . VAL B 1 106 ? -10.422 13.289 1.348 1 98.94 106 VAL B C 1
ATOM 4227 O O . VAL B 1 106 ? -10.234 13.258 2.566 1 98.94 106 VAL B O 1
ATOM 4230 N N . LEU B 1 107 ? -11.18 14.18 0.745 1 98.94 107 LEU B N 1
ATOM 4231 C CA . LEU B 1 107 ? -12.062 15.078 1.482 1 98.94 107 LEU B CA 1
ATOM 4232 C C . LEU B 1 107 ? -13.453 14.477 1.626 1 98.94 107 LEU B C 1
ATOM 4234 O O . LEU B 1 107 ? -14.102 14.148 0.627 1 98.94 107 LEU B O 1
ATOM 4238 N N . ILE B 1 108 ? -13.922 14.305 2.834 1 98.94 108 ILE B N 1
ATOM 4239 C CA . ILE B 1 108 ? -15.242 13.75 3.121 1 98.94 108 ILE B CA 1
ATOM 4240 C C . ILE B 1 108 ? -16.188 14.867 3.553 1 98.94 108 ILE B C 1
ATOM 4242 O O . ILE B 1 108 ? -16.078 15.391 4.664 1 98.94 108 ILE B O 1
ATOM 4246 N N . LYS B 1 109 ? -17.156 15.141 2.773 1 98.75 109 LYS B N 1
ATOM 4247 C CA . LYS B 1 109 ? -18.062 16.266 2.979 1 98.75 109 LYS B CA 1
ATOM 4248 C C . LYS B 1 109 ? -19.109 15.953 4.043 1 98.75 109 LYS B C 1
ATOM 4250 O O . LYS B 1 109 ? -19.672 14.859 4.062 1 98.75 109 LYS B O 1
ATOM 4255 N N . GLY B 1 110 ? -19.297 16.859 4.934 1 98.5 110 GLY B N 1
ATOM 4256 C CA . GLY B 1 110 ? -20.391 16.828 5.883 1 98.5 110 GLY B CA 1
ATOM 4257 C C . GLY B 1 110 ? -20.297 15.695 6.879 1 98.5 110 GLY B C 1
ATOM 4258 O O . GLY B 1 110 ? -21.297 15.242 7.418 1 98.5 110 GLY B O 1
ATOM 4259 N N . ALA B 1 111 ? -19.156 15.227 7.113 1 98.44 111 ALA B N 1
ATOM 4260 C CA . ALA B 1 111 ? -18.953 14.023 7.926 1 98.44 111 ALA B CA 1
ATOM 4261 C C . ALA B 1 111 ? -19.297 14.289 9.391 1 98.44 111 ALA B C 1
ATOM 4263 O O . ALA B 1 111 ? -19.609 13.367 10.133 1 98.44 111 ALA B O 1
ATOM 4264 N N . ILE B 1 112 ? -19.281 15.578 9.852 1 98.62 112 ILE B N 1
ATOM 4265 C CA . ILE B 1 112 ? -19.5 15.836 11.273 1 98.62 112 ILE B CA 1
ATOM 4266 C C . ILE B 1 112 ? -20.656 16.828 11.445 1 98.62 112 ILE B C 1
ATOM 4268 O O . ILE B 1 112 ? -20.797 17.453 12.5 1 98.62 112 ILE B O 1
ATOM 4272 N N . ASP B 1 113 ? -21.422 17.031 10.477 1 98.25 113 ASP B N 1
ATOM 4273 C CA . ASP B 1 113 ? -22.531 17.969 10.508 1 98.25 113 ASP B CA 1
ATOM 4274 C C . ASP B 1 113 ? -23.469 17.703 11.688 1 98.25 113 ASP B C 1
ATOM 4276 O O . ASP B 1 113 ? -24.078 18.625 12.227 1 98.25 113 ASP B O 1
ATOM 4280 N N . HIS B 1 114 ? -23.5 16.484 12.086 1 97.81 114 HIS B N 1
ATOM 4281 C CA . HIS B 1 114 ? -24.469 16.062 13.102 1 97.81 114 HIS B CA 1
ATOM 4282 C C . HIS B 1 114 ? -23.938 16.312 14.508 1 97.81 114 HIS B C 1
ATOM 4284 O O . HIS B 1 114 ? -24.656 16.156 15.484 1 97.81 114 HIS B O 1
ATOM 4290 N N . TRP B 1 115 ? -22.688 16.734 14.656 1 98.56 115 TRP B N 1
ATOM 4291 C CA . TRP B 1 115 ? -22.125 16.969 15.984 1 98.56 115 TRP B CA 1
ATOM 4292 C C . TRP B 1 115 ? -22.812 18.125 16.688 1 98.56 115 TRP B C 1
ATOM 4294 O O . TRP B 1 115 ? -23.062 19.172 16.078 1 98.56 115 TRP B O 1
ATOM 4304 N N . PRO B 1 116 ? -23.094 18.031 17.984 1 98.38 116 PRO B N 1
ATOM 4305 C CA . PRO B 1 116 ? -23.562 19.188 18.734 1 98.38 116 PRO B CA 1
ATOM 4306 C C . PRO B 1 116 ? -22.594 20.375 18.672 1 98.38 116 PRO B C 1
ATOM 4308 O O . PRO B 1 116 ? -23.031 21.531 18.672 1 98.38 116 PRO B O 1
ATOM 4311 N N . ALA B 1 117 ? -21.344 20.125 18.578 1 98.5 117 ALA B N 1
ATOM 4312 C CA . ALA B 1 117 ? -20.312 21.172 18.5 1 98.5 117 ALA B CA 1
ATOM 4313 C C . ALA B 1 117 ? -20.562 22.094 17.312 1 98.5 117 ALA B C 1
ATOM 4315 O O . ALA B 1 117 ? -20.281 23.281 17.375 1 98.5 117 ALA B O 1
ATOM 4316 N N . MET B 1 118 ? -21.078 21.562 16.234 1 97.94 118 MET B N 1
ATOM 4317 C CA . MET B 1 118 ? -21.312 22.328 15.016 1 97.94 118 MET B CA 1
ATOM 4318 C C . MET B 1 118 ? -22.406 23.375 15.234 1 97.94 118 MET B C 1
ATOM 4320 O O . MET B 1 118 ? -22.391 24.422 14.594 1 97.94 118 MET B O 1
ATOM 4324 N N . GLN B 1 119 ? -23.172 23.094 16.172 1 95.19 119 GLN B N 1
ATOM 4325 C CA . GLN B 1 119 ? -24.312 23.969 16.406 1 95.19 119 GLN B CA 1
ATOM 4326 C C . GLN B 1 119 ? -24.062 24.891 17.594 1 95.19 119 GLN B C 1
ATOM 4328 O O . GLN B 1 119 ? -24.422 26.078 17.562 1 95.19 119 GLN B O 1
ATOM 4333 N N . HIS B 1 120 ? -23.375 24.422 18.547 1 93.94 120 HIS B N 1
ATOM 4334 C CA . HIS B 1 120 ? -23.438 25.109 19.844 1 93.94 120 HIS B CA 1
ATOM 4335 C C . HIS B 1 120 ? -22.109 25.797 20.156 1 93.94 120 HIS B C 1
ATOM 4337 O O . HIS B 1 120 ? -22.062 26.688 21.016 1 93.94 120 HIS B O 1
ATOM 4343 N N . TRP B 1 121 ? -21.031 25.391 19.562 1 96.62 121 TRP B N 1
ATOM 4344 C CA . TRP B 1 121 ? -19.75 25.938 19.969 1 96.62 121 TRP B CA 1
ATOM 4345 C C . TRP B 1 121 ? -19.625 27.406 19.562 1 96.62 121 TRP B C 1
ATOM 4347 O O . TRP B 1 121 ? -19.766 27.734 18.391 1 96.62 121 TRP B O 1
ATOM 4357 N N . SER B 1 122 ? -19.484 28.219 20.469 1 95.88 122 SER B N 1
ATOM 4358 C CA . SER B 1 122 ? -19.156 29.641 20.406 1 95.88 122 SER B CA 1
ATOM 4359 C C . SER B 1 122 ? -18.141 30.031 21.484 1 95.88 122 SER B C 1
ATOM 4361 O O . SER B 1 122 ? -17.859 29.25 22.375 1 95.88 122 SER B O 1
ATOM 4363 N N . ARG B 1 123 ? -17.641 31.234 21.297 1 95.44 123 ARG B N 1
ATOM 4364 C CA . ARG B 1 123 ? -16.719 31.734 22.312 1 95.44 123 ARG B CA 1
ATOM 4365 C C . ARG B 1 123 ? -17.359 31.672 23.688 1 95.44 123 ARG B C 1
ATOM 4367 O O . ARG B 1 123 ? -16.734 31.219 24.641 1 95.44 123 ARG B O 1
ATOM 4374 N N . ALA B 1 124 ? -18.531 32.094 23.781 1 96.5 124 ALA B N 1
ATOM 4375 C CA . ALA B 1 124 ? -19.25 32.156 25.062 1 96.5 124 ALA B CA 1
ATOM 4376 C C . ALA B 1 124 ? -19.469 30.75 25.625 1 96.5 124 ALA B C 1
ATOM 4378 O O . ALA B 1 124 ? -19.266 30.516 26.812 1 96.5 124 ALA B O 1
ATOM 4379 N N . VAL B 1 125 ? -19.891 29.875 24.812 1 96.94 125 VAL B N 1
ATOM 4380 C CA . VAL B 1 125 ? -20.188 28.516 25.234 1 96.94 125 VAL B CA 1
ATOM 4381 C C . VAL B 1 125 ? -18.922 27.828 25.703 1 96.94 125 VAL B C 1
ATOM 4383 O O . VAL B 1 125 ? -18.906 27.156 26.75 1 96.94 125 VAL B O 1
ATOM 4386 N N . LEU B 1 126 ? -17.844 28 24.938 1 97.38 126 LEU B N 1
ATOM 4387 C CA . LEU B 1 126 ? -16.578 27.359 25.297 1 97.38 126 LEU B CA 1
ATOM 4388 C C . LEU B 1 126 ? -16.016 27.953 26.578 1 97.38 126 LEU B C 1
ATOM 4390 O O . LEU B 1 126 ? -15.453 27.234 27.406 1 97.38 126 LEU B O 1
ATOM 4394 N N . GLN B 1 127 ? -16.156 29.234 26.734 1 97.12 127 GLN B N 1
ATOM 4395 C CA . GLN B 1 127 ? -15.75 29.891 27.969 1 97.12 127 GLN B CA 1
ATOM 4396 C C . GLN B 1 127 ? -16.5 29.328 29.172 1 97.12 127 GLN B C 1
ATOM 4398 O O . GLN B 1 127 ? -15.891 29.062 30.203 1 97.12 127 GLN B O 1
ATOM 4403 N N . ALA B 1 128 ? -17.688 29.188 29.031 1 97.44 128 ALA B N 1
ATOM 4404 C CA . ALA B 1 128 ? -18.531 28.688 30.125 1 97.44 128 ALA B CA 1
ATOM 4405 C C . ALA B 1 128 ? -18.188 27.234 30.453 1 97.44 128 ALA B C 1
ATOM 4407 O O . ALA B 1 128 ? -18.109 26.859 31.625 1 97.44 128 ALA B O 1
ATOM 4408 N N . LYS B 1 129 ? -17.969 26.406 29.438 1 96.94 129 LYS B N 1
ATOM 4409 C CA . LYS B 1 129 ? -17.766 24.984 29.625 1 96.94 129 LYS B CA 1
ATOM 4410 C C . LYS B 1 129 ? -16.344 24.672 30.078 1 96.94 129 LYS B C 1
ATOM 4412 O O . LYS B 1 129 ? -16.125 23.734 30.844 1 96.94 129 LYS B O 1
ATOM 4417 N N . ALA B 1 130 ? -15.383 25.453 29.578 1 97.75 130 ALA B N 1
ATOM 4418 C CA . ALA B 1 130 ? -14 24.984 29.703 1 97.75 130 ALA B CA 1
ATOM 4419 C C . ALA B 1 130 ? -13.086 26.109 30.188 1 97.75 130 ALA B C 1
ATOM 4421 O O . ALA B 1 130 ? -11.875 25.906 30.344 1 97.75 130 ALA B O 1
ATOM 4422 N N . GLY B 1 131 ? -13.562 27.234 30.453 1 97.88 131 GLY B N 1
ATOM 4423 C CA . GLY B 1 131 ? -12.766 28.406 30.766 1 97.88 131 GLY B CA 1
ATOM 4424 C C . GLY B 1 131 ? -11.82 28.188 31.938 1 97.88 131 GLY B C 1
ATOM 4425 O O . GLY B 1 131 ? -10.75 28.781 32 1 97.88 131 GLY B O 1
ATOM 4426 N N . HIS B 1 132 ? -12.148 27.344 32.844 1 97.44 132 HIS B N 1
ATOM 4427 C CA . HIS B 1 132 ? -11.398 27.141 34.062 1 97.44 132 HIS B CA 1
ATOM 4428 C C . HIS B 1 132 ? -10.289 26.125 33.875 1 97.44 132 HIS B C 1
ATOM 4430 O O . HIS B 1 132 ? -9.398 26 34.719 1 97.44 132 HIS B O 1
ATOM 4436 N N . LEU B 1 133 ? -10.281 25.359 32.812 1 97.69 133 LEU B N 1
ATOM 4437 C CA . LEU B 1 133 ? -9.328 24.281 32.594 1 97.69 133 LEU B CA 1
ATOM 4438 C C . LEU B 1 133 ? -7.953 24.828 32.219 1 97.69 133 LEU B C 1
ATOM 4440 O O . LEU B 1 133 ? -7.844 25.828 31.5 1 97.69 133 LEU B O 1
ATOM 4444 N N . GLN B 1 134 ? -6.957 24.156 32.781 1 97.31 134 GLN B N 1
ATOM 4445 C CA . GLN B 1 134 ? -5.582 24.484 32.406 1 97.31 134 GLN B CA 1
ATOM 4446 C C . GLN B 1 134 ? -5.18 23.828 31.109 1 97.31 134 GLN B C 1
ATOM 4448 O O . GLN B 1 134 ? -5.305 22.609 30.969 1 97.31 134 GLN B O 1
ATOM 4453 N N . VAL B 1 135 ? -4.723 24.672 30.188 1 96.38 135 VAL B N 1
ATOM 4454 C CA . VAL B 1 135 ? -4.391 24.156 28.875 1 96.38 135 VAL B CA 1
ATOM 4455 C C . VAL B 1 135 ? -3.014 24.656 28.438 1 96.38 135 VAL B C 1
ATOM 4457 O O . VAL B 1 135 ? -2.506 25.641 29 1 96.38 135 VAL B O 1
ATOM 4460 N N . SER B 1 136 ? -2.398 23.922 27.531 1 94.94 136 SER B N 1
ATOM 4461 C CA . SER B 1 136 ? -1.12 24.328 26.953 1 94.94 136 SER B CA 1
ATOM 4462 C C . SER B 1 136 ? -1.32 25.141 25.672 1 94.94 136 SER B C 1
ATOM 4464 O O . SER B 1 136 ? -1.999 24.688 24.75 1 94.94 136 SER B O 1
ATOM 4466 N N . VAL B 1 137 ? -0.703 26.281 25.641 1 96.44 137 VAL B N 1
ATOM 4467 C CA . VAL B 1 137 ? -0.868 27.188 24.5 1 96.44 137 VAL B CA 1
ATOM 4468 C C . VAL B 1 137 ? 0.498 27.516 23.906 1 96.44 137 VAL B C 1
ATOM 4470 O O . VAL B 1 137 ? 1.449 27.797 24.641 1 96.44 137 VAL B O 1
ATOM 4473 N N . ALA B 1 138 ? 0.571 27.391 22.641 1 96.81 138 ALA B N 1
ATOM 4474 C CA . ALA B 1 138 ? 1.759 27.812 21.906 1 96.81 138 ALA B CA 1
ATOM 4475 C C . ALA B 1 138 ? 1.641 29.281 21.469 1 96.81 138 ALA B C 1
ATOM 4477 O O . ALA B 1 138 ? 0.572 29.719 21.031 1 96.81 138 ALA B O 1
ATOM 4478 N N . THR B 1 139 ? 2.748 30.047 21.594 1 97.06 139 THR B N 1
ATOM 4479 C CA . THR B 1 139 ? 2.783 31.422 21.094 1 97.06 139 THR B CA 1
ATOM 4480 C C . THR B 1 139 ? 4.043 31.672 20.281 1 97.06 139 THR B C 1
ATOM 4482 O O . THR B 1 139 ? 5.113 31.141 20.594 1 97.06 139 THR B O 1
ATOM 4485 N N . THR B 1 140 ? 3.885 32.344 19.25 1 97.12 140 THR B N 1
ATOM 4486 C CA . THR B 1 140 ? 4.965 32.844 18.406 1 97.12 140 THR B CA 1
ATOM 4487 C C . THR B 1 140 ? 4.723 34.281 17.984 1 97.12 140 THR B C 1
ATOM 4489 O O . THR B 1 140 ? 3.592 34.75 18.062 1 97.12 140 THR B O 1
ATOM 4492 N N . PRO B 1 141 ? 5.801 34.969 17.594 1 96.06 141 PRO B N 1
ATOM 4493 C CA . PRO B 1 141 ? 5.578 36.344 17.172 1 96.06 141 PRO B CA 1
ATOM 4494 C C . PRO B 1 141 ? 4.957 36.438 15.773 1 96.06 141 PRO B C 1
ATOM 4496 O O . PRO B 1 141 ? 4.348 37.469 15.43 1 96.06 141 PRO B O 1
ATOM 4499 N N . ASN B 1 142 ? 5.062 35.406 14.992 1 94.38 142 ASN B N 1
ATOM 4500 C CA . ASN B 1 142 ? 4.695 35.5 13.586 1 94.38 142 ASN B CA 1
ATOM 4501 C C . ASN B 1 142 ? 3.689 34.406 13.195 1 94.38 142 ASN B C 1
ATOM 4503 O O . ASN B 1 142 ? 3.314 34.312 12.031 1 94.38 142 ASN B O 1
ATOM 4507 N N . GLY B 1 143 ? 3.307 33.531 14.07 1 95.94 143 GLY B N 1
ATOM 4508 C CA . GLY B 1 143 ? 2.305 32.5 13.805 1 95.94 143 GLY B CA 1
ATOM 4509 C C . GLY B 1 143 ? 2.898 31.219 13.289 1 95.94 143 GLY B C 1
ATOM 4510 O O . GLY B 1 143 ? 2.176 30.234 13.078 1 95.94 143 GLY B O 1
ATOM 4511 N N . LEU B 1 144 ? 4.152 31.156 13.125 1 94.56 144 LEU B N 1
ATOM 4512 C CA . LEU B 1 144 ? 4.82 29.984 12.578 1 94.56 144 LEU B CA 1
ATOM 4513 C C . LEU B 1 144 ? 5.391 29.109 13.695 1 94.56 144 LEU B C 1
ATOM 4515 O O . LEU B 1 144 ? 6.555 29.266 14.07 1 94.56 144 LEU B O 1
ATOM 4519 N N . ALA B 1 145 ? 4.434 28.188 14.094 1 87.44 145 ALA B N 1
ATOM 4520 C CA . ALA B 1 145 ? 4.895 27.219 15.086 1 87.44 145 ALA B CA 1
ATOM 4521 C C . ALA B 1 145 ? 5.656 26.078 14.414 1 87.44 145 ALA B C 1
ATOM 4523 O O . ALA B 1 145 ? 5.133 25.422 13.516 1 87.44 145 ALA B O 1
ATOM 4524 N N . ASP B 1 146 ? 6.938 25.828 14.688 1 92.38 146 ASP B N 1
ATOM 4525 C CA . ASP B 1 146 ? 7.781 24.812 14.062 1 92.38 146 ASP B CA 1
ATOM 4526 C C . ASP B 1 146 ? 8.18 25.219 12.648 1 92.38 146 ASP B C 1
ATOM 4528 O O . ASP B 1 146 ? 7.684 24.656 11.664 1 92.38 146 ASP B O 1
ATOM 4532 N N . ALA B 1 147 ? 9.031 26.078 12.547 1 96.5 147 ALA B N 1
ATOM 4533 C CA . ALA B 1 147 ? 9.461 26.609 11.258 1 96.5 147 ALA B CA 1
ATOM 4534 C C . ALA B 1 147 ? 10.953 26.938 11.266 1 96.5 147 ALA B C 1
ATOM 4536 O O . ALA B 1 147 ? 11.531 27.203 12.32 1 96.5 147 ALA B O 1
ATOM 4537 N N . VAL B 1 148 ? 11.484 26.875 10.094 1 96.69 148 VAL B N 1
ATOM 4538 C CA . VAL B 1 148 ? 12.859 27.344 9.922 1 96.69 148 VAL B CA 1
ATOM 4539 C C . VAL B 1 148 ? 12.875 28.859 9.773 1 96.69 148 VAL B C 1
ATOM 4541 O O . VAL B 1 148 ? 12.25 29.406 8.867 1 96.69 148 VAL B O 1
ATOM 4544 N N . MET B 1 149 ? 13.617 29.516 10.711 1 94.44 149 MET B N 1
ATOM 4545 C CA . MET B 1 149 ? 13.695 30.969 10.742 1 94.44 149 MET B CA 1
ATOM 4546 C C . MET B 1 149 ? 15.133 31.438 10.969 1 94.44 149 MET B C 1
ATOM 4548 O O . MET B 1 149 ? 15.922 30.734 11.602 1 94.44 149 MET B O 1
ATOM 4552 N N . PRO B 1 150 ? 15.398 32.562 10.414 1 93.19 150 PRO B N 1
ATOM 4553 C CA . PRO B 1 150 ? 16.703 33.156 10.75 1 93.19 150 PRO B CA 1
ATOM 4554 C C . PRO B 1 150 ? 16.797 33.625 12.195 1 93.19 150 PRO B C 1
ATOM 4556 O O . PRO B 1 150 ? 15.898 34.312 12.68 1 93.19 150 PRO B O 1
ATOM 4559 N N . VAL B 1 151 ? 17.844 33.219 12.891 1 92.12 151 VAL B N 1
ATOM 4560 C CA . VAL B 1 151 ? 18.062 33.594 14.289 1 92.12 151 VAL B CA 1
ATOM 4561 C C . VAL B 1 151 ? 19.422 34.25 14.438 1 92.12 151 VAL B C 1
ATOM 4563 O O . VAL B 1 151 ? 20.438 33.719 13.961 1 92.12 151 VAL B O 1
ATOM 4566 N N . VAL B 1 152 ? 19.391 35.438 15.047 1 84.81 152 VAL B N 1
ATOM 4567 C CA . VAL B 1 152 ? 20.641 36.125 15.344 1 84.81 152 VAL B CA 1
ATOM 4568 C C . VAL B 1 152 ? 21.141 35.719 16.734 1 84.81 152 VAL B C 1
ATOM 4570 O O . VAL B 1 152 ? 20.469 35.969 17.734 1 84.81 152 VAL B O 1
ATOM 4573 N N . THR B 1 153 ? 22.188 34.875 16.969 1 72.94 153 THR B N 1
ATOM 4574 C CA . THR B 1 153 ? 22.656 34.312 18.234 1 72.94 153 THR B CA 1
ATOM 4575 C C . THR B 1 153 ? 23.594 35.281 18.938 1 72.94 153 THR B C 1
ATOM 4577 O O . THR B 1 153 ? 23.75 35.219 20.156 1 72.94 153 THR B O 1
ATOM 4580 N N . ALA B 1 154 ? 24.469 35.906 18.422 1 64.69 154 ALA B N 1
ATOM 4581 C CA . ALA B 1 154 ? 25.375 36.844 19.062 1 64.69 154 ALA B CA 1
ATOM 4582 C C . ALA B 1 154 ? 25.188 38.25 18.516 1 64.69 154 ALA B C 1
ATOM 4584 O O . ALA B 1 154 ? 24.844 38.438 17.344 1 64.69 154 ALA B O 1
ATOM 4585 N N . ALA B 1 155 ? 25.156 39.094 19.547 1 61.16 155 ALA B N 1
ATOM 4586 C CA . ALA B 1 155 ? 25.062 40.5 19.156 1 61.16 155 ALA B CA 1
ATOM 4587 C C . ALA B 1 155 ? 26.031 40.812 18.016 1 61.16 155 ALA B C 1
ATOM 4589 O O . ALA B 1 155 ? 27.234 40.562 18.125 1 61.16 155 ALA B O 1
ATOM 4590 N N . GLY B 1 156 ? 25.453 41.312 16.891 1 65.12 156 GLY B N 1
ATOM 4591 C CA . GLY B 1 156 ? 26.234 41.719 15.734 1 65.12 156 GLY B CA 1
ATOM 4592 C C . GLY B 1 156 ? 26.578 40.562 14.812 1 65.12 156 GLY B C 1
ATOM 4593 O O . GLY B 1 156 ? 27.281 40.75 13.82 1 65.12 156 GLY B O 1
ATOM 4594 N N . GLY B 1 157 ? 26.047 39.312 15.164 1 68.25 157 GLY B N 1
ATOM 4595 C CA . GLY B 1 157 ? 26.484 38.188 14.375 1 68.25 157 GLY B CA 1
ATOM 4596 C C . GLY B 1 157 ? 25.547 37.875 13.219 1 68.25 157 GLY B C 1
ATOM 4597 O O . GLY B 1 157 ? 24.516 38.531 13.047 1 68.25 157 GLY B O 1
ATOM 4598 N N . GLU B 1 158 ? 25.969 37.094 12.273 1 82.88 158 GLU B N 1
ATOM 4599 C CA . GLU B 1 158 ? 25.203 36.656 11.109 1 82.88 158 GLU B CA 1
ATOM 4600 C C . GLU B 1 158 ? 24.062 35.719 11.516 1 82.88 158 GLU B C 1
ATOM 4602 O O . GLU B 1 158 ? 24.188 34.938 12.461 1 82.88 158 GLU B O 1
ATOM 4607 N N . ALA B 1 159 ? 22.891 36 10.891 1 89.19 159 ALA B N 1
ATOM 4608 C CA . ALA B 1 159 ? 21.719 35.156 11.164 1 89.19 159 ALA B CA 1
ATOM 4609 C C . ALA B 1 159 ? 21.922 33.75 10.672 1 89.19 159 ALA B C 1
ATOM 4611 O O . ALA B 1 159 ? 22.5 33.531 9.602 1 89.19 159 ALA B O 1
ATOM 4612 N N . GLN B 1 160 ? 21.609 32.844 11.523 1 92 160 GLN B N 1
ATOM 4613 C CA . GLN B 1 160 ? 21.625 31.422 11.18 1 92 160 GLN B CA 1
ATOM 4614 C C . GLN B 1 160 ? 20.219 30.844 11.086 1 92 160 GLN B C 1
ATOM 4616 O O . GLN B 1 160 ? 19.344 31.219 11.875 1 92 160 GLN B O 1
ATOM 4621 N N . GLN B 1 161 ? 20 30.016 10.039 1 95.19 161 GLN B N 1
ATOM 4622 C CA . GLN B 1 161 ? 18.703 29.328 9.938 1 95.19 161 GLN B CA 1
ATOM 4623 C C . GLN B 1 161 ? 18.547 28.297 11.039 1 95.19 161 GLN B C 1
ATOM 4625 O O . GLN B 1 161 ? 19.391 27.406 11.203 1 95.19 161 GLN B O 1
ATOM 4630 N N . CYS B 1 162 ? 17.453 28.422 11.852 1 96.56 162 CYS B N 1
ATOM 4631 C CA . CYS B 1 162 ? 17.172 27.516 12.953 1 96.56 162 CYS B CA 1
ATOM 4632 C C . CYS B 1 162 ? 15.734 27 12.883 1 96.56 162 CYS B C 1
ATOM 4634 O O . CYS B 1 162 ? 14.867 27.672 12.32 1 96.56 162 CYS B O 1
ATOM 4636 N N . PHE B 1 163 ? 15.602 25.766 13.328 1 97.31 163 PHE B N 1
ATOM 4637 C CA . PHE B 1 163 ? 14.258 25.266 13.57 1 97.31 163 PHE B CA 1
ATOM 4638 C C . PHE B 1 163 ? 13.695 25.844 14.867 1 97.31 163 PHE B C 1
ATOM 4640 O O . PHE B 1 163 ? 14.18 25.516 15.953 1 97.31 163 PHE B O 1
ATOM 4647 N N . CYS B 1 164 ? 12.648 26.625 14.789 1 96.88 164 CYS B N 1
ATOM 4648 C CA . CYS B 1 164 ? 12.148 27.344 15.953 1 96.88 164 CYS B CA 1
ATOM 4649 C C . CYS B 1 164 ? 10.844 26.734 16.453 1 96.88 164 CYS B C 1
ATOM 4651 O O . CYS B 1 164 ? 9.844 26.734 15.742 1 96.88 164 CYS B O 1
ATOM 4653 N N . LEU B 1 165 ? 10.891 26.266 17.641 1 96.5 165 LEU B N 1
ATOM 4654 C CA . LEU B 1 165 ? 9.703 25.797 18.359 1 96.5 165 LEU B CA 1
ATOM 4655 C C . LEU B 1 165 ? 8.977 26.969 19.016 1 96.5 165 LEU B C 1
ATOM 4657 O O . LEU B 1 165 ? 9.594 28 19.328 1 96.5 165 LEU B O 1
ATOM 4661 N N . PRO B 1 166 ? 7.727 26.859 19.219 1 96.81 166 PRO B N 1
ATOM 4662 C CA . PRO B 1 166 ? 6.992 27.938 19.875 1 96.81 166 PRO B CA 1
ATOM 4663 C C . PRO B 1 166 ? 7.289 28.031 21.359 1 96.81 166 PRO B C 1
ATOM 4665 O O . PRO B 1 166 ? 7.875 27.125 21.938 1 96.81 166 PRO B O 1
ATOM 4668 N N . HIS B 1 167 ? 6.98 29.219 21.859 1 96.62 167 HIS B N 1
ATOM 4669 C CA . HIS B 1 167 ? 6.883 29.328 23.312 1 96.62 167 HIS B CA 1
ATOM 4670 C C . HIS B 1 167 ? 5.621 28.641 23.828 1 96.62 167 HIS B C 1
ATOM 4672 O O . HIS B 1 167 ? 4.516 28.953 23.391 1 96.62 167 HIS B O 1
ATOM 4678 N N . THR B 1 168 ? 5.77 27.672 24.703 1 95 168 THR B N 1
ATOM 4679 C CA . THR B 1 168 ? 4.617 26.953 25.234 1 95 168 THR B CA 1
ATOM 4680 C C . THR B 1 168 ? 4.379 27.344 26.688 1 95 168 THR B C 1
ATOM 4682 O O . THR B 1 168 ? 5.301 27.297 27.516 1 95 168 THR B O 1
ATOM 4685 N N . GLN B 1 169 ? 3.146 27.703 26.984 1 94.06 169 GLN B N 1
ATOM 4686 C CA . GLN B 1 169 ? 2.787 28.078 28.344 1 94.06 169 GLN B CA 1
ATOM 4687 C C . GLN B 1 169 ? 1.468 27.422 28.766 1 94.06 169 GLN B C 1
ATOM 4689 O O . GLN B 1 169 ? 0.561 27.266 27.953 1 94.06 169 GLN B O 1
ATOM 4694 N N . ARG B 1 170 ? 1.421 27.062 30.016 1 96.44 170 ARG B N 1
ATOM 4695 C CA . ARG B 1 170 ? 0.164 26.609 30.609 1 96.44 170 ARG B CA 1
ATOM 4696 C C . ARG B 1 170 ? -0.648 27.797 31.125 1 96.44 170 ARG B C 1
ATOM 4698 O O . ARG B 1 170 ? -0.1 28.703 31.75 1 96.44 170 ARG B O 1
ATOM 4705 N N . MET B 1 171 ? -1.929 27.828 30.844 1 97.25 171 MET B N 1
ATOM 4706 C CA . MET B 1 171 ? -2.832 28.875 31.312 1 97.25 171 MET B CA 1
ATOM 4707 C C . MET B 1 171 ? -4.277 28.391 31.297 1 97.25 171 MET B C 1
ATOM 4709 O O . MET B 1 171 ? -4.582 27.344 30.734 1 97.25 171 MET B O 1
ATOM 4713 N N . ALA B 1 172 ? -5.062 29.125 31.984 1 98.31 172 ALA B N 1
ATOM 4714 C CA . ALA B 1 172 ? -6.488 28.812 31.906 1 98.31 172 ALA B CA 1
ATOM 4715 C C . ALA B 1 172 ? -7.02 29.062 30.484 1 98.31 172 ALA B C 1
ATOM 4717 O O . ALA B 1 172 ? -6.645 30.031 29.828 1 98.31 172 ALA B O 1
ATOM 4718 N N . PHE B 1 173 ? -7.891 28.156 30.078 1 98.44 173 PHE B N 1
ATOM 4719 C CA . PHE B 1 173 ? -8.469 28.281 28.734 1 98.44 173 PHE B CA 1
ATOM 4720 C C . PHE B 1 173 ? -9.148 29.625 28.562 1 98.44 173 PHE B C 1
ATOM 4722 O O . PHE B 1 173 ? -9.102 30.219 27.484 1 98.44 173 PHE B O 1
ATOM 4729 N N . GLY B 1 174 ? -9.781 30.109 29.578 1 98.12 174 GLY B N 1
ATOM 4730 C CA . GLY B 1 174 ? -10.359 31.438 29.531 1 98.12 174 GLY B CA 1
ATOM 4731 C C . GLY B 1 174 ? -9.336 32.531 29.25 1 98.12 174 GLY B C 1
ATOM 4732 O O . GLY B 1 174 ? -9.617 33.469 28.516 1 98.12 174 GLY B O 1
ATOM 4733 N N . ASP B 1 175 ? -8.188 32.438 29.906 1 97.88 175 ASP B N 1
ATOM 4734 C CA . ASP B 1 175 ? -7.102 33.375 29.656 1 97.88 175 ASP B CA 1
ATOM 4735 C C . ASP B 1 175 ? -6.609 33.281 28.219 1 97.88 175 ASP B C 1
ATOM 4737 O O . ASP B 1 175 ? -6.262 34.281 27.594 1 97.88 175 ASP B O 1
ATOM 4741 N N . PHE B 1 176 ? -6.555 32.156 27.734 1 98.06 176 PHE B N 1
ATOM 4742 C CA . PHE B 1 176 ? -6.207 31.938 26.344 1 98.06 176 PHE B CA 1
ATOM 4743 C C . PHE B 1 176 ? -7.195 32.656 25.422 1 98.06 176 PHE B C 1
ATOM 4745 O O . PHE B 1 176 ? -6.789 33.375 24.5 1 98.06 176 PHE B O 1
ATOM 4752 N N . LEU B 1 177 ? -8.523 32.406 25.672 1 97.69 177 LEU B N 1
ATOM 4753 C CA . LEU B 1 177 ? -9.539 33.062 24.859 1 97.69 177 LEU B CA 1
ATOM 4754 C C . LEU B 1 177 ? -9.391 34.562 24.906 1 97.69 177 LEU B C 1
ATOM 4756 O O . LEU B 1 177 ? -9.531 35.25 23.891 1 97.69 177 LEU B O 1
ATOM 4760 N N . GLN B 1 178 ? -9.07 35.062 26.062 1 96.81 178 GLN B N 1
ATOM 4761 C CA . GLN B 1 178 ? -8.859 36.5 26.203 1 96.81 178 GLN B CA 1
ATOM 4762 C C . GLN B 1 178 ? -7.66 36.969 25.391 1 96.81 178 GLN B C 1
ATOM 4764 O O . GLN B 1 178 ? -7.758 37.938 24.641 1 96.81 178 GLN B O 1
ATOM 4769 N N . LEU B 1 179 ? -6.59 36.312 25.578 1 95.88 179 LEU B N 1
ATOM 4770 C CA . LEU B 1 179 ? -5.383 36.625 24.812 1 95.88 179 LEU B CA 1
ATOM 4771 C C . LEU B 1 179 ? -5.641 36.562 23.312 1 95.88 179 LEU B C 1
ATOM 4773 O O . LEU B 1 179 ? -5.172 37.406 22.547 1 95.88 179 LEU B O 1
ATOM 4777 N N . PHE B 1 180 ? -6.359 35.594 22.953 1 96.12 180 PHE B N 1
ATOM 4778 C CA . PHE B 1 180 ? -6.664 35.281 21.562 1 96.12 180 PHE B CA 1
ATOM 4779 C C . PHE B 1 180 ? -7.492 36.406 20.938 1 96.12 180 PHE B C 1
ATOM 4781 O O . PHE B 1 180 ? -7.168 36.906 19.859 1 96.12 180 PHE B O 1
ATOM 4788 N N . PHE B 1 181 ? -8.539 36.844 21.547 1 95.12 181 PHE B N 1
ATOM 4789 C CA . PHE B 1 181 ? -9.5 37.75 20.938 1 95.12 181 PHE B CA 1
ATOM 4790 C C . PHE B 1 181 ? -9.102 39.219 21.188 1 95.12 181 PHE B C 1
ATOM 4792 O O . PHE B 1 181 ? -9.383 40.094 20.375 1 95.12 181 PHE B O 1
ATOM 4799 N N . GLU B 1 182 ? -8.508 39.5 22.312 1 94.56 182 GLU B N 1
ATOM 4800 C CA . GLU B 1 182 ? -8.047 40.844 22.562 1 94.56 182 GLU B CA 1
ATOM 4801 C C . GLU B 1 182 ? -6.762 41.156 21.797 1 94.56 182 GLU B C 1
ATOM 4803 O O . GLU B 1 182 ? -6.527 42.312 21.406 1 94.56 182 GLU B O 1
ATOM 4808 N N . GLY B 1 183 ? -6.016 40.219 21.656 1 91.75 183 GLY B N 1
ATOM 4809 C CA . GLY B 1 183 ? -4.785 40.344 20.891 1 91.75 183 GLY B CA 1
ATOM 4810 C C . GLY B 1 183 ? -3.676 41.031 21.688 1 91.75 183 GLY B C 1
ATOM 4811 O O . GLY B 1 183 ? -3.939 41.75 22.656 1 91.75 183 GLY B O 1
ATOM 4812 N N . ARG B 1 184 ? -2.502 40.688 21.328 1 91.12 184 ARG B N 1
ATOM 4813 C CA . ARG B 1 184 ? -1.274 41.344 21.797 1 91.12 184 ARG B CA 1
ATOM 4814 C C . ARG B 1 184 ? -0.228 41.375 20.688 1 91.12 184 ARG B C 1
ATOM 4816 O O . ARG B 1 184 ? 0 40.375 20 1 91.12 184 ARG B O 1
ATOM 4823 N N . GLU B 1 185 ? 0.312 42.531 20.578 1 92.25 185 GLU B N 1
ATOM 4824 C CA . GLU B 1 185 ? 1.3 42.719 19.516 1 92.25 185 GLU B CA 1
ATOM 4825 C C . GLU B 1 185 ? 2.457 41.719 19.672 1 92.25 185 GLU B C 1
ATOM 4827 O O . GLU B 1 185 ? 2.971 41.531 20.781 1 92.25 185 GLU B O 1
ATOM 4832 N N . GLY B 1 186 ? 2.754 41.094 18.625 1 93.88 186 GLY B N 1
ATOM 4833 C CA . GLY B 1 186 ? 3.902 40.219 18.609 1 93.88 186 GLY B CA 1
ATOM 4834 C C . GLY B 1 186 ? 3.617 38.844 19.25 1 93.88 186 GLY B C 1
ATOM 4835 O O . GLY B 1 186 ? 4.539 38.094 19.531 1 93.88 186 GLY B O 1
ATOM 4836 N N . VAL B 1 187 ? 2.432 38.625 19.5 1 96.06 187 VAL B N 1
ATOM 4837 C CA . VAL B 1 187 ? 2.062 37.344 20.109 1 96.06 187 VAL B CA 1
ATOM 4838 C C . VAL B 1 187 ? 0.901 36.719 19.344 1 96.06 187 VAL B C 1
ATOM 4840 O O . VAL B 1 187 ? -0.194 37.281 19.297 1 96.06 187 VAL B O 1
ATOM 4843 N N . VAL B 1 188 ? 1.115 35.625 18.734 1 97.19 188 VAL B N 1
ATOM 4844 C CA . VAL B 1 188 ? 0.087 34.844 18.047 1 97.19 188 VAL B CA 1
ATOM 4845 C C . VAL B 1 188 ? -0.163 33.531 18.812 1 97.19 188 VAL B C 1
ATOM 4847 O O . VAL B 1 188 ? 0.637 32.594 18.719 1 97.19 188 VAL B O 1
ATOM 4850 N N . PRO B 1 189 ? -1.23 33.438 19.516 1 97.12 189 PRO B N 1
ATOM 4851 C CA . PRO B 1 189 ? -1.527 32.219 20.25 1 97.12 189 PRO B CA 1
ATOM 4852 C C . PRO B 1 189 ? -2.145 31.141 19.359 1 97.12 189 PRO B C 1
ATOM 4854 O O . PRO B 1 189 ? -2.924 31.438 18.469 1 97.12 189 PRO B O 1
ATOM 4857 N N . TYR B 1 190 ? -1.847 29.953 19.609 1 97.5 190 TYR B N 1
ATOM 4858 C CA . TYR B 1 190 ? -2.357 28.781 18.891 1 97.5 190 TYR B CA 1
ATOM 4859 C C . TYR B 1 190 ? -2.496 27.594 19.812 1 97.5 190 TYR B C 1
ATOM 4861 O O . TYR B 1 190 ? -1.514 27.141 20.406 1 97.5 190 TYR B O 1
ATOM 4869 N N . LEU B 1 191 ? -3.756 27.141 20.078 1 97.5 191 LEU B N 1
ATOM 4870 C CA . LEU B 1 191 ? -3.98 25.891 20.766 1 97.5 191 LEU B CA 1
ATOM 4871 C C . LEU B 1 191 ? -3.709 24.703 19.844 1 97.5 191 LEU B C 1
ATOM 4873 O O . LEU B 1 191 ? -4.551 24.344 19.016 1 97.5 191 LEU B O 1
ATOM 4877 N N . GLN B 1 192 ? -2.543 24.047 20.062 1 94.44 192 GLN B N 1
ATOM 4878 C CA . GLN B 1 192 ? -2.119 23.062 19.062 1 94.44 192 GLN B CA 1
ATOM 4879 C C . GLN B 1 192 ? -1.378 21.906 19.703 1 94.44 192 GLN B C 1
ATOM 4881 O O . GLN B 1 192 ? -0.628 21.188 19.031 1 94.44 192 GLN B O 1
ATOM 4886 N N . GLN B 1 193 ? -1.532 21.75 20.984 1 92.44 193 GLN B N 1
ATOM 4887 C CA . GLN B 1 193 ? -0.869 20.625 21.625 1 92.44 193 GLN B CA 1
ATOM 4888 C C . GLN B 1 193 ? -1.33 19.297 21.031 1 92.44 193 GLN B C 1
ATOM 4890 O O . GLN B 1 193 ? -2.525 19.109 20.797 1 92.44 193 GLN B O 1
ATOM 4895 N N . GLN B 1 194 ? -0.374 18.438 20.766 1 90.5 194 GLN B N 1
ATOM 4896 C CA . GLN B 1 194 ? -0.661 17.219 20 1 90.5 194 GLN B CA 1
ATOM 4897 C C . GLN B 1 194 ? -0.495 15.977 20.875 1 90.5 194 GLN B C 1
ATOM 4899 O O . GLN B 1 194 ? 0.145 15.008 20.453 1 90.5 194 GLN B O 1
ATOM 4904 N N . ASN B 1 195 ? -0.958 15.961 21.984 1 91.19 195 ASN B N 1
ATOM 4905 C CA . ASN B 1 195 ? -0.874 14.844 22.922 1 91.19 195 ASN B CA 1
ATOM 4906 C C . ASN B 1 195 ? -2.258 14.383 23.359 1 91.19 195 ASN B C 1
ATOM 4908 O O . ASN B 1 195 ? -2.465 14.086 24.547 1 91.19 195 ASN B O 1
ATOM 4912 N N . SER B 1 196 ? -3.102 14.477 22.438 1 96.38 196 SER B N 1
ATOM 4913 C CA . SER B 1 196 ? -4.5 14.164 22.719 1 96.38 196 SER B CA 1
ATOM 4914 C C . SER B 1 196 ? -5.113 15.172 23.688 1 96.38 196 SER B C 1
ATOM 4916 O O . SER B 1 196 ? -5.766 14.789 24.656 1 96.38 196 SER B O 1
ATOM 4918 N N . ASN B 1 197 ? -4.926 16.391 23.516 1 96.19 197 ASN B N 1
ATOM 4919 C CA . ASN B 1 197 ? -5.34 17.438 24.438 1 96.19 197 ASN B CA 1
ATOM 4920 C C . ASN B 1 197 ? -6.855 17.453 24.609 1 96.19 197 ASN B C 1
ATOM 4922 O O . ASN B 1 197 ? -7.355 17.797 25.688 1 96.19 197 ASN B O 1
ATOM 4926 N N . LEU B 1 198 ? -7.617 17.109 23.594 1 97.31 198 LEU B N 1
ATOM 4927 C CA . LEU B 1 198 ? -9.07 17.125 23.734 1 97.31 198 LEU B CA 1
ATOM 4928 C C . LEU B 1 198 ? -9.508 16.125 24.797 1 97.31 198 LEU B C 1
ATOM 4930 O O . LEU B 1 198 ? -10.312 16.469 25.672 1 97.31 198 LEU B O 1
ATOM 4934 N N . THR B 1 199 ? -8.969 14.961 24.719 1 96.38 199 THR B N 1
ATOM 4935 C CA . THR B 1 199 ? -9.375 13.93 25.672 1 96.38 199 THR B CA 1
ATOM 4936 C C . THR B 1 199 ? -8.703 14.156 27.016 1 96.38 199 THR B C 1
ATOM 4938 O O . THR B 1 199 ? -9.273 13.828 28.062 1 96.38 199 THR B O 1
ATOM 4941 N N . GLU B 1 200 ? -7.531 14.805 27.031 1 94.44 200 GLU B N 1
ATOM 4942 C CA . GLU B 1 200 ? -6.746 14.906 28.25 1 94.44 200 GLU B CA 1
ATOM 4943 C C . GLU B 1 200 ? -7.047 16.203 29 1 94.44 200 GLU B C 1
ATOM 4945 O O . GLU B 1 200 ? -6.953 16.25 30.234 1 94.44 200 GLU B O 1
ATOM 4950 N N . GLU B 1 201 ? -7.434 17.234 28.25 1 92.69 201 GLU B N 1
ATOM 4951 C CA . GLU B 1 201 ? -7.512 18.547 28.891 1 92.69 201 GLU B CA 1
ATOM 4952 C C . GLU B 1 201 ? -8.922 19.109 28.812 1 92.69 201 GLU B C 1
ATOM 4954 O O . GLU B 1 201 ? -9.266 20.047 29.547 1 92.69 201 GLU B O 1
ATOM 4959 N N . PHE B 1 202 ? -9.758 18.531 27.953 1 96.56 202 PHE B N 1
ATOM 4960 C CA . PHE B 1 202 ? -11.055 19.172 27.703 1 96.56 202 PHE B CA 1
ATOM 4961 C C . PHE B 1 202 ? -12.188 18.172 27.906 1 96.56 202 PHE B C 1
ATOM 4963 O O . PHE B 1 202 ? -13.055 18.031 27.047 1 96.56 202 PHE B O 1
ATOM 4970 N N . ALA B 1 203 ? -12.312 17.578 29 1 93.94 203 ALA B N 1
ATOM 4971 C CA . ALA B 1 203 ? -13.297 16.547 29.297 1 93.94 203 ALA B CA 1
ATOM 4972 C C . ALA B 1 203 ? -14.719 17.062 29.078 1 93.94 203 ALA B C 1
ATOM 4974 O O . ALA B 1 203 ? -15.547 16.375 28.469 1 93.94 203 ALA B O 1
ATOM 4975 N N . PRO B 1 204 ? -15.039 18.266 29.422 1 95.81 204 PRO B N 1
ATOM 4976 C CA . PRO B 1 204 ? -16.422 18.75 29.281 1 95.81 204 PRO B CA 1
ATOM 4977 C C . PRO B 1 204 ? -16.844 18.906 27.828 1 95.81 204 PRO B C 1
ATOM 4979 O O . PRO B 1 204 ? -18.047 18.969 27.531 1 95.81 204 PRO B O 1
ATOM 4982 N N . LEU B 1 205 ? -15.906 18.984 26.938 1 97.5 205 LEU B N 1
ATOM 4983 C CA . LEU B 1 205 ? -16.219 19.219 25.531 1 97.5 205 LEU B CA 1
ATOM 4984 C C . LEU B 1 205 ? -16.453 17.906 24.797 1 97.5 205 LEU B C 1
ATOM 4986 O O . LEU B 1 205 ? -16.969 17.891 23.672 1 97.5 205 LEU B O 1
ATOM 4990 N N . LEU B 1 206 ? -16.156 16.797 25.422 1 97.19 206 LEU B N 1
ATOM 4991 C CA . LEU B 1 206 ? -16.172 15.5 24.766 1 97.19 206 LEU B CA 1
ATOM 4992 C C . LEU B 1 206 ? -17.609 15.086 24.422 1 97.19 206 LEU B C 1
ATOM 4994 O O . LEU B 1 206 ? -17.812 14.328 23.469 1 97.19 206 LEU B O 1
ATOM 4998 N N . ALA B 1 207 ? -18.547 15.617 25.125 1 96.62 207 ALA B N 1
ATOM 4999 C CA . ALA B 1 207 ? -19.938 15.273 24.875 1 96.62 207 ALA B CA 1
ATOM 5000 C C . ALA B 1 207 ? -20.438 15.891 23.562 1 96.62 207 ALA B C 1
ATOM 5002 O O . ALA B 1 207 ? -21.453 15.469 23.031 1 96.62 207 ALA B O 1
ATOM 5003 N N . ASP B 1 208 ? -19.75 16.875 23.062 1 98.25 208 ASP B N 1
ATOM 5004 C CA . ASP B 1 208 ? -20.203 17.625 21.891 1 98.25 208 ASP B CA 1
ATOM 5005 C C . ASP B 1 208 ? -19.578 17.062 20.625 1 98.25 208 ASP B C 1
ATOM 5007 O O . ASP B 1 208 ? -19.891 17.531 19.516 1 98.25 208 ASP B O 1
ATOM 5011 N N . VAL B 1 209 ? -18.609 16.141 20.781 1 98.12 209 VAL B N 1
ATOM 5012 C CA . VAL B 1 209 ? -17.906 15.555 19.641 1 98.12 209 VAL B CA 1
ATOM 5013 C C . VAL B 1 209 ? -17.906 14.031 19.766 1 98.12 209 VAL B C 1
ATOM 5015 O O . VAL B 1 209 ? -17.969 13.492 20.875 1 98.12 209 VAL B O 1
ATOM 5018 N N . GLU B 1 210 ? -17.875 13.359 18.641 1 97.56 210 GLU B N 1
ATOM 5019 C CA . GLU B 1 210 ? -17.734 11.906 18.703 1 97.56 210 GLU B CA 1
ATOM 5020 C C . GLU B 1 210 ? -16.297 11.492 19.016 1 97.56 210 GLU B C 1
ATOM 5022 O O . GLU B 1 210 ? -15.352 12.117 18.531 1 97.56 210 GLU B O 1
ATOM 5027 N N . PRO B 1 211 ? -16.203 10.484 19.859 1 96.25 211 PRO B N 1
ATOM 5028 C CA . PRO B 1 211 ? -14.859 10.031 20.188 1 96.25 211 PRO B CA 1
ATOM 5029 C C . PRO B 1 211 ? -14.094 9.508 18.984 1 96.25 211 PRO B C 1
ATOM 5031 O O . PRO B 1 211 ? -12.859 9.43 19 1 96.25 211 PRO B O 1
ATOM 5034 N N . GLN B 1 212 ? -14.82 9.07 18 1 96.69 212 GLN B N 1
ATOM 5035 C CA . GLN B 1 212 ? -14.273 8.672 16.703 1 96.69 212 GLN B CA 1
ATOM 5036 C C . GLN B 1 212 ? -15.336 8.742 15.617 1 96.69 212 GLN B C 1
ATOM 5038 O O . GLN B 1 212 ? -16.531 8.781 15.914 1 96.69 212 GLN B O 1
ATOM 5043 N N . LEU B 1 213 ? -14.898 8.758 14.422 1 97.31 213 LEU B N 1
ATOM 5044 C CA . LEU B 1 213 ? -15.82 8.633 13.297 1 97.31 213 LEU B CA 1
ATOM 5045 C C . LEU B 1 213 ? -16.141 7.168 13.023 1 97.31 213 LEU B C 1
ATOM 5047 O O . LEU B 1 213 ? -15.234 6.348 12.875 1 97.31 213 LEU B O 1
ATOM 5051 N N . GLY B 1 214 ? -17.406 6.836 12.922 1 96.62 214 GLY B N 1
ATOM 5052 C CA . GLY B 1 214 ? -17.859 5.457 12.812 1 96.62 214 GLY B CA 1
ATOM 5053 C C . GLY B 1 214 ? -17.156 4.684 11.711 1 96.62 214 GLY B C 1
ATOM 5054 O O . GLY B 1 214 ? -16.625 3.598 11.953 1 96.62 214 GLY B O 1
ATOM 5055 N N . PHE B 1 215 ? -17.156 5.203 10.484 1 97.12 215 PHE B N 1
ATOM 5056 C CA . PHE B 1 215 ? -16.547 4.504 9.359 1 97.12 215 PHE B CA 1
ATOM 5057 C C . PHE B 1 215 ? -15.047 4.316 9.578 1 97.12 215 PHE B C 1
ATOM 5059 O O . PHE B 1 215 ? -14.484 3.285 9.211 1 97.12 215 PHE B O 1
ATOM 5066 N N . ALA B 1 216 ? -14.383 5.273 10.195 1 97.94 216 ALA B N 1
ATOM 5067 C CA . ALA B 1 216 ? -12.953 5.188 10.445 1 97.94 216 ALA B CA 1
ATOM 5068 C C . ALA B 1 216 ? -12.648 4.164 11.539 1 97.94 216 ALA B C 1
ATOM 5070 O O . ALA B 1 216 ? -11.695 3.389 11.422 1 97.94 216 ALA B O 1
ATOM 5071 N N . GLY B 1 217 ? -13.43 4.23 12.57 1 97.19 217 GLY B N 1
ATOM 5072 C CA . GLY B 1 217 ? -13.266 3.232 13.617 1 97.19 217 GLY B CA 1
ATOM 5073 C C . GLY B 1 217 ? -13.359 1.809 13.102 1 97.19 217 GLY B C 1
ATOM 5074 O O . GLY B 1 217 ? -12.547 0.956 13.469 1 97.19 217 GLY B O 1
ATOM 5075 N N . GLU B 1 218 ? -14.336 1.602 12.289 1 96.5 218 GLU B N 1
ATOM 5076 C CA . GLU B 1 218 ? -14.508 0.281 11.688 1 96.5 218 GLU B CA 1
ATOM 5077 C C . GLU B 1 218 ? -13.352 -0.051 10.75 1 96.5 218 GLU B C 1
ATOM 5079 O O . GLU B 1 218 ? -12.852 -1.18 10.742 1 96.5 218 GLU B O 1
ATOM 5084 N N . ALA B 1 219 ? -12.961 0.86 10 1 97.44 219 ALA B N 1
ATOM 5085 C CA . ALA B 1 219 ? -11.891 0.664 9.023 1 97.44 219 ALA B CA 1
ATOM 5086 C C . ALA B 1 219 ? -10.57 0.34 9.703 1 97.44 219 ALA B C 1
ATOM 5088 O O . ALA B 1 219 ? -9.883 -0.613 9.328 1 97.44 219 ALA B O 1
ATOM 5089 N N . PHE B 1 220 ? -10.25 1.089 10.719 1 97.81 220 PHE B N 1
ATOM 5090 C CA . PHE B 1 220 ? -8.938 0.939 11.344 1 97.81 220 PHE B CA 1
ATOM 5091 C C . PHE B 1 220 ? -8.977 -0.141 12.422 1 97.81 220 PHE B C 1
ATOM 5093 O O . PHE B 1 220 ? -7.934 -0.629 12.852 1 97.81 220 PHE B O 1
ATOM 5100 N N . GLY B 1 221 ? -10.18 -0.496 12.859 1 95.94 221 GLY B N 1
ATOM 5101 C CA . GLY B 1 221 ? -10.344 -1.579 13.812 1 95.94 221 GLY B CA 1
ATOM 5102 C C . GLY B 1 221 ? -9.82 -1.24 15.195 1 95.94 221 GLY B C 1
ATOM 5103 O O . GLY B 1 221 ? -9.469 -2.135 15.969 1 95.94 221 GLY B O 1
ATOM 5104 N N . ALA B 1 222 ? -9.625 0.024 15.461 1 95.62 222 ALA B N 1
ATOM 5105 C CA . ALA B 1 222 ? -9.109 0.509 16.734 1 95.62 222 ALA B CA 1
ATOM 5106 C C . ALA B 1 222 ? -9.594 1.925 17.031 1 95.62 222 ALA B C 1
ATOM 5108 O O . ALA B 1 222 ? -10.023 2.639 16.109 1 95.62 222 ALA B O 1
ATOM 5109 N N . ALA B 1 223 ? -9.586 2.258 18.281 1 96.56 223 ALA B N 1
ATOM 5110 C CA . ALA B 1 223 ? -9.844 3.641 18.672 1 96.56 223 ALA B CA 1
ATOM 5111 C C . ALA B 1 223 ? -8.656 4.539 18.328 1 96.56 223 ALA B C 1
ATOM 5113 O O . ALA B 1 223 ? -7.527 4.062 18.203 1 96.56 223 ALA B O 1
ATOM 5114 N N . PRO B 1 224 ? -8.914 5.82 18.172 1 97.81 224 PRO B N 1
ATOM 5115 C CA . PRO B 1 224 ? -7.789 6.723 17.922 1 97.81 224 PRO B CA 1
ATOM 5116 C C . PRO B 1 224 ? -6.809 6.766 19.094 1 97.81 224 PRO B C 1
ATOM 5118 O O . PRO B 1 224 ? -7.223 6.695 20.266 1 97.81 224 PRO B O 1
ATOM 5121 N N . ASP B 1 225 ? -5.559 6.879 18.703 1 97.19 225 ASP B N 1
ATOM 5122 C CA . ASP B 1 225 ? -4.5 7.043 19.703 1 97.19 225 ASP B CA 1
ATOM 5123 C C . ASP B 1 225 ? -4.562 8.422 20.344 1 97.19 225 ASP B C 1
ATOM 5125 O O . ASP B 1 225 ? -4.191 8.586 21.516 1 97.19 225 ASP B O 1
ATOM 5129 N N . ALA B 1 226 ? -4.93 9.375 19.562 1 97.56 226 ALA B N 1
ATOM 5130 C CA . ALA B 1 226 ? -5.008 10.742 20.047 1 97.56 226 ALA B CA 1
ATOM 5131 C C . ALA B 1 226 ? -6.133 11.508 19.359 1 97.56 226 ALA B C 1
ATOM 5133 O O . ALA B 1 226 ? -6.41 11.281 18.172 1 97.56 226 ALA B O 1
ATOM 5134 N N . VAL B 1 227 ? -6.762 12.312 20.109 1 98.25 227 VAL B N 1
ATOM 5135 C CA . VAL B 1 227 ? -7.75 13.266 19.625 1 98.25 227 VAL B CA 1
ATOM 5136 C C . VAL B 1 227 ? -7.375 14.68 20.078 1 98.25 227 VAL B C 1
ATOM 5138 O O . VAL B 1 227 ? -7.258 14.93 21.281 1 98.25 227 VAL B O 1
ATOM 5141 N N . ASN B 1 228 ? -7.195 15.586 19.109 1 98.31 228 ASN B N 1
ATOM 5142 C CA . ASN B 1 228 ? -6.695 16.922 19.453 1 98.31 228 ASN B CA 1
ATOM 5143 C C . ASN B 1 228 ? -7.664 18.016 19.016 1 98.31 228 ASN B C 1
ATOM 5145 O O . ASN B 1 228 ? -8.281 17.906 17.953 1 98.31 228 ASN B O 1
ATOM 5149 N N . LEU B 1 229 ? -7.727 18.953 19.875 1 98.38 229 LEU B N 1
ATOM 5150 C CA . LEU B 1 229 ? -8.422 20.203 19.578 1 98.38 229 LEU B CA 1
ATOM 5151 C C . LEU B 1 229 ? -7.445 21.281 19.125 1 98.38 229 LEU B C 1
ATOM 5153 O O . LEU B 1 229 ? -6.375 21.438 19.703 1 98.38 229 LEU B O 1
ATOM 5157 N N . TRP B 1 230 ? -7.797 21.953 18.031 1 98.31 230 TRP B N 1
ATOM 5158 C CA . TRP B 1 230 ? -6.996 23.031 17.453 1 98.31 230 TRP B CA 1
ATOM 5159 C C . TRP B 1 230 ? -7.793 24.328 17.406 1 98.31 230 TRP B C 1
ATOM 5161 O O . TRP B 1 230 ? -8.898 24.359 16.844 1 98.31 230 TRP B O 1
ATOM 5171 N N . ILE B 1 231 ? -7.25 25.422 17.938 1 98.19 231 ILE B N 1
ATOM 5172 C CA . ILE B 1 231 ? -7.883 26.734 17.859 1 98.19 231 ILE B CA 1
ATOM 5173 C C . ILE B 1 231 ? -6.84 27.781 17.484 1 98.19 231 ILE B C 1
ATOM 5175 O O . ILE B 1 231 ? -5.879 28 18.234 1 98.19 231 ILE B O 1
ATOM 5179 N N . GLY B 1 232 ? -6.996 28.344 16.391 1 97.62 232 GLY B N 1
ATOM 5180 C CA . GLY B 1 232 ? -6.133 29.422 15.914 1 97.62 232 GLY B CA 1
ATOM 5181 C C . GLY B 1 232 ? -6.84 30.359 14.961 1 97.62 232 GLY B C 1
ATOM 5182 O O . GLY B 1 232 ? -8.07 30.406 14.914 1 97.62 232 GLY B O 1
ATOM 5183 N N . ASP B 1 233 ? -6.082 31.266 14.344 1 95.06 233 ASP B N 1
ATOM 5184 C CA . ASP B 1 233 ? -6.613 32.188 13.328 1 95.06 233 ASP B CA 1
ATOM 5185 C C . ASP B 1 233 ? -5.688 32.25 12.117 1 95.06 233 ASP B C 1
ATOM 5187 O O . ASP B 1 233 ? -4.82 31.391 11.938 1 95.06 233 ASP B O 1
ATOM 5191 N N . ALA B 1 234 ? -5.973 33.125 11.219 1 95 234 ALA B N 1
ATOM 5192 C CA . ALA B 1 234 ? -5.332 33.188 9.906 1 95 234 ALA B CA 1
ATOM 5193 C C . ALA B 1 234 ? -3.826 33.375 10.031 1 95 234 ALA B C 1
ATOM 5195 O O . ALA B 1 234 ? -3.074 33.094 9.094 1 95 234 ALA B O 1
ATOM 5196 N N . ARG B 1 235 ? -3.328 33.812 11.156 1 94.81 235 ARG B N 1
ATOM 5197 C CA . ARG B 1 235 ? -1.905 34.094 11.336 1 94.81 235 ARG B CA 1
ATOM 5198 C C . ARG B 1 235 ? -1.128 32.812 11.555 1 94.81 235 ARG B C 1
ATOM 5200 O O . ARG B 1 235 ? 0.07 32.75 11.273 1 94.81 235 ARG B O 1
ATOM 5207 N N . SER B 1 236 ? -1.751 31.797 12.102 1 95.69 236 SER B N 1
ATOM 5208 C CA . SER B 1 236 ? -1.068 30.562 12.469 1 95.69 236 SER B CA 1
ATOM 5209 C C . SER B 1 236 ? -0.953 29.625 11.281 1 95.69 236 SER B C 1
ATOM 5211 O O . SER B 1 236 ? -1.95 29.312 10.617 1 95.69 236 SER B O 1
ATOM 5213 N N . GLU B 1 237 ? 0.211 29.219 10.977 1 95.81 237 GLU B N 1
ATOM 5214 C CA . GLU B 1 237 ? 0.504 28.219 9.953 1 95.81 237 GLU B CA 1
ATOM 5215 C C . GLU B 1 237 ? 1.463 27.156 10.477 1 95.81 237 GLU B C 1
ATOM 5217 O O . GLU B 1 237 ? 2.215 27.406 11.422 1 95.81 237 GLU B O 1
ATOM 5222 N N . THR B 1 238 ? 1.335 26 9.977 1 96.31 238 THR B N 1
ATOM 5223 C CA . THR B 1 238 ? 2.303 24.938 10.242 1 96.31 238 THR B CA 1
ATOM 5224 C C . THR B 1 238 ? 3.047 24.547 8.969 1 96.31 238 THR B C 1
ATOM 5226 O O . THR B 1 238 ? 2.424 24.234 7.957 1 96.31 238 THR B O 1
ATOM 5229 N N . THR B 1 239 ? 4.371 24.609 9.039 1 97.62 239 THR B N 1
ATOM 5230 C CA . THR B 1 239 ? 5.191 24.406 7.852 1 97.62 239 THR B CA 1
ATOM 5231 C C . THR B 1 239 ? 5.238 22.922 7.48 1 97.62 239 THR B C 1
ATOM 5233 O O . THR B 1 239 ? 4.711 22.078 8.203 1 97.62 239 THR B O 1
ATOM 5236 N N . PHE B 1 240 ? 5.82 22.594 6.316 1 98.19 240 PHE B N 1
ATOM 5237 C CA . PHE B 1 240 ? 5.809 21.25 5.766 1 98.19 240 PHE B CA 1
ATOM 5238 C C . PHE B 1 240 ? 6.387 20.25 6.766 1 98.19 240 PHE B C 1
ATOM 5240 O O . PHE B 1 240 ? 7.492 20.438 7.273 1 98.19 240 PHE B O 1
ATOM 5247 N N . HIS B 1 241 ? 5.688 19.188 6.992 1 97.69 241 HIS B N 1
ATOM 5248 C CA . HIS B 1 241 ? 6.117 18.062 7.801 1 97.69 241 HIS B CA 1
ATOM 5249 C C . HIS B 1 241 ? 5.297 16.812 7.484 1 97.69 241 HIS B C 1
ATOM 5251 O O . HIS B 1 241 ? 4.406 16.859 6.633 1 97.69 241 HIS B O 1
ATOM 5257 N N . LYS B 1 242 ? 5.688 15.734 8.023 1 97.38 242 LYS B N 1
ATOM 5258 C CA . LYS B 1 242 ? 4.934 14.492 7.914 1 97.38 242 LYS B CA 1
ATOM 5259 C C . LYS B 1 242 ? 4.684 13.883 9.289 1 97.38 242 LYS B C 1
ATOM 5261 O O . LYS B 1 242 ? 5.438 14.133 10.234 1 97.38 242 LYS B O 1
ATOM 5266 N N . ASP B 1 243 ? 3.582 13.211 9.391 1 96.06 243 ASP B N 1
ATOM 5267 C CA . ASP B 1 243 ? 3.236 12.516 10.633 1 96.06 243 ASP B CA 1
ATOM 5268 C C . ASP B 1 243 ? 3.195 11.008 10.414 1 96.06 243 ASP B C 1
ATOM 5270 O O . ASP B 1 243 ? 2.879 10.539 9.32 1 96.06 243 ASP B O 1
ATOM 5274 N N . HIS B 1 244 ? 3.463 10.258 11.492 1 96.38 244 HIS B N 1
ATOM 5275 C CA . HIS B 1 244 ? 3.412 8.805 11.453 1 96.38 244 HIS B CA 1
ATOM 5276 C C . HIS B 1 244 ? 2.078 8.281 11.984 1 96.38 244 HIS B C 1
ATOM 5278 O O . HIS B 1 244 ? 2.043 7.344 12.773 1 96.38 244 HIS B O 1
ATOM 5284 N N . TYR B 1 245 ? 0.979 8.953 11.555 1 97.69 245 TYR B N 1
ATOM 5285 C CA . TYR B 1 245 ? -0.382 8.594 11.93 1 97.69 245 TYR B CA 1
ATOM 5286 C C . TYR B 1 245 ? -1.324 8.695 10.734 1 97.69 245 TYR B C 1
ATOM 5288 O O . TYR B 1 245 ? -1.137 9.555 9.867 1 97.69 245 TYR B O 1
ATOM 5296 N N . GLU B 1 246 ? -2.268 7.77 10.766 1 98.56 246 GLU B N 1
ATOM 5297 C CA . GLU B 1 246 ? -3.455 8.039 9.953 1 98.56 246 GLU B CA 1
ATOM 5298 C C . GLU B 1 246 ? -4.297 9.156 10.562 1 98.56 246 GLU B C 1
ATOM 5300 O O . GLU B 1 246 ? -4.707 9.062 11.727 1 98.56 246 GLU B O 1
ATOM 5305 N N . ASN B 1 247 ? -4.527 10.211 9.766 1 98.81 247 ASN B N 1
ATOM 5306 C CA . ASN B 1 247 ? -5.121 11.422 10.32 1 98.81 247 ASN B CA 1
ATOM 5307 C C . ASN B 1 247 ? -6.488 11.711 9.703 1 98.81 247 ASN B C 1
ATOM 5309 O O . ASN B 1 247 ? -6.625 11.758 8.477 1 98.81 247 ASN B O 1
ATOM 5313 N N . LEU B 1 248 ? -7.508 11.805 10.5 1 98.94 248 LEU B N 1
ATOM 5314 C CA . LEU B 1 248 ? -8.789 12.383 10.109 1 98.94 248 LEU B CA 1
ATOM 5315 C C . LEU B 1 248 ? -8.969 13.766 10.727 1 98.94 248 LEU B C 1
ATOM 5317 O O . LEU B 1 248 ? -9.148 13.891 11.938 1 98.94 248 LEU B O 1
ATOM 5321 N N . TYR B 1 249 ? -8.945 14.766 9.852 1 98.88 249 TYR B N 1
ATOM 5322 C CA . TYR B 1 249 ? -8.914 16.156 10.289 1 98.88 249 TYR B CA 1
ATOM 5323 C C . TYR B 1 249 ? -10.25 16.844 10.023 1 98.88 249 TYR B C 1
ATOM 5325 O O . TYR B 1 249 ? -10.562 17.172 8.875 1 98.88 249 TYR B O 1
ATOM 5333 N N . ALA B 1 250 ? -10.961 17.156 11.086 1 98.88 250 ALA B N 1
ATOM 5334 C CA . ALA B 1 250 ? -12.297 17.734 11 1 98.88 250 ALA B CA 1
ATOM 5335 C C . ALA B 1 250 ? -12.266 19.234 11.305 1 98.88 250 ALA B C 1
ATOM 5337 O O . ALA B 1 250 ? -11.68 19.656 12.305 1 98.88 250 ALA B O 1
ATOM 5338 N N . VAL B 1 251 ? -12.945 20.016 10.492 1 98.88 251 VAL B N 1
ATOM 5339 C CA . VAL B 1 251 ? -13.008 21.453 10.742 1 98.88 251 VAL B CA 1
ATOM 5340 C C . VAL B 1 251 ? -14.406 21.828 11.219 1 98.88 251 VAL B C 1
ATOM 5342 O O . VAL B 1 251 ? -15.398 21.484 10.57 1 98.88 251 VAL B O 1
ATOM 5345 N N . LEU B 1 252 ? -14.484 22.531 12.305 1 98.62 252 LEU B N 1
ATOM 5346 C CA . LEU B 1 252 ? -15.758 22.953 12.875 1 98.62 252 LEU B CA 1
ATOM 5347 C C . LEU B 1 252 ? -16.078 24.391 12.523 1 98.62 252 LEU B C 1
ATOM 5349 O O . LEU B 1 252 ? -17.234 24.734 12.266 1 98.62 252 LEU B O 1
ATOM 5353 N N . ARG B 1 253 ? -15.078 25.266 12.586 1 98.12 253 ARG B N 1
ATOM 5354 C CA . ARG B 1 253 ? -15.18 26.688 12.25 1 98.12 253 ARG B CA 1
ATOM 5355 C C . ARG B 1 253 ? -13.984 27.125 11.414 1 98.12 253 ARG B C 1
ATOM 5357 O O . ARG B 1 253 ? -12.867 26.641 11.609 1 98.12 253 ARG B O 1
ATOM 5364 N N . GLY B 1 254 ? -14.297 28.125 10.555 1 98.38 254 GLY B N 1
ATOM 5365 C CA . GLY B 1 254 ? -13.219 28.578 9.68 1 98.38 254 GLY B CA 1
ATOM 5366 C C . GLY B 1 254 ? -12.883 27.562 8.594 1 98.38 254 GLY B C 1
ATOM 5367 O O . GLY B 1 254 ? -13.758 26.828 8.133 1 98.38 254 GLY B O 1
ATOM 5368 N N . ARG B 1 255 ? -11.594 27.703 8.125 1 98.56 255 ARG B N 1
ATOM 5369 C CA . ARG B 1 255 ? -11.125 26.828 7.055 1 98.56 255 ARG B CA 1
ATOM 5370 C C . ARG B 1 255 ? -9.648 26.5 7.227 1 98.56 255 ARG B C 1
ATOM 5372 O O . ARG B 1 255 ? -8.867 27.344 7.656 1 98.56 255 ARG B O 1
ATOM 5379 N N . LYS B 1 256 ? -9.336 25.281 6.973 1 98.81 256 LYS B N 1
ATOM 5380 C CA . LYS B 1 256 ? -7.941 24.859 6.844 1 98.81 256 LYS B CA 1
ATOM 5381 C C . LYS B 1 256 ? -7.57 24.625 5.383 1 98.81 256 LYS B C 1
ATOM 5383 O O . LYS B 1 256 ? -8.367 24.062 4.621 1 98.81 256 LYS B O 1
ATOM 5388 N N . VAL B 1 257 ? -6.445 25.109 5 1 98.69 257 VAL B N 1
ATOM 5389 C CA . VAL B 1 257 ? -5.922 24.875 3.66 1 98.69 257 VAL B CA 1
ATOM 5390 C C . VAL B 1 257 ? -4.664 24.016 3.738 1 98.69 257 VAL B C 1
ATOM 5392 O O . VAL B 1 257 ? -3.66 24.422 4.328 1 98.69 257 VAL B O 1
ATOM 5395 N N . PHE B 1 258 ? -4.738 22.844 3.092 1 98.88 258 PHE B N 1
ATOM 5396 C CA . PHE B 1 258 ? -3.621 21.906 3.088 1 98.88 258 PHE B CA 1
ATOM 5397 C C . PHE B 1 258 ? -2.92 21.906 1.734 1 98.88 258 PHE B C 1
ATOM 5399 O O . PHE B 1 258 ? -3.574 21.969 0.691 1 98.88 258 PHE B O 1
ATOM 5406 N N . HIS B 1 259 ? -1.604 21.906 1.785 1 98.81 259 HIS B N 1
ATOM 5407 C CA . HIS B 1 259 ? -0.757 21.562 0.645 1 98.81 259 HIS B CA 1
ATOM 5408 C C . HIS B 1 259 ? -0.072 20.219 0.842 1 98.81 259 HIS B C 1
ATOM 5410 O O . HIS B 1 259 ? 0.675 20.031 1.806 1 98.81 259 HIS B O 1
ATOM 5416 N N . LEU B 1 260 ? -0.309 19.312 -0.076 1 98.88 260 LEU B N 1
ATOM 5417 C CA . LEU B 1 260 ? 0.029 17.922 0.175 1 98.88 260 LEU B CA 1
ATOM 5418 C C . LEU B 1 260 ? 0.979 17.391 -0.895 1 98.88 260 LEU B C 1
ATOM 5420 O O . LEU B 1 260 ? 0.828 17.703 -2.076 1 98.88 260 LEU B O 1
ATOM 5424 N N . LEU B 1 261 ? 1.957 16.641 -0.528 1 98.75 261 LEU B N 1
ATOM 5425 C CA . LEU B 1 261 ? 2.795 15.82 -1.4 1 98.75 261 LEU B CA 1
ATOM 5426 C C . LEU B 1 261 ? 2.934 14.406 -0.851 1 98.75 261 LEU B C 1
ATOM 5428 O O . LEU B 1 261 ? 3.02 14.211 0.364 1 98.75 261 LEU B O 1
ATOM 5432 N N . PRO B 1 262 ? 2.971 13.398 -1.699 1 98.31 262 PRO B N 1
ATOM 5433 C CA . PRO B 1 262 ? 3.072 12.016 -1.214 1 98.31 262 PRO B CA 1
ATOM 5434 C C . PRO B 1 262 ? 4.406 11.734 -0.532 1 98.31 262 PRO B C 1
ATOM 5436 O O . PRO B 1 262 ? 5.379 12.469 -0.73 1 98.31 262 PRO B O 1
ATOM 5439 N N . PRO B 1 263 ? 4.445 10.633 0.257 1 97.75 263 PRO B N 1
ATOM 5440 C CA . PRO B 1 263 ? 5.668 10.25 0.969 1 97.75 263 PRO B CA 1
ATOM 5441 C C . PRO B 1 263 ? 6.871 10.094 0.039 1 97.75 263 PRO B C 1
ATOM 5443 O O . PRO B 1 263 ? 8 10.398 0.43 1 97.75 263 PRO B O 1
ATOM 5446 N N . THR B 1 264 ? 6.625 9.727 -1.171 1 97.5 264 THR B N 1
ATOM 5447 C C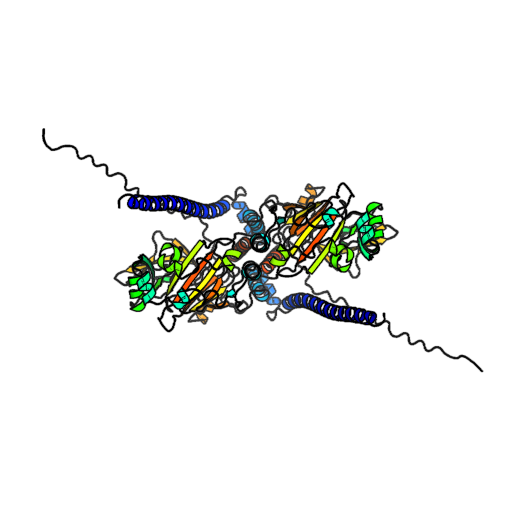A . THR B 1 264 ? 7.699 9.406 -2.102 1 97.5 264 THR B CA 1
ATOM 5448 C C . THR B 1 264 ? 8.367 10.672 -2.621 1 97.5 264 THR B C 1
ATOM 5450 O O . THR B 1 264 ? 9.422 10.609 -3.252 1 97.5 264 THR B O 1
ATOM 5453 N N . ASP B 1 265 ? 7.832 11.812 -2.285 1 98.12 265 ASP B N 1
ATOM 5454 C CA . ASP B 1 265 ? 8.391 13.078 -2.748 1 98.12 265 ASP B CA 1
ATOM 5455 C C . ASP B 1 265 ? 9.43 13.617 -1.761 1 98.12 265 ASP B C 1
ATOM 5457 O O . ASP B 1 265 ? 9.859 14.766 -1.872 1 98.12 265 ASP B O 1
ATOM 5461 N N . VAL B 1 266 ? 9.898 12.812 -0.925 1 97.81 266 VAL B N 1
ATOM 5462 C CA . VAL B 1 266 ? 10.852 13.211 0.101 1 97.81 266 VAL B CA 1
ATOM 5463 C C . VAL B 1 266 ? 12.078 13.852 -0.553 1 97.81 266 VAL B C 1
ATOM 5465 O O . VAL B 1 266 ? 12.648 14.805 -0.017 1 97.81 266 VAL B O 1
ATOM 5468 N N . TYR B 1 267 ? 12.508 13.477 -1.717 1 97.38 267 TYR B N 1
ATOM 5469 C CA . TYR B 1 267 ? 13.734 13.906 -2.381 1 97.38 267 TYR B CA 1
ATOM 5470 C C . TYR B 1 267 ? 13.633 15.359 -2.816 1 97.38 267 TYR B C 1
ATOM 5472 O O . TYR B 1 267 ? 14.656 16.016 -3.062 1 97.38 267 TYR B O 1
ATOM 5480 N N . ARG B 1 268 ? 12.516 15.875 -2.877 1 98.38 268 ARG B N 1
ATOM 5481 C CA . ARG B 1 268 ? 12.375 17.219 -3.426 1 98.38 268 ARG B CA 1
ATOM 5482 C C . ARG B 1 268 ? 11.922 18.203 -2.35 1 98.38 268 ARG B C 1
ATOM 5484 O O . ARG B 1 268 ? 11.602 19.359 -2.65 1 98.38 268 ARG B O 1
ATOM 5491 N N . MET B 1 269 ? 11.945 17.734 -1.108 1 98.25 269 MET B N 1
ATOM 5492 C CA . MET B 1 269 ? 11.484 18.578 -0.003 1 98.25 269 MET B CA 1
ATOM 5493 C C . MET B 1 269 ? 12.594 19.484 0.5 1 98.25 269 MET B C 1
ATOM 5495 O O . MET B 1 269 ? 12.359 20.359 1.325 1 98.25 269 MET B O 1
ATOM 5499 N N . HIS B 1 270 ? 13.781 19.312 -0 1 97.69 270 HIS B N 1
ATOM 5500 C CA . HIS B 1 270 ? 14.953 20.094 0.391 1 97.69 270 HIS B CA 1
ATOM 5501 C C . HIS B 1 270 ? 15.141 20.078 1.904 1 97.69 270 HIS B C 1
ATOM 5503 O O . HIS B 1 270 ? 15.305 21.141 2.518 1 97.69 270 HIS B O 1
ATOM 5509 N N . LEU B 1 271 ? 15.156 18.844 2.408 1 97.19 271 LEU B N 1
ATOM 5510 C CA . LEU B 1 271 ? 15.344 18.703 3.846 1 97.19 271 LEU B CA 1
ATOM 5511 C C . LEU B 1 271 ? 16.75 19.125 4.258 1 97.19 271 LEU B C 1
ATOM 5513 O O . LEU B 1 271 ? 17.719 18.844 3.545 1 97.19 271 LEU B O 1
ATOM 5517 N N . GLY B 1 272 ? 16.828 19.844 5.395 1 95.44 272 GLY B N 1
ATOM 5518 C CA . GLY B 1 272 ? 18.078 20.25 6.004 1 95.44 272 GLY B CA 1
ATOM 5519 C C . GLY B 1 272 ? 18.109 20.016 7.504 1 95.44 272 GLY B C 1
ATOM 5520 O O . GLY B 1 272 ? 17.062 19.859 8.133 1 95.44 272 GLY B O 1
ATOM 5521 N N . LEU B 1 273 ? 19.328 19.859 7.98 1 94.5 273 LEU B N 1
ATOM 5522 C CA . LEU B 1 273 ? 19.531 19.812 9.43 1 94.5 273 LEU B CA 1
ATOM 5523 C C . LEU B 1 273 ? 19.656 21.219 10.008 1 94.5 273 LEU B C 1
ATOM 5525 O O . LEU B 1 273 ? 20.531 21.984 9.602 1 94.5 273 LEU B O 1
ATOM 5529 N N . TYR B 1 274 ? 18.812 21.516 10.953 1 95.25 274 TYR B N 1
ATOM 5530 C CA . TYR B 1 274 ? 18.781 22.859 11.523 1 95.25 274 TYR B CA 1
ATOM 5531 C C . TYR B 1 274 ? 18.953 22.812 13.039 1 95.25 274 TYR B C 1
ATOM 5533 O O . TYR B 1 274 ? 18.359 21.969 13.711 1 95.25 274 TYR B O 1
ATOM 5541 N N . PRO B 1 275 ? 19.75 23.734 13.547 1 95.38 275 PRO B N 1
ATOM 5542 C CA . PRO B 1 275 ? 19.766 23.859 15.008 1 95.38 275 PRO B CA 1
ATOM 5543 C C . PRO B 1 275 ? 18.391 24.219 15.578 1 95.38 275 PRO B C 1
ATOM 5545 O O . PRO B 1 275 ? 17.656 25 14.977 1 95.38 275 PRO B O 1
ATOM 5548 N N . THR B 1 276 ? 18.172 23.672 16.766 1 96.19 276 THR B N 1
ATOM 5549 C CA . THR B 1 276 ? 16.844 23.859 17.359 1 96.19 276 THR B CA 1
ATOM 5550 C C . THR B 1 276 ? 16.844 25.078 18.281 1 96.19 276 THR B C 1
ATOM 5552 O O . THR B 1 276 ? 17.734 25.234 19.125 1 96.19 276 THR B O 1
ATOM 5555 N N . ALA B 1 277 ? 15.914 25.922 18.078 1 96.38 277 ALA B N 1
ATOM 5556 C CA . ALA B 1 277 ? 15.648 27.062 18.953 1 96.38 277 ALA B CA 1
ATOM 5557 C C . ALA B 1 277 ? 14.203 27.047 19.453 1 96.38 277 ALA B C 1
ATOM 5559 O O . ALA B 1 277 ? 13.359 26.328 18.906 1 96.38 277 ALA B O 1
ATOM 5560 N N . GLN B 1 278 ? 13.984 27.734 20.484 1 96.31 278 GLN B N 1
ATOM 5561 C CA . GLN B 1 278 ? 12.633 27.875 21.031 1 96.31 278 GLN B CA 1
ATOM 5562 C C . GLN B 1 278 ? 12.336 29.328 21.391 1 96.31 278 GLN B C 1
ATOM 5564 O O . GLN B 1 278 ? 13.203 30.031 21.938 1 96.31 278 GLN B O 1
ATOM 5569 N N . TYR B 1 279 ? 11.203 29.781 20.969 1 96.62 279 TYR B N 1
ATOM 5570 C CA . TYR B 1 279 ? 10.805 31.109 21.391 1 96.62 279 TYR B CA 1
ATOM 5571 C C . TYR B 1 279 ? 10.633 31.172 22.906 1 96.62 279 TYR B C 1
ATOM 5573 O O . TYR B 1 279 ? 10.062 30.266 23.516 1 96.62 279 TYR B O 1
ATOM 5581 N N . GLN B 1 280 ? 11.148 32.219 23.469 1 95.5 280 GLN B N 1
ATOM 5582 C CA . GLN B 1 280 ? 11.031 32.5 24.891 1 95.5 280 GLN B CA 1
ATOM 5583 C C . GLN B 1 280 ? 10.719 34 25.141 1 95.5 280 GLN B C 1
ATOM 5585 O O . GLN B 1 280 ? 10.961 34.812 24.266 1 95.5 280 GLN B O 1
ATOM 5590 N N . GLN B 1 281 ? 10.109 34.156 26.234 1 93 281 GLN B N 1
ATOM 5591 C CA . GLN B 1 281 ? 9.867 35.562 26.609 1 93 281 GLN B CA 1
ATOM 5592 C C . GLN B 1 281 ? 11.133 36.219 27.141 1 93 281 GLN B C 1
ATOM 5594 O O . GLN B 1 281 ? 11.641 35.844 28.203 1 93 281 GLN B O 1
ATOM 5599 N N . VAL B 1 282 ? 11.648 37.094 26.375 1 89.88 282 VAL B N 1
ATOM 5600 C CA . VAL B 1 282 ? 12.82 37.875 26.766 1 89.88 282 VAL B CA 1
ATOM 5601 C C . VAL B 1 282 ? 12.484 39.375 26.734 1 89.88 282 VAL B C 1
ATOM 5603 O O . VAL B 1 282 ? 12.164 39.906 25.672 1 89.88 282 VAL B O 1
ATOM 5606 N N . ASP B 1 283 ? 12.586 40.031 27.859 1 90.25 283 ASP B N 1
ATOM 5607 C CA . ASP B 1 283 ? 12.289 41.438 27.984 1 90.25 283 ASP B CA 1
ATOM 5608 C C . ASP B 1 283 ? 10.906 41.781 27.438 1 90.25 283 ASP B C 1
ATOM 5610 O O . ASP B 1 283 ? 10.75 42.75 26.672 1 90.25 283 ASP B O 1
ATOM 5614 N N . GLY B 1 284 ? 10.023 40.844 27.609 1 88.81 284 GLY B N 1
ATOM 5615 C CA . GLY B 1 284 ? 8.633 41.094 27.25 1 88.81 284 GLY B CA 1
ATOM 5616 C C . GLY B 1 284 ? 8.312 40.719 25.812 1 88.81 284 GLY B C 1
ATOM 5617 O O . GLY B 1 284 ? 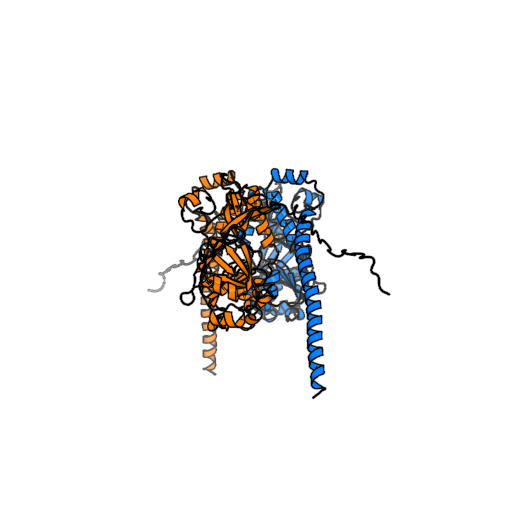7.164 40.844 25.375 1 88.81 284 GLY B O 1
ATOM 5618 N N . GLU B 1 285 ? 9.312 40.312 25.125 1 93.12 285 GLU B N 1
ATOM 5619 C CA . GLU B 1 285 ? 9.117 39.969 23.719 1 93.12 285 GLU B CA 1
ATOM 5620 C C . GLU B 1 285 ? 9.477 38.5 23.469 1 93.12 285 GLU B C 1
ATOM 5622 O O . GLU B 1 285 ? 10.312 37.938 24.172 1 93.12 285 GLU B O 1
ATOM 5627 N N . LEU B 1 286 ? 8.812 37.938 22.547 1 95.62 286 LEU B N 1
ATOM 5628 C CA . LEU B 1 286 ? 9.156 36.562 22.156 1 95.62 286 LEU B CA 1
ATOM 5629 C C . LEU B 1 286 ? 10.367 36.562 21.219 1 95.62 286 LEU B C 1
ATOM 5631 O O . LEU B 1 286 ? 10.328 37.156 20.141 1 95.62 286 LEU B O 1
ATOM 5635 N N . GLN B 1 287 ? 11.406 35.906 21.703 1 93.5 287 GLN B N 1
ATOM 5636 C CA . GLN B 1 287 ? 12.633 35.812 20.922 1 93.5 287 GLN B CA 1
ATOM 5637 C C . GLN B 1 287 ? 13.109 34.344 20.859 1 93.5 287 GLN B C 1
ATOM 5639 O O . GLN B 1 287 ? 13 33.625 21.844 1 93.5 287 GLN B O 1
ATOM 5644 N N . PRO B 1 288 ? 13.586 34 19.656 1 95 288 PRO B N 1
ATOM 5645 C CA . PRO B 1 288 ? 14.117 32.625 19.562 1 95 288 PRO B CA 1
ATOM 5646 C C . PRO B 1 288 ? 15.453 32.469 20.297 1 95 288 PRO B C 1
ATOM 5648 O O . PRO B 1 288 ? 16.344 33.281 20.141 1 95 288 PRO B O 1
ATOM 5651 N N . VAL B 1 289 ? 15.516 31.453 21.094 1 93.56 289 VAL B N 1
ATOM 5652 C CA . VAL B 1 289 ? 16.734 31.125 21.844 1 93.56 289 VAL B CA 1
ATOM 5653 C C . VAL B 1 289 ? 17.188 29.703 21.5 1 93.56 289 VAL B C 1
ATOM 5655 O O . VAL B 1 289 ? 16.391 28.766 21.562 1 93.56 289 VAL B O 1
ATOM 5658 N N . LEU B 1 290 ? 18.406 29.594 21.203 1 94 290 LEU B N 1
ATOM 5659 C CA . LEU B 1 290 ? 18.953 28.281 20.906 1 94 290 LEU B CA 1
ATOM 5660 C C . LEU B 1 290 ? 18.812 27.344 22.094 1 94 290 LEU B C 1
ATOM 5662 O O . LEU B 1 290 ? 19.078 27.734 23.234 1 94 290 LEU B O 1
ATOM 5666 N N . GLN B 1 291 ? 18.422 26.156 21.734 1 92.81 291 GLN B N 1
ATOM 5667 C CA . GLN B 1 291 ? 18.281 25.172 22.812 1 92.81 291 GLN B CA 1
ATOM 5668 C C . GLN B 1 291 ? 19.641 24.719 23.328 1 92.81 291 GLN B C 1
ATOM 5670 O O . GLN B 1 291 ? 20.594 24.609 22.562 1 92.81 291 GLN B O 1
ATOM 5675 N N . GLN B 1 292 ? 19.656 24.406 24.734 1 90.94 292 GLN B N 1
ATOM 5676 C CA . GLN B 1 292 ? 20.797 23.812 25.406 1 90.94 292 GLN B CA 1
ATOM 5677 C C . GLN B 1 292 ? 20.406 22.531 26.125 1 90.94 292 GLN B C 1
ATOM 5679 O O . GLN B 1 292 ? 19.469 22.516 26.922 1 90.94 292 GLN B O 1
ATOM 5684 N N . PRO B 1 293 ? 21.156 21.453 25.953 1 93.75 293 PRO B N 1
ATOM 5685 C CA . PRO B 1 293 ? 22.266 21.281 25 1 93.75 293 PRO B CA 1
ATOM 5686 C C . PRO B 1 293 ? 21.828 21.422 23.547 1 93.75 293 PRO B C 1
ATOM 5688 O O . PRO B 1 293 ? 20.641 21.266 23.25 1 93.75 293 PRO B O 1
ATOM 5691 N N . PRO B 1 294 ? 22.75 21.734 22.734 1 91.56 294 PRO B N 1
ATOM 5692 C CA . PRO B 1 294 ? 22.422 21.922 21.312 1 91.56 294 PRO B CA 1
ATOM 5693 C C . PRO B 1 294 ? 21.844 20.656 20.688 1 91.56 294 PRO B C 1
ATOM 5695 O O . PRO B 1 294 ? 22.266 19.547 21.016 1 91.56 294 PRO B O 1
ATOM 5698 N N . SER B 1 295 ? 20.844 20.875 19.828 1 93.5 295 SER B N 1
ATOM 5699 C CA . SER B 1 295 ? 20.234 19.797 19.047 1 93.5 295 SER B CA 1
ATOM 5700 C C . SER B 1 295 ? 19.891 20.266 17.641 1 93.5 295 SER B C 1
ATOM 5702 O O . SER B 1 295 ? 19.906 21.453 17.359 1 93.5 295 SER B O 1
ATOM 5704 N N . GLN B 1 296 ? 19.75 19.281 16.766 1 93.19 296 GLN B N 1
ATOM 5705 C CA . GLN B 1 296 ? 19.359 19.562 15.398 1 93.19 296 GLN B CA 1
ATOM 5706 C C . GLN B 1 296 ? 18.141 18.75 14.992 1 93.19 296 GLN B C 1
ATOM 5708 O O . GLN B 1 296 ? 17.891 17.672 15.523 1 93.19 296 GLN B O 1
ATOM 5713 N N . VAL B 1 297 ? 17.422 19.328 14.062 1 93.75 297 VAL B N 1
ATOM 5714 C CA . VAL B 1 297 ? 16.234 18.656 13.547 1 93.75 297 VAL B CA 1
ATOM 5715 C C . VAL B 1 297 ? 16.219 18.703 12.023 1 93.75 297 VAL B C 1
ATOM 5717 O O . VAL B 1 297 ? 16.594 19.719 11.438 1 93.75 297 VAL B O 1
ATOM 5720 N N . LEU B 1 298 ? 15.906 17.578 11.422 1 93.81 298 LEU B N 1
ATOM 5721 C CA . LEU B 1 298 ? 15.672 17.531 9.977 1 93.81 298 LEU B CA 1
ATOM 5722 C C . LEU B 1 298 ? 14.32 18.141 9.625 1 93.81 298 LEU B C 1
ATOM 5724 O O . LEU B 1 298 ? 13.281 17.672 10.109 1 93.81 298 LEU B O 1
ATOM 5728 N N . TRP B 1 299 ? 14.336 19.234 8.773 1 96.69 299 TRP B N 1
ATOM 5729 C CA . TRP B 1 299 ? 13.078 19.922 8.508 1 96.69 299 TRP B CA 1
ATOM 5730 C C . TRP B 1 299 ? 13.055 20.484 7.09 1 96.69 299 TRP B C 1
ATOM 5732 O O . TRP B 1 299 ? 14.102 20.688 6.477 1 96.69 299 TRP B O 1
ATOM 5742 N N . CYS B 1 300 ? 11.852 20.656 6.594 1 97.44 300 CYS B N 1
ATOM 5743 C CA . CYS B 1 300 ? 11.641 21.234 5.273 1 97.44 300 CYS B CA 1
ATOM 5744 C C . CYS B 1 300 ? 11.5 22.75 5.359 1 97.44 300 CYS B C 1
ATOM 5746 O O . CYS B 1 300 ? 10.602 23.25 6.027 1 97.44 300 CYS B O 1
ATOM 5748 N N . PRO B 1 301 ? 12.312 23.5 4.664 1 96.62 301 PRO B N 1
ATOM 5749 C CA . PRO B 1 301 ? 12.25 24.969 4.727 1 96.62 301 PRO B CA 1
ATOM 5750 C C . PRO B 1 301 ? 11.352 25.562 3.645 1 96.62 301 PRO B C 1
ATOM 5752 O O . PRO B 1 301 ? 11.211 26.781 3.566 1 96.62 301 PRO B O 1
ATOM 5755 N N . VAL B 1 302 ? 10.727 24.766 2.869 1 97.5 302 VAL B N 1
ATOM 5756 C CA . VAL B 1 302 ? 10.047 25.219 1.661 1 97.5 302 VAL B CA 1
ATOM 5757 C C . VAL B 1 302 ? 8.656 25.75 2.016 1 97.5 302 VAL B C 1
ATOM 5759 O O . VAL B 1 302 ? 7.953 25.156 2.834 1 97.5 302 VAL B O 1
ATOM 5762 N N . HIS B 1 303 ? 8.32 26.859 1.459 1 97.06 303 HIS B N 1
ATOM 5763 C CA . HIS B 1 303 ? 6.957 27.375 1.46 1 97.06 303 HIS B CA 1
ATOM 5764 C C . HIS B 1 303 ? 6.246 27.047 0.148 1 97.06 303 HIS B C 1
ATOM 5766 O O . HIS B 1 303 ? 6.797 27.281 -0.932 1 97.06 303 HIS B O 1
ATOM 5772 N N . PRO B 1 304 ? 5.059 26.562 0.242 1 96.94 304 PRO B N 1
ATOM 5773 C CA . PRO B 1 304 ? 4.395 26.156 -0.998 1 96.94 304 PRO B CA 1
ATOM 5774 C C . PRO B 1 304 ? 4.023 27.344 -1.884 1 96.94 304 PRO B C 1
ATOM 5776 O O . PRO B 1 304 ? 3.9 27.188 -3.102 1 96.94 304 PRO B O 1
ATOM 5779 N N . GLN B 1 305 ? 3.768 28.438 -1.264 1 95.56 305 GLN B N 1
ATOM 5780 C CA . GLN B 1 305 ? 3.445 29.688 -1.953 1 95.56 305 GLN B CA 1
ATOM 5781 C C . GLN B 1 305 ? 4.324 30.828 -1.459 1 95.56 305 GLN B C 1
ATOM 5783 O O . GLN B 1 305 ? 3.832 31.766 -0.835 1 95.56 305 GLN B O 1
ATOM 5788 N N . PRO B 1 306 ? 5.527 30.797 -1.938 1 95.38 306 PRO B N 1
ATOM 5789 C CA . PRO B 1 306 ? 6.457 31.812 -1.427 1 95.38 306 PRO B CA 1
ATOM 5790 C C . PRO B 1 306 ? 6.148 33.219 -1.947 1 95.38 306 PRO B C 1
ATOM 5792 O O . PRO B 1 306 ? 5.727 33.375 -3.096 1 95.38 306 PRO B O 1
ATOM 5795 N N . PRO B 1 307 ? 6.41 34.188 -1.113 1 92.69 307 PRO B N 1
ATOM 5796 C CA . PRO B 1 307 ? 6.207 35.562 -1.57 1 92.69 307 PRO B CA 1
ATOM 5797 C C . PRO B 1 307 ? 7.098 35.938 -2.756 1 92.69 307 PRO B C 1
ATOM 5799 O O . PRO B 1 307 ? 6.66 36.625 -3.668 1 92.69 307 PRO B O 1
ATOM 5802 N N . ASP B 1 308 ? 8.289 35.438 -2.738 1 95.62 308 ASP B N 1
ATOM 5803 C CA . ASP B 1 308 ? 9.219 35.594 -3.854 1 95.62 308 ASP B CA 1
ATOM 5804 C C . ASP B 1 308 ? 9.43 34.281 -4.59 1 95.62 308 ASP B C 1
ATOM 5806 O O . ASP B 1 308 ? 10.336 33.5 -4.266 1 95.62 308 ASP B O 1
ATOM 5810 N N . ALA B 1 309 ? 8.742 34.125 -5.555 1 94.5 309 ALA B N 1
ATOM 5811 C CA . ALA B 1 309 ? 8.711 32.875 -6.266 1 94.5 309 ALA B CA 1
ATOM 5812 C C . ALA B 1 309 ? 10.039 32.594 -6.969 1 94.5 309 ALA B C 1
ATOM 5814 O O . ALA B 1 309 ? 10.508 31.453 -7.008 1 94.5 309 ALA B O 1
ATOM 5815 N N . ASP B 1 310 ? 10.578 33.594 -7.551 1 96.12 310 ASP B N 1
ATOM 5816 C CA . ASP B 1 310 ? 11.828 33.438 -8.289 1 96.12 310 ASP B CA 1
ATOM 5817 C C . ASP B 1 310 ? 12.961 33 -7.367 1 96.12 310 ASP B C 1
ATOM 5819 O O . ASP B 1 310 ? 13.711 32.094 -7.691 1 96.12 310 ASP B O 1
ATOM 5823 N N . SER B 1 311 ? 13.008 33.719 -6.289 1 95.75 311 SER B N 1
ATOM 5824 C CA . SER B 1 311 ? 14.031 33.344 -5.312 1 95.75 311 SER B CA 1
ATOM 5825 C C . SER B 1 311 ? 13.812 31.938 -4.785 1 95.75 311 SER B C 1
ATOM 5827 O O . SER B 1 311 ? 14.766 31.172 -4.617 1 95.75 311 SER B O 1
ATOM 5829 N N . ALA B 1 312 ? 12.602 31.578 -4.508 1 95.94 312 ALA B N 1
ATOM 5830 C CA . ALA B 1 312 ? 12.273 30.25 -3.988 1 95.94 312 ALA B CA 1
ATOM 5831 C C . ALA B 1 312 ? 12.633 29.156 -4.996 1 95.94 312 ALA B C 1
ATOM 5833 O O . ALA B 1 312 ? 13.148 28.109 -4.621 1 95.94 312 ALA B O 1
ATOM 5834 N N . ARG B 1 313 ? 12.398 29.406 -6.246 1 96.5 313 ARG B N 1
ATOM 5835 C CA . ARG B 1 313 ? 12.711 28.438 -7.301 1 96.5 313 ARG B CA 1
ATOM 5836 C C . ARG B 1 313 ? 14.211 28.188 -7.391 1 96.5 313 ARG B C 1
ATOM 5838 O O . ARG B 1 313 ? 14.648 27.062 -7.66 1 96.5 313 ARG B O 1
ATOM 5845 N N . ARG B 1 314 ? 14.938 29.234 -7.191 1 96.81 314 ARG B N 1
ATOM 5846 C CA . ARG B 1 314 ? 16.391 29.109 -7.234 1 96.81 314 ARG B CA 1
ATOM 5847 C C . ARG B 1 314 ? 16.906 28.312 -6.031 1 96.81 314 ARG B C 1
ATOM 5849 O O . ARG B 1 314 ? 17.828 27.516 -6.16 1 96.81 314 ARG B O 1
ATOM 5856 N N . GLN B 1 315 ? 16.312 28.531 -4.922 1 95.44 315 GLN B N 1
ATOM 5857 C CA . GLN B 1 315 ? 16.75 27.922 -3.68 1 95.44 315 GLN B CA 1
ATOM 5858 C C . GLN B 1 315 ? 16.281 26.469 -3.588 1 95.44 315 GLN B C 1
ATOM 5860 O O . GLN B 1 315 ? 16.953 25.625 -3 1 95.44 315 GLN B O 1
ATOM 5865 N N . HIS B 1 316 ? 15.141 26.234 -4.113 1 97.81 316 HIS B N 1
ATOM 5866 C CA . HIS B 1 316 ? 14.508 24.922 -4.012 1 97.81 316 HIS B CA 1
ATOM 5867 C C . HIS B 1 316 ? 14.023 24.438 -5.371 1 97.81 316 HIS B C 1
ATOM 5869 O O . HIS B 1 316 ? 12.836 24.172 -5.555 1 97.81 316 HIS B O 1
ATOM 5875 N N . PRO B 1 317 ? 14.922 24.156 -6.277 1 97.44 317 PRO B N 1
ATOM 5876 C CA . PRO B 1 317 ? 14.57 23.875 -7.672 1 97.44 317 PRO B CA 1
ATOM 5877 C C . PRO B 1 317 ? 13.773 22.594 -7.836 1 97.44 317 PRO B C 1
ATOM 5879 O O . PRO B 1 317 ? 12.906 22.5 -8.703 1 97.44 317 PRO B O 1
ATOM 5882 N N . LEU B 1 318 ? 14.016 21.562 -7 1 97.75 318 LEU B N 1
ATOM 5883 C CA . LEU B 1 318 ? 13.32 20.297 -7.184 1 97.75 318 LEU B CA 1
ATOM 5884 C C . LEU B 1 318 ? 11.875 20.391 -6.711 1 97.75 318 LEU B C 1
ATOM 5886 O O . LEU B 1 318 ? 10.984 19.75 -7.273 1 97.75 318 LEU B O 1
ATOM 5890 N N . PHE B 1 319 ? 11.664 21.188 -5.695 1 98.5 319 PHE B N 1
ATOM 5891 C CA . PHE B 1 319 ? 10.289 21.375 -5.234 1 98.5 319 PHE B CA 1
ATOM 5892 C C . PHE B 1 319 ? 9.445 22.062 -6.305 1 98.5 319 PHE B C 1
ATOM 5894 O O . PHE B 1 319 ? 8.289 21.688 -6.52 1 98.5 319 PHE B O 1
ATOM 5901 N N . PHE B 1 320 ? 10.078 23 -6.973 1 98.19 320 PHE B N 1
ATOM 5902 C CA . PHE B 1 320 ? 9.336 23.828 -7.918 1 98.19 320 PHE B CA 1
ATOM 5903 C C . PHE B 1 320 ? 9.602 23.375 -9.352 1 98.19 320 PHE B C 1
ATOM 5905 O O . PHE B 1 320 ? 9.344 24.125 -10.297 1 98.19 320 PHE B O 1
ATOM 5912 N N . ASP B 1 321 ? 10.07 22.203 -9.523 1 97.62 321 ASP B N 1
ATOM 5913 C CA . ASP B 1 321 ? 10.312 21.656 -10.852 1 97.62 321 ASP B CA 1
ATOM 5914 C C . ASP B 1 321 ? 9.008 21.531 -11.648 1 97.62 321 ASP B C 1
ATOM 5916 O O . ASP B 1 321 ? 8.109 20.781 -11.258 1 97.62 321 ASP B O 1
ATOM 5920 N N . PRO B 1 322 ? 8.891 22.203 -12.781 1 96.19 322 PRO B N 1
ATOM 5921 C CA . PRO B 1 322 ? 7.633 22.219 -13.523 1 96.19 322 PRO B CA 1
ATOM 5922 C C . PRO B 1 322 ? 7.297 20.859 -14.148 1 96.19 322 PRO B C 1
ATOM 5924 O O . PRO B 1 322 ? 6.16 20.641 -14.578 1 96.19 322 PRO B O 1
ATOM 5927 N N . SER B 1 323 ? 8.258 19.953 -14.258 1 96.69 323 SER B N 1
ATOM 5928 C CA . SER B 1 323 ? 8.023 18.641 -14.836 1 96.69 323 SER B CA 1
ATOM 5929 C C . SER B 1 323 ? 7.395 17.703 -13.812 1 96.69 323 SER B C 1
ATOM 5931 O O . SER B 1 323 ? 6.992 16.578 -14.156 1 96.69 323 SER B O 1
ATOM 5933 N N . LEU B 1 324 ? 7.336 18.125 -12.594 1 98 324 LEU B N 1
ATOM 5934 C CA . LEU B 1 324 ? 6.797 17.281 -11.523 1 98 324 LEU B CA 1
ATOM 5935 C C . LEU B 1 324 ? 5.406 17.766 -11.117 1 98 324 LEU B C 1
ATOM 5937 O O . LEU B 1 324 ? 5.07 18.938 -11.289 1 98 324 LEU B O 1
ATOM 5941 N N . PRO B 1 325 ? 4.648 16.812 -10.578 1 98 325 PRO B N 1
ATOM 5942 C CA . PRO B 1 325 ? 3.332 17.234 -10.086 1 98 325 PRO B CA 1
ATOM 5943 C C . PRO B 1 325 ? 3.418 18.312 -9.008 1 98 325 PRO B C 1
ATOM 5945 O O . PRO B 1 325 ? 4.266 18.219 -8.117 1 98 325 PRO B O 1
ATOM 5948 N N . LYS B 1 326 ? 2.527 19.297 -9.117 1 97.38 326 LYS B N 1
ATOM 5949 C CA . LYS B 1 326 ? 2.441 20.312 -8.078 1 97.38 326 LYS B CA 1
ATOM 5950 C C . LYS B 1 326 ? 1.833 19.75 -6.797 1 97.38 326 LYS B C 1
ATOM 5952 O O . LYS B 1 326 ? 1.112 18.75 -6.84 1 97.38 326 LYS B O 1
ATOM 5957 N N . PRO B 1 327 ? 2.135 20.375 -5.629 1 98.25 327 PRO B N 1
ATOM 5958 C CA . PRO B 1 327 ? 1.412 19.953 -4.426 1 98.25 327 PRO B CA 1
ATOM 5959 C C . PRO B 1 327 ? -0.104 20.031 -4.594 1 98.25 327 PRO B C 1
ATOM 5961 O O . PRO B 1 327 ? -0.612 20.969 -5.207 1 98.25 327 PRO B O 1
ATOM 5964 N N . LEU B 1 328 ? -0.781 19 -4.066 1 98.75 328 LEU B N 1
ATOM 5965 C CA . LEU B 1 328 ? -2.236 19.078 -4.012 1 98.75 328 LEU B CA 1
ATOM 5966 C C . LEU B 1 328 ? -2.691 20.156 -3.023 1 98.75 328 LEU B C 1
ATOM 5968 O O . LEU B 1 328 ? -2.109 20.297 -1.946 1 98.75 328 LEU B O 1
ATOM 5972 N N . ARG B 1 329 ? -3.619 20.906 -3.443 1 98.5 329 ARG B N 1
ATOM 5973 C CA . ARG B 1 329 ? -4.227 21.891 -2.553 1 98.5 329 ARG B CA 1
ATOM 5974 C C . ARG B 1 329 ? -5.664 21.516 -2.215 1 98.5 329 ARG B C 1
ATOM 5976 O O . ARG B 1 329 ? -6.461 21.219 -3.109 1 98.5 329 ARG B O 1
ATOM 5983 N N . VAL B 1 330 ? -5.996 21.5 -0.934 1 98.81 330 VAL B N 1
ATOM 5984 C CA . VAL B 1 330 ? -7.359 21.172 -0.531 1 98.81 330 VAL B CA 1
ATOM 5985 C C . VAL B 1 330 ? -7.793 22.078 0.618 1 98.81 330 VAL B C 1
ATOM 5987 O O . VAL B 1 330 ? -7 22.375 1.516 1 98.81 330 VAL B O 1
ATOM 5990 N N . GLU B 1 331 ? -8.938 22.594 0.507 1 98.75 331 GLU B N 1
ATOM 5991 C CA . GLU B 1 331 ? -9.57 23.391 1.559 1 98.75 331 GLU B CA 1
ATOM 5992 C C . GLU B 1 331 ? -10.586 22.562 2.34 1 98.75 331 GLU B C 1
ATOM 5994 O O . GLU B 1 331 ? -11.469 21.922 1.75 1 98.75 331 GLU B O 1
ATOM 5999 N N . VAL B 1 332 ? -10.43 22.547 3.59 1 98.88 332 VAL B N 1
ATOM 6000 C CA . VAL B 1 332 ? -11.352 21.844 4.48 1 98.88 332 VAL B CA 1
ATOM 6001 C C . VAL B 1 332 ? -12.211 22.859 5.238 1 98.88 332 VAL B C 1
ATOM 6003 O O . VAL B 1 332 ? -11.688 23.672 6.012 1 98.88 332 VAL B O 1
ATOM 6006 N N . GLY B 1 333 ? -13.516 22.797 5.012 1 98.75 333 GLY B N 1
ATOM 6007 C CA . GLY B 1 333 ? -14.43 23.734 5.648 1 98.75 333 GLY B CA 1
ATOM 6008 C C . GLY B 1 333 ? -15.25 23.109 6.758 1 98.75 333 GLY B C 1
ATOM 6009 O O . GLY B 1 333 ? -15.102 21.922 7.047 1 98.75 333 GLY B O 1
ATOM 6010 N N . PRO B 1 334 ? -16.141 23.969 7.328 1 98.69 334 PRO B N 1
ATOM 6011 C CA . PRO B 1 334 ? -16.953 23.469 8.438 1 98.69 334 PRO B CA 1
ATOM 6012 C C . PRO B 1 334 ? -17.781 22.25 8.055 1 98.69 334 PRO B C 1
ATOM 6014 O O . PRO B 1 334 ? -18.453 22.266 7.016 1 98.69 334 PRO B O 1
ATOM 6017 N N . GLY B 1 335 ? -17.672 21.234 8.898 1 98.75 335 GLY B N 1
ATOM 6018 C CA . GLY B 1 335 ? -18.453 20.016 8.68 1 98.75 335 GLY B CA 1
ATOM 6019 C C . GLY B 1 335 ? -17.688 18.953 7.922 1 98.75 335 GLY B C 1
ATOM 6020 O O . GLY B 1 335 ? -18.062 17.781 7.945 1 98.75 335 GLY B O 1
ATOM 6021 N N . ASP B 1 336 ? -16.625 19.359 7.234 1 98.88 336 ASP B N 1
ATOM 6022 C CA . ASP B 1 336 ? -15.867 18.438 6.387 1 98.88 336 ASP B CA 1
ATOM 6023 C C . ASP B 1 336 ? -14.719 17.797 7.164 1 98.88 336 ASP B C 1
ATOM 6025 O O . ASP B 1 336 ? -14.32 18.297 8.219 1 98.88 336 ASP B O 1
ATOM 6029 N N . VAL B 1 337 ? -14.273 16.656 6.66 1 98.94 337 VAL B N 1
ATOM 6030 C CA . VAL B 1 337 ? -13.148 15.922 7.23 1 98.94 337 VAL B CA 1
ATOM 6031 C C . VAL B 1 337 ? -12.156 15.57 6.125 1 98.94 337 VAL B C 1
ATOM 6033 O O . VAL B 1 337 ? -12.539 15.023 5.086 1 98.94 337 VAL B O 1
ATOM 6036 N N . LEU B 1 338 ? -10.914 15.867 6.332 1 99 338 LEU B N 1
ATOM 6037 C CA . LEU B 1 338 ? -9.844 15.406 5.457 1 99 338 LEU B CA 1
ATOM 6038 C C . LEU B 1 338 ? -9.188 14.148 6.012 1 99 338 LEU B C 1
ATOM 6040 O O . LEU B 1 338 ? -8.719 14.141 7.156 1 99 338 LEU B O 1
ATOM 6044 N N . TYR B 1 339 ? -9.25 13.086 5.285 1 98.94 339 TYR B N 1
ATOM 6045 C CA . TYR B 1 339 ? -8.344 11.984 5.574 1 98.94 339 TYR B CA 1
ATOM 6046 C C . TYR B 1 339 ? -6.957 12.258 5.004 1 98.94 339 TYR B C 1
ATOM 6048 O O . TYR B 1 339 ? -6.789 12.383 3.789 1 98.94 339 TYR B O 1
ATOM 6056 N N . LEU B 1 340 ? -6.016 12.383 5.824 1 98.88 340 LEU B N 1
ATOM 6057 C CA . LEU B 1 340 ? -4.602 12.555 5.504 1 98.88 340 LEU B CA 1
ATOM 6058 C C . LEU B 1 340 ? -3.805 11.312 5.863 1 98.88 340 LEU B C 1
ATOM 6060 O O . L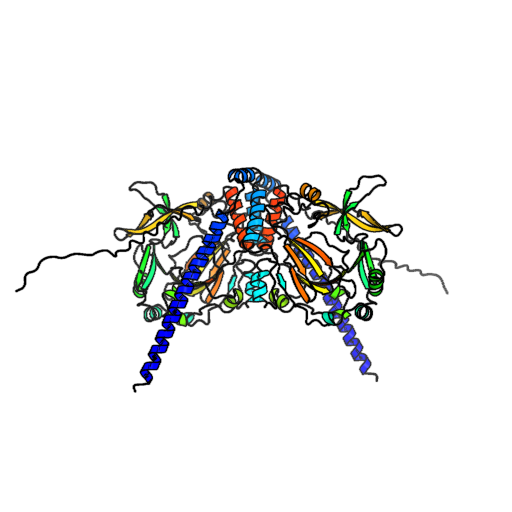EU B 1 340 ? -3.541 11.055 7.043 1 98.88 340 LEU B O 1
ATOM 6064 N N . PRO B 1 341 ? -3.414 10.531 4.859 1 98.56 341 PRO B N 1
ATOM 6065 C CA . PRO B 1 341 ? -2.721 9.281 5.168 1 98.56 341 PRO B CA 1
ATOM 6066 C C . PRO B 1 341 ? -1.363 9.5 5.832 1 98.56 341 PRO B C 1
ATOM 6068 O O . PRO B 1 341 ? -0.755 10.562 5.66 1 98.56 341 PRO B O 1
ATOM 6071 N N . ALA B 1 342 ? -0.929 8.508 6.52 1 98.19 342 ALA B N 1
ATOM 6072 C CA . ALA B 1 342 ? 0.353 8.547 7.219 1 98.19 342 ALA B CA 1
ATOM 6073 C C . ALA B 1 342 ? 1.487 8.906 6.262 1 98.19 342 ALA B C 1
ATOM 6075 O O . ALA B 1 342 ? 1.498 8.461 5.109 1 98.19 342 ALA B O 1
ATOM 6076 N N . ILE B 1 343 ? 2.404 9.727 6.711 1 98 343 ILE B N 1
ATOM 6077 C CA . ILE B 1 343 ? 3.713 10.047 6.152 1 98 343 ILE B CA 1
ATOM 6078 C C . ILE B 1 343 ? 3.551 11.016 4.98 1 98 343 ILE B C 1
ATOM 6080 O O . ILE B 1 343 ? 4.539 11.461 4.391 1 98 343 ILE B O 1
ATOM 6084 N N . TRP B 1 344 ? 2.336 11.43 4.613 1 98.81 344 TRP B N 1
ATOM 6085 C CA . TRP B 1 344 ? 2.174 12.477 3.607 1 98.81 344 TRP B CA 1
ATOM 6086 C C . TRP B 1 344 ? 2.762 13.797 4.098 1 98.81 344 TRP B C 1
ATOM 6088 O O . TRP B 1 344 ? 2.576 14.172 5.254 1 98.81 344 TRP B O 1
ATOM 6098 N N . TRP B 1 345 ? 3.477 14.445 3.238 1 98.69 345 TRP B N 1
ATOM 6099 C CA . TRP B 1 345 ? 3.936 15.805 3.523 1 98.69 345 TRP B CA 1
ATOM 6100 C C . TRP B 1 345 ? 2.785 16.797 3.441 1 98.69 345 TRP B C 1
ATOM 6102 O O . TRP B 1 345 ? 1.955 16.719 2.531 1 98.69 345 TRP B O 1
ATOM 6112 N N . HIS B 1 346 ? 2.775 17.703 4.434 1 98.81 346 HIS B N 1
ATOM 6113 C CA . HIS B 1 346 ? 1.684 18.672 4.387 1 98.81 346 HIS B CA 1
ATOM 6114 C C . HIS B 1 346 ? 2.09 20 5.035 1 98.81 346 HIS B C 1
ATOM 6116 O O . HIS B 1 346 ? 2.883 20.016 5.977 1 98.81 346 HIS B O 1
ATOM 6122 N N . TYR B 1 347 ? 1.696 21.047 4.449 1 98.69 347 TYR B N 1
ATOM 6123 C CA . TYR B 1 347 ? 1.701 22.422 4.93 1 98.69 347 TYR B CA 1
ATOM 6124 C C . TYR B 1 347 ? 0.285 22.906 5.219 1 98.69 347 TYR B C 1
ATOM 6126 O O . TYR B 1 347 ? -0.614 22.75 4.391 1 98.69 347 TYR B O 1
ATOM 6134 N N . VAL B 1 348 ? 0.058 23.484 6.383 1 98.5 348 VAL B N 1
ATOM 6135 C CA . VAL B 1 348 ? -1.313 23.781 6.777 1 98.5 348 VAL B CA 1
ATOM 6136 C C . VAL B 1 348 ? -1.451 25.281 7.043 1 98.5 348 VAL B C 1
ATOM 6138 O O . VAL B 1 348 ? -0.725 25.844 7.871 1 98.5 348 VAL B O 1
ATOM 6141 N N . GLN B 1 349 ? -2.312 25.891 6.348 1 97.94 349 GLN B N 1
ATOM 6142 C CA . GLN B 1 349 ? -2.775 27.25 6.594 1 97.94 349 GLN B CA 1
ATOM 6143 C C . GLN B 1 349 ? -4.207 27.266 7.125 1 97.94 349 GLN B C 1
ATOM 6145 O O . GLN B 1 349 ? -4.887 26.234 7.105 1 97.94 349 GLN B O 1
ATOM 6150 N N . GLN B 1 350 ? -4.594 28.375 7.699 1 97.31 350 GLN B N 1
ATOM 6151 C CA . GLN B 1 350 ? -5.969 28.422 8.188 1 97.31 350 GLN B CA 1
ATOM 6152 C C . GLN B 1 350 ? -6.547 29.828 8.055 1 97.31 350 GLN B C 1
ATOM 6154 O O . GLN B 1 350 ? -5.805 30.812 7.988 1 97.31 350 GLN B O 1
ATOM 6159 N N . GLN B 1 351 ? -7.809 29.828 7.883 1 97.56 351 GLN B N 1
ATOM 6160 C CA . GLN B 1 351 ? -8.609 31.047 7.781 1 97.56 351 GLN B CA 1
ATOM 6161 C C . GLN B 1 351 ? -9.664 31.109 8.875 1 97.56 351 GLN B C 1
ATOM 6163 O O . GLN B 1 351 ? -10.273 30.078 9.211 1 97.56 351 GLN B O 1
ATOM 6168 N N . ALA B 1 352 ? -9.82 32.312 9.391 1 96.44 352 ALA B N 1
ATOM 6169 C CA . ALA B 1 352 ? -10.805 32.5 10.445 1 96.44 352 ALA B CA 1
ATOM 6170 C C . ALA B 1 352 ? -12.219 32.562 9.875 1 96.44 352 ALA B C 1
ATOM 6172 O O . ALA B 1 352 ? -12.398 32.938 8.711 1 96.44 352 ALA B O 1
ATOM 6173 N N . ASP B 1 353 ? -13.148 32.156 10.703 1 95.44 353 ASP B N 1
ATOM 6174 C CA . ASP B 1 353 ? -14.539 32.344 10.281 1 95.44 353 ASP B CA 1
ATOM 6175 C C . ASP B 1 353 ? -14.953 33.812 10.367 1 95.44 353 ASP B C 1
ATOM 6177 O O . ASP B 1 353 ? -14.273 34.594 11 1 95.44 353 ASP B O 1
ATOM 6181 N N . GLU B 1 354 ? -16.078 34.125 9.797 1 92.5 354 GLU B N 1
ATOM 6182 C CA . GLU B 1 354 ? -16.547 35.531 9.734 1 92.5 354 GLU B CA 1
ATOM 6183 C C . GLU B 1 354 ? -17.266 35.906 11.023 1 92.5 354 GLU B C 1
ATOM 6185 O O . GLU B 1 354 ? -17.281 37.094 11.398 1 92.5 354 GLU B O 1
ATOM 6190 N N . ASP B 1 355 ? -17.766 35 11.664 1 90.44 355 ASP B N 1
ATOM 6191 C CA . ASP B 1 355 ? -18.609 35.281 12.82 1 90.44 355 ASP B CA 1
ATOM 6192 C C . ASP B 1 355 ? -17.781 35.625 14.055 1 90.44 355 ASP B C 1
ATOM 6194 O O . ASP B 1 355 ? -17.953 36.656 14.672 1 90.44 355 ASP B O 1
ATOM 6198 N N . GLU B 1 356 ? -16.828 34.75 14.383 1 92.38 356 GLU B N 1
ATOM 6199 C CA . GLU B 1 356 ? -16.078 34.906 15.633 1 92.38 356 GLU B CA 1
ATOM 6200 C C . GLU B 1 356 ? -14.617 35.25 15.367 1 92.38 356 GLU B C 1
ATOM 6202 O O . GLU B 1 356 ? -13.914 35.719 16.25 1 92.38 356 GLU B O 1
ATOM 6207 N N . GLY B 1 357 ? -14.141 34.906 14.211 1 95.25 357 GLY B N 1
ATOM 6208 C CA . GLY B 1 357 ? -12.773 35.281 13.875 1 95.25 357 GLY B CA 1
ATOM 6209 C C . GLY B 1 357 ? -11.766 34.219 14.273 1 95.25 357 GLY B C 1
ATOM 6210 O O . GLY B 1 357 ? -10.609 34.531 14.562 1 95.25 357 GLY B O 1
ATOM 6211 N N . TRP B 1 358 ? -12.102 32.969 14.422 1 97.38 358 TRP B N 1
ATOM 6212 C CA . TRP B 1 358 ? -11.195 31.859 14.766 1 97.38 358 TRP B CA 1
ATOM 6213 C C . TRP B 1 358 ? -11.406 30.672 13.844 1 97.38 358 TRP B C 1
ATOM 6215 O O . TRP B 1 358 ? -12.312 30.672 13.008 1 97.38 358 TRP B O 1
ATOM 6225 N N . CYS B 1 359 ? -10.5 29.797 13.82 1 98.25 359 CYS B N 1
ATOM 6226 C CA . CYS B 1 359 ? -10.586 28.469 13.242 1 98.25 359 CYS B CA 1
ATOM 6227 C C . CYS B 1 359 ? -10.523 27.391 14.32 1 98.25 359 CYS B C 1
ATOM 6229 O O . CYS B 1 359 ? -9.648 27.438 15.188 1 98.25 359 CYS B O 1
ATOM 6231 N N . VAL B 1 360 ? -11.516 26.531 14.32 1 98.44 360 VAL B N 1
ATOM 6232 C CA . VAL B 1 360 ? -11.594 25.453 15.289 1 98.44 360 VAL B CA 1
ATOM 6233 C C . VAL B 1 360 ? -11.633 24.109 14.562 1 98.44 360 VAL B C 1
ATOM 6235 O O . VAL B 1 360 ? -12.445 23.906 13.656 1 98.44 360 VAL B O 1
ATOM 6238 N N . ALA B 1 361 ? -10.742 23.203 14.969 1 98.69 361 ALA B N 1
ATOM 6239 C CA . ALA B 1 361 ? -10.68 21.891 14.344 1 98.69 361 ALA B CA 1
ATOM 6240 C C . ALA B 1 361 ? -10.422 20.797 15.375 1 98.69 361 ALA B C 1
ATOM 6242 O O . ALA B 1 361 ? -9.953 21.078 16.484 1 98.69 361 ALA B O 1
ATOM 6243 N N . VAL B 1 362 ? -10.82 19.609 15.055 1 98.75 362 VAL B N 1
ATOM 6244 C CA . VAL B 1 362 ? -10.539 18.391 15.812 1 98.75 362 VAL B CA 1
ATOM 6245 C C . VAL B 1 362 ? -9.945 17.328 14.883 1 98.75 362 VAL B C 1
ATOM 6247 O O . VAL B 1 362 ? -10.461 17.109 13.789 1 98.75 362 VAL B O 1
ATOM 6250 N N . ASN B 1 363 ? -8.859 16.734 15.305 1 98.69 363 ASN B N 1
ATOM 6251 C CA . ASN B 1 363 ? -8.367 15.648 14.477 1 98.69 363 ASN B CA 1
ATOM 6252 C C . ASN B 1 363 ? -8.234 14.352 15.281 1 98.69 363 ASN B C 1
ATOM 6254 O O . ASN B 1 363 ? -8.125 14.391 16.5 1 98.69 363 ASN B O 1
ATOM 6258 N N . TYR B 1 364 ? -8.375 13.242 14.625 1 98.81 364 TYR B N 1
ATOM 6259 C CA . TYR B 1 364 ? -8.188 11.891 15.148 1 98.81 364 TYR B CA 1
ATOM 6260 C C . TYR B 1 364 ? -6.934 11.25 14.57 1 98.81 364 TYR B C 1
ATOM 6262 O O . TYR B 1 364 ? -6.785 11.148 13.344 1 98.81 364 TYR B O 1
ATOM 6270 N N . TRP B 1 365 ? -6.016 10.812 15.445 1 98.56 365 TRP B N 1
ATOM 6271 C CA . TRP B 1 365 ? -4.82 10.094 15.023 1 98.56 365 TRP B CA 1
ATOM 6272 C C . TRP B 1 365 ? -4.953 8.602 15.32 1 98.56 365 TRP B C 1
ATOM 6274 O O . TRP B 1 365 ? -5.148 8.211 16.469 1 98.56 365 TRP B O 1
ATOM 6284 N N . TYR B 1 366 ? -4.91 7.848 14.273 1 98.25 366 TYR B N 1
ATOM 6285 C CA . TYR B 1 366 ? -4.828 6.395 14.391 1 98.25 366 TYR B CA 1
ATOM 6286 C C . TYR B 1 366 ? -3.416 5.902 14.109 1 98.25 366 TYR B C 1
ATOM 6288 O O . TYR B 1 366 ? -2.727 6.445 13.242 1 98.25 366 TYR B O 1
ATOM 6296 N N . ASP B 1 367 ? -3.014 4.879 14.766 1 96.06 367 ASP B N 1
ATOM 6297 C CA . ASP B 1 367 ? -1.7 4.301 14.508 1 96.06 367 ASP B CA 1
ATOM 6298 C C . ASP B 1 367 ? -1.59 3.82 13.062 1 96.06 367 ASP B C 1
ATOM 6300 O O . ASP B 1 367 ? -2.529 3.232 12.523 1 96.06 367 ASP B O 1
ATOM 6304 N N . MET B 1 368 ? -0.444 4.121 12.484 1 95.38 368 MET B N 1
ATOM 6305 C CA . MET B 1 368 ? -0.205 3.58 11.148 1 95.38 368 MET B CA 1
ATOM 6306 C C . MET B 1 368 ? 0.324 2.152 11.227 1 95.38 368 MET B C 1
ATOM 6308 O O . MET B 1 368 ? 0.796 1.718 12.281 1 95.38 368 MET B O 1
ATOM 6312 N N . ARG B 1 369 ? 0.279 1.521 10.109 1 93.06 369 ARG B N 1
ATOM 6313 C CA . ARG B 1 369 ? 0.867 0.19 9.992 1 93.06 369 ARG B CA 1
ATOM 6314 C C . ARG B 1 369 ? 2.27 0.261 9.398 1 93.06 369 ARG B C 1
ATOM 6316 O O . ARG B 1 369 ? 2.523 1.044 8.484 1 93.06 369 ARG B O 1
ATOM 6323 N N . PHE B 1 370 ? 3.123 -0.567 9.977 1 94.94 370 PHE B N 1
ATOM 6324 C CA . PHE B 1 370 ? 4.473 -0.695 9.438 1 94.94 370 PHE B CA 1
ATOM 6325 C C . PHE B 1 370 ? 4.594 -1.946 8.57 1 94.94 370 PHE B C 1
ATOM 6327 O O . PHE B 1 370 ? 4.992 -3.006 9.062 1 94.94 370 PHE B O 1
ATOM 6334 N N . ASP B 1 371 ? 4.246 -1.761 7.355 1 95.19 371 ASP B N 1
ATOM 6335 C CA . ASP B 1 371 ? 4.219 -2.867 6.402 1 95.19 371 ASP B CA 1
ATOM 6336 C C . ASP B 1 371 ? 5.082 -2.559 5.18 1 95.19 371 ASP B C 1
ATOM 6338 O O . ASP B 1 371 ? 6.016 -1.758 5.258 1 95.19 371 ASP B O 1
ATOM 6342 N N . SER B 1 372 ? 4.836 -3.266 4.098 1 93.69 372 SER B N 1
ATOM 6343 C CA . SER B 1 372 ? 5.656 -3.115 2.898 1 93.69 372 SER B CA 1
ATOM 6344 C C . SER B 1 372 ? 5.625 -1.68 2.385 1 93.69 372 SER B C 1
ATOM 6346 O O . SER B 1 372 ? 6.602 -1.202 1.801 1 93.69 372 SER B O 1
ATOM 6348 N N . ARG B 1 373 ? 4.488 -0.955 2.605 1 93.62 373 ARG B N 1
ATOM 6349 C CA . ARG B 1 373 ? 4.41 0.44 2.186 1 93.62 373 ARG B CA 1
ATOM 6350 C C . ARG B 1 373 ? 5.441 1.293 2.914 1 93.62 373 ARG B C 1
ATOM 6352 O O . ARG B 1 373 ? 6.184 2.049 2.287 1 93.62 373 ARG B O 1
ATOM 6359 N N . TYR B 1 374 ? 5.512 1.082 4.18 1 96.19 374 TYR B N 1
ATOM 6360 C CA . TYR B 1 374 ? 6.488 1.826 4.969 1 96.19 374 TYR B CA 1
ATOM 6361 C C . TYR B 1 374 ? 7.91 1.474 4.551 1 96.19 374 TYR B C 1
ATOM 6363 O O . TYR B 1 374 ? 8.766 2.354 4.441 1 96.19 374 TYR B O 1
ATOM 6371 N N . ALA B 1 375 ? 8.164 0.217 4.352 1 95.94 375 ALA B N 1
ATOM 6372 C CA . ALA B 1 375 ? 9.484 -0.224 3.918 1 95.94 375 ALA B CA 1
ATOM 6373 C C . ALA B 1 375 ? 9.883 0.435 2.6 1 95.94 375 ALA B C 1
ATOM 6375 O O . ALA B 1 375 ? 11.039 0.811 2.408 1 95.94 375 ALA B O 1
ATOM 6376 N N . THR B 1 376 ? 8.977 0.564 1.754 1 95.25 376 THR B N 1
ATOM 6377 C CA . THR B 1 376 ? 9.266 1.162 0.455 1 95.25 376 THR B CA 1
ATOM 6378 C C . THR B 1 376 ? 9.5 2.664 0.59 1 95.25 376 THR B C 1
ATOM 6380 O O . THR B 1 376 ? 10.344 3.23 -0.11 1 95.25 376 THR B O 1
ATOM 6383 N N . TYR B 1 377 ? 8.734 3.299 1.439 1 95.06 377 TYR B N 1
ATOM 6384 C CA . TYR B 1 377 ? 8.984 4.711 1.704 1 95.06 377 TYR B CA 1
ATOM 6385 C C . TYR B 1 377 ? 10.398 4.922 2.234 1 95.06 377 TYR B C 1
ATOM 6387 O O . TYR B 1 377 ? 11.086 5.863 1.832 1 95.06 377 TYR B O 1
ATOM 6395 N N . ASN B 1 378 ? 10.812 4.047 3.088 1 94.94 378 ASN B N 1
ATOM 6396 C CA . ASN B 1 378 ? 12.164 4.117 3.625 1 94.94 378 ASN B CA 1
ATOM 6397 C C . ASN B 1 378 ? 13.211 3.941 2.529 1 94.94 378 ASN B C 1
ATOM 6399 O O . ASN B 1 378 ? 14.258 4.59 2.555 1 94.94 378 ASN B O 1
ATOM 6403 N N . MET B 1 379 ? 12.961 3.074 1.671 1 96.06 379 MET B N 1
ATOM 6404 C CA . MET B 1 379 ? 13.898 2.875 0.567 1 96.06 379 MET B CA 1
ATOM 6405 C C . MET B 1 379 ? 14 4.129 -0.291 1 96.06 379 MET B C 1
ATOM 6407 O O . MET B 1 379 ? 15.102 4.512 -0.708 1 96.06 379 MET B O 1
ATOM 6411 N N . VAL B 1 380 ? 12.875 4.77 -0.546 1 96.38 380 VAL B N 1
ATOM 6412 C CA . VAL B 1 380 ? 12.859 6 -1.334 1 96.38 380 VAL B CA 1
ATOM 6413 C C . VAL B 1 380 ? 13.688 7.074 -0.634 1 96.38 380 VAL B C 1
ATOM 6415 O O . VAL B 1 380 ? 14.469 7.781 -1.275 1 96.38 380 VAL B O 1
ATOM 6418 N N . ALA B 1 381 ? 13.516 7.129 0.627 1 95.31 381 ALA B N 1
ATOM 6419 C CA . ALA B 1 381 ? 14.305 8.078 1.403 1 95.31 381 ALA B CA 1
ATOM 6420 C C . ALA B 1 381 ? 15.797 7.754 1.312 1 95.31 381 ALA B C 1
ATOM 6422 O O . ALA B 1 381 ? 16.625 8.656 1.158 1 95.31 381 ALA B O 1
ATOM 6423 N N . SER B 1 382 ? 16.125 6.516 1.386 1 93.94 382 SER B N 1
ATOM 6424 C CA . SER B 1 382 ? 17.516 6.086 1.284 1 93.94 382 SER B CA 1
ATOM 6425 C C . SER B 1 382 ? 18.078 6.387 -0.097 1 93.94 382 SER B C 1
ATOM 6427 O O . SER B 1 382 ? 19.266 6.723 -0.227 1 93.94 382 SER B O 1
ATOM 6429 N N . MET B 1 383 ? 17.281 6.223 -1.083 1 93.75 383 MET B N 1
ATOM 6430 C CA . MET B 1 383 ? 17.688 6.574 -2.439 1 93.75 383 MET B CA 1
ATOM 6431 C C . MET B 1 383 ? 18 8.062 -2.543 1 93.75 383 MET B C 1
ATOM 6433 O O . MET B 1 383 ? 18.984 8.445 -3.178 1 93.75 383 MET B O 1
ATOM 6437 N N . ALA B 1 384 ? 17.141 8.844 -1.948 1 94.38 384 ALA B N 1
ATOM 6438 C CA . ALA B 1 384 ? 17.359 10.289 -1.952 1 94.38 384 ALA B CA 1
ATOM 6439 C C . ALA B 1 384 ? 18.656 10.656 -1.244 1 94.38 384 ALA B C 1
ATOM 6441 O O . ALA B 1 384 ? 19.406 11.508 -1.726 1 94.38 384 ALA B O 1
ATOM 6442 N N . GLU B 1 385 ? 18.875 10 -0.146 1 92.38 385 GLU B N 1
ATOM 6443 C CA . GLU B 1 385 ? 20.109 10.219 0.602 1 92.38 385 GLU B CA 1
ATOM 6444 C C . GLU B 1 385 ? 21.328 9.828 -0.222 1 92.38 385 GLU B C 1
ATOM 6446 O O . GLU B 1 385 ? 22.312 10.578 -0.294 1 92.38 385 GLU B O 1
ATOM 6451 N N . ALA B 1 386 ? 21.234 8.719 -0.839 1 88.12 386 ALA B N 1
ATOM 6452 C CA . ALA B 1 386 ? 22.344 8.211 -1.65 1 88.12 386 ALA B CA 1
ATOM 6453 C C . ALA B 1 386 ? 22.625 9.133 -2.834 1 88.12 386 ALA B C 1
ATOM 6455 O O . ALA B 1 386 ? 23.766 9.25 -3.283 1 88.12 386 ALA B O 1
ATOM 6456 N N . ALA B 1 387 ? 21.625 9.828 -3.244 1 90.25 387 ALA B N 1
ATOM 6457 C CA . ALA B 1 387 ? 21.75 10.742 -4.379 1 90.25 387 ALA B CA 1
ATOM 6458 C C . ALA B 1 387 ? 22.203 12.125 -3.92 1 90.25 387 ALA B C 1
ATOM 6460 O O . ALA B 1 387 ? 22.344 13.039 -4.734 1 90.25 387 ALA B O 1
ATOM 6461 N N . GLY B 1 388 ? 22.391 12.305 -2.627 1 91.19 388 GLY B N 1
ATOM 6462 C CA . GLY B 1 388 ? 22.844 13.578 -2.092 1 91.19 388 GLY B CA 1
ATOM 6463 C C . GLY B 1 388 ? 21.75 14.625 -2.033 1 91.19 388 GLY B C 1
ATOM 6464 O O . GLY B 1 388 ? 22.031 15.828 -2.037 1 91.19 388 GLY B O 1
ATOM 6465 N N . LEU B 1 389 ? 20.547 14.141 -2.025 1 93.44 389 LEU B N 1
ATOM 6466 C CA . LEU B 1 389 ? 19.422 15.07 -2.111 1 93.44 389 LEU B CA 1
ATOM 6467 C C . LEU B 1 389 ? 18.875 15.391 -0.725 1 93.44 389 LEU B C 1
ATOM 6469 O O . LEU B 1 389 ? 18.016 16.266 -0.576 1 93.44 389 LEU B O 1
ATOM 6473 N N . MET B 1 390 ? 19.281 14.703 0.257 1 89.75 390 MET B N 1
ATOM 6474 C CA . MET B 1 390 ? 18.953 14.984 1.65 1 89.75 390 MET B CA 1
ATOM 6475 C C . MET B 1 390 ? 20.078 14.539 2.58 1 89.75 390 MET B C 1
ATOM 6477 O O . MET B 1 390 ? 20.891 13.695 2.215 1 89.75 390 MET B O 1
ATOM 6481 N N . PRO B 1 391 ? 20.125 15.188 3.723 1 89.62 391 PRO B N 1
ATOM 6482 C CA . PRO B 1 391 ? 21.141 14.742 4.684 1 89.62 391 PRO B CA 1
ATOM 6483 C C . PRO B 1 391 ? 20.859 13.344 5.223 1 89.62 391 PRO B C 1
ATOM 6485 O O . PRO B 1 391 ? 19.734 12.844 5.113 1 89.62 391 PRO B O 1
ATOM 6488 N N . ALA B 1 392 ? 21.984 12.789 5.676 1 80.62 392 ALA B N 1
ATOM 6489 C CA . ALA B 1 392 ? 21.812 11.492 6.32 1 80.62 392 ALA B CA 1
ATOM 6490 C C . ALA B 1 392 ? 20.906 11.602 7.543 1 80.62 392 ALA B C 1
ATOM 6492 O O . ALA B 1 392 ? 20.984 12.578 8.289 1 80.62 392 ALA B O 1
ATOM 6493 N N . MET B 1 393 ? 19.984 10.852 7.57 1 65.88 393 MET B N 1
ATOM 6494 C CA . MET B 1 393 ? 19.094 10.852 8.719 1 65.88 393 MET B CA 1
ATOM 6495 C C . MET B 1 393 ? 19.844 10.562 10.008 1 65.88 393 MET B C 1
ATOM 6497 O O . MET B 1 393 ? 20.719 9.68 10.039 1 65.88 393 MET B O 1
ATOM 6501 N N . PRO B 1 394 ? 19.984 11.578 10.961 1 55.12 394 PRO B N 1
ATOM 6502 C CA . PRO B 1 394 ? 20.719 11.336 12.203 1 55.12 394 PRO B CA 1
ATOM 6503 C C . PRO B 1 394 ? 20.453 9.953 12.789 1 55.12 394 PRO B C 1
ATOM 6505 O O . PRO B 1 394 ? 19.328 9.477 12.766 1 55.12 394 PRO B O 1
ATOM 6508 N N . GLY B 1 395 ? 21.453 9.188 12.672 1 45.97 395 GLY B N 1
ATOM 6509 C CA . GLY B 1 395 ? 21.312 7.91 13.352 1 45.97 395 GLY B CA 1
ATOM 6510 C C . GLY B 1 395 ? 20.828 8.055 14.789 1 45.97 395 GLY B C 1
ATOM 6511 O O . GLY B 1 395 ? 20.984 9.109 15.398 1 45.97 395 GLY B O 1
ATOM 6512 N N . ASN B 1 396 ? 19.812 7.535 15.25 1 37.59 396 ASN B N 1
ATOM 6513 C CA . ASN B 1 396 ? 19.375 7.617 16.641 1 37.59 396 ASN B CA 1
ATOM 6514 C C . ASN B 1 396 ? 20.531 7.41 17.609 1 37.59 396 ASN B C 1
ATOM 6516 O O . ASN B 1 396 ? 20.484 6.531 18.469 1 37.59 396 ASN B O 1
ATOM 6520 N N . ASP B 1 397 ? 21.766 7.625 17.422 1 33.91 397 ASP B N 1
ATOM 6521 C CA . ASP B 1 397 ? 22.734 7.41 18.484 1 33.91 397 ASP B CA 1
ATOM 6522 C C . ASP B 1 397 ? 22.391 8.242 19.719 1 33.91 397 ASP B C 1
ATOM 6524 O O . ASP B 1 397 ? 22.688 7.84 20.859 1 33.91 397 ASP B O 1
ATOM 6528 N N . ASP B 1 398 ? 22.234 9.5 19.672 1 32.16 398 ASP B N 1
ATOM 6529 C CA . ASP B 1 398 ? 22.531 10.383 20.797 1 32.16 398 ASP B CA 1
ATOM 6530 C C . ASP B 1 398 ? 21.375 10.43 21.797 1 32.16 398 ASP B C 1
ATOM 6532 O O . ASP B 1 398 ? 21.312 11.336 22.625 1 32.16 398 ASP B O 1
ATOM 6536 N N . ASP B 1 399 ? 20.375 9.812 21.766 1 31.28 399 ASP B N 1
ATOM 6537 C CA . ASP B 1 399 ? 19.469 10.234 22.828 1 31.28 399 ASP B CA 1
ATOM 6538 C C . ASP B 1 399 ? 19.922 9.672 24.172 1 31.28 399 ASP B C 1
ATOM 6540 O O . ASP B 1 399 ? 19.438 8.617 24.594 1 31.28 399 ASP B O 1
ATOM 6544 N N . SER B 1 400 ? 21.219 9.656 24.562 1 28.75 400 SER B N 1
ATOM 6545 C CA . SER B 1 400 ? 21.547 9.469 25.969 1 28.75 400 SER B CA 1
ATOM 6546 C C . SER B 1 400 ? 20.906 10.547 26.828 1 28.75 400 SER B C 1
ATOM 6548 O O . SER B 1 400 ? 21.609 11.383 27.406 1 28.75 400 SER B O 1
ATOM 6550 N N . SER B 1 401 ? 19.781 11.047 26.594 1 26.02 401 SER B N 1
ATOM 6551 C CA . SER B 1 401 ? 19.297 11.977 27.609 1 26.02 401 SER B CA 1
ATOM 6552 C C . SER B 1 401 ? 19.25 11.328 28.984 1 26.02 401 SER B C 1
ATOM 6554 O O . SER B 1 401 ? 18.641 10.266 29.156 1 26.02 401 SER B O 1
ATOM 6556 N N . SER B 1 402 ? 20.281 11.633 29.906 1 24.5 402 SER B N 1
ATOM 6557 C CA . SER B 1 402 ? 20.469 11.477 31.344 1 24.5 402 SER B CA 1
ATOM 6558 C C . SER B 1 402 ? 19.219 11.906 32.125 1 24.5 402 SER B C 1
ATOM 6560 O O . SER B 1 402 ? 18.797 13.062 32.031 1 24.5 402 SER B O 1
ATOM 6562 N N . THR B 1 403 ? 18.266 11.078 32.406 1 24.52 403 THR B N 1
ATOM 6563 C CA . THR B 1 403 ? 17.188 11.234 33.375 1 24.52 403 THR B CA 1
ATOM 6564 C C . THR B 1 403 ? 17.75 11.516 34.75 1 24.52 403 THR B C 1
ATOM 6566 O O . THR B 1 403 ? 18.328 10.625 35.375 1 24.52 403 THR B O 1
ATOM 6569 N N . SER B 1 404 ? 18.453 12.648 35.062 1 23.12 404 SER B N 1
ATOM 6570 C CA . SER B 1 404 ? 18.797 13.047 36.406 1 23.12 404 SER B CA 1
ATOM 6571 C C . SER B 1 404 ? 17.562 13.141 37.312 1 23.12 404 SER B C 1
ATOM 6573 O O . SER B 1 404 ? 16.719 14.031 37.125 1 23.12 404 SER B O 1
ATOM 6575 N N . SER B 1 405 ? 16.922 12.039 37.688 1 22.44 405 SER B N 1
ATOM 6576 C CA . SER B 1 405 ? 15.93 12 38.75 1 22.44 405 SER B CA 1
ATOM 6577 C C . SER B 1 405 ? 16.531 12.445 40.094 1 22.44 405 SER B C 1
ATOM 6579 O O . SER B 1 405 ? 17.359 11.734 40.656 1 22.44 405 SER B O 1
ATOM 6581 N N . THR B 1 406 ? 16.859 13.734 40.281 1 23.34 406 THR B N 1
ATOM 6582 C CA . THR B 1 406 ? 17.266 14.266 41.594 1 23.34 406 THR B CA 1
ATOM 6583 C C . THR B 1 406 ? 16.203 13.977 42.625 1 23.34 406 THR B C 1
ATOM 6585 O O . THR B 1 406 ? 15.039 14.367 42.5 1 23.34 406 THR B O 1
ATOM 6588 N N . ASP B 1 407 ? 16.266 12.828 43.375 1 22.98 407 ASP B N 1
ATOM 6589 C CA . ASP B 1 407 ? 15.539 12.445 44.562 1 22.98 407 ASP B CA 1
ATOM 6590 C C . ASP B 1 407 ? 15.742 13.469 45.688 1 22.98 407 ASP B C 1
ATOM 6592 O O . ASP B 1 407 ? 16.875 13.727 46.125 1 22.98 407 ASP B O 1
ATOM 6596 N N . PRO B 1 408 ? 14.961 14.547 45.875 1 23.89 408 PRO B N 1
ATOM 6597 C CA . PRO B 1 408 ? 15.141 15.57 46.938 1 23.89 408 PRO B CA 1
ATOM 6598 C C . PRO B 1 408 ? 15.031 15 48.344 1 23.89 408 PRO B C 1
ATOM 6600 O O . PRO B 1 408 ? 14.945 15.758 49.312 1 23.89 408 PRO B O 1
ATOM 6603 N N . ASP B 1 409 ? 15.219 13.727 48.688 1 23.42 409 ASP B N 1
ATOM 6604 C CA . ASP B 1 409 ? 14.773 13.305 50.031 1 23.42 409 ASP B CA 1
ATOM 6605 C C . ASP B 1 409 ? 15.539 14.031 51.125 1 23.42 409 ASP B C 1
ATOM 6607 O O . ASP B 1 409 ? 15.102 14.078 52.281 1 23.42 409 ASP B O 1
ATOM 6611 N N . SER B 1 410 ? 16.828 14.258 51.156 1 22.64 410 SER B N 1
ATOM 6612 C CA . SER B 1 410 ? 17.578 13.961 52.375 1 22.64 410 SER B CA 1
ATOM 6613 C C . SER B 1 410 ? 17.453 15.086 53.406 1 22.64 410 SER B C 1
ATOM 6615 O O . SER B 1 410 ? 18.359 15.305 54.188 1 22.64 410 SER B O 1
ATOM 6617 N N . THR B 1 411 ? 16.562 16.078 53.531 1 20.45 411 THR B N 1
ATOM 6618 C CA . THR B 1 411 ? 16.969 17.141 54.438 1 20.45 411 THR B CA 1
ATOM 6619 C C . THR B 1 411 ? 16.812 16.703 55.906 1 20.45 411 THR B C 1
ATOM 6621 O O . THR B 1 411 ? 15.695 16.516 56.375 1 20.45 411 THR B O 1
ATOM 6624 N N . SER B 1 412 ? 17.609 15.812 56.531 1 22.36 412 SER B N 1
ATOM 6625 C CA . SER B 1 412 ? 17.625 15.375 57.906 1 22.36 412 SER B CA 1
ATOM 6626 C C . SER B 1 412 ? 18.016 16.516 58.844 1 22.36 412 SER B C 1
ATOM 6628 O O . SER B 1 412 ? 18.359 16.281 60 1 22.36 412 SER B O 1
ATOM 6630 N N . GLY B 1 413 ? 17.438 17.781 58.969 1 19.23 413 GLY B N 1
ATOM 6631 C CA . GLY B 1 413 ? 18.062 18.734 59.844 1 19.23 413 GLY B CA 1
ATOM 6632 C C . GLY B 1 413 ? 17.906 18.391 61.312 1 19.23 413 GLY B C 1
ATOM 6633 O O . GLY B 1 413 ? 16.828 18 61.75 1 19.23 413 GLY B O 1
ATOM 6634 N N . ASP B 1 414 ? 18.938 18.031 62.219 1 22.12 414 ASP B N 1
ATOM 6635 C CA . ASP B 1 414 ? 19.359 17.703 63.562 1 22.12 414 ASP B CA 1
ATOM 6636 C C . ASP B 1 414 ? 19.125 18.859 64.5 1 22.12 414 ASP B C 1
ATOM 6638 O O . ASP B 1 414 ? 19.672 18.891 65.625 1 22.12 414 ASP B O 1
ATOM 6642 N N . ASP B 1 415 ? 18.078 19.656 64.562 1 20.22 415 ASP B N 1
ATOM 6643 C CA . ASP B 1 415 ? 18.312 20.797 65.438 1 20.22 415 ASP B CA 1
ATOM 6644 C C . ASP B 1 415 ? 18.359 20.344 66.875 1 20.22 415 ASP B C 1
ATOM 6646 O O . ASP B 1 415 ? 17.734 19.359 67.25 1 20.22 415 ASP B O 1
ATOM 6650 N N . GLY B 1 416 ? 19.188 21.016 67.875 1 20.77 416 GLY B N 1
ATOM 6651 C CA . GLY B 1 416 ? 19.891 21.172 69.125 1 20.77 416 GLY B CA 1
ATOM 6652 C C . GLY B 1 416 ? 18.969 21.188 70.312 1 20.77 416 GLY B C 1
ATOM 6653 O O . GLY B 1 416 ? 17.75 21.062 70.188 1 20.77 416 GLY B O 1
ATOM 6654 N N . SER B 1 417 ? 19.078 22.172 71.312 1 22.05 417 SER B N 1
ATOM 6655 C CA . SER B 1 417 ? 19.531 22.359 72.688 1 22.05 417 SER B CA 1
ATOM 6656 C C . SER B 1 417 ? 18.344 22.516 73.688 1 22.05 417 SER B C 1
ATOM 6658 O O . SER B 1 417 ? 18.516 22.5 74.875 1 22.05 417 SER B O 1
ATOM 6660 N N . SER B 1 418 ? 17.094 22.922 73.375 1 21.53 418 SER B N 1
ATOM 6661 C CA . SER B 1 418 ? 16.719 23.891 74.438 1 21.53 418 SER B CA 1
ATOM 6662 C C . SER B 1 418 ? 16.469 23.203 75.75 1 21.53 418 SER B C 1
ATOM 6664 O O . SER B 1 418 ? 16.188 22 75.812 1 21.53 418 SER B O 1
ATOM 6666 N N . SER B 1 419 ? 16.031 23.969 76.875 1 21.64 419 SER B N 1
ATOM 6667 C CA . SER B 1 419 ? 16.188 24.422 78.25 1 21.64 419 SER B CA 1
ATOM 6668 C C . SER B 1 419 ? 15.242 23.672 79.188 1 21.64 419 SER B C 1
ATOM 6670 O O . SER B 1 419 ? 15.5 23.562 80.375 1 21.64 419 SER B O 1
ATOM 6672 N N . ASP B 1 420 ? 13.945 23.469 78.875 1 20.28 420 ASP B N 1
ATOM 6673 C CA . ASP B 1 420 ? 13.133 23.797 80.062 1 20.28 420 ASP B CA 1
ATOM 6674 C C . ASP B 1 420 ? 13.273 22.734 81.125 1 20.28 420 ASP B C 1
ATOM 6676 O O . ASP B 1 420 ? 13.32 21.547 80.812 1 20.28 420 ASP B O 1
ATOM 6680 N N . VAL B 1 421 ? 13.141 23.375 82.375 1 17.7 421 VAL B N 1
ATOM 6681 C CA . VAL B 1 421 ? 12.625 23.359 83.75 1 17.7 421 VAL B CA 1
ATOM 6682 C C . VAL B 1 421 ? 11.195 22.828 83.75 1 17.7 421 VAL B C 1
ATOM 6684 O O . VAL B 1 421 ? 10.375 23.234 82.875 1 17.7 421 VAL B O 1
#

Nearest PDB structures (foldseek):
  5nfo-assembly1_A  TM=9.478E-01  e=3.789E-37  Homo sapiens
  4qu2-assembly1_A  TM=9.421E-01  e=6.482E-37  Mus musculus
  5nfn-assembly1_B  TM=9.139E-01  e=1.644E-37  Homo sapiens
  4qsz-assembly3_A  TM=9.203E-01  e=1.109E-36  Escherichia coli K-12
  7yxh-assembly1_A  TM=9.150E-01  e=1.661E-34  Drosophila melanogaster

Sequence (842 aa):
MQDQQQSGHAQLLFSQHEQQQQQQQQQQQQQQQQQQQRQHEQHQQQQHAVPQQQQQQQQQQHPNLYLLKQLSREISELDIGDTVDIISDPDAATFLREYVAANKPVLIKGAIDHWPAMQHWSRAVLQAKAGHLQVSVATTPNGLADAVMPVVTAAGGEAQQCFCLPHTQRMAFGDFLQLFFEGREGVVPYLQQQNSNLTEEFAPLLADVEPQLGFAGEAFGAAPDAVNLWIGDARSETTFHKDHYENLYAVLRGRKVFHLLPPTDVYRMHLGLYPTAQYQQVDGELQPVLQQPPSQVLWCPVHPQPPDADSARRQHPLFFDPSLPKPLRVEVGPGDVLYLPAIWWHYVQQQADEDEGWCVAVNYWYDMRFDSRYATYNMVASMAEAAGLMPAMPGNDDDSSSTSSTDPDSTSGDDGSSSDVMQDQQQSGHAQLLFSQHEQQQQQQQQQQQQQQQQQQQRQHEQHQQQQHAVPQQQQQQQQQQHPNLYLLKQLSREISELDIGDTVDIISDPDAATFLREYVAANKPVLIKGAIDHWPAMQHWSRAVLQAKAGHLQVSVATTPNGLADAVMPVVTAAGGEAQQCFCLPHTQRMAFGDFLQLFFEGREGVVPYLQQQNSNLTEEFAPLLADVEPQLGFAGEAFGAAPDAVNLWIGDARSETTFHKDHYENLYAVLRGRKVFHLLPPTDVYRMHLGLYPTAQYQQVDGELQPVLQQPPSQVLWCPVHPQPPDADSARRQHPLFFDPSLPKPLRVEVGPGDVLYLPAIWWHYVQQQADEDEGWCVAVNYWYDMRFDSRYATYNMVASMAEAAGLMPAMPGNDDDSSSTSSTDPDSTSGDDGSSSDV

Solvent-accessible surface area (backbone atoms only — not comparable to full-atom values): 45268 Å² total; per-residue (Å²): 131,71,76,74,57,60,65,58,54,52,60,53,49,54,54,48,52,54,46,50,53,49,48,53,50,48,53,50,47,50,51,42,50,54,37,47,53,47,43,50,56,43,46,68,62,54,64,71,84,66,52,70,64,56,56,53,50,48,37,69,75,38,49,56,58,47,50,49,53,47,40,53,45,44,27,31,72,54,56,57,55,80,53,66,51,75,47,62,82,63,52,31,40,57,46,36,55,67,20,61,43,42,61,39,54,35,37,31,48,57,71,46,57,83,32,54,41,65,73,57,66,41,74,66,50,45,40,71,66,44,20,82,34,64,37,63,34,32,32,28,56,73,15,55,46,52,33,68,41,77,40,66,83,44,94,93,48,74,66,40,69,21,33,28,36,43,24,72,46,78,40,36,38,38,56,50,53,47,49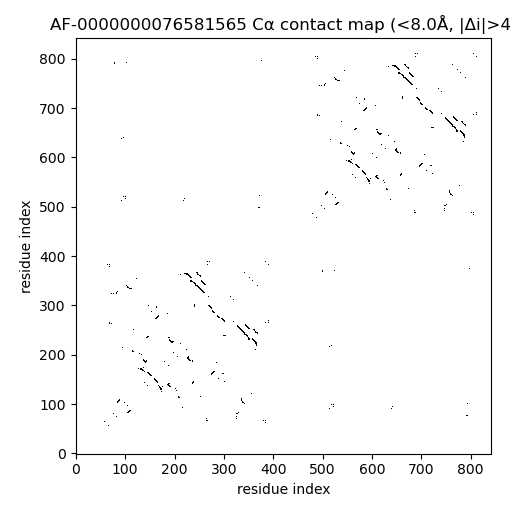,59,75,70,54,48,90,56,49,32,61,33,34,61,52,83,74,16,36,33,72,73,51,33,63,77,57,48,83,32,43,71,92,61,55,68,39,55,35,56,32,68,70,47,76,56,77,28,36,26,46,35,41,34,30,56,61,38,34,37,51,40,44,61,45,82,28,31,32,42,42,31,24,57,34,27,32,38,36,38,37,35,43,60,54,76,49,56,52,34,43,57,43,40,82,19,44,35,22,30,29,37,82,51,97,86,36,65,40,76,38,74,42,84,76,78,47,69,44,81,43,36,70,61,60,96,78,50,94,51,53,69,62,46,38,69,76,38,45,65,60,61,33,83,91,46,78,72,67,31,64,47,77,40,37,55,21,18,28,36,38,41,40,53,43,31,33,35,27,39,41,34,34,41,26,89,85,84,54,36,20,34,33,43,34,38,30,27,81,56,77,62,31,47,67,48,34,48,47,50,46,48,48,48,46,22,34,75,64,68,41,31,66,77,72,77,68,84,74,74,78,72,74,79,80,79,77,80,76,82,72,75,84,67,84,70,92,78,80,73,83,80,130,130,71,74,73,57,60,64,60,54,50,61,53,50,55,52,48,53,54,46,52,53,48,47,53,48,48,53,49,45,52,50,42,49,52,37,48,53,44,44,52,53,41,48,67,61,54,68,73,82,69,53,71,64,57,55,54,51,48,37,70,76,38,48,57,57,45,51,48,54,49,40,53,45,43,26,31,72,54,57,58,54,80,50,67,51,77,49,61,82,62,51,29,40,57,45,35,55,68,20,61,43,44,61,39,53,36,38,30,48,56,72,46,57,83,32,54,41,64,73,59,67,41,74,68,51,46,41,72,66,42,21,80,34,66,38,62,33,33,32,28,56,72,16,54,48,50,32,68,39,76,41,68,83,44,95,93,47,74,65,40,69,21,32,28,37,45,25,73,44,77,40,35,39,38,55,48,52,46,50,58,75,71,54,49,91,56,50,32,61,31,35,61,52,83,76,18,36,33,72,74,52,34,63,77,55,48,82,32,44,73,91,60,55,69,39,55,34,54,32,67,69,47,75,56,76,28,34,26,47,34,42,35,30,55,61,39,35,36,50,40,46,61,47,83,28,32,32,42,42,30,23,58,36,25,31,38,37,39,37,34,42,60,56,76,48,56,51,34,42,56,43,39,81,18,43,35,22,29,28,36,81,52,96,88,35,67,40,76,39,74,42,83,76,79,47,69,43,82,43,37,69,60,61,96,75,49,94,51,54,69,62,47,37,70,75,38,45,64,59,61,34,84,91,47,76,71,67,30,63,48,74,39,36,56,22,18,28,36,41,40,39,52,43,32,32,36,28,39,41,34,34,42,25,89,86,83,53,37,21,33,35,40,34,37,30,28,80,56,76,61,31,47,67,47,34,49,44,50,46,49,50,50,46,23,33,75,65,68,43,32,66,75,73,77,67,86,72,73,79,71,75,78,81,79,77,78,78,79,72,77,80,71,85,75,86,86,79,86,78,87,130